Protein AF-0000000065916195 (afdb_homodimer)

Sequence (1556 aa):
MVGMKVQHDGRLYSLDDERIVVYGGTLQYFRVPRNYWEDRLRKMKSHGLNTVETYIAWNWHEPQEGVFDFTGETHPQRDLIGFLELAQKLGLYVIIRPGPYICGEWKNGGIPDWLINSHPEILAKSPNGSFPRDVYYPPITYLHPTYLEYAMKWYEEVLPIIRDYLYSNGGSIISVTIDDEPSYWETIFQPFLTDYNEIIVRENGIWHSWLKENYSLGDLEERYGERFSDYTEIAPPKSFSEPLPKVLDWHHFKIWMINEYVRRLYEKIREYVDVPISLLDPYLLLAAWKEFYLYVTRHKLDIHLWTEFWYSFYRTFDFKEDKLGHLYFKTGIYRYYVSKLKTPPLSIETQASLANVIEKDEAELLYALLPALGIHNLNYYLYVGGENPRGYESHNGVTWDVYSPIGLDGRERQHVEPIKWIGEFLKSNIDFVDSQFKARVAFGMYEPYEALNLWGYKPESFEESVNLNEYLFGERGLLTLLAMSNVPFDVIDLEISTLEEMLQYEQIWVYSLDFMSREVQEKLIKYVEEGGNLVILPTLPYLDENMKPCTRLRDFLGVEVERAKARDNMRLIPYLSVDAEGIDRMVVRNVAREVKGGEAIAWIGDKVVGTIVRKGKGSAVILGFRLQYYSSYHDMHRKFVDKILQLQGVKREVEVSNRDIIAIPRIHYLVLVNPRDEEVAGKVKYRGVEFEIKMKGRGVLFIPVDVEINGVKLVYATATPIGGGNRRIKFRNHLSDTSEIAIRDGRIRGVKGGYVLQEKGERVYVIRHERETFEIEFMVGMKVQHDGRLYSLDDERIVVYGGTLQYFRVPRNYWEDRLRKMKSHGLNTVETYIAWNWHEPQEGVFDFTGETHPQRDLIGFLELAQKLGLYVIIRPGPYICGEWKNGGIPDWLINSHPEILAKSPNGSFPRDVYYPPITYLHPTYLEYAMKWYEEVLPIIRDYLYSNGGSIISVTIDDEPSYWETIFQPFLTDYNEIIVRENGIWHSWLKENYSLGDLEERYGERFSDYTEIAPPKSFSEPLPKVLDWHHFKIWMINEYVRRLYEKIREYVDVPISLLDPYLLLAAWKEFYLYVTRHKLDIHLWTEFWYSFYRTFDFKEDKLGHLYFKTGIYRYYVSKLKTPPLSIETQASLANVIEKDEAELLYALLPALGIHNLNYYLYVGGENPRGYESHNGVTWDVYSPIGLDGRERQHVEPIKWIGEFLKSNIDFVDSQFKARVAFGMYEPYEALNLWGYKPESFEESVNLNEYLFGERGLLTLLAMSNVPFDVIDLEISTLEEMLQYEQIWVYSLDFMSREVQEKLIKYVEEGGNLVILPTLPYLDENMKPCTRLRDFLGVEVERAKARDNMRLIPYLSVDAEGIDRMVVRNVAREVKGGEAIAWIGDKVVGTIVRKGKGSAVILGFRLQYYSSYHDMHRKFVDKILQLQGVKREVEVSNRDIIAIPRIHYLVLVNPRDEEVAGKVKYRGVEFEIKMKGRGVLFIPVDVEINGVKLVYATATPIGGGNRRIKFRNHLSDTSEIAIRDGRIRGVKGGYVLQEKGERVYVIRHERETFEIEF

Organism: Pyrococcus horikoshii (strain ATCC 700860 / DSM 12428 / JCM 9974 / NBRC 100139 / OT-3) (NCBI:txid70601)

InterPro domains:
  IPR001944 Glycoside hydrolase, family 35 [PR00742] (16-33)
  IPR001944 Glycoside hydrolase, family 35 [PR00742] (96-115)
  IPR001944 Glycoside hydrolase, family 35 [PTHR23421] (6-388)
  IPR013529 Glycoside hydrolase, family 42, N-terminal [PF02449] (29-417)
  IPR017853 Glycoside hydrolase superfamily [SSF51445] (3-420)
  IPR029062 Class I glutamine amidotransferase-like [G3DSA:3.40.50.880] (448-658)
  IPR029062 Class I glutamine amidotransferase-like [SSF52317] (474-641)
  IPR053516 Exo-beta-D-glucosaminidase [NF041127] (4-778)
  IPR054746 GLMA-like, second domain [PF22369] (460-594)
  IPR054747 GLMA-like, C-terminal [PF22345] (658-777)

Structure (mmCIF, N/CA/C/O backbone):
data_AF-0000000065916195-model_v1
#
loop_
_entity.id
_entity.type
_entity.pdbx_description
1 polymer Exo-beta-D-glucosaminidase
#
loop_
_atom_site.group_PDB
_atom_site.id
_atom_site.type_symbol
_atom_site.label_atom_id
_atom_site.label_alt_id
_atom_site.label_comp_id
_atom_site.label_asym_id
_atom_site.label_entity_id
_atom_site.label_seq_id
_atom_site.pdbx_PDB_ins_code
_atom_site.Cartn_x
_atom_site.Cartn_y
_atom_site.Cartn_z
_atom_site.occupancy
_atom_site.B_iso_or_equiv
_atom_site.auth_seq_id
_atom_site.auth_comp_id
_atom_site.auth_asym_id
_atom_site.auth_atom_id
_atom_site.pdbx_PDB_model_num
ATOM 1 N N . MET A 1 1 ? 11.383 -43.062 -36.312 1 34.12 1 MET A N 1
ATOM 2 C CA . MET A 1 1 ? 11.695 -41.75 -35.781 1 34.12 1 MET A CA 1
ATOM 3 C C . MET A 1 1 ? 11.312 -41.625 -34.312 1 34.12 1 MET A C 1
ATOM 5 O O . MET A 1 1 ? 10.156 -41.812 -33.969 1 34.12 1 MET A O 1
ATOM 9 N N . VAL A 1 2 ? 11.992 -42 -33.406 1 47.31 2 VAL A N 1
ATOM 10 C CA . VAL A 1 2 ? 11.727 -42.188 -31.984 1 47.31 2 VAL A CA 1
ATOM 11 C C . VAL A 1 2 ? 11.062 -40.938 -31.406 1 47.31 2 VAL A C 1
ATOM 13 O O . VAL A 1 2 ? 11.602 -39.844 -31.516 1 47.31 2 VAL A O 1
ATOM 16 N N . GLY A 1 3 ? 9.695 -40.75 -31.297 1 58.66 3 GLY A N 1
ATOM 17 C CA . GLY A 1 3 ? 8.727 -39.688 -31.219 1 58.66 3 GLY A CA 1
ATOM 18 C C . GLY A 1 3 ? 9.008 -38.688 -30.094 1 58.66 3 GLY A C 1
ATOM 19 O O . GLY A 1 3 ? 9.406 -39.094 -28.984 1 58.66 3 GLY A O 1
ATOM 20 N N . MET A 1 4 ? 9.266 -37.344 -30.422 1 78.62 4 MET A N 1
ATOM 21 C CA . MET A 1 4 ? 9.523 -36.25 -29.5 1 78.62 4 MET A CA 1
ATOM 22 C C . MET A 1 4 ? 8.461 -36.188 -28.422 1 78.62 4 MET A C 1
ATOM 24 O O . MET A 1 4 ? 7.266 -36.281 -28.703 1 78.62 4 MET A O 1
ATOM 28 N N . LYS A 1 5 ? 8.938 -36.406 -27.25 1 90.69 5 LYS A N 1
ATOM 29 C CA . LYS A 1 5 ? 7.996 -36.438 -26.125 1 90.69 5 LYS A CA 1
ATOM 30 C C . LYS A 1 5 ? 8.352 -35.375 -25.094 1 90.69 5 LYS A C 1
ATOM 32 O O . LYS A 1 5 ? 9.531 -35.094 -24.875 1 90.69 5 LYS A O 1
ATOM 37 N N . VAL A 1 6 ? 7.289 -34.812 -24.562 1 96.12 6 VAL A N 1
ATOM 38 C CA . VAL A 1 6 ? 7.441 -33.938 -23.391 1 96.12 6 VAL A CA 1
ATOM 39 C C . VAL A 1 6 ? 7.176 -34.75 -22.109 1 96.12 6 VAL A C 1
ATOM 41 O O . VAL A 1 6 ? 6.055 -35.219 -21.891 1 96.12 6 VAL A O 1
ATOM 44 N N . GLN A 1 7 ? 8.156 -35 -21.391 1 95.75 7 GLN A N 1
ATOM 45 C CA . GLN A 1 7 ? 8.062 -35.75 -20.141 1 95.75 7 GLN A CA 1
ATOM 46 C C . GLN A 1 7 ? 8.438 -34.875 -18.938 1 95.75 7 GLN A C 1
ATOM 48 O O . GLN A 1 7 ? 8.695 -33.688 -19.094 1 95.75 7 GLN A O 1
ATOM 53 N N . HIS A 1 8 ? 8.234 -35.406 -17.766 1 96.38 8 HIS A N 1
ATOM 54 C CA . HIS A 1 8 ? 8.641 -34.688 -16.562 1 96.38 8 HIS A CA 1
ATOM 55 C C . HIS A 1 8 ? 8.93 -35.656 -15.422 1 96.38 8 HIS A C 1
ATOM 57 O O . HIS A 1 8 ? 8.531 -36.812 -15.469 1 96.38 8 HIS A O 1
ATOM 63 N N . ASP A 1 9 ? 9.672 -35.219 -14.445 1 95.12 9 ASP A N 1
ATOM 64 C CA . ASP A 1 9 ? 9.984 -36.031 -13.281 1 95.12 9 ASP A CA 1
ATOM 65 C C . ASP A 1 9 ? 9.32 -35.469 -12.023 1 95.12 9 ASP A C 1
ATOM 67 O O . ASP A 1 9 ? 9.781 -35.719 -10.906 1 95.12 9 ASP A O 1
ATOM 71 N N . GLY A 1 10 ? 8.297 -34.562 -12.242 1 94.81 10 GLY A N 1
ATOM 72 C CA . GLY A 1 10 ? 7.598 -33.938 -11.125 1 94.81 10 GLY A CA 1
ATOM 73 C C . GLY A 1 10 ? 8.25 -32.656 -10.648 1 94.81 10 GLY A C 1
ATOM 74 O O . GLY A 1 10 ? 7.691 -31.938 -9.805 1 94.81 10 GLY A O 1
ATOM 75 N N . ARG A 1 11 ? 9.469 -32.406 -11.203 1 93.81 11 ARG A N 1
ATOM 76 C CA . ARG A 1 11 ? 10.219 -31.234 -10.812 1 93.81 11 ARG A CA 1
ATOM 77 C C . ARG A 1 11 ? 10.531 -30.359 -12.031 1 93.81 11 ARG A C 1
ATOM 79 O O . ARG A 1 11 ? 10.391 -29.141 -11.977 1 93.81 11 ARG A O 1
ATOM 86 N N . LEU A 1 12 ? 10.969 -31 -13.016 1 96.62 12 LEU A N 1
ATOM 87 C CA . LEU A 1 12 ? 11.281 -30.344 -14.289 1 96.62 12 LEU A CA 1
ATOM 88 C C . LEU A 1 12 ? 10.688 -31.125 -15.453 1 96.62 12 LEU A C 1
ATOM 90 O O . LEU A 1 12 ? 10.289 -32.281 -15.297 1 96.62 12 LEU A O 1
ATOM 94 N N . TYR A 1 13 ? 10.633 -30.422 -16.562 1 96.56 13 TYR A N 1
ATOM 95 C CA . TYR A 1 13 ? 10.266 -31.078 -17.812 1 96.56 13 TYR A CA 1
ATOM 96 C C . TYR A 1 13 ? 11.5 -31.625 -18.531 1 96.56 13 TYR A C 1
ATOM 98 O O . TYR A 1 13 ? 12.625 -31.188 -18.266 1 96.56 13 TYR A O 1
ATOM 106 N N . SER A 1 14 ? 11.281 -32.625 -19.297 1 95.75 14 SER A N 1
ATOM 107 C CA . SER A 1 14 ? 12.32 -33.188 -20.156 1 95.75 14 SER A CA 1
ATOM 108 C C . SER A 1 14 ? 11.836 -33.312 -21.609 1 95.75 14 SER A C 1
ATOM 110 O O . SER A 1 14 ? 10.734 -33.781 -21.859 1 95.75 14 SER A O 1
ATOM 112 N N . LEU A 1 15 ? 12.617 -32.75 -22.438 1 95.38 15 LEU A N 1
ATOM 113 C CA . LEU A 1 15 ? 12.375 -32.875 -23.875 1 95.38 15 LEU A CA 1
ATOM 114 C C . LEU A 1 15 ? 13.344 -33.875 -24.5 1 95.38 15 LEU A C 1
ATOM 116 O O . LEU A 1 15 ? 14.562 -33.656 -24.469 1 95.38 15 LEU A O 1
ATOM 120 N N . ASP A 1 16 ? 12.867 -34.969 -25.016 1 89.62 16 ASP A N 1
ATOM 121 C CA . ASP A 1 16 ? 13.688 -36.031 -25.562 1 89.62 16 ASP A CA 1
ATOM 122 C C . ASP A 1 16 ? 14.75 -36.469 -24.562 1 89.62 16 ASP A C 1
ATOM 124 O O . ASP A 1 16 ? 15.938 -36.531 -24.891 1 89.62 16 ASP A O 1
ATOM 128 N N . ASP A 1 17 ? 14.375 -36.562 -23.344 1 88.44 17 ASP A N 1
ATOM 129 C CA . ASP A 1 17 ? 15.141 -37.156 -22.25 1 88.44 17 ASP A CA 1
ATOM 130 C C . ASP A 1 17 ? 16.172 -36.156 -21.719 1 88.44 17 ASP A C 1
ATOM 132 O O . ASP A 1 17 ? 17.078 -36.531 -20.984 1 88.44 17 ASP A O 1
ATOM 136 N N . GLU A 1 18 ? 15.992 -35 -22.172 1 91.88 18 GLU A N 1
ATOM 137 C CA . GLU A 1 18 ? 16.859 -33.969 -21.625 1 91.88 18 GLU A CA 1
ATOM 138 C C . GLU A 1 18 ? 16.062 -33 -20.734 1 91.88 18 GLU A C 1
ATOM 140 O O . GLU A 1 18 ? 15.086 -32.406 -21.188 1 91.88 18 GLU A O 1
ATOM 145 N N . ARG A 1 19 ? 16.531 -32.812 -19.531 1 94.44 19 ARG A N 1
ATOM 146 C CA . ARG A 1 19 ? 15.875 -31.906 -18.578 1 94.44 19 ARG A CA 1
ATOM 147 C C . ARG A 1 19 ? 16.016 -30.469 -19.031 1 94.44 19 ARG A C 1
ATOM 149 O O . ARG A 1 19 ? 17.062 -30.062 -19.547 1 94.44 19 ARG A O 1
ATOM 156 N N . ILE A 1 20 ? 14.977 -29.781 -18.859 1 95.06 20 ILE A N 1
ATOM 157 C CA . ILE A 1 20 ? 15.047 -28.344 -19.141 1 95.06 20 ILE A CA 1
ATOM 158 C C . ILE A 1 20 ? 14.391 -27.562 -18 1 95.06 20 ILE A C 1
ATOM 160 O O . ILE A 1 20 ? 13.492 -28.078 -17.328 1 95.06 20 ILE A O 1
ATOM 164 N N . VAL A 1 21 ? 14.922 -26.422 -17.719 1 97.12 21 VAL A N 1
ATOM 165 C CA . VAL A 1 21 ? 14.203 -25.406 -16.938 1 97.12 21 VAL A CA 1
ATOM 166 C C . VAL A 1 21 ? 13.383 -24.516 -17.859 1 97.12 21 VAL A C 1
ATOM 168 O O . VAL A 1 21 ? 13.945 -23.812 -18.703 1 97.12 21 VAL A O 1
ATOM 171 N N . VAL A 1 22 ? 12.086 -24.578 -17.766 1 98.31 22 VAL A N 1
ATOM 172 C CA . VAL A 1 22 ? 11.266 -23.656 -18.547 1 98.31 22 VAL A CA 1
ATOM 173 C C . VAL A 1 22 ? 11.523 -22.234 -18.078 1 98.31 22 VAL A C 1
ATOM 175 O O . VAL A 1 22 ? 11.297 -21.891 -16.906 1 98.31 22 VAL A O 1
ATOM 178 N N . TYR A 1 23 ? 12.07 -21.453 -18.828 1 98.56 23 TYR A N 1
ATOM 179 C CA . TYR A 1 23 ? 12.383 -20.047 -18.578 1 98.56 23 TYR A CA 1
ATOM 180 C C . TYR A 1 23 ? 11.828 -19.172 -19.688 1 98.56 23 TYR A C 1
ATOM 182 O O . TYR A 1 23 ? 12.492 -18.953 -20.703 1 98.56 23 TYR A O 1
ATOM 190 N N . GLY A 1 24 ? 10.57 -18.672 -19.453 1 98.69 24 GLY A N 1
ATOM 191 C CA . GLY A 1 24 ? 9.852 -18.094 -20.578 1 98.69 24 GLY A CA 1
ATOM 192 C C . GLY A 1 24 ? 9.359 -16.688 -20.281 1 98.69 24 GLY A C 1
ATOM 193 O O . GLY A 1 24 ? 9.633 -16.125 -19.219 1 98.69 24 GLY A O 1
ATOM 194 N N . GLY A 1 25 ? 8.758 -16.047 -21.234 1 98.69 25 GLY A N 1
ATOM 195 C CA . GLY A 1 25 ? 8.078 -14.766 -21.188 1 98.69 25 GLY A CA 1
ATOM 196 C C . GLY A 1 25 ? 6.859 -14.703 -22.078 1 98.69 25 GLY A C 1
ATOM 197 O O . GLY A 1 25 ? 6.809 -15.367 -23.125 1 98.69 25 GLY A O 1
ATOM 198 N N . THR A 1 26 ? 5.949 -13.859 -21.719 1 98.5 26 THR A N 1
ATOM 199 C CA . THR A 1 26 ? 4.695 -13.758 -22.453 1 98.5 26 THR A CA 1
ATOM 200 C C . THR A 1 26 ? 4.801 -12.703 -23.562 1 98.5 26 THR A C 1
ATOM 202 O O . THR A 1 26 ? 5.172 -11.555 -23.297 1 98.5 26 THR A O 1
ATOM 205 N N . LEU A 1 27 ? 4.594 -13.086 -24.719 1 98.44 27 LEU A N 1
ATOM 206 C CA . LEU A 1 27 ? 4.398 -12.211 -25.875 1 98.44 27 LEU A CA 1
ATOM 207 C C . LEU A 1 27 ? 3.037 -12.453 -26.516 1 98.44 27 LEU A C 1
ATOM 209 O O . LEU A 1 27 ? 2.756 -13.562 -26.984 1 98.44 27 LEU A O 1
ATOM 213 N N . GLN A 1 28 ? 2.219 -11.5 -26.5 1 97.5 28 GLN A N 1
ATOM 214 C CA . GLN A 1 28 ? 0.912 -11.594 -27.141 1 97.5 28 GLN A CA 1
ATOM 215 C C . GLN A 1 28 ? 0.973 -11.117 -28.578 1 97.5 28 GLN A C 1
ATOM 217 O O . GLN A 1 28 ? 0.871 -9.914 -28.859 1 97.5 28 GLN A O 1
ATOM 222 N N . TYR A 1 29 ? 1.055 -12.031 -29.484 1 98.12 29 TYR A N 1
ATOM 223 C CA . TYR A 1 29 ? 1.361 -11.742 -30.875 1 98.12 29 TYR A CA 1
ATOM 224 C C . TYR A 1 29 ? 0.314 -10.82 -31.484 1 98.12 29 TYR A C 1
ATOM 226 O O . TYR A 1 29 ? 0.611 -10.055 -32.406 1 98.12 29 TYR A O 1
ATOM 234 N N . PHE A 1 30 ? -0.911 -10.844 -31 1 96.94 30 PHE A N 1
ATOM 235 C CA . PHE A 1 30 ? -1.992 -10.039 -31.562 1 96.94 30 PHE A CA 1
ATOM 236 C C . PHE A 1 30 ? -1.879 -8.586 -31.109 1 96.94 30 PHE A C 1
ATOM 238 O O . PHE A 1 30 ? -2.588 -7.719 -31.625 1 96.94 30 PHE A O 1
ATOM 245 N N . ARG A 1 31 ? -0.96 -8.305 -30.203 1 95.69 31 ARG A N 1
ATOM 246 C CA . ARG A 1 31 ? -0.732 -6.938 -29.734 1 95.69 31 ARG A CA 1
ATOM 247 C C . ARG A 1 31 ? 0.548 -6.363 -30.328 1 95.69 31 ARG A C 1
ATOM 249 O O . ARG A 1 31 ? 0.819 -5.168 -30.203 1 95.69 31 ARG A O 1
ATOM 256 N N . VAL A 1 32 ? 1.391 -7.211 -30.891 1 96.81 32 VAL A N 1
ATOM 257 C CA . VAL A 1 32 ? 2.66 -6.809 -31.5 1 96.81 32 VAL A CA 1
ATOM 258 C C . VAL A 1 32 ? 2.553 -6.852 -33.031 1 96.81 32 VAL A C 1
ATOM 260 O O . VAL A 1 32 ? 2.172 -7.875 -33.594 1 96.81 32 VAL A O 1
ATOM 263 N N . PRO A 1 33 ? 2.877 -5.754 -33.719 1 95.94 33 PRO A N 1
ATOM 264 C CA . PRO A 1 33 ? 2.842 -5.82 -35.188 1 95.94 33 PRO A CA 1
ATOM 265 C C . PRO A 1 33 ? 3.672 -6.973 -35.719 1 95.94 33 PRO A C 1
ATOM 267 O O . PRO A 1 33 ? 4.781 -7.23 -35.25 1 95.94 33 PRO A O 1
ATOM 270 N N . ARG A 1 34 ? 3.088 -7.645 -36.688 1 97.06 34 ARG A N 1
ATOM 271 C CA . ARG A 1 34 ? 3.672 -8.867 -37.219 1 97.06 34 ARG A CA 1
ATOM 272 C C . ARG A 1 34 ? 5.125 -8.641 -37.625 1 97.06 34 ARG A C 1
ATOM 274 O O . ARG A 1 34 ? 5.973 -9.516 -37.438 1 97.06 34 ARG A O 1
ATOM 281 N N . ASN A 1 35 ? 5.453 -7.48 -38.156 1 96.69 35 ASN A N 1
ATOM 282 C CA . ASN A 1 35 ? 6.793 -7.191 -38.656 1 96.69 35 ASN A CA 1
ATOM 283 C C . ASN A 1 35 ? 7.805 -7.102 -37.5 1 96.69 35 ASN A C 1
ATOM 285 O O . ASN A 1 35 ? 9.016 -7.133 -37.75 1 96.69 35 ASN A O 1
ATOM 289 N N . TYR A 1 36 ? 7.34 -7.043 -36.25 1 97.81 36 TYR A N 1
ATOM 290 C CA . TYR A 1 36 ? 8.258 -6.906 -35.125 1 97.81 36 TYR A CA 1
ATOM 291 C C . TYR A 1 36 ? 8.344 -8.203 -34.312 1 97.81 36 TYR A C 1
ATOM 293 O O . TYR A 1 36 ? 9.117 -8.305 -33.375 1 97.81 36 TYR A O 1
ATOM 301 N N . TRP A 1 37 ? 7.609 -9.227 -34.75 1 98.56 37 TRP A N 1
ATOM 302 C CA . TRP A 1 37 ? 7.621 -10.492 -34.031 1 98.56 37 TRP A CA 1
ATOM 303 C C . TRP A 1 37 ? 9.039 -11.039 -33.906 1 98.56 37 TRP A C 1
ATOM 305 O O . TRP A 1 37 ? 9.477 -11.398 -32.812 1 98.56 37 TRP A O 1
ATOM 315 N N . GLU A 1 38 ? 9.695 -11.109 -35.031 1 98.56 38 GLU A N 1
ATOM 316 C CA . GLU A 1 38 ? 11.023 -11.703 -35.031 1 98.56 38 GLU A CA 1
ATOM 317 C C . GLU A 1 38 ? 11.992 -10.922 -34.156 1 98.56 38 GLU A C 1
ATOM 319 O O . GLU A 1 38 ? 12.773 -11.516 -33.375 1 98.56 38 GLU A O 1
ATOM 324 N N . ASP A 1 39 ? 11.93 -9.641 -34.281 1 98.44 39 ASP A N 1
ATOM 325 C CA . ASP A 1 39 ? 12.789 -8.781 -33.469 1 98.44 39 ASP A CA 1
ATOM 326 C C . ASP A 1 39 ? 12.57 -9.047 -31.984 1 98.44 39 ASP A C 1
ATOM 328 O O . ASP A 1 39 ? 13.539 -9.203 -31.234 1 98.44 39 ASP A O 1
ATOM 332 N N . ARG A 1 40 ? 11.305 -9.07 -31.547 1 98.62 40 ARG A N 1
ATOM 333 C CA . ARG A 1 40 ? 10.969 -9.258 -30.125 1 98.62 40 ARG A CA 1
ATOM 334 C C . ARG A 1 40 ? 11.391 -10.641 -29.641 1 98.62 40 ARG A C 1
ATOM 336 O O . ARG A 1 40 ? 11.961 -10.773 -28.562 1 98.62 40 ARG A O 1
ATOM 343 N N . LEU A 1 41 ? 11.133 -11.648 -30.406 1 98.81 41 LEU A N 1
ATOM 344 C CA . LEU A 1 41 ? 11.453 -13.016 -30.031 1 98.81 41 LEU A CA 1
ATOM 345 C C . LEU A 1 41 ? 12.961 -13.211 -29.938 1 98.81 41 LEU A C 1
ATOM 347 O O . LEU A 1 41 ? 13.445 -13.93 -29.047 1 98.81 41 LEU A O 1
ATOM 351 N N . ARG A 1 42 ? 13.719 -12.656 -30.828 1 98.69 42 ARG A N 1
ATOM 352 C CA . ARG A 1 42 ? 15.18 -12.742 -30.766 1 98.69 42 ARG A CA 1
ATOM 353 C C . ARG A 1 42 ? 15.711 -12.07 -29.516 1 98.69 42 ARG A C 1
ATOM 355 O O . ARG A 1 42 ? 16.672 -12.555 -28.906 1 98.69 42 ARG A O 1
ATOM 362 N N . LYS A 1 43 ? 15.086 -10.945 -29.172 1 98.5 43 LYS A N 1
ATOM 363 C CA . LYS A 1 43 ? 15.484 -10.281 -27.938 1 98.5 43 LYS A CA 1
ATOM 364 C C . LYS A 1 43 ? 15.195 -11.156 -26.719 1 98.5 43 LYS A C 1
ATOM 366 O O . LYS A 1 43 ? 16.016 -11.258 -25.812 1 98.5 43 LYS A O 1
ATOM 371 N N . MET A 1 44 ? 14.031 -11.766 -26.719 1 98.62 44 MET A N 1
ATOM 372 C CA . MET A 1 44 ? 13.695 -12.68 -25.641 1 98.62 44 MET A CA 1
ATOM 373 C C . MET A 1 44 ? 14.742 -13.781 -25.5 1 98.62 44 MET A C 1
ATOM 375 O O . MET A 1 44 ? 15.195 -14.086 -24.406 1 98.62 44 MET A O 1
ATOM 379 N N . LYS A 1 45 ? 15.141 -14.32 -26.625 1 98.31 45 LYS A N 1
ATOM 380 C CA . LYS A 1 45 ? 16.156 -15.367 -26.641 1 98.31 45 LYS A CA 1
ATOM 381 C C . LYS A 1 45 ? 17.484 -14.836 -26.109 1 98.31 45 LYS A C 1
ATOM 383 O O . LYS A 1 45 ? 18.172 -15.516 -25.344 1 98.31 45 LYS A O 1
ATOM 388 N N . SER A 1 46 ? 17.797 -13.656 -26.531 1 98.12 46 SER A N 1
ATOM 389 C CA . SER A 1 46 ? 19.062 -13.055 -26.094 1 98.12 46 SER A CA 1
ATOM 390 C C . SER A 1 46 ? 19.047 -12.797 -24.594 1 98.12 46 SER A C 1
ATOM 392 O O . SER A 1 46 ? 20.109 -12.68 -23.969 1 98.12 46 SER A O 1
ATOM 394 N N . HIS A 1 47 ? 17.875 -12.688 -24.031 1 98.31 47 HIS A N 1
ATOM 395 C CA . HIS A 1 47 ? 17.75 -12.477 -22.594 1 98.31 47 HIS A CA 1
ATOM 396 C C . HIS A 1 47 ? 17.859 -13.797 -21.828 1 98.31 47 HIS A C 1
ATOM 398 O O . HIS A 1 47 ? 17.812 -13.812 -20.594 1 98.31 47 HIS A O 1
ATOM 404 N N . GLY A 1 48 ? 17.984 -14.875 -22.562 1 97.94 48 GLY A N 1
ATOM 405 C CA . GLY A 1 48 ? 18.172 -16.188 -21.953 1 97.94 48 GLY A CA 1
ATOM 406 C C . GLY A 1 48 ? 16.891 -17 -21.891 1 97.94 48 GLY A C 1
ATOM 407 O O . GLY A 1 48 ? 16.891 -18.125 -21.391 1 97.94 48 GLY A O 1
ATOM 408 N N . LEU A 1 49 ? 15.789 -16.516 -22.406 1 98.75 49 LEU A N 1
ATOM 409 C CA . LEU A 1 49 ? 14.531 -17.25 -22.391 1 98.75 49 LEU A CA 1
ATOM 410 C C . LEU A 1 49 ? 14.531 -18.359 -23.438 1 98.75 49 LEU A C 1
ATOM 412 O O . LEU A 1 49 ? 15.078 -18.203 -24.531 1 98.75 49 LEU A O 1
ATOM 416 N N . ASN A 1 50 ? 13.977 -19.469 -23.141 1 98.5 50 ASN A N 1
ATOM 417 C CA . ASN A 1 50 ? 13.898 -20.578 -24.094 1 98.5 50 ASN A CA 1
ATOM 418 C C . ASN A 1 50 ? 12.453 -20.859 -24.484 1 98.5 50 ASN A C 1
ATOM 420 O O . ASN A 1 50 ? 12.195 -21.734 -25.328 1 98.5 50 ASN A O 1
ATOM 424 N N . THR A 1 51 ? 11.492 -20.156 -23.875 1 98.75 51 THR A N 1
ATOM 425 C CA . THR A 1 51 ? 10.07 -20.422 -24.078 1 98.75 51 THR A CA 1
ATOM 426 C C . THR A 1 51 ? 9.297 -19.125 -24.281 1 98.75 51 THR A C 1
ATOM 428 O O . THR A 1 51 ? 9.555 -18.125 -23.578 1 98.75 51 THR A O 1
ATOM 431 N N . VAL A 1 52 ? 8.43 -19.047 -25.219 1 98.88 52 VAL A N 1
ATOM 432 C CA . VAL A 1 52 ? 7.473 -17.953 -25.359 1 98.88 52 VAL A CA 1
ATOM 433 C C . VAL A 1 52 ? 6.07 -18.453 -25.031 1 98.88 52 VAL A C 1
ATOM 435 O O . VAL A 1 52 ? 5.676 -19.547 -25.453 1 98.88 52 VAL A O 1
ATOM 438 N N . GLU A 1 53 ? 5.438 -17.797 -24.141 1 98.75 53 GLU A N 1
ATOM 439 C CA . GLU A 1 53 ? 4.039 -18.047 -23.812 1 98.75 53 GLU A CA 1
ATOM 440 C C . GLU A 1 53 ? 3.115 -17.031 -24.5 1 98.75 53 GLU A C 1
ATOM 442 O O . GLU A 1 53 ? 3.439 -15.852 -24.594 1 98.75 53 GLU A O 1
ATOM 447 N N . THR A 1 54 ? 1.963 -17.453 -25 1 98.5 54 THR A N 1
ATOM 448 C CA . THR A 1 54 ? 1.039 -16.531 -25.641 1 98.5 54 THR A CA 1
ATOM 449 C C . THR A 1 54 ? -0.396 -17.047 -25.547 1 98.5 54 THR A C 1
ATOM 451 O O . THR A 1 54 ? -0.623 -18.219 -25.266 1 98.5 54 THR A O 1
ATOM 454 N N . TYR A 1 55 ? -1.338 -16.156 -25.766 1 98.12 55 TYR A N 1
ATOM 455 C CA . TYR A 1 55 ? -2.766 -16.453 -25.812 1 98.12 55 TYR A CA 1
ATOM 456 C C . TYR A 1 55 ? -3.256 -16.578 -27.25 1 98.12 55 TYR A C 1
ATOM 458 O O . TYR A 1 55 ? -2.578 -16.141 -28.188 1 98.12 55 TYR A O 1
ATOM 466 N N . ILE A 1 56 ? -4.301 -17.25 -27.422 1 98.56 56 ILE A N 1
ATOM 467 C CA . ILE A 1 56 ? -5.137 -17.141 -28.609 1 98.56 56 ILE A CA 1
ATOM 468 C C . ILE A 1 56 ? -6.492 -16.547 -28.234 1 98.56 56 ILE A C 1
ATOM 470 O O . ILE A 1 56 ? -7.281 -17.172 -27.531 1 98.56 56 ILE A O 1
ATOM 474 N N . ALA A 1 57 ? -6.777 -15.359 -28.672 1 97.62 57 ALA A N 1
ATOM 475 C CA . ALA A 1 57 ? -8.016 -14.68 -28.297 1 97.62 57 ALA A CA 1
ATOM 476 C C . ALA A 1 57 ? -9.164 -15.109 -29.219 1 97.62 57 ALA A C 1
ATOM 478 O O . ALA A 1 57 ? -9.148 -14.828 -30.406 1 97.62 57 ALA A O 1
ATOM 479 N N . TRP A 1 58 ? -10.164 -15.727 -28.672 1 98.31 58 TRP A N 1
ATOM 480 C CA . TRP A 1 58 ? -11.305 -16.266 -29.406 1 98.31 58 TRP A CA 1
ATOM 481 C C . TRP A 1 58 ? -11.977 -15.172 -30.234 1 98.31 58 TRP A C 1
ATOM 483 O O . TRP A 1 58 ? -12.148 -15.32 -31.453 1 98.31 58 TRP A O 1
ATOM 493 N N . ASN A 1 59 ? -12.273 -14.07 -29.609 1 96.62 59 ASN A N 1
ATOM 494 C CA . ASN A 1 59 ? -13.016 -13.016 -30.297 1 96.62 59 ASN A CA 1
ATOM 495 C C . ASN A 1 59 ? -12.172 -12.359 -31.375 1 96.62 59 ASN A C 1
ATOM 497 O O . ASN A 1 59 ? -12.703 -11.75 -32.312 1 96.62 59 ASN A O 1
ATOM 501 N N . TRP A 1 60 ? -10.867 -12.469 -31.344 1 97.5 60 TRP A N 1
ATOM 502 C CA . TRP A 1 60 ? -9.961 -11.93 -32.344 1 97.5 60 TRP A CA 1
ATOM 503 C C . TRP A 1 60 ? -9.906 -12.836 -33.562 1 97.5 60 TRP A C 1
ATOM 505 O O . TRP A 1 60 ? -9.883 -12.359 -34.719 1 97.5 60 TRP A O 1
ATOM 515 N N . HIS A 1 61 ? -9.977 -14.133 -33.375 1 98.44 61 HIS A N 1
ATOM 516 C CA . HIS A 1 61 ? -9.82 -15.109 -34.469 1 98.44 61 HIS A CA 1
ATOM 517 C C . HIS A 1 61 ? -11.172 -15.555 -35 1 98.44 61 HIS A C 1
ATOM 519 O O . HIS A 1 61 ? -11.242 -16.219 -36.031 1 98.44 61 HIS A O 1
ATOM 525 N N . GLU A 1 62 ? -12.25 -15.188 -34.312 1 98.31 62 GLU A N 1
ATOM 526 C CA . GLU A 1 62 ? -13.617 -15.352 -34.781 1 98.31 62 GLU A CA 1
ATOM 527 C C . GLU A 1 62 ? -14.422 -14.062 -34.594 1 98.31 62 GLU A C 1
ATOM 529 O O . GLU A 1 62 ? -15.375 -14.023 -33.844 1 98.31 62 GLU A O 1
ATOM 534 N N . PRO A 1 63 ? -14.125 -13.062 -35.312 1 95.5 63 PRO A N 1
ATOM 535 C CA . PRO A 1 63 ? -14.773 -11.766 -35.125 1 95.5 63 PRO A CA 1
ATOM 536 C C . PRO A 1 63 ? -16.281 -11.805 -35.406 1 95.5 63 PRO A C 1
ATOM 538 O O . PRO A 1 63 ? -17.016 -10.984 -34.844 1 95.5 63 PRO A O 1
ATOM 541 N N . GLN A 1 64 ? -16.688 -12.758 -36.344 1 96.19 64 GLN A N 1
ATOM 542 C CA . GLN A 1 64 ? -18.094 -13.07 -36.594 1 96.19 64 GLN A CA 1
ATOM 543 C C . GLN A 1 64 ? -18.344 -14.57 -36.469 1 96.19 64 GLN A C 1
ATOM 545 O O . GLN A 1 64 ? -17.469 -15.383 -36.719 1 96.19 64 GLN A O 1
ATOM 550 N N . GLU A 1 65 ? -19.547 -14.867 -36 1 97.5 65 GLU A N 1
ATOM 551 C CA . GLU A 1 65 ? -19.859 -16.281 -35.812 1 97.5 65 GLU A CA 1
ATOM 552 C C . GLU A 1 65 ? -19.547 -17.094 -37.031 1 97.5 65 GLU A C 1
ATOM 554 O O . GLU A 1 65 ? -20.047 -16.812 -38.125 1 97.5 65 GLU A O 1
ATOM 559 N N . GLY A 1 66 ? -18.625 -18.016 -36.875 1 96.81 66 GLY A N 1
ATOM 560 C CA . GLY A 1 66 ? -18.344 -18.969 -37.938 1 96.81 66 GLY A CA 1
ATOM 561 C C . GLY A 1 66 ? -17.25 -18.5 -38.875 1 96.81 66 GLY A C 1
ATOM 562 O O . GLY A 1 66 ? -16.859 -19.234 -39.812 1 96.81 66 GLY A O 1
ATOM 563 N N . VAL A 1 67 ? -16.75 -17.344 -38.75 1 97.5 67 VAL A N 1
ATOM 564 C CA . VAL A 1 67 ? -15.68 -16.812 -39.594 1 97.5 67 VAL A CA 1
ATOM 565 C C . VAL A 1 67 ? -14.367 -16.797 -38.812 1 97.5 67 VAL A C 1
ATOM 567 O O . VAL A 1 67 ? -14.18 -15.977 -37.906 1 97.5 67 VAL A O 1
ATOM 570 N N . PHE A 1 68 ? -13.469 -17.656 -39.219 1 98 68 PHE A N 1
ATOM 571 C CA . PHE A 1 68 ? -12.211 -17.812 -38.5 1 98 68 PHE A CA 1
ATOM 572 C C . PHE A 1 68 ? -11.039 -17.359 -39.344 1 98 68 PHE A C 1
ATOM 574 O O . PHE A 1 68 ? -11.078 -17.469 -40.594 1 98 68 PHE A O 1
ATOM 581 N N . ASP A 1 69 ? -10.031 -16.766 -38.781 1 98.25 69 ASP A N 1
ATOM 582 C CA . ASP A 1 69 ? -8.766 -16.422 -39.438 1 98.25 69 ASP A CA 1
ATOM 583 C C . ASP A 1 69 ? -7.582 -16.766 -38.531 1 98.25 69 ASP A C 1
ATOM 585 O O . ASP A 1 69 ? -7.406 -16.172 -37.469 1 98.25 69 ASP A O 1
ATOM 589 N N . PHE A 1 70 ? -6.781 -17.719 -39 1 98.56 70 PHE A N 1
ATOM 590 C CA . PHE A 1 70 ? -5.59 -18.125 -38.25 1 98.56 70 PHE A CA 1
ATOM 591 C C . PHE A 1 70 ? -4.34 -17.938 -39.094 1 98.56 70 PHE A C 1
ATOM 593 O O . PHE A 1 70 ? -3.24 -18.297 -38.688 1 98.56 70 PHE A O 1
ATOM 600 N N . THR A 1 71 ? -4.523 -17.375 -40.281 1 98.12 71 THR A N 1
ATOM 601 C CA . THR A 1 71 ? -3.414 -17.266 -41.25 1 98.12 71 THR A CA 1
ATOM 602 C C . THR A 1 71 ? -3.092 -15.812 -41.531 1 98.12 71 THR A C 1
ATOM 604 O O . THR A 1 71 ? -2.199 -15.516 -42.344 1 98.12 71 THR A O 1
ATOM 607 N N . GLY A 1 72 ? -3.83 -14.945 -40.969 1 97.38 72 GLY A N 1
ATOM 608 C CA . GLY A 1 72 ? -3.578 -13.531 -41.188 1 97.38 72 GLY A CA 1
ATOM 609 C C . GLY A 1 72 ? -4.254 -12.984 -42.406 1 97.38 72 GLY A C 1
ATOM 610 O O . GLY A 1 72 ? -3.846 -11.953 -42.938 1 97.38 72 GLY A O 1
ATOM 611 N N . GLU A 1 73 ? -5.207 -13.602 -42.875 1 97.25 73 GLU A N 1
ATOM 612 C CA . GLU A 1 73 ? -5.887 -13.203 -44.125 1 97.25 73 GLU A CA 1
ATOM 613 C C . GLU A 1 73 ? -6.586 -11.859 -43.938 1 97.25 73 GLU A C 1
ATOM 615 O O . GLU A 1 73 ? -6.559 -11.023 -44.844 1 97.25 73 GLU A O 1
ATOM 620 N N . THR A 1 74 ? -7.258 -11.703 -42.844 1 96.12 74 THR A N 1
ATOM 621 C CA . THR A 1 74 ? -8.047 -10.492 -42.625 1 96.12 74 THR A CA 1
ATOM 622 C C . THR A 1 74 ? -7.234 -9.445 -41.875 1 96.12 74 THR A C 1
ATOM 624 O O . THR A 1 74 ? -7.52 -8.25 -41.938 1 96.12 74 THR A O 1
ATOM 627 N N . HIS A 1 75 ? -6.289 -9.844 -41.125 1 96 75 HIS A N 1
ATOM 628 C CA . HIS A 1 75 ? -5.391 -8.977 -40.375 1 96 75 HIS A CA 1
ATOM 629 C C . HIS A 1 75 ? -4.055 -9.664 -40.125 1 96 75 HIS A C 1
ATOM 631 O O . HIS A 1 75 ? -4.02 -10.828 -39.688 1 96 75 HIS A O 1
ATOM 637 N N . PRO A 1 76 ? -2.959 -9.016 -40.25 1 97.19 76 PRO A N 1
ATOM 638 C CA . PRO A 1 76 ? -1.653 -9.672 -40.094 1 97.19 76 PRO A CA 1
ATOM 639 C C . PRO A 1 76 ? -1.446 -10.281 -38.719 1 97.19 76 PRO A C 1
ATOM 641 O O . PRO A 1 76 ? -0.792 -11.32 -38.594 1 97.19 76 PRO A O 1
ATOM 644 N N . GLN A 1 77 ? -2.057 -9.711 -37.75 1 97.69 77 GLN A N 1
ATOM 645 C CA . GLN A 1 77 ? -1.837 -10.164 -36.375 1 97.69 77 GLN A CA 1
ATOM 646 C C . GLN A 1 77 ? -2.789 -11.297 -36 1 97.69 77 GLN A C 1
ATOM 648 O O . GLN A 1 77 ? -2.867 -11.695 -34.844 1 97.69 77 GLN A O 1
ATOM 653 N N . ARG A 1 78 ? -3.553 -11.781 -36.969 1 98.25 78 ARG A N 1
ATOM 654 C CA . ARG A 1 78 ? -4.34 -13 -36.781 1 98.25 78 ARG A CA 1
ATOM 655 C C . ARG A 1 78 ? -3.59 -14.219 -37.312 1 98.25 78 ARG A C 1
ATOM 657 O O . ARG A 1 78 ? -4.125 -15.328 -37.312 1 98.25 78 ARG A O 1
ATOM 664 N N . ASP A 1 79 ? -2.352 -14.016 -37.75 1 98.5 79 ASP A N 1
ATOM 665 C CA . ASP A 1 79 ? -1.535 -15.078 -38.344 1 98.5 79 ASP A CA 1
ATOM 666 C C . ASP A 1 79 ? -0.893 -15.93 -37.25 1 98.5 79 ASP A C 1
ATOM 668 O O . ASP A 1 79 ? 0.33 -15.93 -37.094 1 98.5 79 ASP A O 1
ATOM 672 N N . LEU A 1 80 ? -1.722 -16.703 -36.531 1 98.75 80 LEU A N 1
ATOM 673 C CA . LEU A 1 80 ? -1.263 -17.625 -35.5 1 98.75 80 LEU A CA 1
ATOM 674 C C . LEU A 1 80 ? -0.247 -18.609 -36.062 1 98.75 80 LEU A C 1
ATOM 676 O O . LEU A 1 80 ? 0.789 -18.859 -35.438 1 98.75 80 LEU A O 1
ATOM 680 N N . ILE A 1 81 ? -0.512 -19.188 -37.188 1 98.62 81 ILE A N 1
ATOM 681 C CA . ILE A 1 81 ? 0.337 -20.203 -37.812 1 98.62 81 ILE A CA 1
ATOM 682 C C . ILE A 1 81 ? 1.719 -19.609 -38.094 1 98.62 81 ILE A C 1
ATOM 684 O O . ILE A 1 81 ? 2.7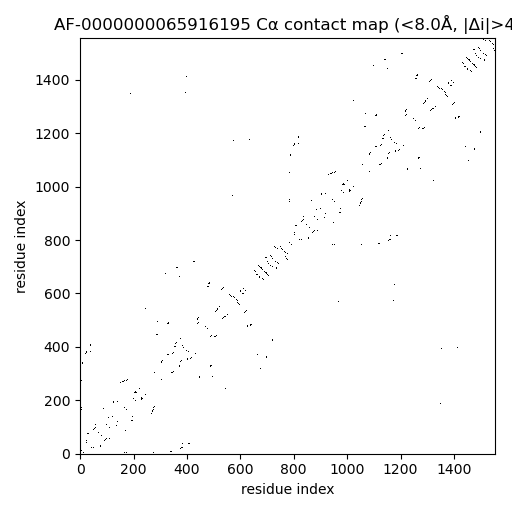38 -20.219 -37.781 1 98.62 81 ILE A O 1
ATOM 688 N N . GLY A 1 82 ? 1.67 -18.391 -38.688 1 98.62 82 GLY A N 1
ATOM 689 C CA . GLY A 1 82 ? 2.939 -17.719 -38.938 1 98.62 82 GLY A CA 1
ATOM 690 C C . GLY A 1 82 ? 3.746 -17.484 -37.688 1 98.62 82 GLY A C 1
ATOM 691 O O . GLY A 1 82 ? 4.973 -17.594 -37.688 1 98.62 82 GLY A O 1
ATOM 692 N N . PHE A 1 83 ? 3.123 -17.125 -36.625 1 98.69 83 PHE A N 1
ATOM 693 C CA . PHE A 1 83 ? 3.795 -16.875 -35.344 1 98.69 83 PHE A CA 1
ATOM 694 C C . PHE A 1 83 ? 4.418 -18.156 -34.812 1 98.69 83 PHE A C 1
ATOM 696 O O . PHE A 1 83 ? 5.559 -18.141 -34.344 1 98.69 83 PHE A O 1
ATOM 703 N N . LEU A 1 84 ? 3.686 -19.281 -34.844 1 98.75 84 LEU A N 1
ATOM 704 C CA . LEU A 1 84 ? 4.172 -20.562 -34.375 1 98.75 84 LEU A CA 1
ATOM 705 C C . LEU A 1 84 ? 5.359 -21.047 -35.188 1 98.75 84 LEU A C 1
ATOM 707 O O . LEU A 1 84 ? 6.328 -21.578 -34.656 1 98.75 84 LEU A O 1
ATOM 711 N N . GLU A 1 85 ? 5.289 -20.891 -36.469 1 98.62 85 GLU A N 1
ATOM 712 C CA . GLU A 1 85 ? 6.395 -21.25 -37.344 1 98.62 85 GLU A CA 1
ATOM 713 C C . GLU A 1 85 ? 7.645 -20.438 -37.031 1 98.62 85 GLU A C 1
ATOM 715 O O . GLU A 1 85 ? 8.758 -20.969 -37.062 1 98.62 85 GLU A O 1
ATOM 720 N N . LEU A 1 86 ? 7.391 -19.141 -36.812 1 98.69 86 LEU A N 1
ATOM 721 C CA . LEU A 1 86 ? 8.508 -18.266 -36.469 1 98.69 86 LEU A CA 1
ATOM 722 C C . LEU A 1 86 ? 9.172 -18.688 -35.156 1 98.69 86 LEU A C 1
ATOM 724 O O . LEU A 1 86 ? 10.398 -18.719 -35.062 1 98.69 86 LEU A O 1
ATOM 728 N N . ALA A 1 87 ? 8.359 -18.938 -34.125 1 98.69 87 ALA A N 1
ATOM 729 C CA . ALA A 1 87 ? 8.898 -19.406 -32.844 1 98.69 87 ALA A CA 1
ATOM 730 C C . ALA A 1 87 ? 9.727 -20.672 -33.031 1 98.69 87 ALA A C 1
ATOM 732 O O . ALA A 1 87 ? 10.812 -20.797 -32.469 1 98.69 87 ALA A O 1
ATOM 733 N N . GLN A 1 88 ? 9.203 -21.625 -33.844 1 98.12 88 GLN A N 1
ATOM 734 C CA . GLN A 1 88 ? 9.906 -22.859 -34.156 1 98.12 88 GLN A CA 1
ATOM 735 C C . GLN A 1 88 ? 11.227 -22.594 -34.875 1 98.12 88 GLN A C 1
ATOM 737 O O . GLN A 1 88 ? 12.258 -23.156 -34.531 1 98.12 88 GLN A O 1
ATOM 742 N N . LYS A 1 89 ? 11.125 -21.766 -35.812 1 98.44 89 LYS A N 1
ATOM 743 C CA . LYS A 1 89 ? 12.312 -21.391 -36.594 1 98.44 89 LYS A CA 1
ATOM 744 C C . LYS A 1 89 ? 13.406 -20.828 -35.688 1 98.44 89 LYS A C 1
ATOM 746 O O . LYS A 1 89 ? 14.594 -21.094 -35.906 1 98.44 89 LYS A O 1
ATOM 751 N N . LEU A 1 90 ? 13.039 -20.109 -34.688 1 98.56 90 LEU A N 1
ATOM 752 C CA . LEU A 1 90 ? 13.992 -19.438 -33.812 1 98.56 90 LEU A CA 1
ATOM 753 C C . LEU A 1 90 ? 14.414 -20.359 -32.656 1 98.56 90 LEU A C 1
ATOM 755 O O . LEU A 1 90 ? 15.242 -19.984 -31.828 1 98.56 90 LEU A O 1
ATOM 759 N N . GLY A 1 91 ? 13.836 -21.531 -32.594 1 97.62 91 GLY A N 1
ATOM 760 C CA . GLY A 1 91 ? 14.227 -22.516 -31.594 1 97.62 91 GLY A CA 1
ATOM 761 C C . GLY A 1 91 ? 13.625 -22.25 -30.219 1 97.62 91 GLY A C 1
ATOM 762 O O . GLY A 1 91 ? 14.219 -22.594 -29.203 1 97.62 91 GLY A O 1
ATOM 763 N N . LEU A 1 92 ? 12.484 -21.578 -30.156 1 98.62 92 LEU A N 1
ATOM 764 C CA . LEU A 1 92 ? 11.773 -21.328 -28.906 1 98.62 92 LEU A CA 1
ATOM 765 C C . LEU A 1 92 ? 10.68 -22.375 -28.688 1 98.62 92 LEU A C 1
ATOM 767 O O . LEU A 1 92 ? 10.008 -22.781 -29.641 1 98.62 92 LEU A O 1
ATOM 771 N N . TYR A 1 93 ? 10.57 -22.859 -27.5 1 98.56 93 TYR A N 1
ATOM 772 C CA . TYR A 1 93 ? 9.383 -23.625 -27.125 1 98.56 93 TYR A CA 1
ATOM 773 C C . TYR A 1 93 ? 8.18 -22.703 -26.938 1 98.56 93 TYR A C 1
ATOM 775 O O . TYR A 1 93 ? 8.336 -21.484 -26.766 1 98.56 93 TYR A O 1
ATOM 783 N N . VAL A 1 94 ? 6.996 -23.312 -27.016 1 98.81 94 VAL A N 1
ATOM 784 C CA . VAL A 1 94 ? 5.785 -22.5 -26.922 1 98.81 94 VAL A CA 1
ATOM 785 C C . VAL A 1 94 ? 4.859 -23.078 -25.859 1 98.81 94 VAL A C 1
ATOM 787 O O . VAL A 1 94 ? 4.633 -24.297 -25.812 1 98.81 94 VAL A O 1
ATOM 790 N N . ILE A 1 95 ? 4.434 -22.297 -24.891 1 98.81 95 ILE A N 1
ATOM 791 C CA . ILE A 1 95 ? 3.24 -22.547 -24.094 1 98.81 95 ILE A CA 1
ATOM 792 C C . ILE A 1 95 ? 2.057 -21.781 -24.672 1 98.81 95 ILE A C 1
ATOM 794 O O . ILE A 1 95 ? 2.117 -20.562 -24.828 1 98.81 95 ILE A O 1
ATOM 798 N N . ILE A 1 96 ? 1.059 -22.484 -25.062 1 98.75 96 ILE A N 1
ATOM 799 C CA . ILE A 1 96 ? -0.029 -21.844 -25.781 1 98.75 96 ILE A CA 1
ATOM 800 C C . ILE A 1 96 ? -1.309 -21.891 -24.953 1 98.75 96 ILE A C 1
ATOM 802 O O . ILE A 1 96 ? -1.59 -22.906 -24.297 1 98.75 96 ILE A O 1
ATOM 806 N N . ARG A 1 97 ? -2.074 -20.812 -24.891 1 98.12 97 ARG A N 1
ATOM 807 C CA . ARG A 1 97 ? -3.283 -20.672 -24.078 1 98.12 97 ARG A CA 1
ATOM 808 C C . ARG A 1 97 ? -4.473 -20.281 -24.953 1 98.12 97 ARG A C 1
ATOM 810 O O . ARG A 1 97 ? -4.762 -19.094 -25.109 1 98.12 97 ARG A O 1
ATOM 817 N N . PRO A 1 98 ? -5.18 -21.203 -25.422 1 98.31 98 PRO A N 1
ATOM 818 C CA . PRO A 1 98 ? -6.203 -20.953 -26.438 1 98.31 98 PRO A CA 1
ATOM 819 C C . PRO A 1 98 ? -7.52 -20.453 -25.844 1 98.31 98 PRO A C 1
ATOM 821 O O . PRO A 1 98 ? -8.477 -20.203 -26.578 1 98.31 98 PRO A O 1
ATOM 824 N N . GLY A 1 99 ? -7.566 -20.203 -24.578 1 95.75 99 GLY A N 1
ATOM 825 C CA . GLY A 1 99 ? -8.797 -19.781 -23.938 1 95.75 99 GLY A CA 1
ATOM 826 C C . GLY A 1 99 ? -9.727 -20.938 -23.625 1 95.75 99 GLY A C 1
ATOM 827 O O . GLY A 1 99 ? -9.273 -22.047 -23.344 1 95.75 99 GLY A O 1
ATOM 828 N N . PRO A 1 100 ? -11.133 -20.734 -23.531 1 95.62 100 PRO A N 1
ATOM 829 C CA . PRO A 1 100 ? -11.891 -19.688 -24.219 1 95.62 100 PRO A CA 1
ATOM 830 C C . PRO A 1 100 ? -11.672 -18.312 -23.625 1 95.62 100 PRO A C 1
ATOM 832 O O . PRO A 1 100 ? -11.68 -17.312 -24.344 1 95.62 100 PRO A O 1
ATOM 835 N N . TYR A 1 101 ? -11.664 -18.203 -22.297 1 93.62 101 TYR A N 1
ATOM 836 C CA . TYR A 1 101 ? -11.312 -16.969 -21.609 1 93.62 101 TYR A CA 1
ATOM 837 C C . TYR A 1 101 ? -9.805 -16.844 -21.438 1 93.62 101 TYR A C 1
ATOM 839 O O . TYR A 1 101 ? -9.148 -17.812 -21.031 1 93.62 101 TYR A O 1
ATOM 847 N N . ILE A 1 102 ? -9.211 -15.664 -21.719 1 93.19 102 ILE A N 1
ATOM 848 C CA . ILE A 1 102 ? -7.758 -15.539 -21.625 1 93.19 102 ILE A CA 1
ATOM 849 C C . ILE A 1 102 ? -7.398 -14.391 -20.688 1 93.19 102 ILE A C 1
ATOM 851 O O . ILE A 1 102 ? -6.223 -14.156 -20.391 1 93.19 102 ILE A O 1
ATOM 855 N N . CYS A 1 103 ? -8.406 -13.617 -20.125 1 88.81 103 CYS A N 1
ATOM 856 C CA . CYS A 1 103 ? -8.172 -12.391 -19.375 1 88.81 103 CYS A CA 1
ATOM 857 C C . CYS A 1 103 ? -7.324 -11.414 -20.188 1 88.81 103 CYS A C 1
ATOM 859 O O . CYS A 1 103 ? -7.844 -10.695 -21.047 1 88.81 103 CYS A O 1
ATOM 861 N N . GLY A 1 104 ? -5.93 -11.555 -20.141 1 86.75 104 GLY A N 1
ATOM 862 C CA . GLY A 1 104 ? -4.965 -10.758 -20.875 1 86.75 104 GLY A CA 1
ATOM 863 C C . GLY A 1 104 ? -5.324 -9.289 -20.938 1 86.75 104 GLY A C 1
ATOM 864 O O . GLY A 1 104 ? -4.785 -8.539 -21.75 1 86.75 104 GLY A O 1
ATOM 865 N N . GLU A 1 105 ? -6.285 -8.82 -19.953 1 84.75 105 GLU A N 1
ATOM 866 C CA . GLU A 1 105 ? -6.805 -7.461 -20.031 1 84.75 105 GLU A CA 1
ATOM 867 C C . GLU A 1 105 ? -7.297 -7.141 -21.453 1 84.75 105 GLU A C 1
ATOM 869 O O . GLU A 1 105 ? -7.055 -6.051 -21.969 1 84.75 105 GLU A O 1
ATOM 874 N N . TRP A 1 106 ? -7.824 -8.141 -22 1 90 106 TRP A N 1
ATOM 875 C CA . TRP A 1 106 ? -8.375 -8.109 -23.359 1 90 106 TRP A CA 1
ATOM 876 C C . TRP A 1 106 ? -9.891 -7.988 -23.328 1 90 106 TRP A C 1
ATOM 878 O O . TRP A 1 106 ? -10.539 -8.461 -22.391 1 90 106 TRP A O 1
ATOM 888 N N . LYS A 1 107 ? -10.438 -7.316 -24.25 1 87.44 107 LYS A N 1
ATOM 889 C CA . LYS A 1 107 ? -11.883 -7.109 -24.312 1 87.44 107 LYS A CA 1
ATOM 890 C C . LYS A 1 107 ? -12.633 -8.414 -24.062 1 87.44 107 LYS A C 1
ATOM 892 O O . LYS A 1 107 ? -12.383 -9.414 -24.734 1 87.44 107 LYS A O 1
ATOM 897 N N . ASN A 1 108 ? -13.516 -8.422 -23.078 1 89.31 108 ASN A N 1
ATOM 898 C CA . ASN A 1 108 ? -14.344 -9.547 -22.672 1 89.31 108 ASN A CA 1
ATOM 899 C C . ASN A 1 108 ? -13.5 -10.773 -22.328 1 89.31 108 ASN A C 1
ATOM 901 O O . ASN A 1 108 ? -14 -11.906 -22.344 1 89.31 108 ASN A O 1
ATOM 905 N N . GLY A 1 109 ? -12.234 -10.625 -22.203 1 89.94 109 GLY A N 1
ATOM 906 C CA . GLY A 1 109 ? -11.352 -11.742 -21.922 1 89.94 109 GLY A CA 1
ATOM 907 C C . GLY A 1 109 ? -11.234 -12.711 -23.078 1 89.94 109 GLY A C 1
ATOM 908 O O . GLY A 1 109 ? -10.984 -13.906 -22.875 1 89.94 109 GLY A O 1
ATOM 909 N N . GLY A 1 110 ? -11.555 -12.312 -24.297 1 94.12 110 GLY A N 1
ATOM 910 C CA . GLY A 1 110 ? -11.453 -13.133 -25.5 1 94.12 110 GLY A CA 1
ATOM 911 C C . GLY A 1 110 ? -12.781 -13.719 -25.938 1 94.12 110 GLY A C 1
ATOM 912 O O . GLY A 1 110 ? -12.891 -14.266 -27.031 1 94.12 110 GLY A O 1
ATOM 913 N N . ILE A 1 111 ? -13.852 -13.578 -25.109 1 95.19 111 ILE A N 1
ATOM 914 C CA . ILE A 1 111 ? -15.164 -14.102 -25.453 1 95.19 111 ILE A CA 1
ATOM 915 C C . ILE A 1 111 ? -15.828 -13.195 -26.484 1 95.19 111 ILE A C 1
ATOM 917 O O . ILE A 1 111 ? -15.898 -11.977 -26.297 1 95.19 111 ILE A O 1
ATOM 921 N N . PRO A 1 112 ? -16.375 -13.703 -27.562 1 96.25 112 PRO A N 1
ATOM 922 C CA . PRO A 1 112 ? -16.891 -12.875 -28.641 1 96.25 112 PRO A CA 1
ATOM 923 C C . PRO A 1 112 ? -18.125 -12.062 -28.234 1 96.25 112 PRO A C 1
ATOM 925 O O . PRO A 1 112 ? -19.016 -12.586 -27.578 1 96.25 112 PRO A O 1
ATOM 928 N N . ASP A 1 113 ? -18.203 -10.805 -28.75 1 93.19 113 ASP A N 1
ATOM 929 C CA . ASP A 1 113 ? -19.359 -9.945 -28.531 1 93.19 113 ASP A CA 1
ATOM 930 C C . ASP A 1 113 ? -20.625 -10.586 -29.109 1 93.19 113 ASP A C 1
ATOM 932 O O . ASP A 1 113 ? -21.703 -10.5 -28.5 1 93.19 113 ASP A O 1
ATOM 936 N N . TRP A 1 114 ? -20.484 -11.117 -30.297 1 96.44 114 TRP A N 1
ATOM 937 C CA . TRP A 1 114 ? -21.641 -11.695 -30.953 1 96.44 114 TRP A CA 1
ATOM 938 C C . TRP A 1 114 ? -22.25 -12.812 -30.125 1 96.44 114 TRP A C 1
ATOM 940 O O . TRP A 1 114 ? -23.469 -13 -30.109 1 96.44 114 TRP A O 1
ATOM 950 N N . LEU A 1 115 ? -21.484 -13.617 -29.406 1 97.44 115 LEU A N 1
ATOM 951 C CA . LEU A 1 115 ? -21.984 -14.688 -28.547 1 97.44 115 LEU A CA 1
ATOM 952 C C . LEU A 1 115 ? -22.766 -14.125 -27.375 1 97.44 115 LEU A C 1
ATOM 954 O O . LEU A 1 115 ? -23.891 -14.578 -27.094 1 97.44 115 LEU A O 1
ATOM 958 N N . ILE A 1 116 ? -22.219 -13.141 -26.703 1 94.88 116 ILE A N 1
ATOM 959 C CA . ILE A 1 116 ? -22.844 -12.516 -25.547 1 94.88 116 ILE A CA 1
ATOM 960 C C . ILE A 1 116 ? -24.156 -11.859 -25.953 1 94.88 116 ILE A C 1
ATOM 962 O O . ILE A 1 116 ? -25.156 -11.953 -25.234 1 94.88 116 ILE A O 1
ATOM 966 N N . ASN A 1 117 ? -24.188 -11.219 -27.125 1 94.94 117 ASN A N 1
ATOM 967 C CA . ASN A 1 117 ? -25.359 -10.5 -27.594 1 94.94 117 ASN A CA 1
ATOM 968 C C . ASN A 1 117 ? -26.453 -11.453 -28.047 1 94.94 117 ASN A C 1
ATOM 970 O O . ASN A 1 117 ? -27.641 -11.219 -27.781 1 94.94 117 ASN A O 1
ATOM 974 N N . SER A 1 118 ? -26.078 -12.461 -28.688 1 97.25 118 SER A N 1
ATOM 975 C CA . SER A 1 118 ? -27.047 -13.406 -29.219 1 97.25 118 SER A CA 1
ATOM 976 C C . SER A 1 118 ? -27.578 -14.328 -28.141 1 97.25 118 SER A C 1
ATOM 978 O O . SER A 1 118 ? -28.703 -14.844 -28.234 1 97.25 118 SER A O 1
ATOM 980 N N . HIS A 1 119 ? -26.781 -14.539 -27.125 1 97.06 119 HIS A N 1
ATOM 981 C CA . HIS A 1 119 ? -27.141 -15.477 -26.078 1 97.06 119 HIS A CA 1
ATOM 982 C C . HIS A 1 119 ? -26.922 -14.867 -24.688 1 97.06 119 HIS A C 1
ATOM 984 O O . HIS A 1 119 ? -26.125 -15.375 -23.891 1 97.06 119 HIS A O 1
ATOM 990 N N . PRO A 1 120 ? -27.688 -13.883 -24.328 1 95.25 120 PRO A N 1
ATOM 991 C CA . PRO A 1 120 ? -27.484 -13.219 -23.047 1 95.25 120 PRO A CA 1
ATOM 992 C C . PRO A 1 120 ? -27.766 -14.141 -21.859 1 95.25 120 PRO A C 1
ATOM 994 O O . PRO A 1 120 ? -27.375 -13.844 -20.734 1 95.25 120 PRO A O 1
ATOM 997 N N . GLU A 1 121 ? -28.422 -15.289 -22.109 1 95.75 121 GLU A N 1
ATOM 998 C CA . GLU A 1 121 ? -28.75 -16.234 -21.047 1 95.75 121 GLU A CA 1
ATOM 999 C C . GLU A 1 121 ? -27.5 -16.875 -20.469 1 95.75 121 GLU A C 1
ATOM 1001 O O . GLU A 1 121 ? -27.547 -17.484 -19.391 1 95.75 121 GLU A O 1
ATOM 1006 N N . ILE A 1 122 ? -26.359 -16.766 -21.172 1 96.31 122 ILE A N 1
ATOM 1007 C CA . ILE A 1 122 ? -25.125 -17.391 -20.688 1 96.31 122 ILE A CA 1
ATOM 1008 C C . ILE A 1 122 ? -24.516 -16.547 -19.578 1 96.31 122 ILE A C 1
ATOM 1010 O O . ILE A 1 122 ? -23.594 -16.984 -18.891 1 96.31 122 ILE A O 1
ATOM 1014 N N . LEU A 1 123 ? -24.984 -15.281 -19.438 1 94.06 123 LEU A N 1
ATOM 1015 C CA . LEU A 1 123 ? -24.406 -14.359 -18.469 1 94.06 123 LEU A CA 1
ATOM 1016 C C . LEU A 1 123 ? -24.812 -14.75 -17.047 1 94.06 123 LEU A C 1
ATOM 1018 O O . LEU A 1 123 ? -25.953 -15.156 -16.797 1 94.06 123 LEU A O 1
ATOM 1022 N N . ALA A 1 124 ? -23.797 -14.648 -16.094 1 92.31 124 ALA A N 1
ATOM 1023 C CA . ALA A 1 124 ? -24.062 -14.891 -14.672 1 92.31 124 ALA A CA 1
ATOM 1024 C C . ALA A 1 124 ? -24.984 -13.82 -14.102 1 92.31 124 ALA A C 1
ATOM 1026 O O . ALA A 1 124 ? -25.109 -12.727 -14.664 1 92.31 124 ALA A O 1
ATOM 1027 N N . LYS A 1 125 ? -25.656 -14.195 -13.055 1 92 125 LYS A N 1
ATOM 1028 C CA . LYS A 1 125 ? -26.594 -13.281 -12.398 1 92 125 LYS A CA 1
ATOM 1029 C C . LYS A 1 125 ? -26.297 -13.172 -10.906 1 92 125 LYS A C 1
ATOM 1031 O O . LYS A 1 125 ? -25.672 -14.055 -10.328 1 92 125 LYS A O 1
ATOM 1036 N N . SER A 1 126 ? -26.719 -12.047 -10.328 1 89.69 126 SER A N 1
ATOM 1037 C CA . SER A 1 126 ? -26.719 -11.883 -8.875 1 89.69 126 SER A CA 1
ATOM 1038 C C . SER A 1 126 ? -28.016 -12.406 -8.266 1 89.69 126 SER A C 1
ATOM 1040 O O . SER A 1 126 ? -28.969 -12.734 -8.992 1 89.69 126 SER A O 1
ATOM 1042 N N . PRO A 1 127 ? -27.984 -12.469 -6.887 1 90.06 127 PRO A N 1
ATOM 1043 C CA . PRO A 1 127 ? -29.25 -12.859 -6.27 1 90.06 127 PRO A CA 1
ATOM 1044 C C . PRO A 1 127 ? -30.406 -11.914 -6.633 1 90.06 127 PRO A C 1
ATOM 1046 O O . PRO A 1 127 ? -31.562 -12.312 -6.605 1 90.06 127 PRO A O 1
ATOM 1049 N N . ASN A 1 128 ? -29.984 -10.734 -7.027 1 87.88 128 ASN A N 1
ATOM 1050 C CA . ASN A 1 128 ? -30.984 -9.711 -7.309 1 87.88 128 ASN A CA 1
ATOM 1051 C C . ASN A 1 128 ? -31.203 -9.539 -8.805 1 87.88 128 ASN A C 1
ATOM 1053 O O . ASN A 1 128 ? -31.859 -8.578 -9.242 1 87.88 128 ASN A O 1
ATOM 1057 N N . GLY A 1 129 ? -30.594 -10.328 -9.555 1 88.81 129 GLY A N 1
ATOM 1058 C CA . GLY A 1 129 ? -30.859 -10.266 -10.977 1 88.81 129 GLY A CA 1
ATOM 1059 C C . GLY A 1 129 ? -29.609 -10.07 -11.82 1 88.81 129 GLY A C 1
ATOM 1060 O O . GLY A 1 129 ? -28.531 -10.547 -11.453 1 88.81 129 GLY A O 1
ATOM 1061 N N . SER A 1 130 ? -29.797 -9.438 -12.984 1 88.75 130 SER A N 1
ATOM 1062 C CA . SER A 1 130 ? -28.734 -9.344 -13.977 1 88.75 130 SER A CA 1
ATOM 1063 C C . SER A 1 130 ? -27.766 -8.211 -13.648 1 88.75 130 SER A C 1
ATOM 1065 O O . SER A 1 130 ? -28.141 -7.215 -13.031 1 88.75 130 SER A O 1
ATOM 1067 N N . PHE A 1 131 ? -26.547 -8.367 -14.086 1 86.31 131 PHE A N 1
ATOM 1068 C CA . PHE A 1 131 ? -25.547 -7.316 -14.008 1 86.31 131 PHE A CA 1
ATOM 1069 C C . PHE A 1 131 ? -25.688 -6.336 -15.164 1 86.31 131 PHE A C 1
ATOM 1071 O O . PHE A 1 131 ? -26.281 -6.664 -16.188 1 86.31 131 PHE A O 1
ATOM 1078 N N . PRO A 1 132 ? -25.062 -5.145 -14.875 1 85.38 132 PRO A N 1
ATOM 1079 C CA . PRO A 1 132 ? -25.047 -4.227 -16.016 1 85.38 132 PRO A CA 1
ATOM 1080 C C . PRO A 1 132 ? -24.281 -4.789 -17.219 1 85.38 132 PRO A C 1
ATOM 1082 O O . PRO A 1 132 ? -23.266 -5.473 -17.031 1 85.38 132 PRO A O 1
ATOM 1085 N N . ARG A 1 133 ? -24.672 -4.363 -18.375 1 86.12 133 ARG A N 1
ATOM 1086 C CA . ARG A 1 133 ? -24.094 -4.914 -19.609 1 86.12 133 ARG A CA 1
ATOM 1087 C C . ARG A 1 133 ? -22.797 -4.195 -19.984 1 86.12 133 ARG A C 1
ATOM 1089 O O . ARG A 1 133 ? -22.047 -4.66 -20.844 1 86.12 133 ARG A O 1
ATOM 1096 N N . ASP A 1 134 ? -22.469 -3.174 -19.25 1 83.25 134 ASP A N 1
ATOM 1097 C CA . ASP A 1 134 ? -21.312 -2.367 -19.609 1 83.25 134 ASP A CA 1
ATOM 1098 C C . ASP A 1 134 ? -20.125 -2.684 -18.703 1 83.25 134 ASP A C 1
ATOM 1100 O O . ASP A 1 134 ? -19.141 -1.935 -18.672 1 83.25 134 ASP A O 1
ATOM 1104 N N . VAL A 1 135 ? -20.266 -3.834 -17.953 1 80.75 135 VAL A N 1
ATOM 1105 C CA . VAL A 1 135 ? -19.109 -4.258 -17.156 1 80.75 135 VAL A CA 1
ATOM 1106 C C . VAL A 1 135 ? -18 -4.742 -18.078 1 80.75 135 VAL A C 1
ATOM 1108 O O . VAL A 1 135 ? -18.266 -5.328 -19.141 1 80.75 135 VAL A O 1
ATOM 1111 N N . TYR A 1 136 ? -16.781 -4.484 -17.719 1 73.88 136 TYR A N 1
ATOM 1112 C CA . TYR A 1 136 ? -15.633 -4.746 -18.578 1 73.88 136 TYR A CA 1
ATOM 1113 C C . TYR A 1 136 ? -15.469 -6.242 -18.828 1 73.88 136 TYR A C 1
ATOM 1115 O O . TYR A 1 136 ? -15.203 -6.668 -19.953 1 73.88 136 TYR A O 1
ATOM 1123 N N . TYR A 1 137 ? -15.57 -7.051 -17.766 1 78.19 137 TYR A N 1
ATOM 1124 C CA . TYR A 1 137 ? -15.523 -8.5 -17.875 1 78.19 137 TYR A CA 1
ATOM 1125 C C . TYR A 1 137 ? -16.859 -9.125 -17.484 1 78.19 137 TYR A C 1
ATOM 1127 O O . TYR A 1 137 ? -17.109 -9.398 -16.312 1 78.19 137 TYR A O 1
ATOM 1135 N N . PRO A 1 138 ? -17.703 -9.281 -18.531 1 82.94 138 PRO A N 1
ATOM 1136 C CA . PRO A 1 138 ? -18.984 -9.898 -18.172 1 82.94 138 PRO A CA 1
ATOM 1137 C C . PRO A 1 138 ? -18.828 -11.312 -17.625 1 82.94 138 PRO A C 1
ATOM 1139 O O . PRO A 1 138 ? -18.234 -12.172 -18.297 1 82.94 138 PRO A O 1
ATOM 1142 N N . PRO A 1 139 ? -19.375 -11.539 -16.516 1 86.94 139 PRO A N 1
ATOM 1143 C CA . PRO A 1 139 ? -19.234 -12.891 -15.961 1 86.94 139 PRO A CA 1
ATOM 1144 C C . PRO A 1 139 ? -20.125 -13.914 -16.688 1 86.94 139 PRO A C 1
ATOM 1146 O O . PRO A 1 139 ? -21.281 -13.633 -16.984 1 86.94 139 PRO A O 1
ATOM 1149 N N . ILE A 1 140 ? -19.531 -15.016 -16.969 1 91.81 140 ILE A N 1
ATOM 1150 C CA . ILE A 1 140 ? -20.203 -16.078 -17.719 1 91.81 140 ILE A CA 1
ATOM 1151 C C . ILE A 1 140 ? -20.516 -17.25 -16.797 1 91.81 140 ILE A C 1
ATOM 1153 O O . ILE A 1 140 ? -19.719 -17.594 -15.922 1 91.81 140 ILE A O 1
ATOM 1157 N N . THR A 1 141 ? -21.75 -17.781 -16.922 1 94.19 141 THR A N 1
ATOM 1158 C CA . THR A 1 141 ? -22.047 -19.078 -16.312 1 94.19 141 THR A CA 1
ATOM 1159 C C . THR A 1 141 ? -21.375 -20.203 -17.094 1 94.19 141 THR A C 1
ATOM 1161 O O . THR A 1 141 ? -21.938 -20.719 -18.062 1 94.19 141 THR A O 1
ATOM 1164 N N . TYR A 1 142 ? -20.344 -20.719 -16.625 1 93.75 142 TYR A N 1
ATOM 1165 C CA . TYR A 1 142 ? -19.438 -21.578 -17.375 1 93.75 142 TYR A CA 1
ATOM 1166 C C . TYR A 1 142 ? -20.125 -22.891 -17.75 1 93.75 142 TYR A C 1
ATOM 1168 O O . TYR A 1 142 ? -19.828 -23.469 -18.797 1 93.75 142 TYR A O 1
ATOM 1176 N N . LEU A 1 143 ? -21.047 -23.328 -16.891 1 96.62 143 LEU A N 1
ATOM 1177 C CA . LEU A 1 143 ? -21.672 -24.625 -17.125 1 96.62 143 LEU A CA 1
ATOM 1178 C C . LEU A 1 143 ? -22.953 -24.469 -17.922 1 96.62 143 LEU A C 1
ATOM 1180 O O . LEU A 1 143 ? -23.703 -25.438 -18.109 1 96.62 143 LEU A O 1
ATOM 1184 N N . HIS A 1 144 ? -23.281 -23.297 -18.312 1 97.56 144 HIS A N 1
ATOM 1185 C CA . HIS A 1 144 ? -24.422 -23.156 -19.203 1 97.56 144 HIS A CA 1
ATOM 1186 C C . HIS A 1 144 ? -24.234 -23.953 -20.484 1 97.56 144 HIS A C 1
ATOM 1188 O O . HIS A 1 144 ? -23.203 -23.828 -21.156 1 97.56 144 HIS A O 1
ATOM 1194 N N . PRO A 1 145 ? -25.203 -24.672 -20.859 1 98 145 PRO A N 1
ATOM 1195 C CA . PRO A 1 145 ? -25.047 -25.547 -22.016 1 98 145 PRO A CA 1
ATOM 1196 C C . PRO A 1 145 ? -24.734 -24.766 -23.297 1 98 145 PRO A C 1
ATOM 1198 O O . PRO A 1 145 ? -23.938 -25.219 -24.125 1 98 145 PRO A O 1
ATOM 1201 N N . THR A 1 146 ? -25.375 -23.625 -23.406 1 98.44 146 THR A N 1
ATOM 1202 C CA . THR A 1 146 ? -25.141 -22.812 -24.594 1 98.44 146 THR A CA 1
ATOM 1203 C C . THR A 1 146 ? -23.688 -22.359 -24.656 1 98.44 146 THR A C 1
ATOM 1205 O O . THR A 1 146 ? -23.062 -22.438 -25.719 1 98.44 146 THR A O 1
ATOM 1208 N N . TYR A 1 147 ? -23.141 -21.891 -23.594 1 97.69 147 TYR A N 1
ATOM 1209 C CA . TYR A 1 147 ? -21.75 -21.453 -23.562 1 97.69 147 TYR A CA 1
ATOM 1210 C C . TYR A 1 147 ? -20.812 -22.609 -23.891 1 97.69 147 TYR A C 1
ATOM 1212 O O . TYR A 1 147 ? -19.875 -22.453 -24.688 1 97.69 147 TYR A O 1
ATOM 1220 N N . LEU A 1 148 ? -21.047 -23.734 -23.281 1 98.38 148 LEU A N 1
ATOM 1221 C CA . LEU A 1 148 ? -20.203 -24.906 -23.484 1 98.38 148 LEU A CA 1
ATOM 1222 C C . LEU A 1 148 ? -20.25 -25.359 -24.953 1 98.38 148 LEU A C 1
ATOM 1224 O O . LEU A 1 148 ? -19.219 -25.766 -25.5 1 98.38 148 LEU A O 1
ATOM 1228 N N . GLU A 1 149 ? -21.422 -25.297 -25.5 1 98.38 149 GLU A N 1
ATOM 1229 C CA . GLU A 1 149 ? -21.547 -25.672 -26.906 1 98.38 149 GLU A CA 1
ATOM 1230 C C . GLU A 1 149 ? -20.641 -24.828 -27.797 1 98.38 149 GLU A C 1
ATOM 1232 O O . GLU A 1 149 ? -19.922 -25.359 -28.641 1 98.38 149 GLU A O 1
ATOM 1237 N N . TYR A 1 150 ? -20.703 -23.547 -27.594 1 98.38 150 TYR A N 1
ATOM 1238 C CA . TYR A 1 150 ? -19.906 -22.641 -28.422 1 98.38 150 TYR A CA 1
ATOM 1239 C C . TYR A 1 150 ? -18.422 -22.75 -28.094 1 98.38 150 TYR A C 1
ATOM 1241 O O . TYR A 1 150 ? -17.578 -22.625 -28.984 1 98.38 150 TYR A O 1
ATOM 1249 N N . ALA A 1 151 ? -18.109 -22.969 -26.859 1 98.25 151 ALA A N 1
ATOM 1250 C CA . ALA A 1 151 ? -16.719 -23.188 -26.469 1 98.25 151 ALA A CA 1
ATOM 1251 C C . ALA A 1 151 ? -16.141 -24.422 -27.156 1 98.25 151 ALA A C 1
ATOM 1253 O O . ALA A 1 151 ? -14.992 -24.422 -27.594 1 98.25 151 ALA A O 1
ATOM 1254 N N . MET A 1 152 ? -16.969 -25.469 -27.281 1 98.25 152 MET A N 1
ATOM 1255 C CA . MET A 1 152 ? -16.531 -26.688 -27.953 1 98.25 152 MET A CA 1
ATOM 1256 C C . MET A 1 152 ? -16.328 -26.453 -29.438 1 98.25 152 MET A C 1
ATOM 1258 O O . MET A 1 152 ? -15.375 -26.969 -30.031 1 98.25 152 MET A O 1
ATOM 1262 N N . LYS A 1 153 ? -17.156 -25.656 -30.016 1 98.25 153 LYS A N 1
ATOM 1263 C CA . LYS A 1 153 ? -17 -25.297 -31.422 1 98.25 153 LYS A CA 1
ATOM 1264 C C . LYS A 1 153 ? -15.688 -24.547 -31.641 1 98.25 153 LYS A C 1
ATOM 1266 O O . LYS A 1 153 ? -14.992 -24.781 -32.625 1 98.25 153 LYS A O 1
ATOM 1271 N N . TRP A 1 154 ? -15.414 -23.625 -30.75 1 98.62 154 TRP A N 1
ATOM 1272 C CA . TRP A 1 154 ? -14.148 -22.906 -30.812 1 98.62 154 TRP A CA 1
ATOM 1273 C C . TRP A 1 154 ? -12.969 -23.875 -30.75 1 98.62 154 TRP A C 1
ATOM 1275 O O . TRP A 1 154 ? -12.047 -23.781 -31.562 1 98.62 154 TRP A O 1
ATOM 1285 N N . TYR A 1 155 ? -13 -24.844 -29.844 1 98.56 155 TYR A N 1
ATOM 1286 C CA . TYR A 1 155 ? -11.938 -25.828 -29.688 1 98.56 155 TYR A CA 1
ATOM 1287 C C . TYR A 1 155 ? -11.797 -26.688 -30.953 1 98.56 155 TYR A C 1
ATOM 1289 O O . TYR A 1 155 ? -10.688 -27.047 -31.344 1 98.56 155 TYR A O 1
ATOM 1297 N N . GLU A 1 156 ? -12.898 -27 -31.547 1 98.25 156 GLU A N 1
ATOM 1298 C CA . GLU A 1 156 ? -12.883 -27.812 -32.75 1 98.25 156 GLU A CA 1
ATOM 1299 C C . GLU A 1 156 ? -12.172 -27.094 -33.906 1 98.25 156 GLU A C 1
ATOM 1301 O O . GLU A 1 156 ? -11.672 -27.75 -34.812 1 98.25 156 GLU A O 1
ATOM 1306 N N . GLU A 1 157 ? -12.18 -25.812 -33.844 1 98.38 157 GLU A N 1
ATOM 1307 C CA . GLU A 1 157 ? -11.531 -25.031 -34.875 1 98.38 157 GLU A CA 1
ATOM 1308 C C . GLU A 1 157 ? -10.055 -24.797 -34.562 1 98.38 157 GLU A C 1
ATOM 1310 O O . GLU A 1 157 ? -9.203 -24.875 -35.438 1 98.38 157 GLU A O 1
ATOM 1315 N N . VAL A 1 158 ? -9.719 -24.453 -33.312 1 98.69 158 VAL A N 1
ATOM 1316 C CA . VAL A 1 158 ? -8.383 -23.984 -32.969 1 98.69 158 VAL A CA 1
ATOM 1317 C C . VAL A 1 158 ? -7.484 -25.156 -32.594 1 98.69 158 VAL A C 1
ATOM 1319 O O . VAL A 1 158 ? -6.281 -25.125 -32.875 1 98.69 158 VAL A O 1
ATOM 1322 N N . LEU A 1 159 ? -7.98 -26.266 -31.984 1 98.69 159 LEU A N 1
ATOM 1323 C CA . LEU A 1 159 ? -7.168 -27.344 -31.438 1 98.69 159 LEU A CA 1
ATOM 1324 C C . LEU A 1 159 ? -6.488 -28.141 -32.562 1 98.69 159 LEU A C 1
ATOM 1326 O O . LEU A 1 159 ? -5.359 -28.609 -32.375 1 98.69 159 LEU A O 1
ATOM 1330 N N . PRO A 1 160 ? -7.148 -28.375 -33.75 1 98.44 160 PRO A N 1
ATOM 1331 C CA . PRO A 1 160 ? -6.418 -29.031 -34.844 1 98.44 160 PRO A CA 1
ATOM 1332 C C . PRO A 1 160 ? -5.16 -28.281 -35.25 1 98.44 160 PRO A C 1
ATOM 1334 O O . PRO A 1 160 ? -4.145 -28.891 -35.594 1 98.44 160 PRO A O 1
ATOM 1337 N N . ILE A 1 161 ? -5.266 -26.984 -35.25 1 98.31 161 ILE A N 1
ATOM 1338 C CA . ILE A 1 161 ? -4.098 -26.172 -35.562 1 98.31 161 ILE A CA 1
ATOM 1339 C C . ILE A 1 161 ? -3.021 -26.391 -34.5 1 98.31 161 ILE A C 1
ATOM 1341 O O . ILE A 1 161 ? -1.852 -26.594 -34.844 1 98.31 161 ILE A O 1
ATOM 1345 N N . ILE A 1 162 ? -3.395 -26.297 -33.281 1 98.69 162 ILE A N 1
ATOM 1346 C CA . ILE A 1 162 ? -2.471 -26.484 -32.156 1 98.69 162 ILE A CA 1
ATOM 1347 C C . ILE A 1 162 ? -1.829 -27.875 -32.25 1 98.69 162 ILE A C 1
ATOM 1349 O O . ILE A 1 162 ? -0.616 -28.016 -32.094 1 98.69 162 ILE A O 1
ATOM 1353 N N . ARG A 1 163 ? -2.609 -28.906 -32.562 1 98.31 163 ARG A N 1
ATOM 1354 C CA . ARG A 1 163 ? -2.131 -30.281 -32.688 1 98.31 163 ARG A CA 1
ATOM 1355 C C . ARG A 1 163 ? -0.971 -30.375 -33.688 1 98.31 163 ARG A C 1
ATOM 1357 O O . ARG A 1 163 ? 0.017 -31.062 -33.406 1 98.31 163 ARG A O 1
ATOM 1364 N N . ASP A 1 164 ? -1.062 -29.688 -34.75 1 98 164 ASP A N 1
ATOM 1365 C CA . ASP A 1 164 ? -0.069 -29.75 -35.812 1 98 164 ASP A CA 1
ATOM 1366 C C . ASP A 1 164 ? 1.271 -29.188 -35.375 1 98 164 ASP A C 1
ATOM 1368 O O . ASP A 1 164 ? 2.312 -29.484 -35.938 1 98 164 ASP A O 1
ATOM 1372 N N . TYR A 1 165 ? 1.256 -28.344 -34.312 1 98.12 165 TYR A N 1
ATOM 1373 C CA . TYR A 1 165 ? 2.484 -27.672 -33.875 1 98.12 165 TYR A CA 1
ATOM 1374 C C . TYR A 1 165 ? 2.93 -28.156 -32.5 1 98.12 165 TYR A C 1
ATOM 1376 O O . TYR A 1 165 ? 3.793 -27.531 -31.891 1 98.12 165 TYR A O 1
ATOM 1384 N N . LEU A 1 166 ? 2.332 -29.203 -32 1 98.31 166 LEU A N 1
ATOM 1385 C CA . LEU A 1 166 ? 2.787 -29.812 -30.766 1 98.31 166 LEU A CA 1
ATOM 1386 C C . LEU A 1 166 ? 4.223 -30.312 -30.891 1 98.31 166 LEU A C 1
ATOM 1388 O O . LEU A 1 166 ? 4.629 -30.766 -31.969 1 98.31 166 LEU A O 1
ATOM 1392 N N . TYR A 1 167 ? 4.902 -30.203 -29.828 1 97.56 167 TYR A N 1
ATOM 1393 C CA . TYR A 1 167 ? 6.273 -30.703 -29.812 1 97.56 167 TYR A CA 1
ATOM 1394 C C . TYR A 1 167 ? 6.332 -32.156 -30.266 1 97.56 167 TYR A C 1
ATOM 1396 O O . TYR A 1 167 ? 7.227 -32.562 -31.016 1 97.56 167 TYR A O 1
ATOM 1404 N N . SER A 1 168 ? 5.406 -33.031 -29.906 1 95.69 168 SER A N 1
ATOM 1405 C CA . SER A 1 168 ? 5.324 -34.438 -30.234 1 95.69 168 SER A CA 1
ATOM 1406 C C . SER A 1 168 ? 5.094 -34.656 -31.719 1 95.69 168 SER A C 1
ATOM 1408 O O . SER A 1 168 ? 5.316 -35.75 -32.25 1 95.69 168 SER A O 1
ATOM 1410 N N . ASN A 1 169 ? 4.664 -33.656 -32.375 1 96.62 169 ASN A N 1
ATOM 1411 C CA . ASN A 1 169 ? 4.418 -33.719 -33.781 1 96.62 169 ASN A CA 1
ATOM 1412 C C . ASN A 1 169 ? 5.445 -32.938 -34.594 1 96.62 169 ASN A C 1
ATOM 1414 O O . ASN A 1 169 ? 5.203 -32.562 -35.75 1 96.62 169 ASN A O 1
ATOM 1418 N N . GLY A 1 170 ? 6.473 -32.594 -33.938 1 95.75 170 GLY A N 1
ATOM 1419 C CA . GLY A 1 170 ? 7.559 -31.922 -34.625 1 95.75 170 GLY A CA 1
ATOM 1420 C C . GLY A 1 170 ? 7.516 -30.406 -34.438 1 95.75 170 GLY A C 1
ATOM 1421 O O . GLY A 1 170 ? 8.367 -29.703 -35 1 95.75 170 GLY A O 1
ATOM 1422 N N . GLY A 1 171 ? 6.551 -29.906 -33.719 1 97.25 171 GLY A N 1
ATOM 1423 C CA . GLY A 1 171 ? 6.43 -28.469 -33.5 1 97.25 171 GLY A CA 1
ATOM 1424 C C . GLY A 1 171 ? 7.105 -28.016 -32.219 1 97.25 171 GLY A C 1
ATOM 1425 O O . GLY A 1 171 ? 8.031 -28.656 -31.734 1 97.25 171 GLY A O 1
ATOM 1426 N N . SER A 1 172 ? 6.691 -26.797 -31.766 1 97.69 172 SER A N 1
ATOM 1427 C CA . SER A 1 172 ? 7.398 -26.172 -30.656 1 97.69 172 SER A CA 1
ATOM 1428 C C . SER A 1 172 ? 6.516 -26.094 -29.422 1 97.69 172 SER A C 1
ATOM 1430 O O . SER A 1 172 ? 6.984 -25.719 -28.328 1 97.69 172 SER A O 1
ATOM 1432 N N . ILE A 1 173 ? 5.246 -26.469 -29.469 1 98.69 173 ILE A N 1
ATOM 1433 C CA . ILE A 1 173 ? 4.332 -26.328 -28.344 1 98.69 173 ILE A CA 1
ATOM 1434 C C . ILE A 1 173 ? 4.602 -27.438 -27.312 1 98.69 173 ILE A C 1
ATOM 1436 O O . ILE A 1 173 ? 4.461 -28.625 -27.625 1 98.69 173 ILE A O 1
ATOM 1440 N N . ILE A 1 174 ? 4.918 -27 -26.078 1 98.44 174 ILE A N 1
ATOM 1441 C CA . ILE A 1 174 ? 5.297 -27.984 -25.078 1 98.44 174 ILE A CA 1
ATOM 1442 C C . ILE A 1 174 ? 4.199 -28.094 -24.031 1 98.44 174 ILE A C 1
ATOM 1444 O O . ILE A 1 174 ? 4.207 -29.016 -23.203 1 98.44 174 ILE A O 1
ATOM 1448 N N . SER A 1 175 ? 3.23 -27.203 -24.016 1 98.5 175 SER A N 1
ATOM 1449 C CA . SER A 1 175 ? 2.084 -27.266 -23.109 1 98.5 175 SER A CA 1
ATOM 1450 C C . SER A 1 175 ? 0.905 -26.469 -23.656 1 98.5 175 SER A C 1
ATOM 1452 O O . SER A 1 175 ? 1.095 -25.469 -24.375 1 98.5 175 SER A O 1
ATOM 1454 N N . VAL A 1 176 ? -0.281 -26.953 -23.406 1 98.62 176 VAL A N 1
ATOM 1455 C CA . VAL A 1 176 ? -1.534 -26.281 -23.719 1 98.62 176 VAL A CA 1
ATOM 1456 C C . VAL A 1 176 ? -2.318 -26.016 -22.438 1 98.62 176 VAL A C 1
ATOM 1458 O O . VAL A 1 176 ? -2.49 -26.906 -21.609 1 98.62 176 VAL A O 1
ATOM 1461 N N . THR A 1 177 ? -2.805 -24.781 -22.266 1 97.31 177 THR A N 1
ATOM 1462 C CA . THR A 1 177 ? -3.436 -24.406 -21.016 1 97.31 177 THR A CA 1
ATOM 1463 C C . THR A 1 177 ? -4.953 -24.344 -21.156 1 97.31 177 THR A C 1
ATOM 1465 O O . THR A 1 177 ? -5.469 -23.906 -22.188 1 97.31 177 THR A O 1
ATOM 1468 N N . ILE A 1 178 ? -5.582 -24.766 -20.109 1 95.81 178 ILE A N 1
ATOM 1469 C CA . ILE A 1 178 ? -7.039 -24.688 -20.031 1 95.81 178 ILE A CA 1
ATOM 1470 C C . ILE A 1 178 ? -7.461 -23.297 -19.578 1 95.81 178 ILE A C 1
ATOM 1472 O O . ILE A 1 178 ? -7.102 -22.859 -18.484 1 95.81 178 ILE A O 1
ATOM 1476 N N . ASP A 1 179 ? -8.258 -22.562 -20.406 1 93.81 179 ASP A N 1
ATOM 1477 C CA . ASP A 1 179 ? -8.844 -21.297 -19.969 1 93.81 179 ASP A CA 1
ATOM 1478 C C . ASP A 1 179 ? -7.832 -20.469 -19.172 1 93.81 179 ASP A C 1
ATOM 1480 O O . ASP A 1 179 ? -6.621 -20.656 -19.328 1 93.81 179 ASP A O 1
ATOM 1484 N N . ASP A 1 180 ? -8.242 -19.406 -18.641 1 92.25 180 ASP A N 1
ATOM 1485 C CA . ASP A 1 180 ? -7.398 -18.578 -17.797 1 92.25 180 ASP A CA 1
ATOM 1486 C C . ASP A 1 180 ? -8.133 -18.172 -16.516 1 92.25 180 ASP A C 1
ATOM 1488 O O . ASP A 1 180 ? -9.156 -17.5 -16.578 1 92.25 180 ASP A O 1
ATOM 1492 N N . GLU A 1 181 ? -7.645 -18.609 -15.43 1 88.12 181 GLU A N 1
ATOM 1493 C CA . GLU A 1 181 ? -8.125 -18.234 -14.109 1 88.12 181 GLU A CA 1
ATOM 1494 C C . GLU A 1 181 ? -9.641 -18.406 -14 1 88.12 181 GLU A C 1
ATOM 1496 O O . GLU A 1 181 ? -10.352 -17.484 -13.609 1 88.12 181 GLU A O 1
ATOM 1501 N N . PRO A 1 182 ? -10.156 -19.484 -14.227 1 88 182 PRO A N 1
ATOM 1502 C CA . PRO A 1 182 ? -11.609 -19.672 -14.234 1 88 182 PRO A CA 1
ATOM 1503 C C . PRO A 1 182 ? -12.25 -19.328 -12.898 1 88 182 PRO A C 1
ATOM 1505 O O . PRO A 1 182 ? -13.453 -19.062 -12.836 1 88 182 PRO A O 1
ATOM 1508 N N . SER A 1 183 ? -11.469 -19.281 -11.859 1 81.5 183 SER A N 1
ATOM 1509 C CA . SER A 1 183 ? -12.047 -19 -10.547 1 81.5 183 SER A CA 1
ATOM 1510 C C . SER A 1 183 ? -12.055 -17.5 -10.258 1 81.5 183 SER A C 1
ATOM 1512 O O . SER A 1 183 ? -12.547 -17.062 -9.211 1 81.5 183 SER A O 1
ATOM 1514 N N . TYR A 1 184 ? -11.562 -16.75 -11.133 1 74.62 184 TYR A N 1
ATOM 1515 C CA . TYR A 1 184 ? -11.375 -15.32 -10.914 1 74.62 184 TYR A CA 1
ATOM 1516 C C . TYR A 1 184 ? -12.664 -14.664 -10.445 1 74.62 184 TYR A C 1
ATOM 1518 O O . TYR A 1 184 ? -12.688 -13.969 -9.43 1 74.62 184 TYR A O 1
ATOM 1526 N N . TRP A 1 185 ? -13.766 -14.867 -11.062 1 70.38 185 TRP A N 1
ATOM 1527 C CA . TRP A 1 185 ? -15.016 -14.195 -10.75 1 70.38 185 TRP A CA 1
ATOM 1528 C C . TRP A 1 185 ? -15.594 -14.695 -9.43 1 70.38 185 TRP A C 1
ATOM 1530 O O . TRP A 1 185 ? -16.203 -13.93 -8.672 1 70.38 185 TRP A O 1
ATOM 1540 N N . GLU A 1 186 ? -15.219 -15.922 -9.203 1 63.44 186 GLU A N 1
ATOM 1541 C CA . GLU A 1 186 ? -15.75 -16.484 -7.961 1 63.44 186 GLU A CA 1
ATOM 1542 C C . GLU A 1 186 ? -14.891 -16.078 -6.762 1 63.44 186 GLU A C 1
ATOM 1544 O O . GLU A 1 186 ? -15.375 -16.078 -5.629 1 63.44 186 GLU A O 1
ATOM 1549 N N . THR A 1 187 ? -13.656 -15.711 -7.164 1 61.62 187 THR A N 1
ATOM 1550 C CA . THR A 1 187 ? -12.75 -15.453 -6.047 1 61.62 187 THR A CA 1
ATOM 1551 C C . THR A 1 187 ? -12.539 -13.953 -5.859 1 61.62 187 THR A C 1
ATOM 1553 O O . THR A 1 187 ? -12.266 -13.5 -4.746 1 61.62 187 THR A O 1
ATOM 1556 N N . ILE A 1 188 ? -12.578 -13.305 -6.945 1 61.78 188 ILE A N 1
ATOM 1557 C CA . ILE A 1 188 ? -12.289 -11.883 -6.84 1 61.78 188 ILE A CA 1
ATOM 1558 C C . ILE A 1 188 ? -13.562 -11.117 -6.5 1 61.78 188 ILE A C 1
ATOM 1560 O O . ILE A 1 188 ? -13.508 -10.062 -5.863 1 61.78 188 ILE A O 1
ATOM 1564 N N . PHE A 1 189 ? -14.641 -11.93 -6.805 1 65.56 189 PHE A N 1
ATOM 1565 C CA . PHE A 1 189 ? -15.922 -11.281 -6.543 1 65.56 189 PHE A CA 1
ATOM 1566 C C . PHE A 1 189 ? -16.438 -11.633 -5.152 1 65.56 189 PHE A C 1
ATOM 1568 O O . PHE A 1 189 ? -16.078 -12.68 -4.602 1 65.56 189 PHE A O 1
ATOM 1575 N N . GLN A 1 190 ? -17.234 -10.828 -4.621 1 65.94 190 GLN A N 1
ATOM 1576 C CA . GLN A 1 190 ? -17.859 -11.047 -3.32 1 65.94 190 GLN A CA 1
ATOM 1577 C C . GLN A 1 190 ? -18.828 -12.227 -3.365 1 65.94 190 GLN A C 1
ATOM 1579 O O . GLN A 1 190 ? -19.406 -12.516 -4.41 1 65.94 190 GLN A O 1
ATOM 1584 N N . PRO A 1 191 ? -18.859 -13.094 -2.369 1 71.88 191 PRO A N 1
ATOM 1585 C CA . PRO A 1 191 ? -19.609 -14.359 -2.338 1 71.88 191 PRO A CA 1
ATOM 1586 C C . PRO A 1 191 ? -21 -14.234 -2.932 1 71.88 191 PRO A C 1
ATOM 1588 O O . PRO A 1 191 ? -21.547 -15.219 -3.455 1 71.88 191 PRO A O 1
ATOM 1591 N N . PHE A 1 192 ? -21.703 -13.18 -2.982 1 78 192 PHE A N 1
ATOM 1592 C CA . PHE A 1 192 ? -23.094 -13.078 -3.41 1 78 192 PHE A CA 1
ATOM 1593 C C . PHE A 1 192 ? -23.219 -12.18 -4.633 1 78 192 PHE A C 1
ATOM 1595 O O . PHE A 1 192 ? -24.297 -11.633 -4.902 1 78 192 PHE A O 1
ATOM 1602 N N . LEU A 1 193 ? -22.109 -12.148 -5.297 1 76.5 193 LEU A N 1
ATOM 1603 C CA . LEU A 1 193 ? -22.188 -11.344 -6.508 1 76.5 193 LEU A CA 1
ATOM 1604 C C . LEU A 1 193 ? -22.375 -12.227 -7.738 1 76.5 193 LEU A C 1
ATOM 1606 O O . LEU A 1 193 ? -22.969 -11.789 -8.734 1 76.5 193 LEU A O 1
ATOM 1610 N N . THR A 1 194 ? -21.984 -13.344 -7.898 1 81.12 194 THR A N 1
ATOM 1611 C CA . THR A 1 194 ? -22.047 -14.25 -9.039 1 81.12 194 THR A CA 1
ATOM 1612 C C . THR A 1 194 ? -22.344 -15.68 -8.578 1 81.12 194 THR A C 1
ATOM 1614 O O . THR A 1 194 ? -21.953 -16.078 -7.48 1 81.12 194 THR A O 1
ATOM 1617 N N . ASP A 1 195 ? -22.969 -16.312 -9.375 1 88.12 195 ASP A N 1
ATOM 1618 C CA . ASP A 1 195 ? -23.625 -16.938 -10.523 1 88.12 195 ASP A CA 1
ATOM 1619 C C . ASP A 1 195 ? -24.953 -17.578 -10.117 1 88.12 195 ASP A C 1
ATOM 1621 O O . ASP A 1 195 ? -25.016 -18.797 -9.906 1 88.12 195 ASP A O 1
ATOM 1625 N N . TYR A 1 196 ? -26.031 -16.812 -9.953 1 94.19 196 TYR A N 1
ATOM 1626 C CA . TYR A 1 196 ? -27.406 -17.234 -9.641 1 94.19 196 TYR A CA 1
ATOM 1627 C C . TYR A 1 196 ? -28.219 -17.422 -10.922 1 94.19 196 TYR A C 1
ATOM 1629 O O . TYR A 1 196 ? -29.406 -17.094 -10.953 1 94.19 196 TYR A O 1
ATOM 1637 N N . ASN A 1 197 ? -27.562 -17.797 -11.984 1 95.44 197 ASN A N 1
ATOM 1638 C CA . ASN A 1 197 ? -28.234 -18.109 -13.242 1 95.44 197 ASN A CA 1
ATOM 1639 C C . ASN A 1 197 ? -29.328 -19.141 -13.039 1 95.44 197 ASN A C 1
ATOM 1641 O O . ASN A 1 197 ? -29.219 -20.016 -12.172 1 95.44 197 ASN A O 1
ATOM 1645 N N . GLU A 1 198 ? -30.328 -19.188 -13.914 1 95.31 198 GLU A N 1
ATOM 1646 C CA . GLU A 1 198 ? -31.5 -20.016 -13.773 1 95.31 198 GLU A CA 1
ATOM 1647 C C . GLU A 1 198 ? -31.141 -21.5 -13.766 1 95.31 198 GLU A C 1
ATOM 1649 O O . GLU A 1 198 ? -31.719 -22.297 -13.023 1 95.31 198 GLU A O 1
ATOM 1654 N N . ILE A 1 199 ? -30.188 -21.875 -14.508 1 96.56 199 ILE A N 1
ATOM 1655 C CA . ILE A 1 199 ? -29.844 -23.297 -14.609 1 96.56 199 ILE A CA 1
ATOM 1656 C C . ILE A 1 199 ? -29.25 -23.766 -13.281 1 96.56 199 ILE A C 1
ATOM 1658 O O . ILE A 1 199 ? -29.188 -24.969 -13.016 1 96.56 199 ILE A O 1
ATOM 1662 N N . ILE A 1 200 ? -28.734 -22.859 -12.539 1 96.44 200 ILE A N 1
ATOM 1663 C CA . ILE A 1 200 ? -28.078 -23.172 -11.273 1 96.44 200 ILE A CA 1
ATOM 1664 C C . ILE A 1 200 ? -29.125 -23.219 -10.156 1 96.44 200 ILE A C 1
ATOM 1666 O O . ILE A 1 200 ? -29.156 -24.188 -9.383 1 96.44 200 ILE A O 1
ATOM 1670 N N . VAL A 1 201 ? -30.062 -22.219 -10.062 1 95.88 201 VAL A N 1
ATOM 1671 C CA . VAL A 1 201 ? -30.797 -21.984 -8.828 1 95.88 201 VAL A CA 1
ATOM 1672 C C . VAL A 1 201 ? -32.219 -22.5 -8.977 1 95.88 201 VAL A C 1
ATOM 1674 O O . VAL A 1 201 ? -32.969 -22.625 -7.988 1 95.88 201 VAL A O 1
ATOM 1677 N N . ARG A 1 202 ? -32.688 -22.875 -10.211 1 95.25 202 ARG A N 1
ATOM 1678 C CA . ARG A 1 202 ? -34.062 -23.375 -10.398 1 95.25 202 ARG A CA 1
ATOM 1679 C C . ARG A 1 202 ? -34.281 -24.688 -9.672 1 95.25 202 ARG A C 1
ATOM 1681 O O . ARG A 1 202 ? -33.312 -25.344 -9.258 1 95.25 202 ARG A O 1
ATOM 1688 N N . GLU A 1 203 ? -35.531 -25.047 -9.539 1 95.44 203 GLU A N 1
ATOM 1689 C CA . GLU A 1 203 ? -35.844 -26.344 -8.953 1 95.44 203 GLU A CA 1
ATOM 1690 C C . GLU A 1 203 ? -35.188 -27.484 -9.727 1 95.44 203 GLU A C 1
ATOM 1692 O O . GLU A 1 203 ? -35.312 -27.578 -10.953 1 95.44 203 GLU A O 1
ATOM 1697 N N . ASN A 1 204 ? -34.469 -28.281 -8.992 1 95.88 204 ASN A N 1
ATOM 1698 C CA . ASN A 1 204 ? -33.719 -29.406 -9.539 1 95.88 204 ASN A CA 1
ATOM 1699 C C . ASN A 1 204 ? -32.594 -28.938 -10.445 1 95.88 204 ASN A C 1
ATOM 1701 O O . ASN A 1 204 ? -32.188 -29.656 -11.359 1 95.88 204 ASN A O 1
ATOM 1705 N N . GLY A 1 205 ? -32.219 -27.75 -10.273 1 97.25 205 GLY A N 1
ATOM 1706 C CA . GLY A 1 205 ? -31.047 -27.234 -10.984 1 97.25 205 GLY A CA 1
ATOM 1707 C C . GLY A 1 205 ? -29.734 -27.828 -10.492 1 97.25 205 GLY A C 1
ATOM 1708 O O . GLY A 1 205 ? -29.734 -28.828 -9.758 1 97.25 205 GLY A O 1
ATOM 1709 N N . ILE A 1 206 ? -28.656 -27.203 -10.898 1 97.94 206 ILE A N 1
ATOM 1710 C CA . ILE A 1 206 ? -27.328 -27.734 -10.641 1 97.94 206 ILE A CA 1
ATOM 1711 C C . ILE A 1 206 ? -27.047 -27.719 -9.141 1 97.94 206 ILE A C 1
ATOM 1713 O O . ILE A 1 206 ? -26.391 -28.625 -8.609 1 97.94 206 ILE A O 1
ATOM 1717 N N . TRP A 1 207 ? -27.531 -26.672 -8.391 1 97.62 207 TRP A N 1
ATOM 1718 C CA . TRP A 1 207 ? -27.359 -26.562 -6.949 1 97.62 207 TRP A CA 1
ATOM 1719 C C . TRP A 1 207 ? -27.969 -27.75 -6.23 1 97.62 207 TRP A C 1
ATOM 1721 O O . TRP A 1 207 ? -27.297 -28.406 -5.426 1 97.62 207 TRP A O 1
ATOM 1731 N N . HIS A 1 208 ? -29.234 -28.109 -6.59 1 98.12 208 HIS A N 1
ATOM 1732 C CA . HIS A 1 208 ? -29.922 -29.234 -5.957 1 98.12 208 HIS A CA 1
ATOM 1733 C C . HIS A 1 208 ? -29.266 -30.562 -6.305 1 98.12 208 HIS A C 1
ATOM 1735 O O . HIS A 1 208 ? -29.172 -31.453 -5.457 1 98.12 208 HIS A O 1
ATOM 1741 N N . SER A 1 209 ? -28.797 -30.625 -7.5 1 97.88 209 SER A N 1
ATOM 1742 C CA . SER A 1 209 ? -28.109 -31.844 -7.918 1 97.88 209 SER A CA 1
ATOM 1743 C C . SER A 1 209 ? -26.828 -32.031 -7.133 1 97.88 209 SER A C 1
ATOM 1745 O O . SER A 1 209 ? -26.5 -33.156 -6.73 1 97.88 209 SER A O 1
ATOM 1747 N N . TRP A 1 210 ? -26.125 -31 -6.93 1 97.94 210 TRP A N 1
ATOM 1748 C CA . TRP A 1 210 ? -24.859 -31.047 -6.184 1 97.94 210 TRP A CA 1
ATOM 1749 C C . TRP A 1 210 ? -25.125 -31.422 -4.727 1 97.94 210 TRP A C 1
ATOM 1751 O O . TRP A 1 210 ? -24.391 -32.219 -4.148 1 97.94 210 TRP A O 1
ATOM 1761 N N . LEU A 1 211 ? -26.156 -30.844 -4.094 1 98.19 211 LEU A N 1
ATOM 1762 C CA . LEU A 1 211 ? -26.5 -31.188 -2.725 1 98.19 211 LEU A CA 1
ATOM 1763 C C . LEU A 1 211 ? -26.812 -32.688 -2.609 1 98.19 211 LEU A C 1
ATOM 1765 O O . LEU A 1 211 ? -26.375 -33.344 -1.67 1 98.19 211 LEU A O 1
ATOM 1769 N N . LYS A 1 212 ? -27.547 -33.188 -3.582 1 97.38 212 LYS A N 1
ATOM 1770 C CA . LYS A 1 212 ? -27.969 -34.562 -3.582 1 97.38 212 LYS A CA 1
ATOM 1771 C C . LYS A 1 212 ? -26.781 -35.5 -3.707 1 97.38 212 LYS A C 1
ATOM 1773 O O . LYS A 1 212 ? -26.75 -36.594 -3.094 1 97.38 212 LYS A O 1
ATOM 1778 N N . GLU A 1 213 ? -25.844 -35.094 -4.441 1 96.75 213 GLU A N 1
ATOM 1779 C CA . GLU A 1 213 ? -24.656 -35.906 -4.68 1 96.75 213 GLU A CA 1
ATOM 1780 C C . GLU A 1 213 ? -23.719 -35.906 -3.479 1 96.75 213 GLU A C 1
ATOM 1782 O O . GLU A 1 213 ? -22.938 -36.844 -3.279 1 96.75 213 GLU A O 1
ATOM 1787 N N . ASN A 1 214 ? -23.781 -34.938 -2.613 1 96.5 214 ASN A N 1
ATOM 1788 C CA . ASN A 1 214 ? -22.734 -34.75 -1.615 1 96.5 214 ASN A CA 1
ATOM 1789 C C . ASN A 1 214 ? -23.266 -35 -0.201 1 96.5 214 ASN A C 1
ATOM 1791 O O . ASN A 1 214 ? -22.484 -35.281 0.717 1 96.5 214 ASN A O 1
ATOM 1795 N N . TYR A 1 215 ? -24.609 -34.844 -0.081 1 97.19 215 TYR A N 1
ATOM 1796 C CA . TYR A 1 215 ? -25.141 -34.906 1.275 1 97.19 215 TYR A CA 1
ATOM 1797 C C . TYR A 1 215 ? -26.469 -35.688 1.301 1 97.19 215 TYR A C 1
ATOM 1799 O O . TYR A 1 215 ? -27.234 -35.625 0.347 1 97.19 215 TYR A O 1
ATOM 1807 N N . SER A 1 216 ? -26.75 -36.344 2.441 1 97.5 216 SER A N 1
ATOM 1808 C CA . SER A 1 216 ? -28.094 -36.812 2.732 1 97.5 216 SER A CA 1
ATOM 1809 C C . SER A 1 216 ? -28.953 -35.719 3.338 1 97.5 216 SER A C 1
ATOM 1811 O O . SER A 1 216 ? -28.422 -34.719 3.816 1 97.5 216 SER A O 1
ATOM 1813 N N . LEU A 1 217 ? -30.234 -35.875 3.24 1 97.19 217 LEU A N 1
ATOM 1814 C CA . LEU A 1 217 ? -31.109 -34.875 3.84 1 97.19 217 LEU A CA 1
ATOM 1815 C C . LEU A 1 217 ? -30.875 -34.781 5.344 1 97.19 217 LEU A C 1
ATOM 1817 O O . LEU A 1 217 ? -31 -33.719 5.926 1 97.19 217 LEU A O 1
ATOM 1821 N N . GLY A 1 218 ? -30.516 -35.938 5.996 1 96 218 GLY A N 1
ATOM 1822 C CA . GLY A 1 218 ? -30.156 -35.938 7.406 1 96 218 GLY A CA 1
ATOM 1823 C C . GLY A 1 218 ? -28.938 -35.094 7.711 1 96 218 GLY A C 1
ATOM 1824 O O . GLY A 1 218 ? -28.906 -34.344 8.695 1 96 218 GLY A O 1
ATOM 1825 N N . ASP A 1 219 ? -27.953 -35.25 6.867 1 95.88 219 ASP A N 1
ATOM 1826 C CA . ASP A 1 219 ? -26.75 -34.438 7.004 1 95.88 219 ASP A CA 1
ATOM 1827 C C . ASP A 1 219 ? -27.062 -32.938 6.93 1 95.88 219 ASP A C 1
ATOM 1829 O O . ASP A 1 219 ? -26.547 -32.156 7.727 1 95.88 219 ASP A O 1
ATOM 1833 N N . LEU A 1 220 ? -27.875 -32.562 5.914 1 97.19 220 LEU A N 1
ATOM 1834 C CA . LEU A 1 220 ? -28.188 -31.172 5.68 1 97.19 220 LEU A CA 1
ATOM 1835 C C . LEU A 1 220 ? -29 -30.594 6.832 1 97.19 220 LEU A C 1
ATOM 1837 O O . LEU A 1 220 ? -28.875 -29.422 7.168 1 97.19 220 LEU A O 1
ATOM 1841 N N . GLU A 1 221 ? -29.844 -31.484 7.371 1 95.75 221 GLU A N 1
ATOM 1842 C CA . GLU A 1 221 ? -30.594 -31.062 8.555 1 95.75 221 GLU A CA 1
ATOM 1843 C C . GLU A 1 221 ? -29.656 -30.688 9.703 1 95.75 221 GLU A C 1
ATOM 1845 O O . GLU A 1 221 ? -29.859 -29.672 10.375 1 95.75 221 GLU A O 1
ATOM 1850 N N . GLU A 1 222 ? -28.688 -31.453 9.859 1 94.62 222 GLU A N 1
ATOM 1851 C CA . GLU A 1 222 ? -27.719 -31.188 10.906 1 94.62 222 GLU A CA 1
ATOM 1852 C C . GLU A 1 222 ? -26.891 -29.938 10.594 1 94.62 222 GLU A C 1
ATOM 1854 O O . GLU A 1 222 ? -26.641 -29.125 11.484 1 94.62 222 GLU A O 1
ATOM 1859 N N . ARG A 1 223 ? -26.547 -29.781 9.43 1 95.88 223 ARG A N 1
ATOM 1860 C CA . ARG A 1 223 ? -25.641 -28.719 9.008 1 95.88 223 ARG A CA 1
ATOM 1861 C C . ARG A 1 223 ? -26.359 -27.375 8.953 1 95.88 223 ARG A C 1
ATOM 1863 O O . ARG A 1 223 ? -25.781 -26.344 9.328 1 95.88 223 ARG A O 1
ATOM 1870 N N . TYR A 1 224 ? -27.594 -27.391 8.516 1 96.62 224 TYR A N 1
ATOM 1871 C CA . TYR A 1 224 ? -28.281 -26.125 8.258 1 96.62 224 TYR A CA 1
ATOM 1872 C C . TYR A 1 224 ? -29.25 -25.797 9.391 1 96.62 224 TYR A C 1
ATOM 1874 O O . TYR A 1 224 ? -29.719 -24.656 9.5 1 96.62 224 TYR A O 1
ATOM 1882 N N . GLY A 1 225 ? -29.516 -26.797 10.242 1 93.88 225 GLY A N 1
ATOM 1883 C CA . GLY A 1 225 ? -30.359 -26.562 11.406 1 93.88 225 GLY A CA 1
ATOM 1884 C C . GLY A 1 225 ? -31.844 -26.516 11.07 1 93.88 225 GLY A C 1
ATOM 1885 O O . GLY A 1 225 ? -32.625 -25.891 11.789 1 93.88 225 GLY A O 1
ATOM 1886 N N . GLU A 1 226 ? -32.156 -27 9.852 1 94.06 226 GLU A N 1
ATOM 1887 C CA . GLU A 1 226 ? -33.531 -27.031 9.383 1 94.06 226 GLU A CA 1
ATOM 1888 C C . GLU A 1 226 ? -33.875 -28.359 8.727 1 94.06 226 GLU A C 1
ATOM 1890 O O . GLU A 1 226 ? -33.031 -28.969 8.078 1 94.06 226 GLU A O 1
ATOM 1895 N N . ARG A 1 227 ? -35.188 -28.859 8.922 1 94.31 227 ARG A N 1
ATOM 1896 C CA . ARG A 1 227 ? -35.625 -30.094 8.305 1 94.31 227 ARG A CA 1
ATOM 1897 C C . ARG A 1 227 ? -36.156 -29.859 6.891 1 94.31 227 ARG A C 1
ATOM 1899 O O . ARG A 1 227 ? -36.875 -28.875 6.648 1 94.31 227 ARG A O 1
ATOM 1906 N N . PHE A 1 228 ? -35.75 -30.734 6.023 1 96.75 228 PHE A N 1
ATOM 1907 C CA . PHE A 1 228 ? -36.156 -30.656 4.629 1 96.75 228 PHE A CA 1
ATOM 1908 C C . PHE A 1 228 ? -36.781 -31.969 4.172 1 96.75 228 PHE A C 1
ATOM 1910 O O . PHE A 1 228 ? -36.312 -33.031 4.551 1 96.75 228 PHE A O 1
ATOM 1917 N N . SER A 1 229 ? -37.812 -31.953 3.377 1 96.5 229 SER A N 1
ATOM 1918 C CA . SER A 1 229 ? -38.406 -33.156 2.818 1 96.5 229 SER A CA 1
ATOM 1919 C C . SER A 1 229 ? -37.781 -33.531 1.475 1 96.5 229 SER A C 1
ATOM 1921 O O . SER A 1 229 ? -37.812 -34.688 1.065 1 96.5 229 SER A O 1
ATOM 1923 N N . ASP A 1 230 ? -37.375 -32.469 0.832 1 96.94 230 ASP A N 1
ATOM 1924 C CA . ASP A 1 230 ? -36.75 -32.625 -0.487 1 96.94 230 ASP A CA 1
ATOM 1925 C C . ASP A 1 230 ? -35.656 -31.594 -0.712 1 96.94 230 ASP A C 1
ATOM 1927 O O . ASP A 1 230 ? -35.688 -30.5 -0.131 1 96.94 230 ASP A O 1
ATOM 1931 N N . TYR A 1 231 ? -34.719 -31.953 -1.546 1 97.5 231 TYR A N 1
ATOM 1932 C CA . TYR A 1 231 ? -33.594 -31.062 -1.824 1 97.5 231 TYR A CA 1
ATOM 1933 C C . TYR A 1 231 ? -34.062 -29.75 -2.438 1 97.5 231 TYR A C 1
ATOM 1935 O O . TYR A 1 231 ? -33.438 -28.719 -2.277 1 97.5 231 TYR A O 1
ATOM 1943 N N . THR A 1 232 ? -35.188 -29.734 -3.148 1 96.75 232 THR A N 1
ATOM 1944 C CA . THR A 1 232 ? -35.719 -28.578 -3.865 1 96.75 232 THR A CA 1
ATOM 1945 C C . THR A 1 232 ? -36.125 -27.484 -2.891 1 96.75 232 THR A C 1
ATOM 1947 O O . THR A 1 232 ? -36.312 -26.328 -3.287 1 96.75 232 THR A O 1
ATOM 1950 N N . GLU A 1 233 ? -36.219 -27.812 -1.639 1 96.62 233 GLU A N 1
ATOM 1951 C CA . GLU A 1 233 ? -36.625 -26.844 -0.618 1 96.62 233 GLU A CA 1
ATOM 1952 C C . GLU A 1 233 ? -35.438 -25.984 -0.189 1 96.62 233 GLU A C 1
ATOM 1954 O O . GLU A 1 233 ? -35.625 -24.953 0.462 1 96.62 233 GLU A O 1
ATOM 1959 N N . ILE A 1 234 ? -34.312 -26.422 -0.568 1 97.38 234 ILE A N 1
ATOM 1960 C CA . ILE A 1 234 ? -33.125 -25.75 -0.09 1 97.38 234 ILE A CA 1
ATOM 1961 C C . ILE A 1 234 ? -32.656 -24.719 -1.113 1 97.38 234 ILE A C 1
ATOM 1963 O O . ILE A 1 234 ? -31.906 -25.031 -2.033 1 97.38 234 ILE A O 1
ATOM 1967 N N . ALA A 1 235 ? -32.969 -23.5 -0.918 1 94.44 235 ALA A N 1
ATOM 1968 C CA . ALA A 1 235 ? -32.562 -22.422 -1.801 1 94.44 235 ALA A CA 1
ATOM 1969 C C . ALA A 1 235 ? -31.109 -22.031 -1.541 1 94.44 235 ALA A C 1
ATOM 1971 O O . ALA A 1 235 ? -30.609 -22.156 -0.419 1 94.44 235 ALA A O 1
ATOM 1972 N N . PRO A 1 236 ? -30.359 -21.578 -2.576 1 94.81 236 PRO A N 1
ATOM 1973 C CA . PRO A 1 236 ? -29.016 -21.031 -2.309 1 94.81 236 PRO A CA 1
ATOM 1974 C C . PRO A 1 236 ? -29.062 -19.828 -1.371 1 94.81 236 PRO A C 1
ATOM 1976 O O . PRO A 1 236 ? -30.031 -19.062 -1.372 1 94.81 236 PRO A O 1
ATOM 1979 N N . PRO A 1 237 ? -27.953 -19.703 -0.621 1 94.81 237 PRO A N 1
ATOM 1980 C CA . PRO A 1 237 ? -27.938 -18.516 0.249 1 94.81 237 PRO A CA 1
ATOM 1981 C C . PRO A 1 237 ? -27.797 -17.219 -0.531 1 94.81 237 PRO A C 1
ATOM 1983 O O . PRO A 1 237 ? -27.078 -17.156 -1.536 1 94.81 237 PRO A O 1
ATOM 1986 N N . LYS A 1 238 ? -28.453 -16.156 -0.065 1 92.88 238 LYS A N 1
ATOM 1987 C CA . LYS A 1 238 ? -28.438 -14.859 -0.74 1 92.88 238 LYS A CA 1
ATOM 1988 C C . LYS A 1 238 ? -27.766 -13.797 0.124 1 92.88 238 LYS A C 1
ATOM 1990 O O . LYS A 1 238 ? -27.578 -12.664 -0.314 1 92.88 238 LYS A O 1
ATOM 1995 N N . SER A 1 239 ? -27.453 -14.18 1.313 1 91.5 239 SER A N 1
ATOM 1996 C CA . SER A 1 239 ? -26.766 -13.281 2.234 1 91.5 239 SER A CA 1
ATOM 1997 C C . SER A 1 239 ? -26.094 -14.055 3.365 1 91.5 239 SER A C 1
ATOM 1999 O O . SER A 1 239 ? -26.25 -15.273 3.473 1 91.5 239 SER A O 1
ATOM 2001 N N . PHE A 1 240 ? -25.484 -13.352 4.23 1 92.25 240 PHE A N 1
ATOM 2002 C CA . PHE A 1 240 ? -24.766 -13.977 5.332 1 92.25 240 PHE A CA 1
ATOM 2003 C C . PHE A 1 240 ? -25.703 -14.281 6.492 1 92.25 240 PHE A C 1
ATOM 2005 O O . PHE A 1 240 ? -25.266 -14.758 7.543 1 92.25 240 PHE A O 1
ATOM 2012 N N . SER A 1 241 ? -27 -13.992 6.32 1 91.88 241 SER A N 1
ATOM 2013 C CA . SER A 1 241 ? -27.969 -14.305 7.359 1 91.88 241 SER A CA 1
ATOM 2014 C C . SER A 1 241 ? -28.25 -15.805 7.422 1 91.88 241 SER A C 1
ATOM 2016 O O . SER A 1 241 ? -28.859 -16.281 8.391 1 91.88 241 SER A O 1
ATOM 2018 N N . GLU A 1 242 ? -27.734 -16.547 6.453 1 93.06 242 GLU A N 1
ATOM 2019 C CA . GLU A 1 242 ? -27.875 -18 6.402 1 93.06 242 GLU A CA 1
ATOM 2020 C C . GLU A 1 242 ? -26.859 -18.688 7.309 1 93.06 242 GLU A C 1
ATOM 2022 O O . GLU A 1 242 ? -25.844 -18.094 7.68 1 93.06 242 GLU A O 1
ATOM 2027 N N . PRO A 1 243 ? -27.188 -19.969 7.723 1 94.44 243 PRO A N 1
ATOM 2028 C CA . PRO A 1 243 ? -26.188 -20.688 8.508 1 94.44 243 PRO A CA 1
ATOM 2029 C C . PRO A 1 243 ? -24.828 -20.781 7.812 1 94.44 243 PRO A C 1
ATOM 2031 O O . PRO A 1 243 ? -24.766 -20.984 6.598 1 94.44 243 PRO A O 1
ATOM 2034 N N . LEU A 1 244 ? -23.797 -20.641 8.594 1 95.62 244 LEU A N 1
ATOM 2035 C CA . LEU A 1 244 ? -22.453 -20.578 8.047 1 95.62 244 LEU A CA 1
ATOM 2036 C C . LEU A 1 244 ? -22.125 -21.828 7.227 1 95.62 244 LEU A C 1
ATOM 2038 O O . LEU A 1 244 ? -21.562 -21.719 6.137 1 95.62 244 LEU A O 1
ATOM 2042 N N . PRO A 1 245 ? -22.5 -23.078 7.703 1 96.62 245 PRO A N 1
ATOM 2043 C CA . PRO A 1 245 ? -22.219 -24.25 6.879 1 96.62 245 PRO A CA 1
ATOM 2044 C C . PRO A 1 245 ? -22.859 -24.172 5.496 1 96.62 245 PRO A C 1
ATOM 2046 O O . PRO A 1 245 ? -22.281 -24.656 4.516 1 96.62 245 PRO A O 1
ATOM 2049 N N . LYS A 1 246 ? -24.094 -23.625 5.414 1 95.75 246 LYS A N 1
ATOM 2050 C CA . LYS A 1 246 ? -24.766 -23.469 4.125 1 95.75 246 LYS A CA 1
ATOM 2051 C C . LYS A 1 246 ? -24 -22.516 3.219 1 95.75 246 LYS A C 1
ATOM 2053 O O . LYS A 1 246 ? -23.859 -22.766 2.02 1 95.75 246 LYS A O 1
ATOM 2058 N N . VAL A 1 247 ? -23.5 -21.422 3.773 1 94.94 247 VAL A N 1
ATOM 2059 C CA . VAL A 1 247 ? -22.719 -20.453 3.01 1 94.94 247 VAL A CA 1
ATOM 2060 C C . VAL A 1 247 ? -21.422 -21.094 2.529 1 94.94 247 VAL A C 1
ATOM 2062 O O . VAL A 1 247 ? -21 -20.891 1.389 1 94.94 247 VAL A O 1
ATOM 2065 N N . LEU A 1 248 ? -20.781 -21.875 3.395 1 93.75 248 LEU A N 1
ATOM 2066 C CA . LEU A 1 248 ? -19.547 -22.578 3.031 1 93.75 248 LEU A CA 1
ATOM 2067 C C . LEU A 1 248 ? -19.828 -23.609 1.929 1 93.75 248 LEU A C 1
ATOM 2069 O O . LEU A 1 248 ? -18.984 -23.797 1.043 1 93.75 248 LEU A O 1
ATOM 2073 N N . ASP A 1 249 ? -20.984 -24.25 2.025 1 95.38 249 ASP A N 1
ATOM 2074 C CA . ASP A 1 249 ? -21.359 -25.203 0.977 1 95.38 249 ASP A CA 1
ATOM 2075 C C . ASP A 1 249 ? -21.547 -24.484 -0.363 1 95.38 249 ASP A C 1
ATOM 2077 O O . ASP A 1 249 ? -21.156 -25.016 -1.409 1 95.38 249 ASP A O 1
ATOM 2081 N N . TRP A 1 250 ? -22.234 -23.328 -0.306 1 93.81 250 TRP A N 1
ATOM 2082 C CA . TRP A 1 250 ? -22.391 -22.547 -1.524 1 93.81 250 TRP A CA 1
ATOM 2083 C C . TRP A 1 250 ? -21.031 -22.203 -2.129 1 93.81 250 TRP A C 1
ATOM 2085 O O . TRP A 1 250 ? -20.859 -22.281 -3.346 1 93.81 250 TRP A O 1
ATOM 2095 N N . HIS A 1 251 ? -20.109 -21.875 -1.299 1 91.12 251 HIS A N 1
ATOM 2096 C CA . HIS A 1 251 ? -18.75 -21.594 -1.719 1 91.12 251 HIS A CA 1
ATOM 2097 C C . HIS A 1 251 ? -18.109 -22.812 -2.373 1 91.12 251 HIS A C 1
ATOM 2099 O O . HIS A 1 251 ? -17.531 -22.703 -3.457 1 91.12 251 HIS A O 1
ATOM 2105 N N . HIS A 1 252 ? -18.203 -23.938 -1.783 1 92.44 252 HIS A N 1
ATOM 2106 C CA . HIS A 1 252 ? -17.641 -25.172 -2.311 1 92.44 252 HIS A CA 1
ATOM 2107 C C . HIS A 1 252 ? -18.344 -25.594 -3.598 1 92.44 252 HIS A C 1
ATOM 2109 O O . HIS A 1 252 ? -17.719 -26.156 -4.496 1 92.44 252 HIS A O 1
ATOM 2115 N N . PHE A 1 253 ? -19.688 -25.391 -3.607 1 94.12 253 PHE A N 1
ATOM 2116 C CA . PHE A 1 253 ? -20.453 -25.672 -4.816 1 94.12 253 PHE A CA 1
ATOM 2117 C C . PHE A 1 253 ? -19.922 -24.875 -5.996 1 94.12 253 PHE A C 1
ATOM 2119 O O . PHE A 1 253 ? -19.75 -25.406 -7.09 1 94.12 253 PHE A O 1
ATOM 2126 N N . LYS A 1 254 ? -19.641 -23.609 -5.805 1 91 254 LYS A N 1
ATOM 2127 C CA . LYS A 1 254 ? -19.125 -22.75 -6.867 1 91 254 LYS A CA 1
ATOM 2128 C C . LYS A 1 254 ? -17.766 -23.234 -7.344 1 91 254 LYS A C 1
ATOM 2130 O O . LYS A 1 254 ? -17.469 -23.219 -8.539 1 91 254 LYS A O 1
ATOM 2135 N N . ILE A 1 255 ? -16.938 -23.656 -6.426 1 90.56 255 ILE A N 1
ATOM 2136 C CA . ILE A 1 255 ? -15.633 -24.219 -6.785 1 90.56 255 ILE A CA 1
ATOM 2137 C C . ILE A 1 255 ? -15.828 -25.5 -7.598 1 90.56 255 ILE A C 1
ATOM 2139 O O . ILE A 1 255 ? -15.102 -25.734 -8.57 1 90.56 255 ILE A O 1
ATOM 2143 N N . TRP A 1 256 ? -16.75 -26.25 -7.137 1 93.56 256 TRP A N 1
ATOM 2144 C CA . TRP A 1 256 ? -17.047 -27.484 -7.871 1 93.56 256 TRP A CA 1
ATOM 2145 C C . TRP A 1 256 ? -17.469 -27.156 -9.305 1 93.56 256 TRP A C 1
ATOM 2147 O O . TRP A 1 256 ? -17.078 -27.859 -10.242 1 93.56 256 TRP A O 1
ATOM 2157 N N . MET A 1 257 ? -18.344 -26.156 -9.453 1 93.81 257 MET A N 1
ATOM 2158 C CA . MET A 1 257 ? -18.797 -25.781 -10.789 1 93.81 257 MET A CA 1
ATOM 2159 C C . MET A 1 257 ? -17.594 -25.453 -11.688 1 93.81 257 MET A C 1
ATOM 2161 O O . MET A 1 257 ? -17.578 -25.828 -12.859 1 93.81 257 MET A O 1
ATOM 2165 N N . ILE A 1 258 ? -16.656 -24.797 -11.164 1 92.31 258 ILE A N 1
ATOM 2166 C CA . ILE A 1 258 ? -15.461 -24.422 -11.914 1 92.31 258 ILE A CA 1
ATOM 2167 C C . ILE A 1 258 ? -14.68 -25.672 -12.297 1 92.31 258 ILE A C 1
ATOM 2169 O O . ILE A 1 258 ? -14.227 -25.812 -13.438 1 92.31 258 ILE A O 1
ATOM 2173 N N . ASN A 1 259 ? -14.531 -26.562 -11.32 1 94.25 259 ASN A N 1
ATOM 2174 C CA . ASN A 1 259 ? -13.797 -27.797 -11.594 1 94.25 259 ASN A CA 1
ATOM 2175 C C . ASN A 1 259 ? -14.492 -28.641 -12.656 1 94.25 259 ASN A C 1
ATOM 2177 O O . ASN A 1 259 ? -13.828 -29.281 -13.484 1 94.25 259 ASN A O 1
ATOM 2181 N N . GLU A 1 260 ? -15.797 -28.656 -12.562 1 95.94 260 GLU A N 1
ATOM 2182 C CA . GLU A 1 260 ? -16.562 -29.375 -13.578 1 95.94 260 GLU A CA 1
ATOM 2183 C C . GLU A 1 260 ? -16.359 -28.766 -14.961 1 95.94 260 GLU A C 1
ATOM 2185 O O . GLU A 1 260 ? -16.203 -29.484 -15.945 1 95.94 260 GLU A O 1
ATOM 2190 N N . TYR A 1 261 ? -16.391 -27.5 -14.969 1 95.69 261 TYR A N 1
ATOM 2191 C CA . TYR A 1 261 ? -16.109 -26.781 -16.203 1 95.69 261 TYR A CA 1
ATOM 2192 C C . TYR A 1 261 ? -14.719 -27.109 -16.734 1 95.69 261 TYR A C 1
ATOM 2194 O O . TYR A 1 261 ? -14.555 -27.438 -17.906 1 95.69 261 TYR A O 1
ATOM 2202 N N . VAL A 1 262 ? -13.727 -27.094 -15.93 1 95.38 262 VAL A N 1
ATOM 2203 C CA . VAL A 1 262 ? -12.344 -27.391 -16.281 1 95.38 262 VAL A CA 1
ATOM 2204 C C . VAL A 1 262 ? -12.242 -28.812 -16.828 1 95.38 262 VAL A C 1
ATOM 2206 O O . VAL A 1 262 ? -11.547 -29.062 -17.812 1 95.38 262 VAL A O 1
ATOM 2209 N N . ARG A 1 263 ? -12.938 -29.75 -16.188 1 97.44 263 ARG A N 1
ATOM 2210 C CA . ARG A 1 263 ? -12.914 -31.125 -16.641 1 97.44 263 ARG A CA 1
ATOM 2211 C C . ARG A 1 263 ? -13.438 -31.25 -18.062 1 97.44 263 ARG A C 1
ATOM 2213 O O . ARG A 1 263 ? -12.859 -31.969 -18.875 1 97.44 263 ARG A O 1
ATOM 2220 N N . ARG A 1 264 ? -14.539 -30.562 -18.297 1 97.75 264 ARG A N 1
ATOM 2221 C CA . ARG A 1 264 ? -15.125 -30.625 -19.641 1 97.75 264 ARG A CA 1
ATOM 2222 C C . ARG A 1 264 ? -14.141 -30.109 -20.688 1 97.75 264 ARG A C 1
ATOM 2224 O O . ARG A 1 264 ? -13.992 -30.703 -21.75 1 97.75 264 ARG A O 1
ATOM 2231 N N . LEU A 1 265 ? -13.555 -28.984 -20.375 1 97.94 265 LEU A N 1
ATOM 2232 C CA . LEU A 1 265 ? -12.57 -28.438 -21.297 1 97.94 265 LEU A CA 1
ATOM 2233 C C . LEU A 1 265 ? -11.375 -29.359 -21.453 1 97.94 265 LEU A C 1
ATOM 2235 O O . LEU A 1 265 ? -10.891 -29.578 -22.562 1 97.94 265 LEU A O 1
ATOM 2239 N N . TYR A 1 266 ? -10.906 -29.922 -20.359 1 97.81 266 TYR A N 1
AT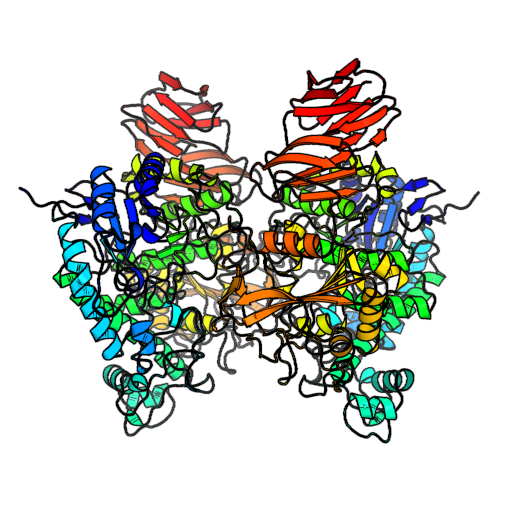OM 2240 C CA . TYR A 1 266 ? -9.766 -30.844 -20.344 1 97.81 266 TYR A CA 1
ATOM 2241 C C . TYR A 1 266 ? -10.023 -32.031 -21.25 1 97.81 266 TYR A C 1
ATOM 2243 O O . TYR A 1 266 ? -9.156 -32.406 -22.047 1 97.81 266 TYR A O 1
ATOM 2251 N N . GLU A 1 267 ? -11.148 -32.594 -21.141 1 98.12 267 GLU A N 1
ATOM 2252 C CA . GLU A 1 267 ? -11.484 -33.812 -21.906 1 98.12 267 GLU A CA 1
ATOM 2253 C C . GLU A 1 267 ? -11.492 -33.5 -23.406 1 98.12 267 GLU A C 1
ATOM 2255 O O . GLU A 1 267 ? -11.039 -34.312 -24.219 1 98.12 267 GLU A O 1
ATOM 2260 N N . LYS A 1 268 ? -11.984 -32.344 -23.719 1 98.5 268 LYS A N 1
ATOM 2261 C CA . LYS A 1 268 ? -11.977 -31.953 -25.125 1 98.5 268 LYS A CA 1
ATOM 2262 C C . LYS A 1 268 ? -10.547 -31.734 -25.609 1 98.5 268 LYS A C 1
ATOM 2264 O O . LYS A 1 268 ? -10.188 -32.188 -26.703 1 98.5 268 LYS A O 1
ATOM 2269 N N . ILE A 1 269 ? -9.734 -31.016 -24.875 1 98.69 269 ILE A N 1
ATOM 2270 C CA . ILE A 1 269 ? -8.352 -30.734 -25.25 1 98.69 269 ILE A CA 1
ATOM 2271 C C . ILE A 1 269 ? -7.586 -32.062 -25.406 1 98.69 269 ILE A C 1
ATOM 2273 O O . ILE A 1 269 ? -6.781 -32.219 -26.328 1 98.69 269 ILE A O 1
ATOM 2277 N N . ARG A 1 270 ? -7.859 -33 -24.562 1 97.75 270 ARG A N 1
ATOM 2278 C CA . ARG A 1 270 ? -7.148 -34.281 -24.531 1 97.75 270 ARG A CA 1
ATOM 2279 C C . ARG A 1 270 ? -7.371 -35.062 -25.812 1 97.75 270 ARG A C 1
ATOM 2281 O O . ARG A 1 270 ? -6.547 -35.906 -26.188 1 97.75 270 ARG A O 1
ATOM 2288 N N . GLU A 1 271 ? -8.398 -34.75 -26.516 1 97.94 271 GLU A N 1
ATOM 2289 C CA . GLU A 1 271 ? -8.68 -35.406 -27.797 1 97.94 271 GLU A CA 1
ATOM 2290 C C . GLU A 1 271 ? -7.656 -35 -28.859 1 97.94 271 GLU A C 1
ATOM 2292 O O . GLU A 1 271 ? -7.461 -35.719 -29.844 1 97.94 271 GLU A O 1
ATOM 2297 N N . TYR A 1 272 ? -7.016 -33.906 -28.625 1 97.88 272 TYR A N 1
ATOM 2298 C CA . TYR A 1 272 ? -6.18 -33.344 -29.672 1 97.88 272 TYR A CA 1
ATOM 2299 C C . TYR A 1 272 ? -4.727 -33.281 -29.234 1 97.88 272 TYR A C 1
ATOM 2301 O O . TYR A 1 272 ? -3.82 -33.156 -30.062 1 97.88 272 TYR A O 1
ATOM 2309 N N . VAL A 1 273 ? -4.523 -33.25 -27.969 1 96.62 273 VAL A N 1
ATOM 2310 C CA . VAL A 1 273 ? -3.24 -32.812 -27.406 1 96.62 273 VAL A CA 1
ATOM 2311 C C . VAL A 1 273 ? -2.617 -33.969 -26.609 1 96.62 273 VAL A C 1
ATOM 2313 O O . VAL A 1 273 ? -3.301 -34.625 -25.828 1 96.62 273 VAL A O 1
ATOM 2316 N N . ASP A 1 274 ? -1.279 -34.188 -26.766 1 96.06 274 ASP A N 1
ATOM 2317 C CA . ASP A 1 274 ? -0.609 -35.25 -26.016 1 96.06 274 ASP A CA 1
ATOM 2318 C C . ASP A 1 274 ? 0.593 -34.688 -25.25 1 96.06 274 ASP A C 1
ATOM 2320 O O . ASP A 1 274 ? 1.477 -35.438 -24.844 1 96.06 274 ASP A O 1
ATOM 2324 N N . VAL A 1 275 ? 0.764 -33.406 -25.25 1 97.44 275 VAL A N 1
ATOM 2325 C CA . VAL A 1 275 ? 1.692 -32.719 -24.344 1 97.44 275 VAL A CA 1
ATOM 2326 C C . VAL A 1 275 ? 0.977 -32.344 -23.047 1 97.44 275 VAL A C 1
ATOM 2328 O O . VAL A 1 275 ? -0.245 -32.469 -22.953 1 97.44 275 VAL A O 1
ATOM 2331 N N . PRO A 1 276 ? 1.744 -31.922 -22.016 1 97.38 276 PRO A N 1
ATOM 2332 C CA . PRO A 1 276 ? 1.108 -31.547 -20.75 1 97.38 276 PRO A CA 1
ATOM 2333 C C . PRO A 1 276 ? 0.007 -30.5 -20.938 1 97.38 276 PRO A C 1
ATOM 2335 O O . PRO A 1 276 ? 0.195 -29.516 -21.656 1 97.38 276 PRO A O 1
ATOM 2338 N N . ILE A 1 277 ? -1.156 -30.75 -20.359 1 97.88 277 ILE A N 1
ATOM 2339 C CA . ILE A 1 277 ? -2.258 -29.812 -20.281 1 97.88 277 ILE A CA 1
ATOM 2340 C C . ILE A 1 277 ? -2.217 -29.094 -18.922 1 97.88 277 ILE A C 1
ATOM 2342 O O . ILE A 1 277 ? -2.117 -29.734 -17.875 1 97.88 277 ILE A O 1
ATOM 2346 N N . SER A 1 278 ? -2.207 -27.781 -18.984 1 97 278 SER A N 1
ATOM 2347 C CA . SER A 1 278 ? -1.979 -27.016 -17.766 1 97 278 SER A CA 1
ATOM 2348 C C . SER A 1 278 ? -3.156 -26.094 -17.469 1 97 278 SER A C 1
ATOM 2350 O O . SER A 1 278 ? -4.059 -25.938 -18.297 1 97 278 SER A O 1
ATOM 2352 N N . LEU A 1 279 ? -3.176 -25.547 -16.281 1 94.88 279 LEU A N 1
ATOM 2353 C CA . LEU A 1 279 ? -4.191 -24.609 -15.82 1 94.88 279 LEU A CA 1
ATOM 2354 C C . LEU A 1 279 ? -3.586 -23.578 -14.867 1 94.88 279 LEU A C 1
ATOM 2356 O O . LEU A 1 279 ? -2.822 -23.938 -13.969 1 94.88 279 LEU A O 1
ATOM 2360 N N . LEU A 1 280 ? -3.838 -22.297 -15.234 1 92 280 LEU A N 1
ATOM 2361 C CA . LEU A 1 280 ? -3.588 -21.25 -14.234 1 92 280 LEU A CA 1
ATOM 2362 C C . LEU A 1 280 ? -4.84 -20.984 -13.414 1 92 280 LEU A C 1
ATOM 2364 O O . LEU A 1 280 ? -5.879 -20.609 -13.961 1 92 280 LEU A O 1
ATOM 2368 N N . ASP A 1 281 ? -4.871 -21.266 -12.422 1 72.75 281 ASP A N 1
ATOM 2369 C CA . ASP A 1 281 ? -6.02 -20.844 -11.625 1 72.75 281 ASP A CA 1
ATOM 2370 C C . ASP A 1 281 ? -5.586 -19.922 -10.492 1 72.75 281 ASP A C 1
ATOM 2372 O O . ASP A 1 281 ? -4.742 -20.281 -9.672 1 72.75 281 ASP A O 1
ATOM 2376 N N . PRO A 1 282 ? -5.973 -18.547 -10.797 1 59.28 282 PRO A N 1
ATOM 2377 C CA . PRO A 1 282 ? -5.547 -17.547 -9.82 1 59.28 282 PRO A CA 1
ATOM 2378 C C . PRO A 1 282 ? -6.066 -17.828 -8.414 1 59.28 282 PRO A C 1
ATOM 2380 O O . PRO A 1 282 ? -5.656 -17.156 -7.457 1 59.28 282 PRO A O 1
ATOM 2383 N N . TYR A 1 283 ? -6.812 -19.047 -8.125 1 55.03 283 TYR A N 1
ATOM 2384 C CA . TYR A 1 283 ? -7.66 -18.875 -6.945 1 55.03 283 TYR A CA 1
ATOM 2385 C C . TYR A 1 283 ? -7.008 -17.953 -5.93 1 55.03 283 TYR A C 1
ATOM 2387 O O . TYR A 1 283 ? -5.91 -18.234 -5.441 1 55.03 283 TYR A O 1
ATOM 2395 N N . LEU A 1 284 ? -7.301 -16.609 -6.09 1 57.22 284 LEU A N 1
ATOM 2396 C CA . LEU A 1 284 ? -6.922 -15.75 -4.977 1 57.22 284 LEU A CA 1
ATOM 2397 C C . LEU A 1 284 ? -7.023 -16.5 -3.652 1 57.22 284 LEU A C 1
ATOM 2399 O O . LEU A 1 284 ? -6.383 -16.125 -2.668 1 57.22 284 LEU A O 1
ATOM 2403 N N . LEU A 1 285 ? -7.711 -17.625 -3.795 1 65.62 285 LEU A N 1
ATOM 2404 C CA . LEU A 1 285 ? -7.824 -18.516 -2.654 1 65.62 285 LEU A CA 1
ATOM 2405 C C . LEU A 1 285 ? -6.797 -19.641 -2.75 1 65.62 285 LEU A C 1
ATOM 2407 O O . LEU A 1 285 ? -6.867 -20.484 -3.656 1 65.62 285 LEU A O 1
ATOM 2411 N N . LEU A 1 286 ? -5.934 -19.688 -1.98 1 79.38 286 LEU A N 1
ATOM 2412 C CA . LEU A 1 286 ? -4.816 -20.625 -1.97 1 79.38 286 LEU A CA 1
ATOM 2413 C C . LEU A 1 286 ? -5.219 -21.953 -1.32 1 79.38 286 LEU A C 1
ATOM 2415 O O . LEU A 1 286 ? -5.059 -23.016 -1.918 1 79.38 286 LEU A O 1
ATOM 2419 N N . ALA A 1 287 ? -5.926 -21.844 -0.249 1 85 287 ALA A N 1
ATOM 2420 C CA . ALA A 1 287 ? -6.328 -23.047 0.468 1 85 287 ALA A CA 1
ATOM 2421 C C . ALA A 1 287 ? -7.398 -23.812 -0.308 1 85 287 ALA A C 1
ATOM 2423 O O . ALA A 1 287 ? -7.504 -25.031 -0.183 1 85 287 ALA A O 1
ATOM 2424 N N . ALA A 1 288 ? -8.07 -23.141 -1.187 1 85.75 288 ALA A N 1
ATOM 2425 C CA . ALA A 1 288 ? -9.156 -23.734 -1.953 1 85.75 288 ALA A CA 1
ATOM 2426 C C . ALA A 1 288 ? -8.625 -24.688 -3.025 1 85.75 288 ALA A C 1
ATOM 2428 O O . ALA A 1 288 ? -9.375 -25.469 -3.598 1 85.75 288 ALA A O 1
ATOM 2429 N N . TRP A 1 289 ? -7.352 -24.656 -3.277 1 89.44 289 TRP A N 1
ATOM 2430 C CA . TRP A 1 289 ? -6.746 -25.625 -4.195 1 89.44 289 TRP A CA 1
ATOM 2431 C C . TRP A 1 289 ? -6.977 -27.047 -3.725 1 89.44 289 TRP A C 1
ATOM 2433 O O . TRP A 1 289 ? -6.844 -28 -4.504 1 89.44 289 TRP A O 1
ATOM 2443 N N . LYS A 1 290 ? -7.328 -27.188 -2.465 1 92.5 290 LYS A N 1
ATOM 2444 C CA . LYS A 1 290 ? -7.73 -28.484 -1.924 1 92.5 290 LYS A CA 1
ATOM 2445 C C . LYS A 1 290 ? -8.852 -29.094 -2.752 1 92.5 290 LYS A C 1
ATOM 2447 O O . LYS A 1 290 ? -8.797 -30.281 -3.092 1 92.5 290 LYS A O 1
ATOM 2452 N N . GLU A 1 291 ? -9.797 -28.25 -3.043 1 91.56 291 GLU A N 1
ATOM 2453 C CA . GLU A 1 291 ? -10.953 -28.734 -3.787 1 91.56 291 GLU A CA 1
ATOM 2454 C C . GLU A 1 291 ? -10.57 -29.141 -5.207 1 91.56 291 GLU A C 1
ATOM 2456 O O . GLU A 1 291 ? -11.125 -30.094 -5.758 1 91.56 291 GLU A O 1
ATOM 2461 N N . PHE A 1 292 ? -9.711 -28.422 -5.77 1 92.06 292 PHE A N 1
ATOM 2462 C CA . PHE A 1 292 ? -9.211 -28.781 -7.09 1 92.06 292 PHE A CA 1
ATOM 2463 C C . PHE A 1 292 ? -8.445 -30.109 -7.035 1 92.06 292 PHE A C 1
ATOM 2465 O O . PHE A 1 292 ? -8.672 -30.984 -7.867 1 92.06 292 PHE A O 1
ATOM 2472 N N . TYR A 1 293 ? -7.559 -30.281 -6.078 1 94.38 293 TYR A N 1
ATOM 2473 C CA . TYR A 1 293 ? -6.773 -31.5 -5.91 1 94.38 293 TYR A CA 1
ATOM 2474 C C . TYR A 1 293 ? -7.676 -32.719 -5.758 1 94.38 293 TYR A C 1
ATOM 2476 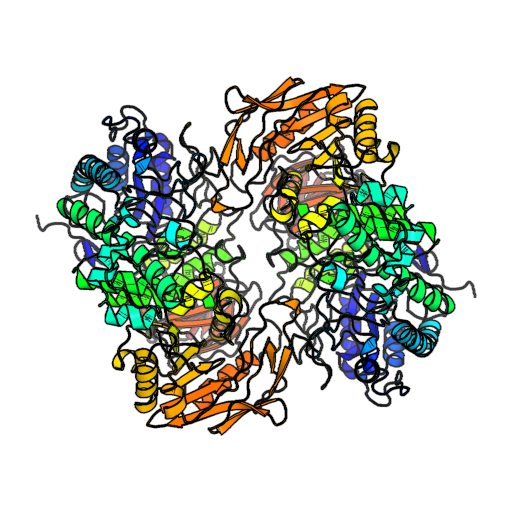O O . TYR A 1 293 ? -7.477 -33.719 -6.426 1 94.38 293 TYR A O 1
ATOM 2484 N N . LEU A 1 294 ? -8.656 -32.594 -4.879 1 95.44 294 LEU A N 1
ATOM 2485 C CA . LEU A 1 294 ? -9.578 -33.688 -4.641 1 95.44 294 LEU A CA 1
ATOM 2486 C C . LEU A 1 294 ? -10.344 -34.062 -5.91 1 95.44 294 LEU A C 1
ATOM 2488 O O . LEU A 1 294 ? -10.531 -35.219 -6.223 1 95.44 294 LEU A O 1
ATOM 2492 N N . TYR A 1 295 ? -10.75 -33 -6.617 1 95.44 295 TYR A N 1
ATOM 2493 C CA . TYR A 1 295 ? -11.539 -33.219 -7.824 1 95.44 295 TYR A CA 1
ATOM 2494 C C . TYR A 1 295 ? -10.719 -33.906 -8.906 1 95.44 295 TYR A C 1
ATOM 2496 O O . TYR A 1 295 ? -11.164 -34.875 -9.516 1 95.44 295 TYR A O 1
ATOM 2504 N N . VAL A 1 296 ? -9.539 -33.406 -9.18 1 95.38 296 VAL A N 1
ATOM 2505 C CA . VAL A 1 296 ? -8.695 -33.938 -10.25 1 95.38 296 VAL A CA 1
ATOM 2506 C C . VAL A 1 296 ? -8.273 -35.375 -9.914 1 95.38 296 VAL A C 1
ATOM 2508 O O . VAL A 1 296 ? -8.125 -36.188 -10.812 1 95.38 296 VAL A O 1
ATOM 2511 N N . THR A 1 297 ? -8.062 -35.656 -8.633 1 96 297 THR A N 1
ATOM 2512 C CA . THR A 1 297 ? -7.699 -37 -8.195 1 96 297 THR A CA 1
ATOM 2513 C C . THR A 1 297 ? -8.867 -37.969 -8.398 1 96 297 THR A C 1
ATOM 2515 O O . THR A 1 297 ? -8.688 -39.062 -8.922 1 96 297 THR A O 1
ATOM 2518 N N . ARG A 1 298 ? -9.984 -37.531 -8.008 1 96.38 298 ARG A N 1
ATOM 2519 C CA . ARG A 1 298 ? -11.188 -38.375 -8.117 1 96.38 298 ARG A CA 1
ATOM 2520 C C . ARG A 1 298 ? -11.484 -38.688 -9.578 1 96.38 298 ARG A C 1
ATOM 2522 O O . ARG A 1 298 ? -11.891 -39.812 -9.891 1 96.38 298 ARG A O 1
ATOM 2529 N N . HIS A 1 299 ? -11.289 -37.781 -10.43 1 97.19 299 HIS A N 1
ATOM 2530 C CA . HIS A 1 299 ? -11.656 -37.938 -11.828 1 97.19 299 HIS A CA 1
ATOM 2531 C C . HIS A 1 299 ? -10.445 -38.344 -12.672 1 97.19 299 HIS A C 1
ATOM 2533 O O . HIS A 1 299 ? -10.539 -38.438 -13.898 1 97.19 299 HIS A O 1
ATOM 2539 N N . LYS A 1 300 ? -9.25 -38.5 -12.047 1 96.5 300 LYS A N 1
ATOM 2540 C CA . LYS A 1 300 ? -8.023 -38.969 -12.68 1 96.5 300 LYS A CA 1
ATOM 2541 C C . LYS A 1 300 ? -7.617 -38.062 -13.836 1 96.5 300 LYS A C 1
ATOM 2543 O O . LYS A 1 300 ? -7.344 -38.531 -14.938 1 96.5 300 LYS A O 1
ATOM 2548 N N . LEU A 1 301 ? -7.75 -36.844 -13.562 1 96.88 301 LEU A N 1
ATOM 2549 C CA . LEU A 1 301 ? -7.305 -35.844 -14.531 1 96.88 301 LEU A CA 1
ATOM 2550 C C . LEU A 1 301 ? -5.816 -35.562 -14.367 1 96.88 301 LEU A C 1
ATOM 2552 O O . LEU A 1 301 ? -5.312 -35.5 -13.242 1 96.88 301 LEU A O 1
ATOM 2556 N N . ASP A 1 302 ? -5.102 -35.469 -15.461 1 96.44 302 ASP A N 1
ATOM 2557 C CA . ASP A 1 302 ? -3.684 -35.125 -15.453 1 96.44 302 ASP A CA 1
ATOM 2558 C C . ASP A 1 302 ? -3.477 -33.688 -15.883 1 96.44 302 ASP A C 1
ATOM 2560 O O . ASP A 1 302 ? -3.092 -33.406 -17.016 1 96.44 302 ASP A O 1
ATOM 2564 N N . ILE A 1 303 ? -3.738 -32.812 -15 1 96.31 303 ILE A N 1
ATOM 2565 C CA . ILE A 1 303 ? -3.639 -31.359 -15.258 1 96.31 303 ILE A CA 1
ATOM 2566 C C . ILE A 1 303 ? -2.471 -30.781 -14.461 1 96.31 303 ILE A C 1
ATOM 2568 O O . ILE A 1 303 ? -2.355 -31 -13.258 1 96.31 303 ILE A O 1
ATOM 2572 N N . HIS A 1 304 ? -1.561 -30.109 -15.117 1 96.38 304 HIS A N 1
ATOM 2573 C CA . HIS A 1 304 ? -0.469 -29.406 -14.453 1 96.38 304 HIS A CA 1
ATOM 2574 C C . HIS A 1 304 ? -0.934 -28.047 -13.922 1 96.38 304 HIS A C 1
ATOM 2576 O O . HIS A 1 304 ? -1.257 -27.156 -14.695 1 96.38 304 HIS A O 1
ATOM 2582 N N . LEU A 1 305 ? -0.961 -27.859 -12.617 1 93.69 305 LEU A N 1
ATOM 2583 C CA . LEU A 1 305 ? -1.415 -26.641 -11.961 1 93.69 305 LEU A CA 1
ATOM 2584 C C . LEU A 1 305 ? -0.293 -25.609 -11.898 1 93.69 305 LEU A C 1
ATOM 2586 O O . LEU A 1 305 ? 0.776 -25.891 -11.344 1 93.69 305 LEU A O 1
ATOM 2590 N N . TRP A 1 306 ? -0.529 -24.516 -12.484 1 94.25 306 TRP A N 1
ATOM 2591 C CA . TRP A 1 306 ? 0.453 -23.438 -12.453 1 94.25 306 TRP A CA 1
ATOM 2592 C C . TRP A 1 306 ? -0.032 -22.281 -11.594 1 94.25 306 TRP A C 1
ATOM 2594 O O . TRP A 1 306 ? -1.181 -22.266 -11.141 1 94.25 306 TRP A O 1
ATOM 2604 N N . THR A 1 307 ? 0.864 -21.312 -11.203 1 92.19 307 THR A N 1
ATOM 2605 C CA . THR A 1 307 ? 0.542 -20.219 -10.297 1 92.19 307 THR A CA 1
ATOM 2606 C C . THR A 1 307 ? 1.097 -18.891 -10.82 1 92.19 307 THR A C 1
ATOM 2608 O O . THR A 1 307 ? 1.567 -18.828 -11.961 1 92.19 307 THR A O 1
ATOM 2611 N N . GLU A 1 308 ? 0.849 -17.844 -10.07 1 91.69 308 GLU A N 1
ATOM 2612 C CA . GLU A 1 308 ? 1.267 -16.484 -10.438 1 91.69 308 GLU A CA 1
ATOM 2613 C C . GLU A 1 308 ? 1.788 -15.727 -9.227 1 91.69 308 GLU A C 1
ATOM 2615 O O . GLU A 1 308 ? 1.422 -16.031 -8.094 1 91.69 308 GLU A O 1
ATOM 2620 N N . PHE A 1 309 ? 2.676 -14.773 -9.461 1 89.31 309 PHE A N 1
ATOM 2621 C CA . PHE A 1 309 ? 3.195 -13.891 -8.422 1 89.31 309 PHE A CA 1
ATOM 2622 C C . PHE A 1 309 ? 3.229 -12.445 -8.906 1 89.31 309 PHE A C 1
ATOM 2624 O O . PHE A 1 309 ? 3.881 -12.133 -9.906 1 89.31 309 PHE A O 1
ATOM 2631 N N . TRP A 1 310 ? 2.49 -11.57 -8.219 1 82.12 310 TRP A N 1
ATOM 2632 C CA . TRP A 1 310 ? 2.385 -10.164 -8.578 1 82.12 310 TRP A CA 1
ATOM 2633 C C . TRP A 1 310 ? 2.9 -9.273 -7.449 1 82.12 310 TRP A C 1
ATOM 2635 O O . TRP A 1 310 ? 2.541 -9.461 -6.285 1 82.12 310 TRP A O 1
ATOM 2645 N N . TYR A 1 311 ? 3.674 -8.25 -7.832 1 69.38 311 TYR A N 1
ATOM 2646 C CA . TYR A 1 311 ? 4.113 -7.199 -6.926 1 69.38 311 TYR A CA 1
ATOM 2647 C C . TYR A 1 311 ? 2.922 -6.426 -6.367 1 69.38 311 TYR A C 1
ATOM 2649 O O . TYR A 1 311 ? 2.898 -6.082 -5.184 1 69.38 311 TYR A O 1
ATOM 2657 N N . SER A 1 312 ? 2.062 -6.203 -7.281 1 58.06 312 SER A N 1
ATOM 2658 C CA . SER A 1 312 ? 0.965 -5.273 -7.027 1 58.06 312 SER A CA 1
ATOM 2659 C C . SER A 1 312 ? -0.035 -5.859 -6.035 1 58.06 312 SER A C 1
ATOM 2661 O O . SER A 1 312 ? -0.767 -5.121 -5.375 1 58.06 312 SER A O 1
ATOM 2663 N N . PHE A 1 313 ? -0.12 -7.18 -6.055 1 56.72 313 PHE A N 1
ATOM 2664 C CA . PHE A 1 313 ? -1.08 -7.781 -5.137 1 56.72 313 PHE A CA 1
ATOM 2665 C C . PHE A 1 313 ? -0.542 -7.777 -3.711 1 56.72 313 PHE A C 1
ATOM 2667 O O . PHE A 1 313 ? -1.295 -7.984 -2.758 1 56.72 313 PHE A O 1
ATOM 2674 N N . TYR A 1 314 ? 0.766 -7.441 -3.775 1 48.62 314 TYR A N 1
ATOM 2675 C CA . TYR A 1 314 ? 1.351 -7.344 -2.443 1 48.62 314 TYR A CA 1
ATOM 2676 C C . TYR A 1 314 ? 1.265 -5.918 -1.912 1 48.62 314 TYR A C 1
ATOM 2678 O O . TYR A 1 314 ? 1.739 -5.629 -0.811 1 48.62 314 TYR A O 1
ATOM 2686 N N . ARG A 1 315 ? 0.109 -5.457 -1.873 1 48.06 315 ARG A N 1
ATOM 2687 C CA . ARG A 1 315 ? -0.418 -4.172 -1.422 1 48.06 315 ARG A CA 1
ATOM 2688 C C . ARG A 1 315 ? 0.547 -3.039 -1.751 1 48.06 315 ARG A C 1
ATOM 2690 O O . ARG A 1 315 ? 0.121 -1.93 -2.082 1 48.06 315 ARG A O 1
ATOM 2697 N N . THR A 1 316 ? 1.829 -3.287 -1.34 1 50.81 316 THR A N 1
ATOM 2698 C CA . THR A 1 316 ? 2.738 -2.215 -1.73 1 50.81 316 THR A CA 1
ATOM 2699 C C . THR A 1 316 ? 3.598 -2.641 -2.918 1 50.81 316 THR A C 1
ATOM 2701 O O . THR A 1 316 ? 3.922 -3.822 -3.064 1 50.81 316 THR A O 1
ATOM 2704 N N . PHE A 1 317 ? 3.498 -1.898 -3.934 1 53.31 317 PHE A N 1
ATOM 2705 C CA . PHE A 1 317 ? 4.285 -2.191 -5.129 1 53.31 317 PHE A CA 1
ATOM 2706 C C . PHE A 1 317 ? 5.746 -2.422 -4.77 1 53.31 317 PHE A C 1
ATOM 2708 O O . PHE A 1 317 ? 6.559 -2.744 -5.637 1 53.31 317 PHE A O 1
ATOM 2715 N N . ASP A 1 318 ? 6 -2.314 -3.451 1 61.28 318 ASP A N 1
ATOM 2716 C CA . ASP A 1 318 ? 7.395 -2.533 -3.074 1 61.28 318 ASP A CA 1
ATOM 2717 C C . ASP A 1 318 ? 7.562 -3.863 -2.348 1 61.28 318 ASP A C 1
ATOM 2719 O O . ASP A 1 318 ? 6.957 -4.086 -1.3 1 61.28 318 ASP A O 1
ATOM 2723 N N . PHE A 1 319 ? 8.148 -4.617 -3.039 1 64.12 319 PHE A N 1
ATOM 2724 C CA . PHE A 1 319 ? 8.445 -5.91 -2.426 1 64.12 319 PHE A CA 1
ATOM 2725 C C . PHE A 1 319 ? 9.609 -5.797 -1.454 1 64.12 319 PHE A C 1
ATOM 2727 O O . PHE A 1 319 ? 10.758 -5.609 -1.872 1 64.12 319 PHE A O 1
ATOM 2734 N N . LYS A 1 320 ? 9.25 -5.668 -0.139 1 74.81 320 LYS A N 1
ATOM 2735 C CA . LYS A 1 320 ? 10.219 -5.594 0.947 1 74.81 320 LYS A CA 1
ATOM 2736 C C . LYS A 1 320 ? 10 -6.715 1.957 1 74.81 320 LYS A C 1
ATOM 2738 O O . LYS A 1 320 ? 9.43 -7.758 1.624 1 74.81 320 LYS A O 1
ATOM 2743 N N . GLU A 1 321 ? 10.555 -6.617 3.092 1 72.5 321 GLU A N 1
ATOM 2744 C CA . GLU A 1 321 ? 10.523 -7.664 4.109 1 72.5 321 GLU A CA 1
ATOM 2745 C C . GLU A 1 321 ? 9.086 -7.996 4.512 1 72.5 321 GLU A C 1
ATOM 2747 O O . GLU A 1 321 ? 8.805 -9.117 4.938 1 72.5 321 GLU A O 1
ATOM 2752 N N . ASP A 1 322 ? 8.195 -7.105 4.23 1 70.25 322 ASP A N 1
ATOM 2753 C CA . ASP A 1 322 ? 6.84 -7.266 4.738 1 70.25 322 ASP A CA 1
ATOM 2754 C C . ASP A 1 322 ? 6.047 -8.258 3.889 1 70.25 322 ASP A C 1
ATOM 2756 O O . ASP A 1 322 ? 4.969 -8.703 4.289 1 70.25 322 ASP A O 1
ATOM 2760 N N . LYS A 1 323 ? 6.688 -8.75 2.828 1 79.38 323 LYS A N 1
ATOM 2761 C CA . LYS A 1 323 ? 5.973 -9.664 1.944 1 79.38 323 LYS A CA 1
ATOM 2762 C C . LYS A 1 323 ? 6.574 -11.062 1.998 1 79.38 323 LYS A C 1
ATOM 2764 O O . LYS A 1 323 ? 6.035 -12 1.41 1 79.38 323 LYS A O 1
ATOM 2769 N N . LEU A 1 324 ? 7.594 -11.227 2.693 1 87.94 324 LEU A N 1
ATOM 2770 C CA . LEU A 1 324 ? 8.312 -12.492 2.705 1 87.94 324 LEU A CA 1
ATOM 2771 C C . LEU A 1 324 ? 7.434 -13.609 3.273 1 87.94 324 LEU A C 1
ATOM 2773 O O . LEU A 1 324 ? 7.449 -14.734 2.773 1 87.94 324 LEU A O 1
ATOM 2777 N N . GLY A 1 325 ? 6.652 -13.211 4.348 1 91.06 325 GLY A N 1
ATOM 2778 C CA . GLY A 1 325 ? 5.766 -14.203 4.934 1 91.06 325 GLY A CA 1
ATOM 2779 C C . GLY A 1 325 ? 4.711 -14.711 3.967 1 91.06 325 GLY A C 1
ATOM 2780 O O . GLY A 1 325 ? 4.43 -15.906 3.918 1 91.06 325 GLY A O 1
ATOM 2781 N N . HIS A 1 326 ? 4.215 -13.852 3.234 1 89.5 326 HIS A N 1
ATOM 2782 C CA . HIS A 1 326 ? 3.203 -14.227 2.252 1 89.5 326 HIS A CA 1
ATOM 2783 C C . HIS A 1 326 ? 3.805 -15.078 1.141 1 89.5 326 HIS A C 1
ATOM 2785 O O . HIS A 1 326 ? 3.162 -16.016 0.652 1 89.5 326 HIS A O 1
ATOM 2791 N N . LEU A 1 327 ? 4.977 -14.742 0.728 1 90.94 327 LEU A N 1
ATOM 2792 C CA . LEU A 1 327 ? 5.641 -15.508 -0.32 1 90.94 327 LEU A CA 1
ATOM 2793 C C . LEU A 1 327 ? 5.906 -16.938 0.14 1 90.94 327 LEU A C 1
ATOM 2795 O O . LEU A 1 327 ? 5.715 -17.891 -0.625 1 90.94 327 LEU A O 1
ATOM 2799 N N . TYR A 1 328 ? 6.336 -17.094 1.438 1 93.56 328 TYR A N 1
ATOM 2800 C CA . TYR A 1 328 ? 6.52 -18.422 2.002 1 93.56 328 TYR A CA 1
ATOM 2801 C C . TYR A 1 328 ? 5.219 -19.203 1.975 1 93.56 328 TYR A C 1
ATOM 2803 O O . TYR A 1 328 ? 5.207 -20.391 1.611 1 93.56 328 TYR A O 1
ATOM 2811 N N . PHE A 1 329 ? 4.223 -18.531 2.336 1 94.19 329 PHE A N 1
ATOM 2812 C CA . PHE A 1 329 ? 2.92 -19.172 2.432 1 94.19 329 PHE A CA 1
ATOM 2813 C C . PHE A 1 329 ? 2.428 -19.609 1.055 1 94.19 329 PHE A C 1
ATOM 2815 O O . PHE A 1 329 ? 2.053 -20.766 0.858 1 94.19 329 PHE A O 1
ATOM 2822 N N . LYS A 1 330 ? 2.455 -18.719 0.123 1 91.81 330 LYS A N 1
ATOM 2823 C CA . LYS A 1 330 ? 1.928 -18.984 -1.211 1 91.81 330 LYS A CA 1
ATOM 2824 C C . LYS A 1 330 ? 2.744 -20.078 -1.911 1 91.81 330 LYS A C 1
ATOM 2826 O O . LYS A 1 330 ? 2.182 -21 -2.506 1 91.81 330 LYS A O 1
ATOM 2831 N N . THR A 1 331 ? 4.027 -19.969 -1.854 1 93.94 331 THR A N 1
ATOM 2832 C CA . THR A 1 331 ? 4.855 -21 -2.48 1 93.94 331 THR A CA 1
ATOM 2833 C C . THR A 1 331 ? 4.699 -22.344 -1.76 1 93.94 331 THR A C 1
ATOM 2835 O O . THR A 1 331 ? 4.711 -23.391 -2.393 1 93.94 331 THR A O 1
ATOM 2838 N N . GLY A 1 332 ? 4.52 -22.25 -0.427 1 94.88 332 GLY A N 1
ATOM 2839 C CA . GLY A 1 332 ? 4.367 -23.453 0.356 1 94.88 332 GLY A CA 1
ATOM 2840 C C . GLY A 1 332 ? 3.109 -24.234 0.016 1 94.88 332 GLY A C 1
ATOM 2841 O O . GLY A 1 332 ? 3.158 -25.453 -0.186 1 94.88 332 GLY A O 1
ATOM 2842 N N . ILE A 1 333 ? 2.025 -23.562 -0.043 1 94.19 333 ILE A N 1
ATOM 2843 C CA . ILE A 1 333 ? 0.765 -24.234 -0.354 1 94.19 333 ILE A CA 1
ATOM 2844 C C . ILE A 1 333 ? 0.795 -24.75 -1.792 1 94.19 333 ILE A C 1
ATOM 2846 O O . ILE A 1 333 ? 0.275 -25.828 -2.082 1 94.19 333 ILE A O 1
ATOM 2850 N N . TYR A 1 334 ? 1.358 -23.953 -2.654 1 93.81 334 TYR A N 1
ATOM 2851 C CA . TYR A 1 334 ? 1.483 -24.359 -4.047 1 93.81 334 TYR A CA 1
ATOM 2852 C C . TYR A 1 334 ? 2.312 -25.641 -4.172 1 93.81 334 TYR A C 1
ATOM 2854 O O . TYR A 1 334 ? 1.883 -26.609 -4.801 1 93.81 334 TYR A O 1
ATOM 2862 N N . ARG A 1 335 ? 3.438 -25.672 -3.559 1 94.31 335 ARG A N 1
ATOM 2863 C CA . ARG A 1 335 ? 4.297 -26.859 -3.605 1 94.31 335 ARG A CA 1
ATOM 2864 C C . ARG A 1 335 ? 3.607 -28.062 -2.971 1 94.31 335 ARG A C 1
ATOM 2866 O O . ARG A 1 335 ? 3.789 -29.203 -3.418 1 94.31 335 ARG A O 1
ATOM 2873 N N . TYR A 1 336 ? 2.861 -27.766 -1.915 1 95.75 336 TYR A N 1
ATOM 2874 C CA . TYR A 1 336 ? 2.139 -28.844 -1.243 1 95.75 336 TYR A CA 1
ATOM 2875 C C . TYR A 1 336 ? 1.237 -29.594 -2.221 1 95.75 336 TYR A C 1
ATOM 2877 O O . TYR A 1 336 ? 1.327 -30.812 -2.35 1 95.75 336 TYR A O 1
ATOM 2885 N N . TYR A 1 337 ? 0.453 -28.922 -2.988 1 94.5 337 TYR A N 1
ATOM 2886 C CA . TYR A 1 337 ? -0.516 -29.562 -3.871 1 94.5 337 TYR A CA 1
ATOM 2887 C C . TYR A 1 337 ? 0.157 -30.078 -5.141 1 94.5 337 TYR A C 1
ATOM 2889 O O . TYR A 1 337 ? -0.193 -31.141 -5.648 1 94.5 337 TYR A O 1
ATOM 2897 N N . VAL A 1 338 ? 1.104 -29.328 -5.691 1 94.31 338 VAL A N 1
ATOM 2898 C CA . VAL A 1 338 ? 1.775 -29.75 -6.922 1 94.31 338 VAL A CA 1
ATOM 2899 C C . VAL A 1 338 ? 2.572 -31.031 -6.672 1 94.31 338 VAL A C 1
ATOM 2901 O O . VAL A 1 338 ? 2.684 -31.875 -7.559 1 94.31 338 VAL A O 1
ATOM 2904 N N . SER A 1 339 ? 3.145 -31.125 -5.5 1 94.5 339 SER A N 1
ATOM 2905 C CA . SER A 1 339 ? 3.848 -32.344 -5.152 1 94.5 339 SER A CA 1
ATOM 2906 C C . SER A 1 339 ? 2.893 -33.531 -5.094 1 94.5 339 SER A C 1
ATOM 2908 O O . SER A 1 339 ? 3.246 -34.656 -5.496 1 94.5 339 SER A O 1
ATOM 2910 N N . LYS A 1 340 ? 1.769 -33.312 -4.613 1 95.12 340 LYS A N 1
ATOM 2911 C CA . LYS A 1 340 ? 0.768 -34.375 -4.551 1 95.12 340 LYS A CA 1
ATOM 2912 C C . LYS A 1 340 ? 0.275 -34.75 -5.945 1 95.12 340 LYS A C 1
ATOM 2914 O O . LYS A 1 340 ? -0.107 -35.906 -6.188 1 95.12 340 LYS A O 1
ATOM 2919 N N . LEU A 1 341 ? 0.246 -33.812 -6.816 1 95 341 LEU A N 1
ATOM 2920 C CA . LEU A 1 341 ? -0.154 -34.031 -8.203 1 95 341 LEU A CA 1
ATOM 2921 C C . LEU A 1 341 ? 0.995 -34.625 -9 1 95 341 LEU A C 1
ATOM 2923 O O . LEU A 1 341 ? 0.787 -35.156 -10.102 1 95 341 LEU A O 1
ATOM 2927 N N . LYS A 1 342 ? 2.221 -34.531 -8.484 1 95.88 342 LYS A N 1
ATOM 2928 C CA . LYS A 1 342 ? 3.43 -35.062 -9.102 1 95.88 342 LYS A CA 1
ATOM 2929 C C . LYS A 1 342 ? 3.707 -34.406 -10.445 1 95.88 342 LYS A C 1
ATOM 2931 O O . LYS A 1 342 ? 3.982 -35.094 -11.438 1 95.88 342 LYS A O 1
ATOM 2936 N N . THR A 1 343 ? 3.465 -33.125 -10.531 1 95.44 343 THR A N 1
ATOM 2937 C CA . THR A 1 343 ? 3.756 -32.312 -11.719 1 95.44 343 THR A CA 1
ATOM 2938 C C . THR A 1 343 ? 4.777 -31.234 -11.398 1 95.44 343 THR A C 1
ATOM 2940 O O . THR A 1 343 ? 4.977 -30.891 -10.227 1 95.44 343 THR A O 1
ATOM 2943 N N . PRO A 1 344 ? 5.5 -30.734 -12.359 1 96.62 344 PRO A N 1
ATOM 2944 C CA . PRO A 1 344 ? 6.496 -29.688 -12.102 1 96.62 344 PRO A CA 1
ATOM 2945 C C . PRO A 1 344 ? 5.863 -28.359 -11.695 1 96.62 344 PRO A C 1
ATOM 2947 O O . PRO A 1 344 ? 4.887 -27.922 -12.312 1 96.62 344 PRO A O 1
ATOM 2950 N N . PRO A 1 345 ? 6.402 -27.734 -10.625 1 95.88 345 PRO A N 1
ATOM 2951 C CA . PRO A 1 345 ? 5.934 -26.375 -10.312 1 95.88 345 PRO A CA 1
ATOM 2952 C C . PRO A 1 345 ? 6.352 -25.359 -11.367 1 95.88 345 PRO A C 1
ATOM 2954 O O . PRO A 1 345 ? 7.469 -25.422 -11.891 1 95.88 345 PRO A O 1
ATOM 2957 N N . LEU A 1 346 ? 5.449 -24.484 -11.742 1 96.88 346 LEU A N 1
ATOM 2958 C CA . LEU A 1 346 ? 5.73 -23.422 -12.711 1 96.88 346 LEU A CA 1
ATOM 2959 C C . LEU A 1 346 ? 4.941 -22.172 -12.391 1 96.88 346 LEU A C 1
ATOM 2961 O O . LEU A 1 346 ? 3.744 -22.234 -12.109 1 96.88 346 LEU A O 1
ATOM 2965 N N . SER A 1 347 ? 5.625 -21.016 -12.258 1 95.88 347 SER A N 1
ATOM 2966 C CA . SER A 1 347 ? 4.949 -19.719 -12.227 1 95.88 347 SER A CA 1
ATOM 2967 C C . SER A 1 347 ? 4.719 -19.188 -13.633 1 95.88 347 SER A C 1
ATOM 2969 O O . SER A 1 347 ? 5.645 -18.703 -14.273 1 95.88 347 SER A O 1
ATOM 2971 N N . ILE A 1 348 ? 3.504 -19.234 -14.102 1 96.56 348 ILE A N 1
ATOM 2972 C CA . ILE A 1 348 ? 3.203 -18.891 -15.484 1 96.56 348 ILE A CA 1
ATOM 2973 C C . ILE A 1 348 ? 3.062 -17.375 -15.617 1 96.56 348 ILE A C 1
ATOM 2975 O O . ILE A 1 348 ? 3.273 -16.812 -16.703 1 96.56 348 ILE A O 1
ATOM 2979 N N . GLU A 1 349 ? 2.703 -16.719 -14.5 1 94.31 349 GLU A N 1
ATOM 2980 C CA . GLU A 1 349 ? 2.623 -15.266 -14.492 1 94.31 349 GLU A CA 1
ATOM 2981 C C . GLU A 1 349 ? 3.436 -14.672 -13.344 1 94.31 349 GLU A C 1
ATOM 2983 O O . GLU A 1 349 ? 2.877 -14.289 -12.32 1 94.31 349 GLU A O 1
ATOM 2988 N N . THR A 1 350 ? 4.688 -14.539 -13.555 1 95 350 THR A N 1
ATOM 2989 C CA . THR A 1 350 ? 5.57 -13.758 -12.695 1 95 350 THR A CA 1
ATOM 2990 C C . THR A 1 350 ? 5.609 -12.297 -13.148 1 95 350 THR A C 1
ATOM 2992 O O . THR A 1 350 ? 5.992 -12.008 -14.289 1 95 350 THR A O 1
ATOM 2995 N N . GLN A 1 351 ? 5.27 -11.477 -12.367 1 92.31 351 GLN A N 1
ATOM 2996 C CA . GLN A 1 351 ? 5.074 -10.094 -12.766 1 92.31 351 GLN A CA 1
ATOM 2997 C C . GLN A 1 351 ? 6.363 -9.5 -13.336 1 92.31 351 GLN A C 1
ATOM 2999 O O . GLN A 1 351 ? 7.383 -9.445 -12.648 1 92.31 351 GLN A O 1
ATOM 3004 N N . ALA A 1 352 ? 6.332 -9.023 -14.508 1 94.19 352 ALA A N 1
ATOM 3005 C CA . ALA A 1 352 ? 7.426 -8.289 -15.133 1 94.19 352 ALA A CA 1
ATOM 3006 C C . ALA A 1 352 ? 6.914 -7.023 -15.812 1 94.19 352 ALA A C 1
ATOM 3008 O O . ALA A 1 352 ? 7.664 -6.344 -16.516 1 94.19 352 ALA A O 1
ATOM 3009 N N . SER A 1 353 ? 5.609 -6.77 -15.594 1 90.44 353 SER A N 1
ATOM 3010 C CA . SER A 1 353 ? 4.945 -5.594 -16.141 1 90.44 353 SER A CA 1
ATOM 3011 C C . SER A 1 353 ? 3.805 -5.133 -15.242 1 90.44 353 SER A C 1
ATOM 3013 O O . SER A 1 353 ? 3.77 -5.465 -14.055 1 90.44 353 SER A O 1
ATOM 3015 N N . LEU A 1 354 ? 2.908 -4.246 -15.75 1 79.94 354 LEU A N 1
ATOM 3016 C CA . LEU A 1 354 ? 1.724 -3.758 -15.055 1 79.94 354 LEU A CA 1
ATOM 3017 C C . LEU A 1 354 ? 2.111 -2.998 -13.789 1 79.94 354 LEU A C 1
ATOM 3019 O O . LEU A 1 354 ? 1.606 -3.293 -12.703 1 79.94 354 LEU A O 1
ATOM 3023 N N . ALA A 1 355 ? 3.061 -2.191 -13.82 1 71.69 355 ALA A N 1
ATOM 3024 C CA . ALA A 1 355 ? 3.557 -1.273 -12.797 1 71.69 355 ALA A CA 1
ATOM 3025 C C . ALA A 1 355 ? 4.098 0.008 -13.43 1 71.69 355 ALA A C 1
ATOM 3027 O O . ALA A 1 355 ? 4.395 0.043 -14.625 1 71.69 355 ALA A O 1
ATOM 3028 N N . ASN A 1 356 ? 4.164 1.016 -12.672 1 72.12 356 ASN A N 1
ATOM 3029 C CA . ASN A 1 356 ? 4.77 2.248 -13.164 1 72.12 356 ASN A CA 1
ATOM 3030 C C . ASN A 1 356 ? 6.246 2.053 -13.5 1 72.12 356 ASN A C 1
ATOM 3032 O O . ASN A 1 356 ? 6.695 2.426 -14.586 1 72.12 356 ASN A O 1
ATOM 3036 N N . VAL A 1 357 ? 6.922 1.559 -12.523 1 78.44 357 VAL A N 1
ATOM 3037 C CA . VAL A 1 357 ? 8.336 1.223 -12.664 1 78.44 357 VAL A CA 1
ATOM 3038 C C . VAL A 1 357 ? 8.656 -0.01 -11.82 1 78.44 357 VAL A C 1
ATOM 3040 O O . VAL A 1 357 ? 8.117 -0.18 -10.727 1 78.44 357 VAL A O 1
ATOM 3043 N N . ILE A 1 358 ? 9.367 -0.849 -12.422 1 85.44 358 ILE A N 1
ATOM 3044 C CA . ILE A 1 358 ? 9.867 -2 -11.68 1 85.44 358 ILE A CA 1
ATOM 3045 C C . ILE A 1 358 ? 11.367 -1.857 -11.461 1 85.44 358 ILE A C 1
ATOM 3047 O O . ILE A 1 358 ? 12.148 -1.906 -12.414 1 85.44 358 ILE A O 1
ATOM 3051 N N . GLU A 1 359 ? 11.703 -1.676 -10.211 1 83.94 359 GLU A N 1
ATOM 3052 C CA . GLU A 1 359 ? 13.117 -1.527 -9.875 1 83.94 359 GLU A CA 1
ATOM 3053 C C . GLU A 1 359 ? 13.852 -2.861 -9.977 1 83.94 359 GLU A C 1
ATOM 3055 O O . GLU A 1 359 ? 13.297 -3.91 -9.641 1 83.94 359 GLU A O 1
ATOM 3060 N N . LYS A 1 360 ? 15.102 -2.805 -10.391 1 88.62 360 LYS A N 1
ATOM 3061 C CA . LYS A 1 360 ? 15.891 -4.008 -10.641 1 88.62 360 LYS A CA 1
ATOM 3062 C C . LYS A 1 360 ? 16.016 -4.859 -9.383 1 88.62 360 LYS A C 1
ATOM 3064 O O . LYS A 1 360 ? 15.93 -6.09 -9.445 1 88.62 360 LYS A O 1
ATOM 3069 N N . ASP A 1 361 ? 16.234 -4.211 -8.203 1 88.31 361 ASP A N 1
ATOM 3070 C CA . ASP A 1 361 ? 16.469 -4.969 -6.98 1 88.31 361 ASP A CA 1
ATOM 3071 C C . ASP A 1 361 ? 15.164 -5.559 -6.441 1 88.31 361 ASP A C 1
ATOM 3073 O O . ASP A 1 361 ? 15.164 -6.621 -5.812 1 88.31 361 ASP A O 1
ATOM 3077 N N . GLU A 1 362 ? 14.062 -4.93 -6.676 1 85.12 362 GLU A N 1
ATOM 3078 C CA . GLU A 1 362 ? 12.773 -5.5 -6.297 1 85.12 362 GLU A CA 1
ATOM 3079 C C . GLU A 1 362 ? 12.438 -6.715 -7.16 1 85.12 362 GLU A C 1
ATOM 3081 O O . GLU A 1 362 ? 11.953 -7.727 -6.652 1 85.12 362 GLU A O 1
ATOM 3086 N N . ALA A 1 363 ? 12.672 -6.531 -8.469 1 91 363 ALA A N 1
ATOM 3087 C CA . ALA A 1 363 ? 12.469 -7.648 -9.383 1 91 363 ALA A CA 1
ATOM 3088 C C . ALA A 1 363 ? 13.352 -8.836 -9.008 1 91 363 ALA A C 1
ATOM 3090 O O . ALA A 1 363 ? 12.891 -9.977 -8.992 1 91 363 ALA A O 1
ATOM 3091 N N . GLU A 1 364 ? 14.531 -8.555 -8.672 1 93.56 364 GLU A N 1
ATOM 3092 C CA . GLU A 1 364 ? 15.469 -9.609 -8.281 1 93.56 364 GLU A CA 1
ATOM 3093 C C . GLU A 1 364 ? 14.953 -10.391 -7.082 1 93.56 364 GLU A C 1
ATOM 3095 O O . GLU A 1 364 ? 15.047 -11.625 -7.047 1 93.56 364 GLU A O 1
ATOM 3100 N N . LEU A 1 365 ? 14.469 -9.695 -6.098 1 91.81 365 LEU A N 1
ATOM 3101 C CA . LEU A 1 365 ? 13.984 -10.359 -4.891 1 91.81 365 LEU A CA 1
ATOM 3102 C C . LEU A 1 365 ? 12.875 -11.344 -5.223 1 91.81 365 LEU A C 1
ATOM 3104 O O . LEU A 1 365 ? 12.93 -12.508 -4.816 1 91.81 365 LEU A O 1
ATOM 3108 N N . LEU A 1 366 ? 11.922 -10.891 -5.949 1 91.62 366 LEU A N 1
ATOM 3109 C CA . LEU A 1 366 ? 10.812 -11.773 -6.281 1 91.62 366 LEU A CA 1
ATOM 3110 C C . LEU A 1 366 ? 11.281 -12.938 -7.148 1 91.62 366 LEU A C 1
ATOM 3112 O O . LEU A 1 366 ? 10.977 -14.094 -6.852 1 91.62 366 LEU A O 1
ATOM 3116 N N . TYR A 1 367 ? 12.062 -12.594 -8.211 1 96 367 TYR A N 1
ATOM 3117 C CA . TYR A 1 367 ? 12.438 -13.594 -9.211 1 96 367 TYR A CA 1
ATOM 3118 C C . TYR A 1 367 ? 13.383 -14.633 -8.609 1 96 367 TYR A C 1
ATOM 3120 O O . TYR A 1 367 ? 13.312 -15.812 -8.969 1 96 367 TYR A O 1
ATOM 3128 N N . ALA A 1 368 ? 14.219 -14.211 -7.66 1 96.75 368 ALA A N 1
ATOM 3129 C CA . ALA A 1 368 ? 15.203 -15.125 -7.074 1 96.75 368 ALA A CA 1
ATOM 3130 C C . ALA A 1 368 ? 14.57 -15.961 -5.965 1 96.75 368 ALA A C 1
ATOM 3132 O O . ALA A 1 368 ? 14.969 -17.109 -5.742 1 96.75 368 ALA A O 1
ATOM 3133 N N . LEU A 1 369 ? 13.602 -15.445 -5.309 1 95.38 369 LEU A N 1
ATOM 3134 C CA . LEU A 1 369 ? 13.008 -16.156 -4.188 1 95.38 369 LEU A CA 1
ATOM 3135 C C . LEU A 1 369 ? 12.148 -17.328 -4.68 1 95.38 369 LEU A C 1
ATOM 3137 O O . LEU A 1 369 ? 11.977 -18.312 -3.965 1 95.38 369 LEU A O 1
ATOM 3141 N N . LEU A 1 370 ? 11.648 -17.234 -5.922 1 96.38 370 LEU A N 1
ATOM 3142 C CA . LEU A 1 370 ? 10.797 -18.312 -6.434 1 96.38 370 LEU A CA 1
ATOM 3143 C C . LEU A 1 370 ? 11.586 -19.609 -6.562 1 96.38 370 LEU A C 1
ATOM 3145 O O . LEU A 1 370 ? 11.227 -20.625 -5.953 1 96.38 370 LEU A O 1
ATOM 3149 N N . PRO A 1 371 ? 12.734 -19.594 -7.238 1 97.56 371 PRO A N 1
ATOM 3150 C CA . PRO A 1 371 ? 13.5 -20.844 -7.246 1 97.56 371 PRO A CA 1
ATOM 3151 C C . PRO A 1 371 ? 14.078 -21.188 -5.875 1 97.56 371 PRO A C 1
ATOM 3153 O O . PRO A 1 371 ? 14.211 -22.359 -5.531 1 97.56 371 PRO A O 1
ATOM 3156 N N . ALA A 1 372 ? 14.414 -20.172 -5.07 1 97.19 372 ALA A N 1
ATOM 3157 C CA . ALA A 1 372 ? 14.906 -20.422 -3.719 1 97.19 372 ALA A CA 1
ATOM 3158 C C . ALA A 1 372 ? 13.891 -21.203 -2.9 1 97.19 372 ALA A C 1
ATOM 3160 O O . ALA A 1 372 ? 14.266 -22.062 -2.082 1 97.19 372 ALA A O 1
ATOM 3161 N N . LEU A 1 373 ? 12.617 -20.938 -3.213 1 96.5 373 LEU A N 1
ATOM 3162 C CA . LEU A 1 373 ? 11.547 -21.578 -2.449 1 96.5 373 LEU A CA 1
ATOM 3163 C C . LEU A 1 373 ? 10.93 -22.719 -3.234 1 96.5 373 LEU A C 1
ATOM 3165 O O . LEU A 1 373 ? 9.844 -23.203 -2.891 1 96.5 373 LEU A O 1
ATOM 3169 N N . GLY A 1 374 ? 11.539 -23.094 -4.352 1 96.19 374 GLY A N 1
ATOM 3170 C CA . GLY A 1 374 ? 11.227 -24.406 -4.926 1 96.19 374 GLY A CA 1
ATOM 3171 C C . GLY A 1 374 ? 10.477 -24.312 -6.238 1 96.19 374 GLY A C 1
ATOM 3172 O O . GLY A 1 374 ? 10 -25.312 -6.762 1 96.19 374 GLY A O 1
ATOM 3173 N N . ILE A 1 375 ? 10.32 -23.125 -6.82 1 96.62 375 ILE A N 1
ATOM 3174 C CA . ILE A 1 375 ? 9.727 -22.984 -8.148 1 96.62 375 ILE A CA 1
ATOM 3175 C C . ILE A 1 375 ? 10.812 -22.625 -9.156 1 96.62 375 ILE A C 1
ATOM 3177 O O . ILE A 1 375 ? 11.188 -21.453 -9.281 1 96.62 375 ILE A O 1
ATOM 3181 N N . HIS A 1 376 ? 11.195 -23.578 -9.938 1 97 376 HIS A N 1
ATOM 3182 C CA . HIS A 1 376 ? 12.344 -23.391 -10.805 1 97 376 HIS A CA 1
ATOM 3183 C C . HIS A 1 376 ? 11.922 -22.984 -12.211 1 97 376 HIS A C 1
ATOM 3185 O O . HIS A 1 376 ? 12.672 -22.328 -12.93 1 97 376 HIS A O 1
ATOM 3191 N N . ASN A 1 377 ? 10.695 -23.5 -12.664 1 98.06 377 ASN A N 1
ATOM 3192 C CA . ASN A 1 377 ? 10.156 -23.109 -13.961 1 98.06 377 ASN A CA 1
ATOM 3193 C C . ASN A 1 377 ? 9.438 -21.75 -13.883 1 98.06 377 ASN A C 1
ATOM 3195 O O . ASN A 1 377 ? 8.477 -21.594 -13.133 1 98.06 377 ASN A O 1
ATOM 3199 N N . LEU A 1 378 ? 9.906 -20.812 -14.68 1 98 378 LEU A N 1
ATOM 3200 C CA . LEU A 1 378 ? 9.406 -19.453 -14.57 1 98 378 LEU A CA 1
ATOM 3201 C C . LEU A 1 378 ? 8.992 -18.906 -15.938 1 98 378 LEU A C 1
ATOM 3203 O O . LEU A 1 378 ? 9.68 -19.141 -16.938 1 98 378 LEU A O 1
ATOM 3207 N N . ASN A 1 379 ? 7.852 -18.297 -15.969 1 98.38 379 ASN A N 1
ATOM 3208 C CA . ASN A 1 379 ? 7.414 -17.484 -17.094 1 98.38 379 ASN A CA 1
ATOM 3209 C C . ASN A 1 379 ? 7.078 -16.062 -16.656 1 98.38 379 ASN A C 1
ATOM 3211 O O . ASN A 1 379 ? 6.273 -15.859 -15.742 1 98.38 379 ASN A O 1
ATOM 3215 N N . TYR A 1 380 ? 7.695 -15.047 -17.281 1 97.94 380 TYR A N 1
ATOM 3216 C CA . TYR A 1 380 ? 7.508 -13.648 -16.922 1 97.94 380 TYR A CA 1
ATOM 3217 C C . TYR A 1 380 ? 6.348 -13.039 -17.688 1 97.94 380 TYR A C 1
ATOM 3219 O O . TYR A 1 380 ? 6.293 -13.133 -18.922 1 97.94 380 TYR A O 1
ATOM 3227 N N . TYR A 1 381 ? 5.379 -12.438 -17.016 1 95.38 381 TYR A N 1
ATOM 3228 C CA . TYR A 1 381 ? 4.176 -11.844 -17.578 1 95.38 381 TYR A CA 1
ATOM 3229 C C . TYR A 1 381 ? 4.035 -10.383 -17.172 1 95.38 381 TYR A C 1
ATOM 3231 O O . TYR A 1 381 ? 4.102 -10.055 -15.984 1 95.38 381 TYR A O 1
ATOM 3239 N N . LEU A 1 382 ? 3.904 -9.508 -18.109 1 93.88 382 LEU A N 1
ATOM 3240 C CA . LEU A 1 382 ? 4.031 -9.5 -19.562 1 93.88 382 LEU A CA 1
ATOM 3241 C C . LEU A 1 382 ? 5.445 -9.109 -19.984 1 93.88 382 LEU A C 1
ATOM 3243 O O . LEU A 1 382 ? 5.977 -8.094 -19.531 1 93.88 382 LEU A O 1
ATOM 3247 N N . TYR A 1 383 ? 5.969 -9.867 -20.891 1 98 383 TYR A N 1
ATOM 3248 C CA . TYR A 1 383 ? 7.383 -9.656 -21.188 1 98 383 TYR A CA 1
ATOM 3249 C C . TYR A 1 383 ? 7.559 -8.617 -22.297 1 98 383 TYR A C 1
ATOM 3251 O O . TYR A 1 383 ? 8.547 -7.879 -22.297 1 98 383 TYR A O 1
ATOM 3259 N N . VAL A 1 384 ? 6.637 -8.586 -23.25 1 97.62 384 VAL A N 1
ATOM 3260 C CA . VAL A 1 384 ? 6.695 -7.656 -24.375 1 97.62 384 VAL A CA 1
ATOM 3261 C C . VAL A 1 384 ? 5.438 -6.793 -24.391 1 97.62 384 VAL A C 1
ATOM 3263 O O . VAL A 1 384 ? 4.32 -7.312 -24.391 1 97.62 384 VAL A O 1
ATOM 3266 N N . GLY A 1 385 ? 5.668 -5.484 -24.438 1 93.25 385 GLY A N 1
ATOM 3267 C CA . GLY A 1 385 ? 4.547 -4.57 -24.547 1 93.25 385 GLY A CA 1
ATOM 3268 C C . GLY A 1 385 ? 3.934 -4.547 -25.938 1 93.25 385 GLY A C 1
ATOM 3269 O O . GLY A 1 385 ? 4.605 -4.855 -26.922 1 93.25 385 GLY A O 1
ATOM 3270 N N . GLY A 1 386 ? 2.65 -4.199 -25.953 1 91.81 386 GLY A N 1
ATOM 3271 C CA . GLY A 1 386 ? 1.95 -4.164 -27.234 1 91.81 386 GLY A CA 1
ATOM 3272 C C . GLY A 1 386 ? 0.832 -3.141 -27.266 1 91.81 386 GLY A C 1
ATOM 3273 O O . GLY A 1 386 ? 0.808 -2.209 -26.453 1 91.81 386 GLY A O 1
ATOM 3274 N N . GLU A 1 387 ? 0.081 -3.219 -28.312 1 90.31 387 GLU A N 1
ATOM 3275 C CA . GLU A 1 387 ? -1.061 -2.33 -28.516 1 90.31 387 GLU A CA 1
ATOM 3276 C C . GLU A 1 387 ? -2.328 -3.123 -28.812 1 90.31 387 GLU A C 1
ATOM 3278 O O . GLU A 1 387 ? -2.281 -4.133 -29.516 1 90.31 387 GLU A O 1
ATOM 3283 N N . ASN A 1 388 ? -3.396 -2.633 -28.234 1 89.88 388 ASN A N 1
ATOM 3284 C CA . ASN A 1 388 ? -4.688 -3.238 -28.547 1 89.88 388 ASN A CA 1
ATOM 3285 C C . ASN A 1 388 ? -5.207 -2.771 -29.906 1 89.88 388 ASN A C 1
ATOM 3287 O O . ASN A 1 388 ? -5.211 -1.573 -30.188 1 89.88 388 ASN A O 1
ATOM 3291 N N . PRO A 1 389 ? -5.562 -3.691 -30.734 1 89.06 389 PRO A N 1
ATOM 3292 C CA . PRO A 1 389 ? -6.215 -3.252 -31.969 1 89.06 389 PRO A CA 1
ATOM 3293 C C . PRO A 1 389 ? -7.52 -2.504 -31.719 1 89.06 389 PRO A C 1
ATOM 3295 O O . PRO A 1 389 ? -8.141 -2.676 -30.656 1 89.06 389 PRO A O 1
ATOM 3298 N N . ARG A 1 390 ? -7.871 -1.609 -32.688 1 83.38 390 ARG A N 1
ATOM 3299 C CA . ARG A 1 390 ? -9.102 -0.841 -32.531 1 83.38 390 ARG A CA 1
ATOM 3300 C C . ARG A 1 390 ? -10.305 -1.761 -32.344 1 83.38 390 ARG A C 1
ATOM 3302 O O . ARG A 1 390 ? -10.477 -2.734 -33.062 1 83.38 390 ARG A O 1
ATOM 3309 N N . GLY A 1 391 ? -11.07 -1.549 -31.391 1 82.75 391 GLY A N 1
ATOM 3310 C CA . GLY A 1 391 ? -12.25 -2.342 -31.109 1 82.75 391 GLY A CA 1
ATOM 3311 C C . GLY A 1 391 ? -12.016 -3.408 -30.062 1 82.75 391 GLY A C 1
ATOM 3312 O O . GLY A 1 391 ? -12.961 -4.062 -29.609 1 82.75 391 GLY A O 1
ATOM 3313 N N . TYR A 1 392 ? -10.75 -3.574 -29.688 1 88.88 392 TYR A N 1
ATOM 3314 C CA . TYR A 1 392 ? -10.398 -4.594 -28.703 1 88.88 392 TYR A CA 1
ATOM 3315 C C . TYR A 1 392 ? -9.648 -3.979 -27.531 1 88.88 392 TYR A C 1
ATOM 3317 O O . TYR A 1 392 ? -8.773 -4.617 -26.938 1 88.88 392 TYR A O 1
ATOM 3325 N N . GLU A 1 393 ? -9.984 -2.789 -27.188 1 78.25 393 GLU A N 1
ATOM 3326 C CA . GLU A 1 393 ? -9.305 -2.027 -26.141 1 78.25 393 GLU A CA 1
ATOM 3327 C C . GLU A 1 393 ? -9.445 -2.705 -24.781 1 78.25 393 GLU A C 1
ATOM 3329 O O . GLU A 1 393 ? -10.477 -3.307 -24.484 1 78.25 393 GLU A O 1
ATOM 3334 N N . SER A 1 394 ? -8.258 -2.604 -23.984 1 75.56 394 SER A N 1
ATOM 3335 C CA . SER A 1 394 ? -8.242 -3.057 -22.594 1 75.56 394 SER A CA 1
ATOM 3336 C C . SER A 1 394 ? -8.57 -1.92 -21.625 1 75.56 394 SER A C 1
ATOM 3338 O O . SER A 1 394 ? -8.875 -0.806 -22.062 1 75.56 394 SER A O 1
ATOM 3340 N N . HIS A 1 395 ? -8.523 -2.236 -20.25 1 71.94 395 HIS A N 1
ATOM 3341 C CA . HIS A 1 395 ? -8.758 -1.214 -19.234 1 71.94 395 HIS A CA 1
ATOM 3342 C C . HIS A 1 395 ? -7.625 -0.192 -19.203 1 71.94 395 HIS A C 1
ATOM 3344 O O . HIS A 1 395 ? -7.754 0.866 -18.594 1 71.94 395 HIS A O 1
ATOM 3350 N N . ASN A 1 396 ? -6.562 -0.419 -20.062 1 70.62 396 ASN A N 1
ATOM 3351 C CA . ASN A 1 396 ? -5.484 0.557 -20.156 1 70.62 396 ASN A CA 1
ATOM 3352 C C . ASN A 1 396 ? -5.527 1.317 -21.484 1 70.62 396 ASN A C 1
ATOM 3354 O O . ASN A 1 396 ? -4.668 2.158 -21.75 1 70.62 396 ASN A O 1
ATOM 3358 N N . GLY A 1 397 ? -6.516 0.987 -22.297 1 72.31 397 GLY A N 1
ATOM 3359 C CA . GLY A 1 397 ? -6.684 1.716 -23.547 1 72.31 397 GLY A CA 1
ATOM 3360 C C . GLY A 1 397 ? -5.957 1.074 -24.719 1 72.31 397 GLY A C 1
ATOM 3361 O O . GLY A 1 397 ? -6.016 -0.144 -24.891 1 72.31 397 GLY A O 1
ATOM 3362 N N . VAL A 1 398 ? -5.27 1.938 -25.484 1 77.25 398 VAL A N 1
ATOM 3363 C CA . VAL A 1 398 ? -4.656 1.521 -26.734 1 77.25 398 VAL A CA 1
ATOM 3364 C C . VAL A 1 398 ? -3.359 0.765 -26.453 1 77.25 398 VAL A C 1
ATOM 3366 O O . VAL A 1 398 ? -3.096 -0.277 -27.062 1 77.25 398 VAL A O 1
ATOM 3369 N N . THR A 1 399 ? -2.666 1.254 -25.453 1 80.31 399 THR A N 1
ATOM 3370 C CA . THR A 1 399 ? -1.354 0.662 -25.219 1 80.31 399 THR A CA 1
ATOM 3371 C C . THR A 1 399 ? -1.42 -0.356 -24.078 1 80.31 399 THR A C 1
ATOM 3373 O O . THR A 1 399 ? -2.102 -0.133 -23.078 1 80.31 399 THR A O 1
ATOM 3376 N N . TRP A 1 400 ? -0.848 -1.513 -24.391 1 86.25 400 TRP A N 1
ATOM 3377 C CA . TRP A 1 400 ? -0.666 -2.549 -23.375 1 86.25 400 TRP A CA 1
ATOM 3378 C C . TRP A 1 400 ? 0.814 -2.768 -23.078 1 86.25 400 TRP A C 1
ATOM 3380 O O . TRP A 1 400 ? 1.336 -3.869 -23.266 1 86.25 400 TRP A O 1
ATOM 3390 N N . ASP A 1 401 ? 1.479 -1.702 -22.859 1 88.06 401 ASP A N 1
ATOM 3391 C CA . ASP A 1 401 ? 2.855 -1.642 -22.375 1 88.06 401 ASP A CA 1
ATOM 3392 C C . ASP A 1 401 ? 2.941 -0.895 -21.047 1 88.06 401 ASP A C 1
ATOM 3394 O O . ASP A 1 401 ? 3.117 0.325 -21.031 1 88.06 401 ASP A O 1
ATOM 3398 N N . VAL A 1 402 ? 2.818 -1.608 -20.078 1 83.69 402 VAL A N 1
ATOM 3399 C CA . VAL A 1 402 ? 2.861 -1.057 -18.734 1 83.69 402 VAL A CA 1
ATOM 3400 C C . VAL A 1 402 ? 4.176 -1.442 -18.062 1 83.69 402 VAL A C 1
ATOM 3402 O O . VAL A 1 402 ? 4.18 -2.143 -17.047 1 83.69 402 VAL A O 1
ATOM 3405 N N . TYR A 1 403 ? 5.281 -1.112 -18.672 1 87.62 403 TYR A N 1
ATOM 3406 C CA . TYR A 1 403 ? 6.66 -1.258 -18.219 1 87.62 403 TYR A CA 1
ATOM 3407 C C . TYR A 1 403 ? 7.145 -2.691 -18.391 1 87.62 403 TYR A C 1
ATOM 3409 O O . TYR A 1 403 ? 7.734 -3.273 -17.484 1 87.62 403 TYR A O 1
ATOM 3417 N N . SER A 1 404 ? 6.867 -3.273 -19.484 1 94.56 404 SER A N 1
ATOM 3418 C CA . SER A 1 404 ? 7.359 -4.605 -19.828 1 94.56 404 SER A CA 1
ATOM 3419 C C . SER A 1 404 ? 8.867 -4.594 -20.062 1 94.56 404 SER A C 1
ATOM 3421 O O . SER A 1 404 ? 9.43 -3.592 -20.5 1 94.56 404 SER A O 1
ATOM 3423 N N . PRO A 1 405 ? 9.578 -5.672 -19.797 1 96.69 405 PRO A N 1
ATOM 3424 C CA . PRO A 1 405 ? 11.016 -5.73 -20.047 1 96.69 405 PRO A CA 1
ATOM 3425 C C . PRO A 1 405 ? 11.398 -5.258 -21.438 1 96.69 405 PRO A C 1
ATOM 3427 O O . PRO A 1 405 ? 12.406 -4.57 -21.609 1 96.69 405 PRO A O 1
ATOM 3430 N N . ILE A 1 406 ? 10.594 -5.68 -22.453 1 97.19 406 ILE A N 1
ATOM 3431 C CA . ILE A 1 406 ? 10.711 -5.16 -23.812 1 97.19 406 ILE A CA 1
ATOM 3432 C C . ILE A 1 406 ? 9.5 -4.293 -24.141 1 97.19 406 ILE A C 1
ATOM 3434 O O . ILE A 1 406 ? 8.375 -4.797 -24.234 1 97.19 406 ILE A O 1
ATOM 3438 N N . GLY A 1 407 ? 9.742 -3.033 -24.344 1 92.62 407 GLY A N 1
ATOM 3439 C CA . GLY A 1 407 ? 8.656 -2.1 -24.578 1 92.62 407 GLY A CA 1
ATOM 3440 C C . GLY A 1 407 ? 8.07 -2.217 -25.984 1 92.62 407 GLY A C 1
ATOM 3441 O O . GLY A 1 407 ? 8.625 -2.906 -26.828 1 92.62 407 GLY A O 1
ATOM 3442 N N . LEU A 1 408 ? 6.988 -1.507 -26.172 1 89.44 408 LEU A N 1
ATOM 3443 C CA . LEU A 1 408 ? 6.359 -1.415 -27.484 1 89.44 408 LEU A CA 1
ATOM 3444 C C . LEU A 1 408 ? 7.34 -0.888 -28.516 1 89.44 408 LEU A C 1
ATOM 3446 O O . LEU A 1 408 ? 7.309 -1.307 -29.688 1 89.44 408 LEU A O 1
ATOM 3450 N N . ASP A 1 409 ? 8.219 -0.111 -28.062 1 87.88 409 ASP A N 1
ATOM 3451 C CA . ASP A 1 409 ? 9.219 0.501 -28.938 1 87.88 409 ASP A CA 1
ATOM 3452 C C . ASP A 1 409 ? 10.414 -0.426 -29.141 1 87.88 409 ASP A C 1
ATOM 3454 O O . ASP A 1 409 ? 11.336 -0.101 -29.891 1 87.88 409 ASP A O 1
ATOM 3458 N N . GLY A 1 410 ? 10.43 -1.483 -28.469 1 92.19 410 GLY A N 1
ATOM 3459 C CA . GLY A 1 410 ? 11.508 -2.451 -28.609 1 92.19 410 GLY A CA 1
ATOM 3460 C C . GLY A 1 410 ? 12.648 -2.211 -27.641 1 92.19 410 GLY A C 1
ATOM 3461 O O . GLY A 1 410 ? 13.578 -3.014 -27.562 1 92.19 410 GLY A O 1
ATOM 3462 N N . ARG A 1 411 ? 12.555 -1.18 -26.859 1 91.38 411 ARG A N 1
ATOM 3463 C CA . ARG A 1 411 ? 13.625 -0.877 -25.906 1 91.38 411 ARG A CA 1
ATOM 3464 C C . ARG A 1 411 ? 13.562 -1.799 -24.688 1 91.38 411 ARG A C 1
ATOM 3466 O O . ARG A 1 411 ? 12.477 -2.207 -24.281 1 91.38 411 ARG A O 1
ATOM 3473 N N . GLU A 1 412 ? 14.719 -2.082 -24.125 1 95.19 412 GLU A N 1
ATOM 3474 C CA . GLU A 1 412 ? 14.844 -2.908 -22.938 1 95.19 412 GLU A CA 1
ATOM 3475 C C . GLU A 1 412 ? 14.789 -2.061 -21.672 1 95.19 412 GLU A C 1
ATOM 3477 O O . GLU A 1 412 ? 15.297 -0.938 -21.641 1 95.19 412 GLU A O 1
ATOM 3482 N N . ARG A 1 413 ? 14.172 -2.57 -20.75 1 92.56 413 ARG A N 1
ATOM 3483 C CA . ARG A 1 413 ? 14.078 -1.86 -19.484 1 92.56 413 ARG A CA 1
ATOM 3484 C C . ARG A 1 413 ? 14.977 -2.502 -18.422 1 92.56 413 ARG A C 1
ATOM 3486 O O . ARG A 1 413 ? 15.5 -3.596 -18.641 1 92.56 413 ARG A O 1
ATOM 3493 N N . GLN A 1 414 ? 15.117 -1.956 -17.312 1 91.69 414 GLN A N 1
ATOM 3494 C CA . GLN A 1 414 ? 16.188 -2.217 -16.359 1 91.69 414 GLN A CA 1
ATOM 3495 C C . GLN A 1 414 ? 16.047 -3.6 -15.727 1 91.69 414 GLN A C 1
ATOM 3497 O O . GLN A 1 414 ? 17.047 -4.242 -15.398 1 91.69 414 GLN A O 1
ATOM 3502 N N . HIS A 1 415 ? 14.883 -4.129 -15.562 1 93.06 415 HIS A N 1
ATOM 3503 C CA . HIS A 1 415 ? 14.688 -5.375 -14.82 1 93.06 415 HIS A CA 1
ATOM 3504 C C . HIS A 1 415 ? 14.93 -6.586 -15.711 1 93.06 415 HIS A C 1
ATOM 3506 O O . HIS A 1 415 ? 14.758 -7.727 -15.273 1 93.06 415 HIS A O 1
ATOM 3512 N N . VAL A 1 416 ? 15.398 -6.34 -17 1 97.31 416 VAL A N 1
ATOM 3513 C CA . VAL A 1 416 ? 15.938 -7.406 -17.828 1 97.31 416 VAL A CA 1
ATOM 3514 C C . VAL A 1 416 ? 17.172 -8 -17.172 1 97.31 416 VAL A C 1
ATOM 3516 O O . VAL A 1 416 ? 17.438 -9.203 -17.281 1 97.31 416 VAL A O 1
ATOM 3519 N N . GLU A 1 417 ? 17.844 -7.164 -16.438 1 96.19 417 GLU A N 1
ATOM 3520 C CA . GLU A 1 417 ? 19.125 -7.551 -15.828 1 96.19 417 GLU A CA 1
ATOM 3521 C C . GLU A 1 417 ? 18.953 -8.75 -14.898 1 96.19 417 GLU A C 1
ATOM 3523 O O . GLU A 1 417 ? 19.594 -9.789 -15.094 1 96.19 417 GLU A O 1
ATOM 3528 N N . PRO A 1 418 ? 18.078 -8.664 -13.875 1 96.75 418 PRO A N 1
ATOM 3529 C CA . PRO A 1 418 ? 17.922 -9.836 -13.016 1 96.75 418 PRO A CA 1
ATOM 3530 C C . PRO A 1 418 ? 17.375 -11.055 -13.758 1 96.75 418 PRO A C 1
ATOM 3532 O O . PRO A 1 418 ? 17.703 -12.188 -13.43 1 96.75 418 PRO A O 1
ATOM 3535 N N . ILE A 1 419 ? 16.547 -10.844 -14.758 1 98.19 419 ILE A N 1
ATOM 3536 C CA . ILE A 1 419 ? 16 -11.953 -15.539 1 98.19 419 ILE A CA 1
ATOM 3537 C C . ILE A 1 419 ? 17.141 -12.711 -16.219 1 98.19 419 ILE A C 1
ATOM 3539 O O . ILE A 1 419 ? 17.156 -13.945 -16.203 1 98.19 419 ILE A O 1
ATOM 3543 N N . LYS A 1 420 ? 18.109 -11.984 -16.75 1 97.94 420 LYS A N 1
ATOM 3544 C CA . LYS A 1 420 ? 19.234 -12.578 -17.469 1 97.94 420 LYS A CA 1
ATOM 3545 C C . LYS A 1 420 ? 20.078 -13.445 -16.547 1 97.94 420 LYS A C 1
ATOM 3547 O O . LYS A 1 420 ? 20.297 -14.633 -16.812 1 97.94 420 LYS A O 1
ATOM 3552 N N . TRP A 1 421 ? 20.547 -12.922 -15.438 1 97.5 421 TRP A N 1
ATOM 3553 C CA . TRP A 1 421 ? 21.531 -13.672 -14.648 1 97.5 421 TRP A CA 1
ATOM 3554 C C . TRP A 1 421 ? 20.844 -14.805 -13.883 1 97.5 421 TRP A C 1
ATOM 3556 O O . TRP A 1 421 ? 21.469 -15.852 -13.641 1 97.5 421 TRP A O 1
ATOM 3566 N N . ILE A 1 422 ? 19.578 -14.68 -13.484 1 98.12 422 ILE A N 1
ATOM 3567 C CA . ILE A 1 422 ? 18.875 -15.773 -12.82 1 98.12 422 ILE A CA 1
ATOM 3568 C C . ILE A 1 422 ? 18.688 -16.938 -13.797 1 98.12 422 ILE A C 1
ATOM 3570 O O . ILE A 1 422 ? 18.844 -18.094 -13.414 1 98.12 422 ILE A O 1
ATOM 3574 N N . GLY A 1 423 ? 18.359 -16.531 -15.055 1 98.19 423 GLY A N 1
ATOM 3575 C CA . GLY A 1 423 ? 18.312 -17.562 -16.078 1 98.19 423 GLY A CA 1
ATOM 3576 C C . GLY A 1 423 ? 19.641 -18.266 -16.281 1 98.19 423 GLY A C 1
ATOM 3577 O O . GLY A 1 423 ? 19.688 -19.484 -16.438 1 98.19 423 GLY A O 1
ATOM 3578 N N . GLU A 1 424 ? 20.75 -17.531 -16.266 1 97.69 424 GLU A N 1
ATOM 3579 C CA . GLU A 1 424 ? 22.078 -18.094 -16.391 1 97.69 424 GLU A CA 1
ATOM 3580 C C . GLU A 1 424 ? 22.359 -19.062 -15.242 1 97.69 424 GLU A C 1
ATOM 3582 O O . GLU A 1 424 ? 22.906 -20.156 -15.461 1 97.69 424 GLU A O 1
ATOM 3587 N N . PHE A 1 425 ? 22.016 -18.734 -14.047 1 98 425 PHE A N 1
ATOM 3588 C CA . PHE A 1 425 ? 22.203 -19.594 -12.883 1 98 425 PHE A CA 1
ATOM 3589 C C . PHE A 1 425 ? 21.438 -20.891 -13.031 1 98 425 PHE A C 1
ATOM 3591 O O . PHE A 1 425 ? 22.016 -21.984 -12.883 1 98 425 PHE A O 1
ATOM 3598 N N . LEU A 1 426 ? 20.109 -20.781 -13.344 1 97.94 426 LEU A N 1
ATOM 3599 C CA . LEU A 1 426 ? 19.234 -21.938 -13.383 1 97.94 426 LEU A CA 1
ATOM 3600 C C . LEU A 1 426 ? 19.641 -22.875 -14.516 1 97.94 426 LEU A C 1
ATOM 3602 O O . LEU A 1 426 ? 19.578 -24.109 -14.367 1 97.94 426 LEU A O 1
ATOM 3606 N N . LYS A 1 427 ? 20.078 -22.312 -15.625 1 95.38 427 LYS A N 1
ATOM 3607 C CA . LYS A 1 427 ? 20.453 -23.109 -16.781 1 95.38 427 LYS A CA 1
ATOM 3608 C C . LYS A 1 427 ? 21.812 -23.797 -16.562 1 95.38 427 LYS A C 1
ATOM 3610 O O . LYS A 1 427 ? 22.016 -24.922 -17 1 95.38 427 LYS A O 1
ATOM 3615 N N . SER A 1 428 ? 22.656 -23.109 -15.852 1 95.62 428 SER A N 1
ATOM 3616 C CA . SER A 1 428 ? 24.016 -23.641 -15.664 1 95.62 428 SER A CA 1
ATOM 3617 C C . SER A 1 428 ? 24.062 -24.594 -14.477 1 95.62 428 SER A C 1
ATOM 3619 O O . SER A 1 428 ? 25.047 -25.344 -14.328 1 95.62 428 SER A O 1
ATOM 3621 N N . ASN A 1 429 ? 23.062 -24.531 -13.648 1 95.81 429 ASN A N 1
ATOM 3622 C CA . ASN A 1 429 ? 22.984 -25.391 -12.469 1 95.81 429 ASN A CA 1
ATOM 3623 C C . ASN A 1 429 ? 21.656 -26.141 -12.414 1 95.81 429 ASN A C 1
ATOM 3625 O O . ASN A 1 429 ? 20.938 -26.047 -11.422 1 95.81 429 ASN A O 1
ATOM 3629 N N . ILE A 1 430 ? 21.406 -26.875 -13.375 1 93.19 430 ILE A N 1
ATOM 3630 C CA . ILE A 1 430 ? 20.141 -27.578 -13.5 1 93.19 430 ILE A CA 1
ATOM 3631 C C . ILE A 1 430 ? 19.922 -28.469 -12.281 1 93.19 430 ILE A C 1
ATOM 3633 O O . ILE A 1 430 ? 18.781 -28.688 -11.859 1 93.19 430 ILE A O 1
ATOM 3637 N N . ASP A 1 431 ? 21.016 -28.984 -11.641 1 92.12 431 ASP A N 1
ATOM 3638 C CA . ASP A 1 431 ? 20.938 -29.875 -10.492 1 92.12 431 ASP A CA 1
ATOM 3639 C C . ASP A 1 431 ? 20.516 -29.109 -9.234 1 92.12 431 ASP A C 1
ATOM 3641 O O . ASP A 1 431 ? 20.219 -29.734 -8.203 1 92.12 431 ASP A O 1
ATOM 3645 N N . PHE A 1 432 ? 20.422 -27.781 -9.297 1 95.88 432 PHE A N 1
ATOM 3646 C CA . PHE A 1 432 ? 19.906 -27.016 -8.172 1 95.88 432 PHE A CA 1
ATOM 3647 C C . PHE A 1 432 ? 18.516 -27.5 -7.762 1 95.88 432 PHE A C 1
ATOM 3649 O O . PHE A 1 432 ? 18.172 -27.484 -6.578 1 95.88 432 PHE A O 1
ATOM 3656 N N . VAL A 1 433 ? 17.734 -27.969 -8.742 1 94.94 433 VAL A N 1
ATOM 3657 C CA . VAL A 1 433 ? 16.391 -28.453 -8.492 1 94.94 433 VAL A CA 1
ATOM 3658 C C . VAL A 1 433 ? 16.438 -29.656 -7.555 1 94.94 433 VAL A C 1
ATOM 3660 O O . VAL A 1 433 ? 15.484 -29.922 -6.82 1 94.94 433 VAL A O 1
ATOM 3663 N N . ASP A 1 434 ? 17.547 -30.359 -7.516 1 94.38 434 ASP A N 1
ATOM 3664 C CA . ASP A 1 434 ? 17.703 -31.547 -6.684 1 94.38 434 ASP A CA 1
ATOM 3665 C C . ASP A 1 434 ? 18.062 -31.172 -5.242 1 94.38 434 ASP A C 1
ATOM 3667 O O . ASP A 1 434 ? 17.953 -32 -4.336 1 94.38 434 ASP A O 1
ATOM 3671 N N . SER A 1 435 ? 18.516 -29.938 -5.082 1 94.44 435 SER A N 1
ATOM 3672 C CA . SER A 1 435 ? 18.688 -29.375 -3.75 1 94.44 435 SER A CA 1
ATOM 3673 C C . SER A 1 435 ? 17.375 -28.844 -3.203 1 94.44 435 SER A C 1
ATOM 3675 O O . SER A 1 435 ? 17.125 -27.625 -3.242 1 94.44 435 SER A O 1
ATOM 3677 N N . GLN A 1 436 ? 16.672 -29.641 -2.57 1 91.25 436 GLN A N 1
ATOM 3678 C CA . GLN A 1 436 ? 15.273 -29.359 -2.254 1 91.25 436 GLN A CA 1
ATOM 3679 C C . GLN A 1 436 ? 15.164 -28.438 -1.032 1 91.25 436 GLN A C 1
ATOM 3681 O O . GLN A 1 436 ? 16 -28.516 -0.127 1 91.25 436 GLN A O 1
ATOM 3686 N N . PHE A 1 437 ? 14.211 -27.609 -1.076 1 90.75 437 PHE A N 1
ATOM 3687 C CA . PHE A 1 437 ? 13.805 -26.859 0.1 1 90.75 437 PHE A CA 1
ATOM 3688 C C . PHE A 1 437 ? 13.086 -27.75 1.104 1 90.75 437 PHE A C 1
ATOM 3690 O O . PHE A 1 437 ? 12.055 -28.344 0.788 1 90.75 437 PHE A O 1
ATOM 3697 N N . LYS A 1 438 ? 13.641 -27.969 2.191 1 87.19 438 LYS A N 1
ATOM 3698 C CA . LYS A 1 438 ? 13.039 -28.781 3.25 1 87.19 438 LYS A CA 1
ATOM 3699 C C . LYS A 1 438 ? 13.016 -28.016 4.574 1 87.19 438 LYS A C 1
ATOM 3701 O O . LYS A 1 438 ? 14.039 -27.922 5.262 1 87.19 438 LYS A O 1
ATOM 3706 N N . ALA A 1 439 ? 11.867 -27.641 4.941 1 94 439 ALA A N 1
ATOM 3707 C CA . ALA A 1 439 ? 11.719 -26.922 6.199 1 94 439 ALA A CA 1
ATOM 3708 C C . ALA A 1 439 ? 11.438 -27.875 7.355 1 94 439 ALA A C 1
ATOM 3710 O O . ALA A 1 439 ? 10.859 -28.953 7.152 1 94 439 ALA A O 1
ATOM 3711 N N . ARG A 1 440 ? 11.844 -27.562 8.523 1 95.62 440 ARG A N 1
ATOM 3712 C CA . ARG A 1 440 ? 11.547 -28.312 9.734 1 95.62 440 ARG A CA 1
ATOM 3713 C C . ARG A 1 440 ? 10.227 -27.875 10.344 1 95.62 440 ARG A C 1
ATOM 3715 O O . ARG A 1 440 ? 9.617 -28.609 11.125 1 95.62 440 ARG A O 1
ATOM 3722 N N . VAL A 1 441 ? 9.844 -26.719 10.023 1 98.06 441 VAL A N 1
ATOM 3723 C CA . VAL A 1 441 ? 8.625 -26.094 10.539 1 98.06 441 VAL A CA 1
ATOM 3724 C C . VAL A 1 441 ? 7.578 -26 9.43 1 98.06 441 VAL A C 1
ATOM 3726 O O . VAL A 1 441 ? 7.922 -25.812 8.258 1 98.06 441 VAL A O 1
ATOM 3729 N N . ALA A 1 442 ? 6.352 -26.219 9.766 1 98.44 442 ALA A N 1
ATOM 3730 C CA . ALA A 1 442 ? 5.266 -26.031 8.812 1 98.44 442 ALA A CA 1
ATOM 3731 C C . ALA A 1 442 ? 4.148 -25.188 9.414 1 98.44 442 ALA A C 1
ATOM 3733 O O . ALA A 1 442 ? 4.004 -25.109 10.633 1 98.44 442 ALA A O 1
ATOM 3734 N N . PHE A 1 443 ? 3.473 -24.484 8.594 1 98.19 443 PHE A N 1
ATOM 3735 C CA . PHE A 1 443 ? 2.217 -23.844 8.953 1 98.19 443 PHE A CA 1
ATOM 3736 C C . PHE A 1 443 ? 1.026 -24.672 8.492 1 98.19 443 PHE A C 1
ATOM 3738 O O . PHE A 1 443 ? 0.967 -25.078 7.332 1 98.19 443 PHE A O 1
ATOM 3745 N N . GLY A 1 444 ? 0.115 -24.953 9.414 1 98.31 444 GLY A N 1
ATOM 3746 C CA . GLY A 1 444 ? -1.078 -25.719 9.07 1 98.31 444 GLY A CA 1
ATOM 3747 C C . GLY A 1 444 ? -2.23 -24.844 8.617 1 98.31 444 GLY A C 1
ATOM 3748 O O . GLY A 1 444 ? -2.764 -24.047 9.391 1 98.31 444 GLY A O 1
ATOM 3749 N N . MET A 1 445 ? -2.609 -25.047 7.418 1 96.44 445 MET A N 1
ATOM 3750 C CA . MET A 1 445 ? -3.715 -24.281 6.848 1 96.44 445 MET A CA 1
ATOM 3751 C C . MET A 1 445 ? -5.023 -25.062 6.957 1 96.44 445 MET A C 1
ATOM 3753 O O . MET A 1 445 ? -5.031 -26.297 6.895 1 96.44 445 MET A O 1
ATOM 3757 N N . TYR A 1 446 ? -6.074 -24.375 7.195 1 96.94 446 TYR A N 1
ATOM 3758 C CA . TYR A 1 446 ? -7.434 -24.906 7.238 1 96.94 446 TYR A CA 1
ATOM 3759 C C . TYR A 1 446 ? -8.359 -24.109 6.328 1 96.94 446 TYR A C 1
ATOM 3761 O O . TYR A 1 446 ? -8.641 -22.938 6.594 1 96.94 446 TYR A O 1
ATOM 3769 N N . GLU A 1 447 ? -8.875 -24.641 5.27 1 94.12 447 GLU A N 1
ATOM 3770 C CA . GLU A 1 447 ? -9.469 -23.984 4.105 1 94.12 447 GLU A CA 1
ATOM 3771 C C . GLU A 1 447 ? -10.648 -23.109 4.504 1 94.12 447 GLU A C 1
ATOM 3773 O O . GLU A 1 447 ? -10.797 -21.984 4.016 1 94.12 447 GLU A O 1
ATOM 3778 N N . PRO A 1 448 ? -11.555 -23.547 5.414 1 94.56 448 PRO A N 1
ATOM 3779 C CA . PRO A 1 448 ? -12.719 -22.719 5.719 1 94.56 448 PRO A CA 1
ATOM 3780 C C . PRO A 1 448 ? -12.344 -21.344 6.293 1 94.56 448 PRO A C 1
ATOM 3782 O O . PRO A 1 448 ? -13.109 -20.391 6.164 1 94.56 448 PRO A O 1
ATOM 3785 N N . TYR A 1 449 ? -11.156 -21.297 6.902 1 95.44 449 TYR A N 1
ATOM 3786 C CA . TYR A 1 449 ? -10.719 -20.031 7.473 1 95.44 449 TYR A CA 1
ATOM 3787 C C . TYR A 1 449 ? -10.469 -19 6.379 1 95.44 449 TYR A C 1
ATOM 3789 O O . TYR A 1 449 ? -10.695 -17.812 6.578 1 95.44 449 TYR A O 1
ATOM 3797 N N . GLU A 1 450 ? -9.984 -19.438 5.258 1 91.25 450 GLU A N 1
ATOM 3798 C CA . GLU A 1 450 ? -9.695 -18.547 4.137 1 91.25 450 GLU A CA 1
ATOM 3799 C C . GLU A 1 450 ? -10.969 -17.906 3.602 1 91.25 450 GLU A C 1
ATOM 3801 O O . GLU A 1 450 ? -10.969 -16.719 3.254 1 91.25 450 GLU A O 1
ATOM 3806 N N . ALA A 1 451 ? -12.031 -18.672 3.537 1 88.81 451 ALA A N 1
ATOM 3807 C CA . ALA A 1 451 ? -13.305 -18.156 3.043 1 88.81 451 ALA A CA 1
ATOM 3808 C C . ALA A 1 451 ? -13.828 -17.047 3.949 1 88.81 451 ALA A C 1
ATOM 3810 O O . ALA A 1 451 ? -14.305 -16.016 3.467 1 88.81 451 ALA A O 1
ATOM 3811 N N . LEU A 1 452 ? -13.703 -17.297 5.223 1 92.19 452 LEU A N 1
ATOM 3812 C CA . LEU A 1 452 ? -14.156 -16.281 6.176 1 92.19 452 LEU A CA 1
ATOM 3813 C C . LEU A 1 452 ? -13.352 -15 6.039 1 92.19 452 LEU A C 1
ATOM 3815 O O . LEU A 1 452 ? -13.906 -13.906 6.094 1 92.19 452 LEU A O 1
ATOM 3819 N N . ASN A 1 453 ? -12.109 -15.18 5.918 1 90.75 453 ASN A N 1
ATOM 3820 C CA . ASN A 1 453 ? -11.25 -14.016 5.73 1 90.75 453 ASN A CA 1
ATOM 3821 C C . ASN A 1 453 ? -11.617 -13.242 4.473 1 90.75 453 ASN A C 1
ATOM 3823 O O . ASN A 1 453 ? -11.664 -12.008 4.488 1 90.75 453 ASN A O 1
ATOM 3827 N N . LEU A 1 454 ? -11.891 -13.922 3.418 1 85.75 454 LEU A N 1
ATOM 3828 C CA . LEU A 1 454 ? -12.234 -13.312 2.139 1 85.75 454 LEU A CA 1
ATOM 3829 C C . LEU A 1 454 ? -13.516 -12.5 2.248 1 85.75 454 LEU A C 1
ATOM 3831 O O . LEU A 1 454 ? -13.617 -11.414 1.679 1 85.75 454 LEU A O 1
ATOM 3835 N N . TRP A 1 455 ? -14.461 -13.078 3.008 1 86.88 455 TRP A N 1
ATOM 3836 C CA . TRP A 1 455 ? -15.766 -12.43 3.111 1 86.88 455 TRP A CA 1
ATOM 3837 C C . TRP A 1 455 ? -15.734 -11.312 4.148 1 86.88 455 TRP A C 1
ATOM 3839 O O . TRP A 1 455 ? -16.594 -10.422 4.137 1 86.88 455 TRP A O 1
ATOM 3849 N N . GLY A 1 456 ? -14.766 -11.445 5.012 1 87.25 456 GLY A N 1
ATOM 3850 C CA . GLY A 1 456 ? -14.766 -10.531 6.145 1 87.25 456 GLY A CA 1
ATOM 3851 C C . GLY A 1 456 ? -15.977 -10.703 7.047 1 87.25 456 GLY A C 1
ATOM 3852 O O . GLY A 1 456 ? -16.453 -9.727 7.629 1 87.25 456 GLY A O 1
ATOM 3853 N N . TYR A 1 457 ? -16.531 -11.883 7.02 1 87.56 457 TYR A N 1
ATOM 3854 C CA . TYR A 1 457 ? -17.75 -12.141 7.777 1 87.56 457 TYR A CA 1
ATOM 3855 C C . TYR A 1 457 ? -17.594 -13.359 8.68 1 87.56 457 TYR A C 1
ATOM 3857 O O . TYR A 1 457 ? -16.953 -14.344 8.289 1 87.56 457 TYR A O 1
ATOM 3865 N N . LYS A 1 458 ? -18.188 -13.164 9.852 1 89 458 LYS A N 1
ATOM 3866 C CA . LYS A 1 458 ? -18.297 -14.25 10.82 1 89 458 LYS A CA 1
ATOM 3867 C C . LYS A 1 458 ? -19.609 -14.141 11.609 1 89 458 LYS A C 1
ATOM 3869 O O . LYS A 1 458 ? -20.156 -13.047 11.758 1 89 458 LYS A O 1
ATOM 3874 N N . PRO A 1 459 ? -20.062 -15.297 12.062 1 92.06 459 PRO A N 1
ATOM 3875 C CA . PRO A 1 459 ? -21.188 -15.227 12.992 1 92.06 459 PRO A CA 1
ATOM 3876 C C . PRO A 1 459 ? -20.875 -14.359 14.219 1 92.06 459 PRO A C 1
ATOM 3878 O O . PRO A 1 459 ? -19.734 -14.312 14.68 1 92.06 459 PRO A O 1
ATOM 3881 N N . GLU A 1 460 ? -21.922 -13.758 14.727 1 90.69 460 GLU A N 1
ATOM 3882 C CA . GLU A 1 460 ? -21.781 -12.883 15.883 1 90.69 460 GLU A CA 1
ATOM 3883 C C . GLU A 1 460 ? -21.266 -13.664 17.094 1 90.69 460 GLU A C 1
ATOM 3885 O O . GLU A 1 460 ? -20.609 -13.094 17.969 1 90.69 460 GLU A O 1
ATOM 3890 N N . SER A 1 461 ? -21.547 -14.961 17.109 1 92.12 461 SER A N 1
ATOM 3891 C CA . SER A 1 461 ? -21.172 -15.789 18.25 1 92.12 461 SER A CA 1
ATOM 3892 C C . SER A 1 461 ? -19.672 -16.062 18.281 1 92.12 461 SER A C 1
ATOM 3894 O O . SER A 1 461 ? -19.141 -16.5 19.297 1 92.12 461 SER A O 1
ATOM 3896 N N . PHE A 1 462 ? -18.984 -15.781 17.203 1 95.75 462 PHE A N 1
ATOM 3897 C CA . PHE A 1 462 ? -17.547 -16.031 17.156 1 95.75 462 PHE A CA 1
ATOM 3898 C C . PHE A 1 462 ? -16.797 -15.031 18.031 1 95.75 462 PHE A C 1
ATOM 3900 O O . PHE A 1 462 ? -17.125 -13.844 18.047 1 95.75 462 PHE A O 1
ATOM 3907 N N . GLU A 1 463 ? -15.836 -15.555 18.688 1 95.94 463 GLU A N 1
ATOM 3908 C CA . GLU A 1 463 ? -15.008 -14.719 19.562 1 95.94 463 GLU A CA 1
ATOM 3909 C C . GLU A 1 463 ? -13.805 -14.164 18.812 1 95.94 463 GLU A C 1
ATOM 3911 O O . GLU A 1 463 ? -13.398 -13.023 19.031 1 95.94 463 GLU A O 1
ATOM 3916 N N . GLU A 1 464 ? -13.266 -14.875 17.953 1 96.12 464 GLU A N 1
ATOM 3917 C CA . GLU A 1 464 ? -12.023 -14.484 17.281 1 96.12 464 GLU A CA 1
ATOM 3918 C C . GLU A 1 464 ? -12.305 -13.711 16 1 96.12 464 GLU A C 1
ATOM 3920 O O . GLU A 1 464 ? -13.359 -13.875 15.383 1 96.12 464 GLU A O 1
ATOM 3925 N N . SER A 1 465 ? -11.375 -12.789 15.648 1 95.38 465 SER A N 1
ATOM 3926 C CA . SER A 1 465 ? -11.438 -12.031 14.406 1 95.38 465 SER A CA 1
ATOM 3927 C C . SER A 1 465 ? -11.078 -12.906 13.203 1 95.38 465 SER A C 1
ATOM 3929 O O . SER A 1 465 ? -10.172 -13.734 13.281 1 95.38 465 SER A O 1
ATOM 3931 N N . VAL A 1 466 ? -11.734 -12.602 12.094 1 95.38 466 VAL A N 1
ATOM 3932 C CA . VAL A 1 466 ? -11.461 -13.391 10.898 1 95.38 466 VAL A CA 1
ATOM 3933 C C . VAL A 1 466 ? -10.625 -12.57 9.914 1 95.38 466 VAL A C 1
ATOM 3935 O O . VAL A 1 466 ? -10.516 -12.93 8.742 1 95.38 466 VAL A O 1
ATOM 3938 N N . ASN A 1 467 ? -10.094 -11.414 10.375 1 93.5 467 ASN A N 1
ATOM 3939 C CA . ASN A 1 467 ? -9.227 -10.586 9.547 1 93.5 467 ASN A CA 1
ATOM 3940 C C . ASN A 1 467 ? -7.82 -11.18 9.445 1 93.5 467 ASN A C 1
ATOM 3942 O O . ASN A 1 467 ? -6.852 -10.57 9.906 1 93.5 467 ASN A O 1
ATOM 3946 N N . LEU A 1 468 ? -7.66 -12.18 8.766 1 92.94 468 LEU A N 1
ATOM 3947 C CA . LEU A 1 468 ? -6.395 -12.898 8.664 1 92.94 468 LEU A CA 1
ATOM 3948 C C . LEU A 1 468 ? -5.398 -12.125 7.805 1 92.94 468 LEU A C 1
ATOM 3950 O O . LEU A 1 468 ? -4.191 -12.367 7.875 1 92.94 468 LEU A O 1
ATOM 3954 N N . ASN A 1 469 ? -5.844 -11.234 6.969 1 87.5 469 ASN A N 1
ATOM 3955 C CA . ASN A 1 469 ? -4.941 -10.367 6.223 1 87.5 469 ASN A CA 1
ATOM 3956 C C . ASN A 1 469 ? -4.062 -9.539 7.152 1 87.5 469 ASN A C 1
ATOM 3958 O O . ASN A 1 469 ? -2.887 -9.305 6.863 1 87.5 469 ASN A O 1
ATOM 3962 N N . GLU A 1 470 ? -4.672 -9.211 8.219 1 88.19 470 GLU A N 1
ATOM 3963 C CA . GLU A 1 470 ? -3.932 -8.406 9.188 1 88.19 470 GLU A CA 1
ATOM 3964 C C . GLU A 1 470 ? -3.074 -9.289 10.094 1 88.19 470 GLU A C 1
ATOM 3966 O O . GLU A 1 470 ? -1.909 -8.977 10.344 1 88.19 470 GLU A O 1
ATOM 3971 N N . TYR A 1 471 ? -3.607 -10.398 10.516 1 92.62 471 TYR A N 1
ATOM 3972 C CA . TYR A 1 471 ? -2.992 -11.094 11.641 1 92.62 471 TYR A CA 1
ATOM 3973 C C . TYR A 1 471 ? -2.107 -12.234 11.156 1 92.62 471 TYR A C 1
ATOM 3975 O O . TYR A 1 471 ? -1.244 -12.711 11.898 1 92.62 471 TYR A O 1
ATOM 3983 N N . LEU A 1 472 ? -2.371 -12.578 9.945 1 92.38 472 LEU A N 1
ATOM 3984 C CA . LEU A 1 472 ? -1.598 -13.711 9.438 1 92.38 472 LEU A CA 1
ATOM 3985 C C . LEU A 1 472 ? -0.759 -13.297 8.234 1 92.38 472 LEU A C 1
ATOM 3987 O O . LEU A 1 472 ? 0.451 -13.531 8.203 1 92.38 472 LEU A O 1
ATOM 3991 N N . PHE A 1 473 ? -1.349 -12.531 7.301 1 87.69 473 PHE A N 1
ATOM 3992 C CA . PHE A 1 473 ? -0.749 -12.344 5.984 1 87.69 473 PHE A CA 1
ATOM 3993 C C . PHE A 1 473 ? -0.13 -10.961 5.863 1 87.69 473 PHE A C 1
ATOM 3995 O O . PHE A 1 473 ? 0.698 -10.719 4.984 1 87.69 473 PHE A O 1
ATOM 4002 N N . GLY A 1 474 ? -0.548 -10.109 6.727 1 78.75 474 GLY A N 1
ATOM 4003 C CA . GLY A 1 474 ? -0.173 -8.711 6.602 1 78.75 474 GLY A CA 1
ATOM 4004 C C . GLY A 1 474 ? 1.285 -8.445 6.934 1 78.75 474 GLY A C 1
ATOM 4005 O O . GLY A 1 474 ? 2.031 -9.383 7.246 1 78.75 474 GLY A O 1
ATOM 4006 N N . GLU A 1 475 ? 1.679 -7.227 6.863 1 77.44 475 GLU A N 1
ATOM 4007 C CA . GLU A 1 475 ? 3.041 -6.766 7.105 1 77.44 475 GLU A CA 1
ATOM 4008 C C . GLU A 1 475 ? 3.504 -7.125 8.516 1 77.44 475 GLU A C 1
ATOM 4010 O O . GLU A 1 475 ? 4.691 -7.379 8.734 1 77.44 475 GLU A O 1
ATOM 4015 N N . ARG A 1 476 ? 2.551 -7.199 9.328 1 83.38 476 ARG A N 1
ATOM 4016 C CA . ARG A 1 476 ? 2.887 -7.5 10.719 1 83.38 476 ARG A CA 1
ATOM 4017 C C . ARG A 1 476 ? 2.379 -8.883 11.117 1 83.38 476 ARG A C 1
ATOM 4019 O O . ARG A 1 476 ? 2.365 -9.227 12.297 1 83.38 476 ARG A O 1
ATOM 4026 N N . GLY A 1 477 ? 1.994 -9.641 10.172 1 90.81 477 GLY A N 1
ATOM 4027 C CA . GLY A 1 477 ? 1.351 -10.906 10.469 1 90.81 477 GLY A CA 1
ATOM 4028 C C . GLY A 1 477 ? 2.316 -11.961 10.969 1 90.81 477 GLY A C 1
ATOM 4029 O O . GLY A 1 477 ? 3.533 -11.797 10.867 1 90.81 477 GLY A O 1
ATOM 4030 N N . LEU A 1 478 ? 1.785 -13.023 11.477 1 95.75 478 LEU A N 1
ATOM 4031 C CA . LEU A 1 478 ? 2.521 -14.156 12.023 1 95.75 478 LEU A CA 1
ATOM 4032 C C . LEU A 1 478 ? 3.496 -14.727 11 1 95.75 478 LEU A C 1
ATOM 4034 O O . LEU A 1 478 ? 4.621 -15.094 11.344 1 95.75 478 LEU A O 1
ATOM 4038 N N . LEU A 1 479 ? 3.08 -14.789 9.789 1 96.06 479 LEU A N 1
ATOM 4039 C CA . LEU A 1 479 ? 3.916 -15.406 8.758 1 96.06 479 LEU A CA 1
ATOM 4040 C C . LEU A 1 479 ? 5.137 -14.539 8.461 1 96.06 479 LEU A C 1
ATOM 4042 O O . LEU A 1 479 ? 6.223 -15.055 8.211 1 96.06 479 LEU A O 1
ATOM 4046 N N . THR A 1 480 ? 4.949 -13.25 8.445 1 92.38 480 THR A N 1
ATOM 4047 C CA . THR A 1 480 ? 6.082 -12.344 8.32 1 92.38 480 THR A CA 1
ATOM 4048 C C . THR A 1 480 ? 7.023 -12.484 9.508 1 92.38 480 THR A C 1
ATOM 4050 O O . THR A 1 480 ? 8.242 -12.477 9.352 1 92.38 480 THR A O 1
ATOM 4053 N N . LEU A 1 481 ? 6.453 -12.641 10.703 1 93.69 481 LEU A N 1
ATOM 4054 C CA . LEU A 1 481 ? 7.258 -12.844 11.906 1 93.69 481 LEU A CA 1
ATOM 4055 C C . LEU A 1 481 ? 8.141 -14.078 11.773 1 93.69 481 LEU A C 1
ATOM 4057 O O . LEU A 1 481 ? 9.328 -14.031 12.078 1 93.69 481 LEU A O 1
ATOM 4061 N N . LEU A 1 482 ? 7.551 -15.156 11.312 1 95.56 482 LEU A N 1
ATOM 4062 C CA . LEU A 1 482 ? 8.32 -16.391 11.164 1 95.56 482 LEU A CA 1
ATOM 4063 C C . LEU A 1 482 ? 9.43 -16.219 10.133 1 95.56 482 LEU A C 1
ATOM 4065 O O . LEU A 1 482 ? 10.578 -16.578 10.391 1 95.56 482 LEU A O 1
ATOM 4069 N N . ALA A 1 483 ? 9.07 -15.625 9.008 1 93.5 483 ALA A N 1
ATOM 4070 C CA . ALA A 1 483 ? 10.055 -15.422 7.949 1 93.5 483 ALA A CA 1
ATOM 4071 C C . ALA A 1 483 ? 11.211 -14.547 8.43 1 93.5 483 ALA A C 1
ATOM 4073 O O . ALA A 1 483 ? 12.375 -14.875 8.219 1 93.5 483 ALA A O 1
ATOM 4074 N N . MET A 1 484 ? 10.898 -13.516 9.117 1 91.5 484 MET A N 1
ATOM 4075 C CA . MET A 1 484 ? 11.898 -12.547 9.547 1 91.5 484 MET A CA 1
ATOM 4076 C C . MET A 1 484 ? 12.664 -13.062 10.766 1 91.5 484 MET A C 1
ATOM 4078 O O . MET A 1 484 ? 13.68 -12.484 11.148 1 91.5 484 MET A O 1
ATOM 4082 N N . SER A 1 485 ? 12.18 -14.156 11.344 1 92.75 485 SER A N 1
ATOM 4083 C CA . SER A 1 485 ? 12.898 -14.812 12.43 1 92.75 485 SER A CA 1
ATOM 4084 C C . SER A 1 485 ? 13.805 -15.922 11.906 1 92.75 485 SER A C 1
ATOM 4086 O O . SER A 1 485 ? 14.305 -16.734 12.688 1 92.75 485 SER A O 1
ATOM 4088 N N . ASN A 1 486 ? 13.984 -15.977 10.555 1 93.25 486 ASN A N 1
ATOM 4089 C CA . ASN A 1 486 ? 14.766 -17.016 9.898 1 93.25 486 ASN A CA 1
ATOM 4090 C C . ASN A 1 486 ? 14.273 -18.422 10.281 1 93.25 486 ASN A C 1
ATOM 4092 O O . ASN A 1 486 ? 15.062 -19.266 10.68 1 93.25 486 ASN A O 1
ATOM 4096 N N . VAL A 1 487 ? 12.984 -18.5 10.273 1 95.31 487 VAL A N 1
ATOM 4097 C CA . VAL A 1 487 ? 12.305 -19.781 10.398 1 95.31 487 VAL A CA 1
ATOM 4098 C C . VAL A 1 487 ? 11.594 -20.125 9.086 1 95.31 487 VAL A C 1
ATOM 4100 O O . VAL A 1 487 ? 10.383 -19.969 8.969 1 95.31 487 VAL A O 1
ATOM 4103 N N . PRO A 1 488 ? 12.383 -20.547 8.141 1 94.81 488 PRO A N 1
ATOM 4104 C CA . PRO A 1 488 ? 11.711 -21 6.926 1 94.81 488 PRO A CA 1
ATOM 4105 C C . PRO A 1 488 ? 10.648 -22.062 7.195 1 94.81 488 PRO A C 1
ATOM 4107 O O . PRO A 1 488 ? 10.844 -22.938 8.047 1 94.81 488 PRO A O 1
ATOM 4110 N N . PHE A 1 489 ? 9.516 -21.969 6.52 1 97 489 PHE A N 1
ATOM 4111 C CA . PHE A 1 489 ? 8.445 -22.906 6.828 1 97 489 PHE A CA 1
ATOM 4112 C C . PHE A 1 489 ? 7.742 -23.359 5.551 1 97 489 PHE A C 1
ATOM 4114 O O . PHE A 1 489 ? 7.738 -22.641 4.551 1 97 489 PHE A O 1
ATOM 4121 N N . ASP A 1 490 ? 7.258 -24.531 5.613 1 96.81 490 ASP A N 1
ATOM 4122 C CA . ASP A 1 490 ? 6.336 -25.062 4.613 1 96.81 490 ASP A CA 1
ATOM 4123 C C . ASP A 1 490 ? 4.883 -24.844 5.039 1 96.81 490 ASP A C 1
ATOM 4125 O O . ASP A 1 490 ? 4.621 -24.328 6.121 1 96.81 490 ASP A O 1
ATOM 4129 N N . VAL A 1 491 ? 4.012 -25.172 4.137 1 97.06 491 VAL A N 1
ATOM 4130 C CA . VAL A 1 491 ? 2.588 -25.109 4.449 1 97.06 491 VAL A CA 1
ATOM 4131 C C . VAL A 1 491 ? 1.943 -26.469 4.176 1 97.06 491 VAL A C 1
ATOM 4133 O O . VAL A 1 491 ? 2.256 -27.125 3.178 1 97.06 491 VAL A O 1
ATOM 4136 N N . ILE A 1 492 ? 1.179 -26.922 5.059 1 97.56 492 ILE A N 1
ATOM 4137 C CA . ILE A 1 492 ? 0.458 -28.172 4.852 1 97.56 492 ILE A CA 1
ATOM 4138 C C . ILE A 1 492 ? -1.041 -27.953 5.031 1 97.56 492 ILE A C 1
ATOM 4140 O O . ILE A 1 492 ? -1.452 -27.016 5.723 1 97.56 492 ILE A O 1
ATOM 4144 N N . ASP A 1 493 ? -1.845 -28.672 4.375 1 97.38 493 ASP A N 1
ATOM 4145 C CA . ASP A 1 493 ? -3.295 -28.688 4.539 1 97.38 493 ASP A CA 1
ATOM 4146 C C . ASP A 1 493 ? -3.711 -29.672 5.641 1 97.38 493 ASP A C 1
ATOM 4148 O O . ASP A 1 493 ? -3.535 -30.875 5.5 1 97.38 493 ASP A O 1
ATOM 4152 N N . LEU A 1 494 ? -4.305 -29.188 6.633 1 98.12 494 LEU A N 1
ATOM 4153 C CA . LEU A 1 494 ? -4.621 -30 7.801 1 98.12 494 LEU A CA 1
ATOM 4154 C C . LEU A 1 494 ? -5.73 -31 7.488 1 98.12 494 LEU A C 1
ATOM 4156 O O . LEU A 1 494 ? -5.918 -31.969 8.219 1 98.12 494 LEU A O 1
ATOM 4160 N N . GLU A 1 495 ? -6.445 -30.719 6.461 1 97 495 GLU A N 1
ATOM 4161 C CA . GLU A 1 495 ? -7.535 -31.625 6.105 1 97 495 GLU A CA 1
ATOM 4162 C C . GLU A 1 495 ? -7.031 -32.781 5.258 1 97 495 GLU A C 1
ATOM 4164 O O . GLU A 1 495 ? -7.559 -33.906 5.344 1 97 495 GLU A O 1
ATOM 4169 N N . ILE A 1 496 ? -6.012 -32.562 4.469 1 96.56 496 ILE A N 1
ATOM 4170 C CA . ILE A 1 496 ? -5.578 -33.531 3.475 1 96.56 496 ILE A CA 1
ATOM 4171 C C . ILE A 1 496 ? -4.363 -34.281 3.998 1 96.56 496 ILE A C 1
ATOM 4173 O O . ILE A 1 496 ? -4.188 -35.469 3.686 1 96.56 496 ILE A O 1
ATOM 4177 N N . SER A 1 497 ? -3.504 -33.719 4.762 1 97.69 497 SER A N 1
ATOM 4178 C CA . SER A 1 497 ? -2.229 -34.281 5.168 1 97.69 497 SER A CA 1
ATOM 4179 C C . SER A 1 497 ? -2.436 -35.531 6.035 1 97.69 497 SER A C 1
ATOM 4181 O O . SER A 1 497 ? -3.328 -35.562 6.887 1 97.69 497 SER A O 1
ATOM 4183 N N . THR A 1 498 ? -1.647 -36.531 5.781 1 97.69 498 THR A N 1
ATOM 4184 C CA . THR A 1 498 ? -1.624 -37.688 6.652 1 97.69 498 THR A CA 1
ATOM 4185 C C . THR A 1 498 ? -0.771 -37.438 7.891 1 97.69 498 THR A C 1
ATOM 4187 O O . THR A 1 498 ? -0.001 -36.469 7.926 1 97.69 498 THR A O 1
ATOM 4190 N N . LEU A 1 499 ? -0.982 -38.25 8.836 1 98.06 499 LEU A N 1
ATOM 4191 C CA . LEU A 1 499 ? -0.165 -38.125 10.039 1 98.06 499 LEU A CA 1
ATOM 4192 C C . LEU A 1 499 ? 1.315 -38.281 9.703 1 98.06 499 LEU A C 1
ATOM 4194 O O . LEU A 1 499 ? 2.158 -37.594 10.258 1 98.06 499 LEU A O 1
ATOM 4198 N N . GLU A 1 500 ? 1.616 -39.188 8.82 1 97.94 500 GLU A N 1
ATOM 4199 C CA . GLU A 1 500 ? 2.998 -39.438 8.414 1 97.94 500 GLU A CA 1
ATOM 4200 C C . GLU A 1 500 ? 3.609 -38.188 7.789 1 97.94 500 GLU A C 1
ATOM 4202 O O . GLU A 1 500 ? 4.77 -37.844 8.047 1 97.94 500 GLU A O 1
ATOM 4207 N N . GLU A 1 501 ? 2.854 -37.531 6.988 1 97.62 501 GLU A N 1
ATOM 4208 C CA . GLU A 1 501 ? 3.316 -36.312 6.371 1 97.62 501 GLU A CA 1
ATOM 4209 C C . GLU A 1 501 ? 3.559 -35.219 7.422 1 97.62 501 GLU A C 1
ATOM 4211 O O . GLU A 1 501 ? 4.551 -34.5 7.355 1 97.62 501 GLU A O 1
ATOM 4216 N N . MET A 1 502 ? 2.654 -35.156 8.344 1 98.5 502 MET A N 1
ATOM 4217 C CA . MET A 1 502 ? 2.762 -34.156 9.398 1 98.5 502 MET A CA 1
ATOM 4218 C C . MET A 1 502 ? 4.004 -34.375 10.25 1 98.5 502 MET A C 1
ATOM 4220 O O . MET A 1 502 ? 4.695 -33.438 10.633 1 98.5 502 MET A O 1
ATOM 4224 N N . LEU A 1 503 ? 4.285 -35.625 10.492 1 98.31 503 LEU A N 1
ATOM 4225 C CA . LEU A 1 503 ? 5.375 -36 11.383 1 98.31 503 LEU A CA 1
ATOM 4226 C C . LEU A 1 503 ? 6.727 -35.75 10.711 1 98.31 503 LEU A C 1
ATOM 4228 O O . LEU A 1 503 ? 7.773 -35.875 11.359 1 98.31 503 LEU A O 1
ATOM 4232 N N . GLN A 1 504 ? 6.723 -35.438 9.43 1 97.06 504 GLN A N 1
ATOM 4233 C CA . GLN A 1 504 ? 7.965 -35.062 8.766 1 97.06 504 GLN A CA 1
ATOM 4234 C C . GLN A 1 504 ? 8.453 -33.688 9.258 1 97.06 504 GLN A C 1
ATOM 4236 O O . GLN A 1 504 ? 9.617 -33.344 9.07 1 97.06 504 GLN A O 1
ATOM 4241 N N . TYR A 1 505 ? 7.582 -32.938 9.875 1 97.94 505 TYR A N 1
ATOM 4242 C CA . TYR A 1 505 ? 7.922 -31.641 10.406 1 97.94 505 TYR A CA 1
ATOM 4243 C C . TYR A 1 505 ? 8.086 -31.703 11.922 1 97.94 505 TYR A C 1
ATOM 4245 O O . TYR A 1 505 ? 7.289 -32.344 12.617 1 97.94 505 TYR A O 1
ATOM 4253 N N . GLU A 1 506 ? 9.047 -31.031 12.383 1 98 506 GLU A N 1
ATOM 4254 C CA . GLU A 1 506 ? 9.32 -31.031 13.82 1 98 506 GLU A CA 1
ATOM 4255 C C . GLU A 1 506 ? 8.344 -30.141 14.578 1 98 506 GLU A C 1
ATOM 4257 O O . GLU A 1 506 ? 8.133 -30.328 15.781 1 98 506 GLU A O 1
ATOM 4262 N N . GLN A 1 507 ? 7.828 -29.219 13.906 1 98.69 507 GLN A N 1
ATOM 4263 C CA . GLN A 1 507 ? 6.902 -28.266 14.523 1 98.69 507 GLN A CA 1
ATOM 4264 C C . GLN A 1 507 ? 5.855 -27.797 13.516 1 98.69 507 GLN A C 1
ATOM 4266 O O . GLN A 1 507 ? 6.172 -27.547 12.352 1 98.69 507 GLN A O 1
ATOM 4271 N N . ILE A 1 508 ? 4.629 -27.703 13.961 1 98.88 508 ILE A N 1
ATOM 4272 C CA . ILE A 1 508 ? 3.551 -27.188 13.125 1 98.88 508 ILE A CA 1
ATOM 4273 C C . ILE A 1 508 ? 2.861 -26.031 13.844 1 98.88 508 ILE A C 1
ATOM 4275 O O . ILE A 1 508 ? 2.477 -26.156 15.008 1 98.88 508 ILE A O 1
ATOM 4279 N N . TRP A 1 509 ? 2.791 -24.891 13.203 1 98.88 509 TRP A N 1
ATOM 4280 C CA . TRP A 1 509 ? 2.072 -23.719 13.688 1 98.88 509 TRP A CA 1
ATOM 4281 C C . TRP A 1 509 ? 0.653 -23.672 13.133 1 98.88 509 TRP A C 1
ATOM 4283 O O . TRP A 1 509 ? 0.436 -23.922 11.945 1 98.88 509 TRP A O 1
ATOM 4293 N N . VAL A 1 510 ? -0.331 -23.391 13.969 1 98.62 510 VAL A N 1
ATOM 4294 C CA . VAL A 1 510 ? -1.728 -23.297 13.555 1 98.62 510 VAL A CA 1
ATOM 4295 C C . VAL A 1 510 ? -2.355 -22.031 14.125 1 98.62 510 VAL A C 1
ATOM 4297 O O . VAL A 1 510 ? -2.248 -21.766 15.328 1 98.62 510 VAL A O 1
ATOM 4300 N N . TYR A 1 511 ? -2.871 -21.188 13.289 1 97.94 511 TYR A N 1
ATOM 4301 C CA . TYR A 1 511 ? -3.74 -20.094 13.719 1 97.94 511 TYR A CA 1
ATOM 4302 C C . TYR A 1 511 ? -5.191 -20.562 13.797 1 97.94 511 TYR A C 1
ATOM 4304 O O . TYR A 1 511 ? -5.797 -20.906 12.781 1 97.94 511 TYR A O 1
ATOM 4312 N N . SER A 1 512 ? -5.738 -20.578 14.945 1 97.69 512 SER A N 1
ATOM 4313 C CA . SER A 1 512 ? -7.047 -21.188 15.148 1 97.69 512 SER A CA 1
ATOM 4314 C C . SER A 1 512 ? -8.133 -20.141 15.32 1 97.69 512 SER A C 1
ATOM 4316 O O . SER A 1 512 ? -7.891 -19.078 15.891 1 97.69 512 SER A O 1
ATOM 4318 N N . LEU A 1 513 ? -9.305 -20.438 14.789 1 97.69 513 LEU A N 1
ATOM 4319 C CA . LEU A 1 513 ? -10.516 -19.656 15.039 1 97.69 513 LEU A CA 1
ATOM 4320 C C . LEU A 1 513 ? -11.477 -20.422 15.945 1 97.69 513 LEU A C 1
ATOM 4322 O O . LEU A 1 513 ? -11.062 -21.328 16.672 1 97.69 513 LEU A O 1
ATOM 4326 N N . ASP A 1 514 ? -12.758 -20.109 15.961 1 98.06 514 ASP A N 1
ATOM 4327 C CA . ASP A 1 514 ? -13.758 -20.625 16.891 1 98.06 514 ASP A CA 1
ATOM 4328 C C . ASP A 1 514 ? -14.141 -22.047 16.531 1 98.06 514 ASP A C 1
ATOM 4330 O O . ASP A 1 514 ? -14.648 -22.797 17.391 1 98.06 514 ASP A O 1
ATOM 4334 N N . PHE A 1 515 ? -13.844 -22.438 15.352 1 98.06 515 PHE A N 1
ATOM 4335 C CA . PHE A 1 515 ? -14.273 -23.766 14.93 1 98.06 515 PHE A CA 1
ATOM 4336 C C . PHE A 1 515 ? -13.156 -24.484 14.18 1 98.06 515 PHE A C 1
ATOM 4338 O O . PHE A 1 515 ? -12.242 -23.844 13.656 1 98.06 515 PHE A O 1
ATOM 4345 N N . MET A 1 516 ? -13.164 -25.781 14.18 1 98.5 516 MET A N 1
ATOM 4346 C CA . MET A 1 516 ? -12.281 -26.688 13.453 1 98.5 516 MET A CA 1
ATOM 4347 C C . MET A 1 516 ? -12.922 -28.062 13.32 1 98.5 516 MET A C 1
ATOM 4349 O O . MET A 1 516 ? -13.555 -28.562 14.258 1 98.5 516 MET A O 1
ATOM 4353 N N . SER A 1 517 ? -12.781 -28.641 12.211 1 98 517 SER A N 1
ATOM 4354 C CA . SER A 1 517 ? -13.461 -29.922 12 1 98 517 SER A CA 1
ATOM 4355 C C . SER A 1 517 ? -13 -30.969 13.016 1 98 517 SER A C 1
ATOM 4357 O O . SER A 1 517 ? -11.867 -30.906 13.508 1 98 517 SER A O 1
ATOM 4359 N N . ARG A 1 518 ? -13.859 -31.922 13.297 1 97.75 518 ARG A N 1
ATOM 4360 C CA . ARG A 1 518 ? -13.547 -33.031 14.211 1 97.75 518 ARG A CA 1
ATOM 4361 C C . ARG A 1 518 ? -12.32 -33.781 13.742 1 97.75 518 ARG A C 1
ATOM 4363 O O . ARG A 1 518 ? -11.445 -34.125 14.539 1 97.75 518 ARG A O 1
ATOM 4370 N N . GLU A 1 519 ? -12.273 -33.969 12.531 1 97.81 519 GLU A N 1
ATOM 4371 C CA . GLU A 1 519 ? -11.18 -34.75 11.961 1 97.81 519 GLU A CA 1
ATOM 4372 C C . GLU A 1 519 ? -9.844 -34.031 12.109 1 97.81 519 GLU A C 1
ATOM 4374 O O . GLU A 1 519 ? -8.828 -34.656 12.422 1 97.81 519 GLU A O 1
ATOM 4379 N N . VAL A 1 520 ? -9.797 -32.75 11.852 1 98.56 520 VAL A N 1
ATOM 4380 C CA . VAL A 1 520 ? -8.562 -31.984 11.961 1 98.56 520 VAL A CA 1
ATOM 4381 C C . VAL A 1 520 ? -8.109 -31.938 13.422 1 98.56 520 VAL A C 1
ATOM 4383 O O . VAL A 1 520 ? -6.918 -32.094 13.711 1 98.56 520 VAL A O 1
ATOM 4386 N N . GLN A 1 521 ? -9.062 -31.766 14.367 1 98.69 521 GLN A N 1
ATOM 4387 C CA . GLN A 1 521 ? -8.711 -31.797 15.789 1 98.69 521 GLN A CA 1
ATOM 4388 C C . GLN A 1 521 ? -8.07 -33.125 16.172 1 98.69 521 GLN A C 1
ATOM 4390 O O . GLN A 1 521 ? -7.051 -33.156 16.859 1 98.69 521 GLN A O 1
ATOM 4395 N N . GLU A 1 522 ? -8.664 -34.188 15.672 1 98.44 522 GLU A N 1
ATOM 4396 C CA . GLU A 1 522 ? -8.141 -35.531 15.961 1 98.44 522 GLU A CA 1
ATOM 4397 C C . GLU A 1 522 ? -6.746 -35.719 15.375 1 98.44 522 GLU A C 1
ATOM 4399 O O . GLU A 1 522 ? -5.895 -36.375 15.984 1 98.44 522 GLU A O 1
ATOM 4404 N N . LYS A 1 523 ? -6.551 -35.25 14.242 1 98.25 523 LYS A N 1
ATOM 4405 C CA . LYS A 1 523 ? -5.246 -35.344 13.602 1 98.25 523 LYS A CA 1
ATOM 4406 C C . LYS A 1 523 ? -4.184 -34.562 14.383 1 98.25 523 LYS A C 1
ATOM 4408 O O . LYS A 1 523 ? -3.049 -35.031 14.516 1 98.25 523 LYS A O 1
ATOM 4413 N N . LEU A 1 524 ? -4.512 -33.406 14.844 1 98.81 524 LEU A N 1
ATOM 4414 C CA . LEU A 1 524 ? -3.582 -32.625 15.648 1 98.81 524 LEU A CA 1
ATOM 4415 C C . LEU A 1 524 ? -3.252 -33.344 16.953 1 98.81 524 LEU A C 1
ATOM 4417 O O . LEU A 1 524 ? -2.113 -33.281 17.422 1 98.81 524 LEU A O 1
ATOM 4421 N N . ILE A 1 525 ? -4.285 -34 17.531 1 98.69 525 ILE A N 1
ATOM 4422 C CA . ILE A 1 525 ? -4.086 -34.812 18.719 1 98.69 525 ILE A CA 1
ATOM 4423 C C . ILE A 1 525 ? -3.062 -35.906 18.453 1 98.69 525 ILE A C 1
ATOM 4425 O O . ILE A 1 525 ? -2.09 -36.062 19.188 1 98.69 525 ILE A O 1
ATOM 4429 N N . LYS A 1 526 ? -3.268 -36.594 17.375 1 98.75 526 LYS A N 1
ATOM 4430 C CA . LYS A 1 526 ? -2.379 -37.688 17.016 1 98.75 526 LYS A CA 1
ATOM 4431 C C . LYS A 1 526 ? -0.973 -37.188 16.703 1 98.75 526 LYS A C 1
ATOM 4433 O O . LYS A 1 526 ? 0.016 -37.844 17.031 1 98.75 526 LYS A O 1
ATOM 4438 N N . TYR A 1 527 ? -0.888 -36.125 16.047 1 98.75 527 TYR A N 1
ATOM 4439 C CA . TYR A 1 527 ? 0.402 -35.5 15.742 1 98.75 527 TYR A CA 1
ATOM 4440 C C . TYR A 1 527 ? 1.211 -35.281 17.016 1 98.75 527 TYR A C 1
ATOM 4442 O O . TYR A 1 527 ? 2.387 -35.656 17.078 1 98.75 527 TYR A O 1
ATOM 4450 N N . VAL A 1 528 ? 0.58 -34.688 18.062 1 98.75 528 VAL A N 1
ATOM 4451 C CA . VAL A 1 528 ? 1.257 -34.438 19.328 1 98.75 528 VAL A CA 1
ATOM 4452 C C . VAL A 1 528 ? 1.57 -35.75 20.031 1 98.75 528 VAL A C 1
ATOM 4454 O O . VAL A 1 528 ? 2.686 -35.938 20.516 1 98.75 528 VAL A O 1
ATOM 4457 N N . GLU A 1 529 ? 0.59 -36.594 20 1 98.38 529 GLU A N 1
ATOM 4458 C CA . GLU A 1 529 ? 0.751 -37.875 20.672 1 98.38 529 GLU A CA 1
ATOM 4459 C C . GLU A 1 529 ? 1.966 -38.625 20.125 1 98.38 529 GLU A C 1
ATOM 4461 O O . GLU A 1 529 ? 2.658 -39.344 20.875 1 98.38 529 GLU A O 1
ATOM 4466 N N . GLU A 1 530 ? 2.193 -38.469 18.859 1 98.44 530 GLU A N 1
ATOM 4467 C CA . GLU A 1 530 ? 3.227 -39.25 18.203 1 98.44 530 GLU A CA 1
ATOM 4468 C C . GLU A 1 530 ? 4.531 -38.469 18.094 1 98.44 530 GLU A C 1
ATOM 4470 O O . GLU A 1 530 ? 5.43 -38.875 17.344 1 98.44 530 GLU A O 1
ATOM 4475 N N . GLY A 1 531 ? 4.625 -37.438 18.734 1 98 531 GLY A N 1
ATOM 4476 C CA . GLY A 1 531 ? 5.93 -36.812 18.875 1 98 531 GLY A CA 1
ATOM 4477 C C . GLY A 1 531 ? 6.02 -35.469 18.219 1 98 531 GLY A C 1
ATOM 4478 O O . GLY A 1 531 ? 7.066 -34.812 18.25 1 98 531 GLY A O 1
ATOM 4479 N N . GLY A 1 532 ? 4.949 -35.031 17.562 1 98.38 532 GLY A N 1
ATOM 4480 C CA . GLY A 1 532 ? 4.934 -33.719 16.938 1 98.38 532 GLY A CA 1
ATOM 4481 C C . GLY A 1 532 ? 4.871 -32.594 17.953 1 98.38 532 GLY A C 1
ATOM 4482 O O . GLY A 1 532 ? 4.434 -32.781 19.078 1 98.38 532 GLY A O 1
ATOM 4483 N N . ASN A 1 533 ? 5.402 -31.422 17.594 1 98.81 533 ASN A N 1
ATOM 4484 C CA . ASN A 1 533 ? 5.301 -30.203 18.391 1 98.81 533 ASN A CA 1
ATOM 4485 C C . ASN A 1 533 ? 4.324 -29.203 17.766 1 98.81 533 ASN A C 1
ATOM 4487 O O . ASN A 1 533 ? 4.562 -28.703 16.656 1 98.81 533 ASN A O 1
ATOM 4491 N N . LEU A 1 534 ? 3.287 -28.938 18.469 1 98.88 534 LEU A N 1
ATOM 4492 C CA . LEU A 1 534 ? 2.238 -28.047 17.984 1 98.88 534 LEU A CA 1
ATOM 4493 C C . LEU A 1 534 ? 2.361 -26.672 18.625 1 98.88 534 LEU A C 1
ATOM 4495 O O . LEU A 1 534 ? 2.627 -26.562 19.828 1 98.88 534 LEU A O 1
ATOM 4499 N N . VAL A 1 535 ? 2.293 -25.609 17.891 1 98.94 535 VAL A N 1
ATOM 4500 C CA . VAL A 1 535 ? 2.059 -24.25 18.359 1 98.94 535 VAL A CA 1
ATOM 4501 C C . VAL A 1 535 ? 0.709 -23.75 17.859 1 98.94 535 VAL A C 1
ATOM 4503 O O . VAL A 1 535 ? 0.494 -23.656 16.641 1 98.94 535 VAL A O 1
ATOM 4506 N N . ILE A 1 536 ? -0.201 -23.469 18.719 1 98.81 536 ILE A N 1
ATOM 4507 C CA . ILE A 1 536 ? -1.54 -23.078 18.297 1 98.81 536 ILE A CA 1
ATOM 4508 C C . ILE A 1 536 ? -1.942 -21.781 19 1 98.81 536 ILE A C 1
ATOM 4510 O O . ILE A 1 536 ? -1.667 -21.594 20.188 1 98.81 536 ILE A O 1
ATOM 4514 N N . LEU A 1 537 ? -2.438 -20.828 18.312 1 98.44 537 LEU A N 1
ATOM 4515 C CA . LEU A 1 537 ? -2.834 -19.5 18.766 1 98.44 537 LEU A CA 1
ATOM 4516 C C . LEU A 1 537 ? -3.943 -18.922 17.891 1 98.44 537 LEU A C 1
ATOM 4518 O O . LEU A 1 537 ? -4.145 -19.375 16.766 1 98.44 537 LEU A O 1
ATOM 4522 N N . PRO A 1 538 ? -4.684 -17.969 18.219 1 98 538 PRO A N 1
ATOM 4523 C CA . PRO A 1 538 ? -4.664 -17.375 19.562 1 98 538 PRO A CA 1
ATOM 4524 C C . PRO A 1 538 ? -5.75 -17.953 20.484 1 98 538 PRO A C 1
ATOM 4526 O O . PRO A 1 538 ? -6.113 -17.344 21.484 1 98 538 PRO A O 1
ATOM 4529 N N . THR A 1 539 ? -6.43 -19.031 20.062 1 97.94 539 THR A N 1
ATOM 4530 C CA . THR A 1 539 ? -7.461 -19.719 20.812 1 97.94 539 THR A CA 1
ATOM 4531 C C . THR A 1 539 ? -7.492 -21.203 20.453 1 97.94 539 THR A C 1
ATOM 4533 O O . THR A 1 539 ? -6.668 -21.672 19.672 1 97.94 539 THR A O 1
ATOM 4536 N N . LEU A 1 540 ? -8.352 -21.953 21.125 1 98.38 540 LEU A N 1
ATOM 4537 C CA . LEU A 1 540 ? -8.672 -23.328 20.766 1 98.38 540 LEU A CA 1
ATOM 4538 C C . LEU A 1 540 ? -10.102 -23.422 20.234 1 98.38 540 LEU A C 1
ATOM 4540 O O . LEU A 1 540 ? -10.992 -22.719 20.703 1 98.38 540 LEU A O 1
ATOM 4544 N N . PRO A 1 541 ? -10.266 -24.219 19.219 1 98.19 541 PRO A N 1
ATOM 4545 C CA . PRO A 1 541 ? -11.625 -24.359 18.688 1 98.19 541 PRO A CA 1
ATOM 4546 C C . PRO A 1 541 ? -12.586 -25 19.688 1 98.19 541 PRO A C 1
ATOM 4548 O O . PRO A 1 541 ? -12.188 -25.875 20.453 1 98.19 541 PRO A O 1
ATOM 4551 N N . TYR A 1 542 ? -13.852 -24.609 19.672 1 97.94 542 TYR A N 1
ATOM 4552 C CA . TYR A 1 542 ? -14.859 -25.219 20.547 1 97.94 542 TYR A CA 1
ATOM 4553 C C . TYR A 1 542 ? -16.094 -25.641 19.75 1 97.94 542 TYR A C 1
ATOM 4555 O O . TYR A 1 542 ? -17.062 -26.141 20.312 1 97.94 542 TYR A O 1
ATOM 4563 N N . LEU A 1 543 ? -16.078 -25.344 18.422 1 97.94 543 LEU A N 1
ATOM 4564 C CA . LEU A 1 543 ? -17.094 -25.797 17.5 1 97.94 543 LEU A CA 1
ATOM 4565 C C . LEU A 1 543 ? -16.5 -26.688 16.406 1 97.94 543 LEU A C 1
ATOM 4567 O O . LEU A 1 543 ? -15.305 -26.562 16.109 1 97.94 543 LEU A O 1
ATOM 4571 N N . ASP A 1 544 ? -17.25 -27.594 15.914 1 97.69 544 ASP A N 1
ATOM 4572 C CA . ASP A 1 544 ? -16.812 -28.422 14.789 1 97.69 544 ASP A CA 1
ATOM 4573 C C . ASP A 1 544 ? -17.234 -27.797 13.461 1 97.69 544 ASP A C 1
ATOM 4575 O O . ASP A 1 544 ? -17.562 -26.609 13.398 1 97.69 544 ASP A O 1
ATOM 4579 N N . GLU A 1 545 ? -17.125 -28.484 12.336 1 96.25 545 GLU A N 1
ATOM 4580 C CA . GLU A 1 545 ? -17.391 -27.984 10.984 1 96.25 545 GLU A CA 1
ATOM 4581 C C . GLU A 1 545 ? -18.875 -27.672 10.797 1 96.25 545 GLU A C 1
ATOM 4583 O O . GLU A 1 545 ? -19.25 -26.953 9.867 1 96.25 545 GLU A O 1
ATOM 4588 N N . ASN A 1 546 ? -19.781 -28.234 11.656 1 96.38 546 ASN A N 1
ATOM 4589 C CA . ASN A 1 546 ? -21.234 -28 11.586 1 96.38 546 ASN A CA 1
ATOM 4590 C C . ASN A 1 546 ? -21.688 -26.984 12.633 1 96.38 546 ASN A C 1
ATOM 4592 O O . ASN A 1 546 ? -22.875 -26.828 12.859 1 96.38 546 ASN A O 1
ATOM 4596 N N . MET A 1 547 ? -20.734 -26.391 13.273 1 96.25 547 MET A N 1
ATOM 4597 C CA . MET A 1 547 ? -21 -25.375 14.297 1 96.25 547 MET A CA 1
ATOM 4598 C C . MET A 1 547 ? -21.656 -26 15.523 1 96.25 547 MET A C 1
ATOM 4600 O O . MET A 1 547 ? -22.5 -25.375 16.172 1 96.25 547 MET A O 1
ATOM 4604 N N . LYS A 1 548 ? -21.297 -27.266 15.734 1 96.19 548 LYS A N 1
ATOM 4605 C CA . LYS A 1 548 ? -21.703 -27.953 16.953 1 96.19 548 LYS A CA 1
ATOM 4606 C C . LYS A 1 548 ? -20.562 -28 17.969 1 96.19 548 LYS A C 1
ATOM 4608 O O . LYS A 1 548 ? -19.391 -27.953 17.594 1 96.19 548 LYS A O 1
ATOM 4613 N N . PRO A 1 549 ? -20.922 -28.031 19.203 1 97.12 549 PRO A N 1
ATOM 4614 C CA . PRO A 1 549 ? -19.875 -28.078 20.219 1 97.12 549 PRO A CA 1
ATOM 4615 C C . PRO A 1 549 ? -18.906 -29.25 20.016 1 97.12 549 PRO A C 1
ATOM 4617 O O . PRO A 1 549 ? -19.344 -30.375 19.828 1 97.12 549 PRO A O 1
ATOM 4620 N N . CYS A 1 550 ? -17.672 -28.984 19.969 1 97.88 550 CYS A N 1
ATOM 4621 C CA . CYS A 1 550 ? -16.609 -29.953 19.812 1 97.88 550 CYS A CA 1
ATOM 4622 C C . CYS A 1 550 ? -15.305 -29.438 20.422 1 97.88 550 CYS A C 1
ATOM 4624 O O . CYS A 1 550 ? -14.734 -28.453 19.922 1 97.88 550 CYS A O 1
ATOM 4626 N N . THR A 1 551 ? -14.828 -30.109 21.5 1 97.88 551 THR A N 1
ATOM 4627 C CA . THR A 1 551 ? -13.648 -29.625 22.203 1 97.88 551 THR A CA 1
ATOM 4628 C C . THR A 1 551 ? -12.617 -30.75 22.344 1 97.88 551 THR A C 1
ATOM 4630 O O . THR A 1 551 ? -11.945 -30.859 23.375 1 97.88 551 THR A O 1
ATOM 4633 N N . ARG A 1 552 ? -12.469 -31.578 21.406 1 97.81 552 ARG A N 1
ATOM 4634 C CA . ARG A 1 552 ? -11.609 -32.75 21.484 1 97.81 552 ARG A CA 1
ATOM 4635 C C . ARG A 1 552 ? -10.156 -32.375 21.703 1 97.81 552 ARG A C 1
ATOM 4637 O O . ARG A 1 552 ? -9.469 -32.969 22.531 1 97.81 552 ARG A O 1
ATOM 4644 N N . LEU A 1 553 ? -9.656 -31.422 20.969 1 98.31 553 LEU A N 1
ATOM 4645 C CA . LEU A 1 553 ? -8.273 -30.984 21.094 1 98.31 553 LEU A CA 1
ATOM 4646 C C . LEU A 1 553 ? -8 -30.375 22.469 1 98.31 553 LEU A C 1
ATOM 4648 O O . LEU A 1 553 ? -7.004 -30.719 23.109 1 98.31 553 LEU A O 1
ATOM 4652 N N . ARG A 1 554 ? -8.93 -29.547 22.859 1 97.75 554 ARG A N 1
ATOM 4653 C CA . ARG A 1 554 ? -8.852 -28.922 24.188 1 97.75 554 ARG A CA 1
ATOM 4654 C C . ARG A 1 554 ? -8.805 -29.984 25.281 1 97.75 554 ARG A C 1
ATOM 4656 O O . ARG A 1 554 ? -7.977 -29.922 26.188 1 97.75 554 ARG A O 1
ATOM 4663 N N . ASP A 1 555 ? -9.688 -30.984 25.188 1 97.88 555 ASP A N 1
ATOM 4664 C CA . ASP A 1 555 ? -9.797 -32.031 26.188 1 97.88 555 ASP A CA 1
ATOM 4665 C C . ASP A 1 555 ? -8.531 -32.875 26.234 1 97.88 555 ASP A C 1
ATOM 4667 O O . ASP A 1 555 ? -8.047 -33.219 27.312 1 97.88 555 ASP A O 1
ATOM 4671 N N . PHE A 1 556 ? -8.008 -33.219 25.172 1 98 556 PHE A N 1
ATOM 4672 C CA . PHE A 1 556 ? -6.773 -34 25.109 1 98 556 PHE A CA 1
ATOM 4673 C C . PHE A 1 556 ? -5.613 -33.219 25.734 1 98 556 PHE A C 1
ATOM 4675 O O . PHE A 1 556 ? -4.844 -33.781 26.516 1 98 556 PHE A O 1
ATOM 4682 N N . LEU A 1 557 ? -5.477 -31.938 25.391 1 98 557 LEU A N 1
ATOM 4683 C CA . LEU A 1 557 ? -4.363 -31.125 25.859 1 98 557 LEU A CA 1
ATOM 4684 C C . LEU A 1 557 ? -4.516 -30.797 27.344 1 98 557 LEU A C 1
ATOM 4686 O O . LEU A 1 557 ? -3.537 -30.453 28.016 1 98 557 LEU A O 1
ATOM 4690 N N . GLY A 1 558 ? -5.777 -30.828 27.844 1 97.81 558 GLY A N 1
ATOM 4691 C CA . GLY A 1 558 ? -6.039 -30.453 29.219 1 97.81 558 GLY A CA 1
ATOM 4692 C C . GLY A 1 558 ? -5.863 -28.969 29.484 1 97.81 558 GLY A C 1
ATOM 4693 O O . GLY A 1 558 ? -5.352 -28.578 30.531 1 97.81 558 GLY A O 1
ATOM 4694 N N . VAL A 1 559 ? -6.125 -28.203 28.453 1 97.62 559 VAL A N 1
ATOM 4695 C CA . VAL A 1 559 ? -5.93 -26.766 28.531 1 97.62 559 VAL A CA 1
ATOM 4696 C C . VAL A 1 559 ? -7.219 -26.047 28.141 1 97.62 559 VAL A C 1
ATOM 4698 O O . VAL A 1 559 ? -7.934 -26.484 27.234 1 97.62 559 VAL A O 1
ATOM 4701 N N . GLU A 1 560 ? -7.535 -25.031 28.812 1 97.56 560 GLU A N 1
ATOM 4702 C CA . GLU A 1 560 ? -8.688 -24.188 28.5 1 97.56 560 GLU A CA 1
ATOM 4703 C C . GLU A 1 560 ? -8.258 -22.75 28.188 1 97.56 560 GLU A C 1
ATOM 4705 O O . GLU A 1 560 ? -7.438 -22.188 28.906 1 97.56 560 GLU A O 1
ATOM 4710 N N . VAL A 1 561 ? -8.766 -22.25 27.125 1 98.25 561 VAL A N 1
ATOM 4711 C CA . VAL A 1 561 ? -8.523 -20.844 26.766 1 98.25 561 VAL A CA 1
ATOM 4712 C C . VAL A 1 561 ? -9.789 -20.031 27.016 1 98.25 561 VAL A C 1
ATOM 4714 O O . VAL A 1 561 ? -10.875 -20.391 26.531 1 98.25 561 VAL A O 1
ATOM 4717 N N . GLU A 1 562 ? -9.656 -18.953 27.641 1 97.12 562 GLU A N 1
ATOM 4718 C CA . GLU A 1 562 ? -10.75 -18.047 27.984 1 97.12 562 GLU A CA 1
ATOM 4719 C C . GLU A 1 562 ? -11.484 -17.578 26.734 1 97.12 562 GLU A C 1
ATOM 4721 O O . GLU A 1 562 ? -10.867 -17.375 25.688 1 97.12 562 GLU A O 1
ATOM 4726 N N . ARG A 1 563 ? -12.789 -17.516 26.906 1 94.12 563 ARG A N 1
ATOM 4727 C CA . ARG A 1 563 ? -13.586 -16.906 25.844 1 94.12 563 ARG A CA 1
ATOM 4728 C C . ARG A 1 563 ? -13.625 -15.383 25.984 1 94.12 563 ARG A C 1
ATOM 4730 O O . ARG A 1 563 ? -14.148 -14.867 26.984 1 94.12 563 ARG A O 1
ATOM 4737 N N . ALA A 1 564 ? -13 -14.711 25.094 1 94.81 564 ALA A N 1
ATOM 4738 C CA . ALA A 1 564 ? -12.992 -13.25 25.047 1 94.81 564 ALA A CA 1
ATOM 4739 C C . ALA A 1 564 ? -13.07 -12.75 23.594 1 94.81 564 ALA A C 1
ATOM 4741 O O . ALA A 1 564 ? -12.305 -13.195 22.734 1 94.81 564 ALA A O 1
ATOM 4742 N N . LYS A 1 565 ? -13.906 -11.836 23.391 1 94.62 565 LYS A N 1
ATOM 4743 C CA . LYS A 1 565 ? -14.188 -11.398 22.031 1 94.62 565 LYS A CA 1
ATOM 4744 C C . LYS A 1 565 ? -13.094 -10.461 21.516 1 94.62 565 LYS A C 1
ATOM 4746 O O . LYS A 1 565 ? -12.766 -9.469 22.188 1 94.62 565 LYS A O 1
ATOM 4751 N N . ALA A 1 566 ? -12.523 -10.797 20.375 1 95.25 566 ALA A N 1
ATOM 4752 C CA . ALA A 1 566 ? -11.602 -9.898 19.688 1 95.25 566 ALA A CA 1
ATOM 4753 C C . ALA A 1 566 ? -12.352 -8.742 19.031 1 95.25 566 ALA A C 1
ATOM 4755 O O . ALA A 1 566 ? -13.469 -8.906 18.547 1 95.25 566 ALA A O 1
ATOM 4756 N N . ARG A 1 567 ? -11.719 -7.551 18.938 1 91.62 567 ARG A N 1
ATOM 4757 C CA . ARG A 1 567 ? -12.344 -6.371 18.344 1 91.62 567 ARG A CA 1
ATOM 4758 C C . ARG A 1 567 ? -11.875 -6.18 16.906 1 91.62 567 ARG A C 1
ATOM 4760 O O . ARG A 1 567 ? -10.688 -6.301 16.609 1 91.62 567 ARG A O 1
ATOM 4767 N N . ASP A 1 568 ? -12.766 -5.832 15.992 1 88.69 568 ASP A N 1
ATOM 4768 C CA . ASP A 1 568 ? -12.445 -5.664 14.578 1 88.69 568 ASP A CA 1
ATOM 4769 C C . ASP A 1 568 ? -12.203 -4.191 14.242 1 88.69 568 ASP A C 1
ATOM 4771 O O . ASP A 1 568 ? -11.508 -3.877 13.273 1 88.69 568 ASP A O 1
ATOM 4775 N N . ASN A 1 569 ? -12.852 -3.32 15.016 1 82.94 569 ASN A N 1
ATOM 4776 C CA . ASN A 1 569 ? -12.594 -1.9 14.805 1 82.94 569 ASN A CA 1
ATOM 4777 C C . ASN A 1 569 ? -11.195 -1.503 15.266 1 82.94 569 ASN A C 1
ATOM 4779 O O . ASN A 1 569 ? -10.914 -1.517 16.469 1 82.94 569 ASN A O 1
ATOM 4783 N N . MET A 1 570 ? -10.406 -1.164 14.398 1 78.38 570 MET A N 1
ATOM 4784 C CA . MET A 1 570 ? -8.984 -0.933 14.648 1 78.38 570 MET A CA 1
ATOM 4785 C C . MET A 1 570 ? -8.789 0.176 15.68 1 78.38 570 MET A C 1
ATOM 4787 O O . MET A 1 570 ? -7.789 0.185 16.406 1 78.38 570 MET A O 1
ATOM 4791 N N . ARG A 1 571 ? -9.672 0.975 15.844 1 76.31 571 ARG A N 1
ATOM 4792 C CA . ARG A 1 571 ? -9.547 2.123 16.734 1 76.31 571 ARG A CA 1
ATOM 4793 C C . ARG A 1 571 ? -9.844 1.732 18.172 1 76.31 571 ARG A C 1
ATOM 4795 O O . ARG A 1 571 ? -9.508 2.471 19.109 1 76.31 571 ARG A O 1
ATOM 4802 N N . LEU A 1 572 ? -10.43 0.613 18.297 1 83.19 572 LEU A N 1
ATOM 4803 C CA . LEU A 1 572 ? -10.836 0.182 19.625 1 83.19 572 LEU A CA 1
ATOM 4804 C C . LEU A 1 572 ? -9.969 -0.969 20.109 1 83.19 572 LEU A C 1
ATOM 4806 O O . LEU A 1 572 ? -10.164 -1.48 21.219 1 83.19 572 LEU A O 1
ATOM 4810 N N . ILE A 1 573 ? -9.023 -1.325 19.328 1 87 573 ILE A N 1
ATOM 4811 C CA . ILE A 1 573 ? -8.172 -2.461 19.656 1 87 573 ILE A CA 1
ATOM 4812 C C . ILE A 1 573 ? -7.211 -2.074 20.781 1 87 573 ILE A C 1
ATOM 4814 O O . ILE A 1 573 ? -6.559 -1.031 20.719 1 87 573 ILE A O 1
ATOM 4818 N N . PRO A 1 574 ? -7.223 -2.865 21.781 1 86.31 574 PRO A N 1
ATOM 4819 C CA . PRO A 1 574 ? -6.27 -2.613 22.859 1 86.31 574 PRO A CA 1
ATOM 4820 C C . PRO A 1 574 ? -4.863 -3.117 22.547 1 86.31 574 PRO A C 1
ATOM 4822 O O . PRO A 1 574 ? -4.691 -3.945 21.641 1 86.31 574 PRO A O 1
ATOM 4825 N N . TYR A 1 575 ? -3.891 -2.658 23.25 1 85.88 575 TYR A N 1
ATOM 4826 C CA . TYR A 1 575 ? -2.512 -3.131 23.281 1 85.88 575 TYR A CA 1
ATOM 4827 C C . TYR A 1 575 ? -2.121 -3.594 24.672 1 85.88 575 TYR A C 1
ATOM 4829 O O . TYR A 1 575 ? -2.393 -2.904 25.672 1 85.88 575 TYR A O 1
ATOM 4837 N N . LEU A 1 576 ? -1.579 -4.789 24.719 1 87.06 576 LEU A N 1
ATOM 4838 C CA . LEU A 1 576 ? -1.249 -5.387 26.016 1 87.06 576 LEU A CA 1
ATOM 4839 C C . LEU A 1 576 ? 0.22 -5.793 26.062 1 87.06 576 LEU A C 1
ATOM 4841 O O . LEU A 1 576 ? 0.807 -6.145 25.031 1 87.06 576 LEU A O 1
ATOM 4845 N N . SER A 1 577 ? 0.742 -5.715 27.25 1 86.94 577 SER A N 1
ATOM 4846 C CA . SER A 1 577 ? 2.121 -6.137 27.469 1 86.94 577 SER A CA 1
ATOM 4847 C C . SER A 1 577 ? 2.182 -7.555 28.031 1 86.94 577 SER A C 1
ATOM 4849 O O . SER A 1 577 ? 1.727 -7.805 29.141 1 86.94 577 SER A O 1
ATOM 4851 N N . VAL A 1 578 ? 2.762 -8.445 27.281 1 92.44 578 VAL A N 1
ATOM 4852 C CA . VAL A 1 578 ? 2.92 -9.836 27.688 1 92.44 578 VAL A CA 1
ATOM 4853 C C . VAL A 1 578 ? 4.375 -10.094 28.062 1 92.44 578 VAL A C 1
ATOM 4855 O O . VAL A 1 578 ? 5.297 -9.648 27.375 1 92.44 578 VAL A O 1
ATOM 4858 N N . ASP A 1 579 ? 4.547 -10.766 29.172 1 92.12 579 ASP A N 1
ATOM 4859 C CA . ASP A 1 579 ? 5.879 -11.133 29.641 1 92.12 579 ASP A CA 1
ATOM 4860 C C . ASP A 1 579 ? 6.133 -12.625 29.453 1 92.12 579 ASP A C 1
ATOM 4862 O O . ASP A 1 579 ? 5.191 -13.422 29.406 1 92.12 579 ASP A O 1
ATOM 4866 N N . ALA A 1 580 ? 7.316 -12.961 29.281 1 94.94 580 ALA A N 1
ATOM 4867 C CA . ALA A 1 580 ? 7.844 -14.32 29.312 1 94.94 580 ALA A CA 1
ATOM 4868 C C . ALA A 1 580 ? 9.258 -14.352 29.875 1 94.94 580 ALA A C 1
ATOM 4870 O O . ALA A 1 580 ? 9.875 -13.305 30.094 1 94.94 580 ALA A O 1
ATOM 4871 N N . GLU A 1 581 ? 9.703 -15.523 30.188 1 92.44 581 GLU A N 1
ATOM 4872 C CA . GLU A 1 581 ? 11.047 -15.609 30.734 1 92.44 581 GLU A CA 1
ATOM 4873 C C . GLU A 1 581 ? 12.078 -15 29.781 1 92.44 581 GLU A C 1
ATOM 4875 O O . GLU A 1 581 ? 12.211 -15.445 28.641 1 92.44 581 GLU A O 1
ATOM 4880 N N . GLY A 1 582 ? 12.75 -14.023 30.203 1 88.06 582 GLY A N 1
ATOM 4881 C CA . GLY A 1 582 ? 13.773 -13.359 29.406 1 88.06 582 GLY A CA 1
ATOM 4882 C C . GLY A 1 582 ? 13.211 -12.352 28.422 1 88.06 582 GLY A C 1
ATOM 4883 O O . GLY A 1 582 ? 13.953 -11.758 27.641 1 88.06 582 GLY A O 1
ATOM 4884 N N . ILE A 1 583 ? 11.961 -12.25 28.438 1 89.62 583 ILE A N 1
ATOM 4885 C CA . ILE A 1 583 ? 11.266 -11.32 27.547 1 89.62 583 ILE A CA 1
ATOM 4886 C C . ILE A 1 583 ? 10.336 -10.422 28.359 1 89.62 583 ILE A C 1
ATOM 4888 O O . ILE A 1 583 ? 9.461 -10.914 29.078 1 89.62 583 ILE A O 1
ATOM 4892 N N . ASP A 1 584 ? 10.625 -9.164 28.141 1 82.75 584 ASP A N 1
ATOM 4893 C CA . ASP A 1 584 ? 9.891 -8.188 28.922 1 82.75 584 ASP A CA 1
ATOM 4894 C C . ASP A 1 584 ? 9 -7.312 28.047 1 82.75 584 ASP A C 1
ATOM 4896 O O . ASP A 1 584 ? 9.461 -6.758 27.047 1 82.75 584 ASP A O 1
ATOM 4900 N N . ARG A 1 585 ? 7.738 -7.266 28.391 1 86.88 585 ARG A N 1
ATOM 4901 C CA . ARG A 1 585 ? 6.766 -6.324 27.828 1 86.88 585 ARG A CA 1
ATOM 4902 C C . ARG A 1 585 ? 6.645 -6.484 26.328 1 86.88 585 ARG A C 1
ATOM 4904 O O . ARG A 1 585 ? 6.777 -5.512 25.578 1 86.88 585 ARG A O 1
ATOM 4911 N N . MET A 1 586 ? 6.438 -7.664 25.812 1 88.88 586 MET A N 1
ATOM 4912 C CA . MET A 1 586 ? 6.066 -7.906 24.422 1 88.88 586 MET A CA 1
ATOM 4913 C C . MET A 1 586 ? 4.66 -7.383 24.141 1 88.88 586 MET A C 1
ATOM 4915 O O . MET A 1 586 ? 3.678 -7.922 24.641 1 88.88 586 MET A O 1
ATOM 4919 N N . VAL A 1 587 ? 4.574 -6.418 23.375 1 85.88 587 VAL A N 1
ATOM 4920 C CA . VAL A 1 587 ? 3.287 -5.777 23.125 1 85.88 587 VAL A CA 1
ATOM 4921 C C . VAL A 1 587 ? 2.48 -6.594 22.125 1 85.88 587 VAL A C 1
ATOM 4923 O O . VAL A 1 587 ? 2.975 -6.922 21.047 1 85.88 587 VAL A O 1
ATOM 4926 N N . VAL A 1 588 ? 1.313 -6.938 22.516 1 90.44 588 VAL A N 1
ATOM 4927 C CA . VAL A 1 588 ? 0.423 -7.688 21.641 1 90.44 588 VAL A CA 1
ATOM 4928 C C . VAL A 1 588 ? -0.844 -6.879 21.375 1 90.44 588 VAL A C 1
ATOM 4930 O O . VAL A 1 588 ? -1.269 -6.082 22.219 1 90.44 588 VAL A O 1
ATOM 4933 N N . ARG A 1 589 ? -1.35 -7.027 20.234 1 88.38 589 ARG A N 1
ATOM 4934 C CA . ARG A 1 589 ? -2.545 -6.301 19.828 1 88.38 589 ARG A CA 1
ATOM 4935 C C . ARG A 1 589 ? -3.799 -7.145 20.031 1 88.38 589 ARG A C 1
ATOM 4937 O O . ARG A 1 589 ? -3.783 -8.352 19.797 1 88.38 589 ARG A O 1
ATOM 4944 N N . ASN A 1 590 ? -4.789 -6.473 20.391 1 91.94 590 ASN A N 1
ATOM 4945 C CA . ASN A 1 590 ? -6.113 -7.055 20.578 1 91.94 590 ASN A CA 1
ATOM 4946 C C . ASN A 1 590 ? -6.188 -7.84 21.891 1 91.94 590 ASN A C 1
ATOM 4948 O O . ASN A 1 590 ? -5.441 -7.566 22.828 1 91.94 590 ASN A O 1
ATOM 4952 N N . VAL A 1 591 ? -6.984 -8.922 22.031 1 93.5 591 VAL A N 1
ATOM 4953 C CA . VAL A 1 591 ? -7.293 -9.57 23.297 1 93.5 591 VAL A CA 1
ATOM 4954 C C . VAL A 1 591 ? -6.195 -10.578 23.641 1 93.5 591 VAL A C 1
ATOM 4956 O O . VAL A 1 591 ? -5.574 -11.156 22.734 1 93.5 591 VAL A O 1
ATOM 4959 N N . ALA A 1 592 ? -5.844 -10.648 24.891 1 96 592 ALA A N 1
ATOM 4960 C CA . ALA A 1 592 ? -5.035 -11.727 25.469 1 96 592 ALA A CA 1
ATOM 4961 C C . ALA A 1 592 ? -5.859 -12.578 26.438 1 96 592 ALA A C 1
ATOM 4963 O O . ALA A 1 592 ? -6.23 -12.117 27.516 1 96 592 ALA A O 1
ATOM 4964 N N . ARG A 1 593 ? -6.043 -13.773 26.109 1 98.06 593 ARG A N 1
ATOM 4965 C CA . ARG A 1 593 ? -6.93 -14.68 26.828 1 98.06 593 ARG A CA 1
ATOM 4966 C C . ARG A 1 593 ? -6.152 -15.492 27.859 1 98.06 593 ARG A C 1
ATOM 4968 O O . ARG A 1 593 ? -5.02 -15.906 27.609 1 98.06 593 ARG A O 1
ATOM 4975 N N . GLU A 1 594 ? -6.84 -15.719 28.953 1 98.44 594 GLU A N 1
ATOM 4976 C CA . GLU A 1 594 ? -6.25 -16.609 29.953 1 98.44 594 GLU A CA 1
ATOM 4977 C C . GLU A 1 594 ? -6.191 -18.047 29.453 1 98.44 594 GLU A C 1
ATOM 4979 O O . GLU A 1 594 ? -7.137 -18.531 28.828 1 98.44 594 GLU A O 1
ATOM 4984 N N . VAL A 1 595 ? -5.102 -18.656 29.719 1 98.62 595 VAL A N 1
ATOM 4985 C CA . VAL A 1 595 ? -4.91 -20.062 29.391 1 98.62 595 VAL A CA 1
ATOM 4986 C C . VAL A 1 595 ? -4.715 -20.875 30.672 1 98.62 595 VAL A C 1
ATOM 4988 O O . VAL A 1 595 ? -3.764 -20.641 31.422 1 98.62 595 VAL A O 1
ATOM 4991 N N . LYS A 1 596 ? -5.602 -21.797 30.891 1 98.19 596 LYS A N 1
ATOM 4992 C CA . LYS A 1 596 ? -5.539 -22.641 32.094 1 98.19 596 LYS A CA 1
ATOM 4993 C C . LYS A 1 596 ? -5.105 -24.062 31.734 1 98.19 596 LYS A C 1
ATOM 4995 O O . LYS A 1 596 ? -5.59 -24.641 30.75 1 98.19 596 LYS A O 1
ATOM 5000 N N . GLY A 1 597 ? -4.168 -24.531 32.469 1 97.44 597 GLY A N 1
ATOM 5001 C CA . GLY A 1 597 ? -3.609 -25.844 32.219 1 97.44 597 GLY A CA 1
ATOM 5002 C C . GLY A 1 597 ? -2.199 -25.812 31.672 1 97.44 597 GLY A C 1
ATOM 5003 O O . GLY A 1 597 ? -1.781 -24.797 31.094 1 97.44 597 GLY A O 1
ATOM 5004 N N . GLY A 1 598 ? -1.42 -26.859 31.906 1 97.31 598 GLY A N 1
ATOM 5005 C CA . GLY A 1 598 ? -0.055 -26.938 31.406 1 97.31 598 GLY A CA 1
ATOM 5006 C C . GLY A 1 598 ? 0.917 -26.078 32.188 1 97.31 598 GLY A C 1
ATOM 5007 O O . GLY A 1 598 ? 0.586 -25.594 33.281 1 97.31 598 GLY A O 1
ATOM 5008 N N . GLU A 1 599 ? 2.104 -25.953 31.672 1 98.06 599 GLU A N 1
ATOM 5009 C CA . GLU A 1 599 ? 3.152 -25.141 32.281 1 98.06 599 GLU A CA 1
ATOM 5010 C C . GLU A 1 599 ? 3.143 -23.719 31.688 1 98.06 599 GLU A C 1
ATOM 5012 O O . GLU A 1 599 ? 3.193 -23.547 30.469 1 98.06 599 GLU A O 1
ATOM 5017 N N . ALA A 1 600 ? 3.09 -22.766 32.562 1 98.12 600 ALA A N 1
ATOM 5018 C CA . ALA A 1 600 ? 3.012 -21.375 32.156 1 98.12 600 ALA A CA 1
ATOM 5019 C C . ALA A 1 600 ? 4.305 -20.938 31.469 1 98.12 600 ALA A C 1
ATOM 5021 O O . ALA A 1 600 ? 5.402 -21.219 31.969 1 98.12 600 ALA A O 1
ATOM 5022 N N . ILE A 1 601 ? 4.164 -20.172 30.297 1 98.31 601 ILE A N 1
ATOM 5023 C CA . ILE A 1 601 ? 5.371 -19.703 29.625 1 98.31 601 ILE A CA 1
ATOM 5024 C C . ILE A 1 601 ? 5.23 -18.203 29.297 1 98.31 601 ILE A C 1
ATOM 5026 O O . ILE A 1 601 ? 6.203 -17.562 28.922 1 98.31 601 ILE A O 1
ATOM 5030 N N . ALA A 1 602 ? 4.059 -17.625 29.406 1 98 602 ALA A N 1
ATOM 5031 C CA . ALA A 1 602 ? 3.797 -16.203 29.172 1 98 602 ALA A CA 1
ATOM 5032 C C . ALA A 1 602 ? 2.689 -15.695 30.094 1 98 602 ALA A C 1
ATOM 5034 O O . ALA A 1 602 ? 1.763 -16.438 30.438 1 98 602 ALA A O 1
ATOM 5035 N N . TRP A 1 603 ? 2.697 -14.516 30.484 1 96.81 603 TRP A N 1
ATOM 5036 C CA . TRP A 1 603 ? 1.727 -14.047 31.469 1 96.81 603 TRP A CA 1
ATOM 5037 C C . TRP A 1 603 ? 1.546 -12.531 31.375 1 96.81 603 TRP A C 1
ATOM 5039 O O . TRP A 1 603 ? 2.4 -11.836 30.812 1 96.81 603 TRP A O 1
ATOM 5049 N N . ILE A 1 604 ? 0.491 -12.008 31.734 1 94.06 604 ILE A N 1
ATOM 5050 C CA . ILE A 1 604 ? 0.18 -10.617 32.031 1 94.06 604 ILE A CA 1
ATOM 5051 C C . ILE A 1 604 ? -0.108 -10.469 33.531 1 94.06 604 ILE A C 1
ATOM 5053 O O . ILE A 1 604 ? -1.188 -10.836 34 1 94.06 604 ILE A O 1
ATOM 5057 N N . GLY A 1 605 ? 0.807 -9.914 34.25 1 91.38 605 GLY A N 1
ATOM 5058 C CA . GLY A 1 605 ? 0.681 -9.992 35.719 1 91.38 605 GLY A CA 1
ATOM 5059 C C . GLY A 1 605 ? 0.598 -11.414 36.219 1 91.38 605 GLY A C 1
ATOM 5060 O O . GLY A 1 605 ? 1.463 -12.242 35.906 1 91.38 605 GLY A O 1
ATOM 5061 N N . ASP A 1 606 ? -0.513 -11.664 36.812 1 93.56 606 ASP A N 1
ATOM 5062 C CA . ASP A 1 606 ? -0.707 -13.008 37.344 1 93.56 606 ASP A CA 1
ATOM 5063 C C . ASP A 1 606 ? -1.516 -13.875 36.406 1 93.56 606 ASP A C 1
ATOM 5065 O O . ASP A 1 606 ? -1.679 -15.078 36.625 1 93.56 606 ASP A O 1
ATOM 5069 N N . LYS A 1 607 ? -1.916 -13.297 35.375 1 96.62 607 LYS A N 1
ATOM 5070 C CA . LYS A 1 607 ? -2.73 -14.016 34.406 1 96.62 607 LYS A CA 1
ATOM 5071 C C . LYS A 1 607 ? -1.857 -14.773 33.406 1 96.62 607 LYS A C 1
ATOM 5073 O O . LYS A 1 607 ? -1.087 -14.172 32.656 1 96.62 607 LYS A O 1
ATOM 5078 N N . VAL A 1 608 ? -2.051 -16.094 33.375 1 98.38 608 VAL A N 1
ATOM 5079 C CA . VAL A 1 608 ? -1.319 -16.906 32.438 1 98.38 608 VAL A CA 1
ATOM 5080 C C . VAL A 1 608 ? -1.997 -16.828 31.062 1 98.38 608 VAL A C 1
ATOM 5082 O O . VAL A 1 608 ? -3.197 -17.078 30.938 1 98.38 608 VAL A O 1
ATOM 5085 N N . VAL A 1 609 ? -1.186 -16.469 30.047 1 98.62 609 VAL A N 1
ATOM 5086 C CA . VAL A 1 609 ? -1.79 -16.281 28.734 1 98.62 609 VAL A CA 1
ATOM 5087 C C . VAL A 1 609 ? -1.123 -17.203 27.719 1 98.62 609 VAL A C 1
ATOM 5089 O O . VAL A 1 609 ? -1.493 -17.219 26.547 1 98.62 609 VAL A O 1
ATOM 5092 N N . GLY A 1 610 ? -0.144 -17.969 28.078 1 98.69 610 GLY A N 1
ATOM 5093 C CA . GLY A 1 610 ? 0.506 -18.984 27.266 1 98.69 610 GLY A CA 1
ATOM 5094 C C . GLY A 1 610 ? 1.044 -20.141 28.078 1 98.69 610 GLY A C 1
ATOM 5095 O O . GLY A 1 610 ? 1.567 -19.953 29.172 1 98.69 610 GLY A O 1
ATOM 5096 N N . THR A 1 611 ? 0.898 -21.328 27.609 1 98.56 611 THR A N 1
ATOM 5097 C CA . THR A 1 611 ? 1.351 -22.516 28.328 1 98.56 611 THR A CA 1
ATOM 5098 C C . THR A 1 611 ? 1.957 -23.531 27.375 1 98.56 611 THR A C 1
ATOM 5100 O O . THR A 1 611 ? 1.786 -23.422 26.156 1 98.56 611 THR A O 1
ATOM 5103 N N . ILE A 1 612 ? 2.736 -24.391 27.828 1 98.75 612 ILE A N 1
ATOM 5104 C CA . ILE A 1 612 ? 3.205 -25.562 27.094 1 98.75 612 ILE A CA 1
ATOM 5105 C C . ILE A 1 612 ? 2.752 -26.844 27.812 1 98.75 612 ILE A C 1
ATOM 5107 O O . ILE A 1 612 ? 2.715 -26.891 29.031 1 98.75 612 ILE A O 1
ATOM 5111 N N . VAL A 1 613 ? 2.289 -27.766 27.047 1 98.38 613 VAL A N 1
ATOM 5112 C CA . VAL A 1 613 ? 1.895 -29.078 27.531 1 98.38 613 VAL A CA 1
ATOM 5113 C C . VAL A 1 613 ? 2.734 -30.156 26.844 1 98.38 613 VAL A C 1
ATOM 5115 O O . VAL A 1 613 ? 3.035 -30.047 25.656 1 98.38 613 VAL A O 1
ATOM 5118 N N . ARG A 1 614 ? 3.178 -31.078 27.609 1 97.62 614 ARG A N 1
ATOM 5119 C CA . ARG A 1 614 ? 3.826 -32.281 27.078 1 97.62 614 ARG A CA 1
ATOM 5120 C C . ARG A 1 614 ? 2.928 -33.5 27.219 1 97.62 614 ARG A C 1
ATOM 5122 O O . ARG A 1 614 ? 2.559 -33.875 28.344 1 97.62 614 ARG A O 1
ATOM 5129 N N . LYS A 1 615 ? 2.49 -33.938 26.188 1 94.31 615 LYS A N 1
ATOM 5130 C CA . LYS A 1 615 ? 1.562 -35.062 26.109 1 94.31 615 LYS A CA 1
ATOM 5131 C C . LYS A 1 615 ? 2.023 -36.094 25.078 1 94.31 615 LYS A C 1
ATOM 5133 O O . LYS A 1 615 ? 2.486 -35.75 24 1 94.31 615 LYS A O 1
ATOM 5138 N N . GLY A 1 616 ? 1.862 -37.406 25.375 1 95.44 616 GLY A N 1
ATOM 5139 C CA . GLY A 1 616 ? 2.434 -38.406 24.484 1 95.44 616 GLY A CA 1
ATOM 5140 C C . GLY A 1 616 ? 3.93 -38.25 24.297 1 95.44 616 GLY A C 1
ATOM 5141 O O . GLY A 1 616 ? 4.676 -38.156 25.266 1 95.44 616 GLY A O 1
ATOM 5142 N N . LYS A 1 617 ? 4.297 -38.219 23 1 97.56 617 LYS A N 1
ATOM 5143 C CA . LYS A 1 617 ? 5.719 -38.062 22.703 1 97.56 617 LYS A CA 1
ATOM 5144 C C . LYS A 1 617 ? 6.051 -36.656 22.25 1 97.56 617 LYS A C 1
ATOM 5146 O O . LYS A 1 617 ? 7.207 -36.344 21.953 1 97.56 617 LYS A O 1
ATOM 5151 N N . GLY A 1 618 ? 5.039 -35.844 22.156 1 98.31 618 GLY A N 1
ATOM 5152 C CA . GLY A 1 618 ? 5.262 -34.5 21.641 1 98.31 618 GLY A CA 1
ATOM 5153 C C . GLY A 1 618 ? 4.887 -33.406 22.625 1 98.31 618 GLY A C 1
ATOM 5154 O O . GLY A 1 618 ? 5.004 -33.594 23.844 1 98.31 618 GLY A O 1
ATOM 5155 N N . SER A 1 619 ? 4.672 -32.25 22.156 1 98.75 619 SER A N 1
ATOM 5156 C CA . SER A 1 619 ? 4.301 -31.094 23 1 98.75 619 SER A CA 1
ATOM 5157 C C . SER A 1 619 ? 3.396 -30.125 22.234 1 98.75 619 SER A C 1
ATOM 5159 O O . SER A 1 619 ? 3.258 -30.234 21.016 1 98.75 619 SER A O 1
ATOM 5161 N N . ALA A 1 620 ? 2.758 -29.312 22.984 1 98.81 620 ALA A N 1
ATOM 5162 C CA . ALA A 1 620 ? 1.925 -28.25 22.406 1 98.81 620 ALA A CA 1
ATOM 5163 C C . ALA A 1 620 ? 2.086 -26.938 23.172 1 98.81 620 ALA A C 1
ATOM 5165 O O . ALA A 1 620 ? 2.059 -26.938 24.406 1 98.81 620 ALA A O 1
ATOM 5166 N N . VAL A 1 621 ? 2.387 -25.906 22.438 1 98.88 621 VAL A N 1
ATOM 5167 C CA . VAL A 1 621 ? 2.342 -24.547 22.984 1 98.88 621 VAL A CA 1
ATOM 5168 C C . VAL A 1 621 ? 1.002 -23.891 22.641 1 98.88 621 VAL A C 1
ATOM 5170 O O . VAL A 1 621 ? 0.611 -23.844 21.469 1 98.88 621 VAL A O 1
ATOM 5173 N N . ILE A 1 622 ? 0.284 -23.469 23.625 1 98.81 622 ILE A N 1
ATOM 5174 C CA . ILE A 1 622 ? -1.006 -22.812 23.453 1 98.81 622 ILE A CA 1
ATOM 5175 C C . ILE A 1 622 ? -0.897 -21.344 23.891 1 98.81 622 ILE A C 1
ATOM 5177 O O . ILE A 1 622 ? -0.597 -21.047 25.047 1 98.81 622 ILE A O 1
ATOM 5181 N N . LEU A 1 623 ? -1.109 -20.453 22.969 1 98.75 623 LEU A N 1
ATOM 5182 C CA . LEU A 1 623 ? -1.081 -19.016 23.266 1 98.75 623 LEU A CA 1
ATOM 5183 C C . LEU A 1 623 ? -2.48 -18.422 23.188 1 98.75 623 LEU A C 1
ATOM 5185 O O . LEU A 1 623 ? -3.217 -18.672 22.219 1 98.75 623 LEU A O 1
ATOM 5189 N N . GLY A 1 624 ? -2.82 -17.609 24.156 1 98.5 624 GLY A N 1
ATOM 5190 C CA . GLY A 1 624 ? -4.098 -16.906 24.172 1 98.5 624 GLY A CA 1
ATOM 5191 C C . GLY A 1 624 ? -4.023 -15.523 23.547 1 98.5 624 GLY A C 1
ATOM 5192 O O . GLY A 1 624 ? -4.875 -14.68 23.828 1 98.5 624 GLY A O 1
ATOM 5193 N N . PHE A 1 625 ? -2.963 -15.242 22.844 1 97.12 625 PHE A N 1
ATOM 5194 C CA . PHE A 1 625 ? -2.746 -13.945 22.219 1 97.12 625 PHE A CA 1
ATOM 5195 C C . PHE A 1 625 ? -2.088 -14.109 20.859 1 97.12 625 PHE A C 1
ATOM 5197 O O . PHE A 1 625 ? -1.61 -15.195 20.516 1 97.12 625 PHE A O 1
ATOM 5204 N N . ARG A 1 626 ? -2.135 -13.062 20.078 1 95.94 626 ARG A N 1
ATOM 5205 C CA . ARG A 1 626 ? -1.571 -13.055 18.719 1 95.94 626 ARG A CA 1
ATOM 5206 C C . ARG A 1 626 ? -0.103 -12.648 18.75 1 95.94 626 ARG A C 1
ATOM 5208 O O . ARG A 1 626 ? 0.318 -11.875 19.609 1 95.94 626 ARG A O 1
ATOM 5215 N N . LEU A 1 627 ? 0.658 -13.18 17.859 1 94.44 627 LEU A N 1
ATOM 5216 C CA . LEU A 1 627 ? 2.027 -12.742 17.609 1 94.44 627 LEU A CA 1
ATOM 5217 C C . LEU A 1 627 ? 2.1 -11.836 16.391 1 94.44 627 LEU A C 1
ATOM 5219 O O . LEU A 1 627 ? 1.343 -12.023 15.43 1 94.44 627 LEU A O 1
ATOM 5223 N N . GLN A 1 628 ? 2.986 -10.906 16.469 1 88.81 628 GLN A N 1
ATOM 5224 C CA . GLN A 1 628 ? 3.1 -9.938 15.383 1 88.81 628 GLN A CA 1
ATOM 5225 C C . GLN A 1 628 ? 4.559 -9.555 15.141 1 88.81 628 GLN A C 1
ATOM 5227 O O . GLN A 1 628 ? 5.383 -9.617 16.047 1 88.81 628 GLN A O 1
ATOM 5232 N N . TYR A 1 629 ? 4.816 -9.102 13.867 1 86.62 629 TYR A N 1
ATOM 5233 C CA . TYR A 1 629 ? 6.145 -8.617 13.508 1 86.62 629 TYR A CA 1
ATOM 5234 C C . TYR A 1 629 ? 6.238 -7.109 13.688 1 86.62 629 TYR A C 1
ATOM 5236 O O . TYR A 1 629 ? 5.332 -6.371 13.281 1 86.62 629 TYR A O 1
ATOM 5244 N N . TYR A 1 630 ? 7.238 -6.688 14.422 1 77.5 630 TYR A N 1
ATOM 5245 C CA . TYR A 1 630 ? 7.543 -5.266 14.539 1 77.5 630 TYR A CA 1
ATOM 5246 C C . TYR A 1 630 ? 8.906 -4.949 13.938 1 77.5 630 TYR A C 1
ATOM 5248 O O . TYR A 1 630 ? 9.867 -5.691 14.133 1 77.5 630 TYR A O 1
ATOM 5256 N N . SER A 1 631 ? 8.984 -3.949 13.094 1 65.56 631 SER A N 1
ATOM 5257 C CA . SER A 1 631 ? 10.227 -3.561 12.438 1 65.56 631 SER A CA 1
ATOM 5258 C C . SER A 1 631 ? 11.195 -2.908 13.422 1 65.56 631 SER A C 1
ATOM 5260 O O . SER A 1 631 ? 12.391 -2.818 13.156 1 65.56 631 SER A O 1
ATOM 5262 N N . SER A 1 632 ? 10.719 -2.609 14.602 1 59.62 632 SER A N 1
ATOM 5263 C CA . SER A 1 632 ? 11.523 -1.851 15.555 1 59.62 632 SER A CA 1
ATOM 5264 C C . SER A 1 632 ? 12.75 -2.641 16 1 59.62 632 SER A C 1
ATOM 5266 O O . SER A 1 632 ? 12.836 -3.846 15.75 1 59.62 632 SER A O 1
ATOM 5268 N N . TYR A 1 633 ? 13.711 -1.902 16.312 1 56.03 633 TYR A N 1
ATOM 5269 C CA . TYR A 1 633 ? 14.93 -2.475 16.875 1 56.03 633 TYR A CA 1
ATOM 5270 C C . TYR A 1 633 ? 14.609 -3.664 17.766 1 56.03 633 TYR A C 1
ATOM 5272 O O . TYR A 1 633 ? 15.352 -4.648 17.797 1 56.03 633 TYR A O 1
ATOM 5280 N N . HIS A 1 634 ? 13.266 -3.453 18.406 1 57.09 634 HIS A N 1
ATOM 5281 C CA . HIS A 1 634 ? 13.148 -4.445 19.469 1 57.09 634 HIS A CA 1
ATOM 5282 C C . HIS A 1 634 ? 12.25 -5.602 19.047 1 57.09 634 HIS A C 1
ATOM 5284 O O . HIS A 1 634 ? 11.102 -5.387 18.641 1 57.09 634 HIS A O 1
ATOM 5290 N N . ASP A 1 635 ? 12.844 -6.793 18.844 1 69.56 635 ASP A N 1
ATOM 5291 C CA . ASP A 1 635 ? 12.938 -8.211 18.516 1 69.56 635 ASP A CA 1
ATOM 5292 C C . ASP A 1 635 ? 12.242 -9.07 19.562 1 69.56 635 ASP A C 1
ATOM 5294 O O . ASP A 1 635 ? 12.602 -10.234 19.766 1 69.56 635 ASP A O 1
ATOM 5298 N N . MET A 1 636 ? 11.062 -8.383 20.219 1 84.44 636 MET A N 1
ATOM 5299 C CA . MET A 1 636 ? 10.617 -9.25 21.312 1 84.44 636 MET A CA 1
ATOM 5300 C C . MET A 1 636 ? 9.836 -10.445 20.766 1 84.44 636 MET A C 1
ATOM 5302 O O . MET A 1 636 ? 9.938 -11.547 21.297 1 84.44 636 MET A O 1
ATOM 5306 N N . HIS A 1 637 ? 9.07 -10.164 19.781 1 91.69 637 HIS A N 1
ATOM 5307 C CA . HIS A 1 637 ? 8.32 -11.266 19.188 1 91.69 637 HIS A CA 1
ATOM 5308 C C . HIS A 1 637 ? 9.25 -12.281 18.531 1 91.69 637 HIS A C 1
ATOM 5310 O O . HIS A 1 637 ? 9.008 -13.484 18.594 1 91.69 637 HIS A O 1
ATOM 5316 N N . ARG A 1 638 ? 10.328 -11.844 17.969 1 91.5 638 ARG A N 1
ATOM 5317 C CA . ARG A 1 638 ? 11.305 -12.75 17.375 1 91.5 638 ARG A CA 1
ATOM 5318 C C . ARG A 1 638 ? 12.016 -13.562 18.453 1 91.5 638 ARG A C 1
ATOM 5320 O O . ARG A 1 638 ? 12.281 -14.75 18.266 1 91.5 638 ARG A O 1
ATOM 5327 N N . LYS A 1 639 ? 12.281 -12.875 19.531 1 92.25 639 LYS A N 1
ATOM 5328 C CA . LYS A 1 639 ? 12.883 -13.586 20.656 1 92.25 639 LYS A CA 1
ATOM 5329 C C . LYS A 1 639 ? 11.93 -14.648 21.203 1 92.25 639 LYS A C 1
ATOM 5331 O O . LYS A 1 639 ? 12.367 -15.711 21.656 1 92.25 639 LYS A O 1
ATOM 5336 N N . PHE A 1 640 ? 10.711 -14.258 21.219 1 96 640 PHE A N 1
ATOM 5337 C CA . PHE A 1 640 ? 9.734 -15.211 21.719 1 96 640 PHE A CA 1
ATOM 5338 C C . PHE A 1 640 ? 9.617 -16.406 20.781 1 96 640 PHE A C 1
ATOM 5340 O O . PHE A 1 640 ? 9.43 -17.547 21.234 1 96 640 PHE A O 1
ATOM 5347 N N . VAL A 1 641 ? 9.719 -16.203 19.5 1 96.56 641 VAL A N 1
ATOM 5348 C CA . VAL A 1 641 ? 9.758 -17.312 18.562 1 96.56 641 VAL A CA 1
ATOM 5349 C C . VAL A 1 641 ? 10.953 -18.219 18.859 1 96.56 641 VAL A C 1
ATOM 5351 O O . VAL A 1 641 ? 10.828 -19.438 18.875 1 96.56 641 VAL A O 1
ATOM 5354 N N . ASP A 1 642 ? 12.141 -17.625 19.156 1 95.81 642 ASP A N 1
ATOM 5355 C CA . ASP A 1 642 ? 13.32 -18.391 19.547 1 95.81 642 ASP A CA 1
ATOM 5356 C C . ASP A 1 642 ? 13.023 -19.25 20.781 1 95.81 642 ASP A C 1
ATOM 5358 O O . ASP A 1 642 ? 13.438 -20.406 20.859 1 95.81 642 ASP A O 1
ATOM 5362 N N . LYS A 1 643 ? 12.344 -18.656 21.672 1 96.88 643 LYS A N 1
ATOM 5363 C CA . LYS A 1 643 ? 12.016 -19.344 22.922 1 96.88 643 LYS A CA 1
ATOM 5364 C C . LYS A 1 643 ? 11.109 -20.531 22.656 1 96.88 643 LYS A C 1
ATOM 5366 O O . LYS A 1 643 ? 11.305 -21.609 23.234 1 96.88 643 LYS A O 1
ATOM 5371 N N . ILE A 1 644 ? 10.078 -20.344 21.875 1 98.25 644 ILE A N 1
ATOM 5372 C CA . ILE A 1 644 ? 9.164 -21.422 21.547 1 98.25 644 ILE A CA 1
ATOM 5373 C C . ILE A 1 644 ? 9.93 -22.578 20.891 1 98.25 644 ILE A C 1
ATOM 5375 O O . ILE A 1 644 ? 9.727 -23.734 21.234 1 98.25 644 ILE A O 1
ATOM 5379 N N . LEU A 1 645 ? 10.812 -22.266 19.953 1 98 645 LEU A N 1
ATOM 5380 C CA . LEU A 1 645 ? 11.633 -23.281 19.297 1 98 645 LEU A CA 1
ATOM 5381 C C . LEU A 1 645 ? 12.469 -24.047 20.328 1 98 645 LEU A C 1
ATOM 5383 O O . LEU A 1 645 ? 12.523 -25.266 20.297 1 98 645 LEU A O 1
ATOM 5387 N N . GLN A 1 646 ? 13.047 -23.312 21.25 1 97.44 646 GLN A N 1
ATOM 5388 C CA . GLN A 1 646 ? 13.891 -23.906 22.281 1 97.44 646 GLN A CA 1
ATOM 5389 C C . GLN A 1 646 ? 13.078 -24.812 23.203 1 97.44 646 GLN A C 1
ATOM 5391 O O . GLN A 1 646 ? 13.492 -25.922 23.516 1 97.44 646 GLN A O 1
ATOM 5396 N N . LEU A 1 647 ? 11.945 -24.312 23.609 1 98 647 LEU A N 1
ATOM 5397 C CA . LEU A 1 647 ? 11.086 -25.062 24.516 1 98 647 LEU A CA 1
ATOM 5398 C C . LEU A 1 647 ? 10.672 -26.391 23.906 1 98 647 LEU A C 1
ATOM 5400 O O . LEU A 1 647 ? 10.5 -27.391 24.625 1 98 647 LEU A O 1
ATOM 5404 N N . GLN A 1 648 ? 10.586 -26.406 22.609 1 98.31 648 GLN A N 1
ATOM 5405 C CA . GLN A 1 648 ? 10.094 -27.609 21.953 1 98.31 648 GLN A CA 1
ATOM 5406 C C . GLN A 1 648 ? 11.227 -28.375 21.281 1 98.31 648 GLN A C 1
ATOM 5408 O O . GLN A 1 648 ? 10.992 -29.344 20.562 1 98.31 648 GLN A O 1
ATOM 5413 N N . GLY A 1 649 ? 12.43 -27.906 21.406 1 96.94 649 GLY A N 1
ATOM 5414 C CA . GLY A 1 649 ? 13.609 -28.609 20.953 1 96.94 649 GLY A CA 1
ATOM 5415 C C . GLY A 1 649 ? 13.789 -28.562 19.438 1 96.94 649 GLY A C 1
ATOM 5416 O O . GLY A 1 649 ? 14.328 -29.5 18.844 1 96.94 649 GLY A O 1
ATOM 5417 N N . VAL A 1 650 ? 13.266 -27.562 18.812 1 97.19 650 VAL A N 1
ATOM 5418 C CA . VAL A 1 650 ? 13.391 -27.406 17.359 1 97.19 650 VAL A CA 1
ATOM 5419 C C . VAL A 1 650 ? 14.617 -26.547 17.031 1 97.19 650 VAL A C 1
ATOM 5421 O O . VAL A 1 650 ? 14.711 -25.406 17.469 1 97.19 650 VAL A O 1
ATOM 5424 N N . LYS A 1 651 ? 15.523 -27.078 16.297 1 93.94 651 LYS A N 1
ATOM 5425 C CA . LYS A 1 651 ? 16.766 -26.391 15.969 1 93.94 651 LYS A CA 1
ATOM 5426 C C . LYS A 1 651 ? 16.75 -25.859 14.539 1 93.94 651 LYS A C 1
ATOM 5428 O O . LYS A 1 651 ? 16.25 -26.531 13.633 1 93.94 651 LYS A O 1
ATOM 5433 N N . ARG A 1 652 ? 17.359 -24.719 14.383 1 92.62 652 ARG A N 1
ATOM 5434 C CA . ARG A 1 652 ? 17.516 -24.156 13.039 1 92.62 652 ARG A CA 1
ATOM 5435 C C . ARG A 1 652 ? 18.625 -24.875 12.281 1 92.62 652 ARG A C 1
ATOM 5437 O O . ARG A 1 652 ? 19.609 -25.312 12.875 1 92.62 652 ARG A O 1
ATOM 5444 N N . GLU A 1 653 ? 18.438 -24.844 10.984 1 91.81 653 GLU A N 1
ATOM 5445 C CA . GLU A 1 653 ? 19.453 -25.469 10.141 1 91.81 653 GLU A CA 1
ATOM 5446 C C . GLU A 1 653 ? 20.609 -24.516 9.867 1 91.81 653 GLU A C 1
ATOM 5448 O O . GLU A 1 653 ? 21.719 -24.953 9.539 1 91.81 653 GLU A O 1
ATOM 5453 N N . VAL A 1 654 ? 20.281 -23.281 9.883 1 95.5 654 VAL A N 1
ATOM 5454 C CA . VAL A 1 654 ? 21.266 -22.266 9.578 1 95.5 654 VAL A CA 1
ATOM 5455 C C . VAL A 1 654 ? 21.359 -21.266 10.734 1 95.5 654 VAL A C 1
ATOM 5457 O O . VAL A 1 654 ? 20.344 -20.906 11.328 1 95.5 654 VAL A O 1
ATOM 5460 N N . GLU A 1 655 ? 22.516 -20.906 11.055 1 95.19 655 GLU A N 1
ATOM 5461 C CA . GLU A 1 655 ? 22.766 -19.859 12.047 1 95.19 655 GLU A CA 1
ATOM 5462 C C . GLU A 1 655 ? 23.375 -18.609 11.398 1 95.19 655 GLU A C 1
ATOM 5464 O O . GLU A 1 655 ? 24.266 -18.719 10.57 1 95.19 655 GLU A O 1
ATOM 5469 N N . VAL A 1 656 ? 22.797 -17.531 11.648 1 95.88 656 VAL A N 1
ATOM 5470 C CA . VAL A 1 656 ? 23.328 -16.25 11.18 1 95.88 656 VAL A CA 1
ATOM 5471 C C . VAL A 1 656 ? 23.547 -15.328 12.367 1 95.88 656 VAL A C 1
ATOM 5473 O O . VAL A 1 656 ? 22.75 -15.297 13.305 1 95.88 656 VAL A O 1
ATOM 5476 N N . SER A 1 657 ? 24.641 -14.602 12.406 1 95.5 657 SER A N 1
ATOM 5477 C CA . SER A 1 657 ? 24.938 -13.68 13.5 1 95.5 657 SER A CA 1
ATOM 5478 C C . SER A 1 657 ? 24.109 -12.406 13.391 1 95.5 657 SER A C 1
ATOM 5480 O O . SER A 1 657 ? 23.891 -11.719 14.391 1 95.5 657 SER A O 1
ATOM 5482 N N . ASN A 1 658 ? 23.781 -12.047 12.172 1 92.31 658 ASN A N 1
ATOM 5483 C CA . ASN A 1 658 ? 22.891 -10.922 11.875 1 92.31 658 ASN A CA 1
ATOM 5484 C C . ASN A 1 658 ? 21.531 -11.398 11.391 1 92.31 658 ASN A C 1
ATOM 5486 O O . ASN A 1 658 ? 21.391 -11.875 10.266 1 92.31 658 ASN A O 1
ATOM 5490 N N . ARG A 1 659 ? 20.562 -11.148 12.148 1 87 659 ARG A N 1
ATOM 5491 C CA . ARG A 1 659 ? 19.234 -11.727 11.906 1 87 659 ARG A CA 1
ATOM 5492 C C . ARG A 1 659 ? 18.562 -11.07 10.711 1 87 659 ARG A C 1
ATOM 5494 O O . ARG A 1 659 ? 17.578 -11.586 10.188 1 87 659 ARG A O 1
ATOM 5501 N N . ASP A 1 660 ? 19.078 -10 10.266 1 86.44 660 ASP A N 1
ATOM 5502 C CA . ASP A 1 660 ? 18.484 -9.32 9.117 1 86.44 660 ASP A CA 1
ATOM 5503 C C . ASP A 1 660 ? 18.906 -9.977 7.809 1 86.44 660 ASP A C 1
ATOM 5505 O O . ASP A 1 660 ? 18.375 -9.656 6.742 1 86.44 660 ASP A O 1
ATOM 5509 N N . ILE A 1 661 ? 19.859 -10.898 7.914 1 94.06 661 ILE A N 1
ATOM 5510 C CA . ILE A 1 661 ? 20.188 -11.758 6.785 1 94.06 661 ILE A CA 1
ATOM 5511 C C . ILE A 1 661 ? 19.219 -12.938 6.738 1 94.06 661 ILE A C 1
ATOM 5513 O O . ILE A 1 661 ? 19.219 -13.789 7.633 1 94.06 661 ILE A O 1
ATOM 5517 N N . ILE A 1 662 ? 18.422 -13.008 5.715 1 95.31 662 ILE A N 1
ATOM 5518 C CA . ILE A 1 662 ? 17.484 -14.117 5.562 1 95.31 662 ILE A CA 1
ATOM 5519 C C . ILE A 1 662 ? 18.172 -15.297 4.883 1 95.31 662 ILE A C 1
ATOM 5521 O O . ILE A 1 662 ? 18.828 -15.125 3.85 1 95.31 662 ILE A O 1
ATOM 5525 N N . ALA A 1 663 ? 18.047 -16.422 5.488 1 97 663 ALA A N 1
ATOM 5526 C CA . ALA A 1 663 ? 18.719 -17.609 4.969 1 97 663 ALA A CA 1
ATOM 5527 C C . ALA A 1 663 ? 17.719 -18.703 4.629 1 97 663 ALA A C 1
ATOM 5529 O O . ALA A 1 663 ? 16.859 -19.047 5.449 1 97 663 ALA A O 1
ATOM 5530 N N . ILE A 1 664 ? 17.781 -19.25 3.438 1 97.19 664 ILE A N 1
ATOM 5531 C CA . ILE A 1 664 ? 16.922 -20.328 2.959 1 97.19 664 ILE A CA 1
ATOM 5532 C C . ILE A 1 664 ? 17.797 -21.547 2.631 1 97.19 664 ILE A C 1
ATOM 5534 O O . ILE A 1 664 ? 18.438 -21.594 1.582 1 97.19 664 ILE A O 1
ATOM 5538 N N . PRO A 1 665 ? 17.781 -22.516 3.439 1 96.88 665 PRO A N 1
ATOM 5539 C CA . PRO A 1 665 ? 18.609 -23.688 3.217 1 96.88 665 PRO A CA 1
ATOM 5540 C C . PRO A 1 665 ? 18.109 -24.562 2.07 1 96.88 665 PRO A C 1
ATOM 5542 O O . PRO A 1 665 ? 16.906 -24.828 1.974 1 96.88 665 PRO A O 1
ATOM 5545 N N . ARG A 1 666 ? 19.047 -24.984 1.209 1 96.75 666 ARG A N 1
ATOM 5546 C CA . ARG A 1 666 ? 18.766 -25.844 0.06 1 96.75 666 ARG A CA 1
ATOM 5547 C C . ARG A 1 666 ? 19.781 -26.969 -0.047 1 96.75 666 ARG A C 1
ATOM 5549 O O . ARG A 1 666 ? 20.312 -27.234 -1.128 1 96.75 666 ARG A O 1
ATOM 5556 N N . ILE A 1 667 ? 20.078 -27.594 1.054 1 95.44 667 ILE A N 1
ATOM 5557 C CA . ILE A 1 667 ? 20.969 -28.75 1.161 1 95.44 667 ILE A CA 1
ATOM 5558 C C . ILE A 1 667 ? 22.344 -28.406 0.601 1 95.44 667 ILE A C 1
ATOM 5560 O O . ILE A 1 667 ? 23.219 -27.953 1.338 1 95.44 667 ILE A O 1
ATOM 5564 N N . HIS A 1 668 ? 22.531 -28.406 -0.771 1 97 668 HIS A N 1
ATOM 5565 C CA . HIS A 1 668 ? 23.828 -28.141 -1.376 1 97 668 HIS A CA 1
ATOM 5566 C C . HIS A 1 668 ? 23.953 -26.672 -1.775 1 97 668 HIS A C 1
ATOM 5568 O O . HIS A 1 668 ? 24.922 -26.297 -2.445 1 97 668 HIS A O 1
ATOM 5574 N N . TYR A 1 669 ? 23 -25.906 -1.434 1 97.75 669 TYR A N 1
ATOM 5575 C CA . TYR A 1 669 ? 23.016 -24.453 -1.592 1 97.75 669 TYR A CA 1
ATOM 5576 C C . TYR A 1 669 ? 22.438 -23.766 -0.354 1 97.75 669 TYR A C 1
ATOM 5578 O O . TYR A 1 669 ? 21.719 -24.375 0.427 1 97.75 669 TYR A O 1
ATOM 5586 N N . LEU A 1 670 ? 22.812 -22.641 -0.138 1 97.75 670 LEU A N 1
ATOM 5587 C CA . LEU A 1 670 ? 22.234 -21.719 0.837 1 97.75 670 LEU A CA 1
ATOM 5588 C C . LEU A 1 670 ? 21.906 -20.375 0.191 1 97.75 670 LEU A C 1
ATOM 5590 O O . LEU A 1 670 ? 22.797 -19.703 -0.335 1 97.75 670 LEU A O 1
ATOM 5594 N N . VAL A 1 671 ? 20.672 -20.016 0.144 1 98.12 671 VAL A N 1
ATOM 5595 C CA . VAL A 1 671 ? 20.297 -18.734 -0.435 1 98.12 671 VAL A CA 1
ATOM 5596 C C . VAL A 1 671 ? 20.297 -17.672 0.649 1 98.12 671 VAL A C 1
ATOM 5598 O O . VAL A 1 671 ? 19.609 -17.797 1.667 1 98.12 671 VAL A O 1
ATOM 5601 N N . LEU A 1 672 ? 21.062 -16.656 0.504 1 98 672 LEU A N 1
ATOM 5602 C CA . LEU A 1 672 ? 21.125 -15.523 1.42 1 98 672 LEU A CA 1
ATOM 5603 C C . LEU A 1 672 ? 20.484 -14.289 0.796 1 98 672 LEU A C 1
ATOM 5605 O O . LEU A 1 672 ? 20.719 -13.984 -0.374 1 98 672 LEU A O 1
ATOM 5609 N N . VAL A 1 673 ? 19.625 -13.625 1.548 1 96.44 673 VAL A N 1
ATOM 5610 C CA . VAL A 1 673 ? 18.828 -12.516 1.044 1 96.44 673 VAL A CA 1
ATOM 5611 C C . VAL A 1 673 ? 19.016 -11.297 1.944 1 96.44 673 VAL A C 1
ATOM 5613 O O . VAL A 1 673 ? 18.953 -11.406 3.172 1 96.44 673 VAL A O 1
ATOM 5616 N N . ASN A 1 674 ? 19.328 -10.172 1.413 1 94.44 674 ASN A N 1
ATOM 5617 C CA . ASN A 1 674 ? 19.094 -8.867 2.035 1 94.44 674 ASN A CA 1
ATOM 5618 C C . ASN A 1 674 ? 17.844 -8.195 1.497 1 94.44 674 ASN A C 1
ATOM 5620 O O . ASN A 1 674 ? 17.828 -7.711 0.365 1 94.44 674 ASN A O 1
ATOM 5624 N N . PRO A 1 675 ? 16.781 -8.211 2.279 1 88.5 675 PRO A N 1
ATOM 5625 C CA . PRO A 1 675 ? 15.516 -7.691 1.755 1 88.5 675 PRO A CA 1
ATOM 5626 C C . PRO A 1 675 ? 15.445 -6.164 1.791 1 88.5 675 PRO A C 1
ATOM 5628 O O . PRO A 1 675 ? 14.453 -5.582 1.347 1 88.5 675 PRO A O 1
ATOM 5631 N N . ARG A 1 676 ? 16.5 -5.512 2.301 1 83.12 676 ARG A N 1
ATOM 5632 C CA . ARG A 1 676 ? 16.5 -4.062 2.482 1 83.12 676 ARG A CA 1
ATOM 5633 C C . ARG A 1 676 ? 17.656 -3.412 1.732 1 83.12 676 ARG A C 1
ATOM 5635 O O . ARG A 1 676 ? 18.547 -4.102 1.254 1 83.12 676 ARG A O 1
ATOM 5642 N N . ASP A 1 677 ? 17.609 -2.131 1.6 1 82.06 677 ASP A N 1
ATOM 5643 C CA . ASP A 1 677 ? 18.641 -1.405 0.86 1 82.06 677 ASP A CA 1
ATOM 5644 C C . ASP A 1 677 ? 19.859 -1.131 1.74 1 82.06 677 ASP A C 1
ATOM 5646 O O . ASP A 1 677 ? 20.938 -0.781 1.236 1 82.06 677 ASP A O 1
ATOM 5650 N N . GLU A 1 678 ? 19.766 -1.415 3.02 1 83.38 678 GLU A N 1
ATOM 5651 C CA . GLU A 1 678 ? 20.859 -1.195 3.951 1 83.38 678 GLU A CA 1
ATOM 5652 C C . GLU A 1 678 ? 21.844 -2.357 3.92 1 83.38 678 GLU A C 1
ATOM 5654 O O . GLU A 1 678 ? 21.453 -3.51 3.73 1 83.38 678 GLU A O 1
ATOM 5659 N N . GLU A 1 679 ? 23.078 -1.968 4.105 1 90.69 679 GLU A N 1
ATOM 5660 C CA . GLU A 1 679 ? 24.109 -2.996 4.16 1 90.69 679 GLU A CA 1
ATOM 5661 C C . GLU A 1 679 ? 23.906 -3.916 5.363 1 90.69 679 GLU A C 1
ATOM 5663 O O . GLU A 1 679 ? 23.594 -3.451 6.461 1 90.69 679 GLU A O 1
ATOM 5668 N N . VAL A 1 680 ? 24.047 -5.156 5.172 1 91.88 680 VAL A N 1
ATOM 5669 C CA . VAL A 1 680 ? 24.031 -6.129 6.258 1 91.88 680 VAL A CA 1
ATOM 5670 C C . VAL A 1 680 ? 25.281 -7.004 6.184 1 91.88 680 VAL A C 1
ATOM 5672 O O . VAL A 1 680 ? 25.781 -7.285 5.094 1 91.88 680 VAL A O 1
ATOM 5675 N N . ALA A 1 681 ? 25.844 -7.34 7.305 1 95.62 681 ALA A N 1
ATOM 5676 C CA . ALA A 1 681 ? 27 -8.219 7.398 1 95.62 681 ALA A CA 1
ATOM 5677 C C . ALA A 1 681 ? 26.891 -9.156 8.594 1 95.62 681 ALA A C 1
ATOM 5679 O O . ALA A 1 681 ? 26.188 -8.852 9.562 1 95.62 681 ALA A O 1
ATOM 5680 N N . GLY A 1 682 ? 27.469 -10.32 8.484 1 96.44 682 GLY A N 1
ATOM 5681 C CA . GLY A 1 682 ? 27.469 -11.266 9.586 1 96.44 682 GLY A CA 1
ATOM 5682 C C . GLY A 1 682 ? 28.109 -12.602 9.242 1 96.44 682 GLY A C 1
ATOM 5683 O O . GLY A 1 682 ? 28.641 -12.766 8.141 1 96.44 682 GLY A O 1
ATOM 5684 N N . LYS A 1 683 ? 28.125 -13.438 10.219 1 97.56 683 LYS A N 1
ATOM 5685 C CA . LYS A 1 683 ? 28.625 -14.797 10.07 1 97.56 683 LYS A CA 1
ATOM 5686 C C . LYS A 1 683 ? 27.484 -15.781 9.805 1 97.56 683 LYS A C 1
ATOM 5688 O O . LYS A 1 683 ? 26.375 -15.625 10.344 1 97.56 683 LYS A O 1
ATOM 5693 N N . VAL A 1 684 ? 27.766 -16.75 8.984 1 97.69 684 VAL A N 1
ATOM 5694 C CA . VAL A 1 684 ? 26.797 -17.781 8.641 1 97.69 684 VAL A CA 1
ATOM 5695 C C . VAL A 1 684 ? 27.375 -19.156 8.898 1 97.69 684 VAL A C 1
ATOM 5697 O O . VAL A 1 684 ? 28.547 -19.422 8.57 1 97.69 684 VAL A O 1
ATOM 5700 N N . LYS A 1 685 ? 26.641 -20 9.555 1 97.5 685 LYS A N 1
ATOM 5701 C CA . LYS A 1 685 ? 26.984 -21.406 9.766 1 97.5 685 LYS A CA 1
ATOM 5702 C C . LYS A 1 685 ? 25.922 -22.328 9.156 1 97.5 685 LYS A C 1
ATOM 5704 O O . LYS A 1 685 ? 24.734 -22.203 9.477 1 97.5 685 LYS A O 1
ATOM 5709 N N . TYR A 1 686 ? 26.344 -23.203 8.305 1 96.81 686 TYR A N 1
ATOM 5710 C CA . TYR A 1 686 ? 25.422 -24.078 7.602 1 96.81 686 TYR A CA 1
ATOM 5711 C C . TYR A 1 686 ? 26.109 -25.391 7.215 1 96.81 686 TYR A C 1
ATOM 5713 O O . TYR A 1 686 ? 27.125 -25.375 6.523 1 96.81 686 TYR A O 1
ATOM 5721 N N . ARG A 1 687 ? 25.672 -26.516 7.734 1 94.56 687 ARG A N 1
ATOM 5722 C CA . ARG A 1 687 ? 26.109 -27.859 7.383 1 94.56 687 ARG A CA 1
ATOM 5723 C C . ARG A 1 687 ? 27.625 -28 7.543 1 94.56 687 ARG A C 1
ATOM 5725 O O . ARG A 1 687 ? 28.312 -28.469 6.629 1 94.56 687 ARG A O 1
ATOM 5732 N N . GLY A 1 688 ? 28.078 -27.469 8.594 1 92.75 688 GLY A N 1
ATOM 5733 C CA . GLY A 1 688 ? 29.469 -27.672 8.969 1 92.75 688 GLY A CA 1
ATOM 5734 C C . GLY A 1 688 ? 30.406 -26.609 8.398 1 92.75 688 GLY A C 1
ATOM 5735 O O . GLY A 1 688 ? 31.594 -26.594 8.719 1 92.75 688 GLY A O 1
ATOM 5736 N N . VAL A 1 689 ? 29.859 -25.734 7.582 1 94.75 689 VAL A N 1
ATOM 5737 C CA . VAL A 1 689 ? 30.688 -24.656 7.012 1 94.75 689 VAL A CA 1
ATOM 5738 C C . VAL A 1 689 ? 30.375 -23.344 7.727 1 94.75 689 VAL A C 1
ATOM 5740 O O . VAL A 1 689 ? 29.25 -23.109 8.164 1 94.75 689 VAL A O 1
ATOM 5743 N N . GLU A 1 690 ? 31.422 -22.531 7.941 1 95.5 690 GLU A N 1
ATOM 5744 C CA . GLU A 1 690 ? 31.281 -21.203 8.531 1 95.5 690 GLU A CA 1
ATOM 5745 C C . GLU A 1 690 ? 32 -20.141 7.688 1 95.5 690 GLU A C 1
ATOM 5747 O O . GLU A 1 690 ? 33.125 -20.359 7.246 1 95.5 690 GLU A O 1
ATOM 5752 N N . PHE A 1 691 ? 31.344 -19.062 7.336 1 95.88 691 PHE A N 1
ATOM 5753 C CA . PHE A 1 691 ? 31.969 -17.984 6.562 1 95.88 691 PHE A CA 1
ATOM 5754 C C . PHE A 1 691 ? 31.328 -16.641 6.91 1 95.88 691 PHE A C 1
ATOM 5756 O O . PHE A 1 691 ? 30.297 -16.594 7.578 1 95.88 691 PHE A O 1
ATOM 5763 N N . GLU A 1 692 ? 31.984 -15.602 6.531 1 95.25 692 GLU A N 1
ATOM 5764 C CA . GLU A 1 692 ? 31.469 -14.242 6.672 1 95.25 692 GLU A CA 1
ATOM 5765 C C . GLU A 1 692 ? 30.859 -13.742 5.363 1 95.25 692 GLU A C 1
ATOM 5767 O O . GLU A 1 692 ? 31.312 -14.117 4.281 1 95.25 692 GLU A O 1
ATOM 5772 N N . ILE A 1 693 ? 29.797 -12.969 5.5 1 96.25 693 ILE A N 1
ATOM 5773 C CA . ILE A 1 693 ? 29.141 -12.414 4.316 1 96.25 693 ILE A CA 1
ATOM 5774 C C . ILE A 1 693 ? 28.844 -10.938 4.539 1 96.25 693 ILE A C 1
ATOM 5776 O O . ILE A 1 693 ? 28.625 -10.5 5.672 1 96.25 693 ILE A O 1
ATOM 5780 N N . LYS A 1 694 ? 29.031 -10.195 3.551 1 96 694 LYS A N 1
ATOM 5781 C CA . LYS A 1 694 ? 28.625 -8.789 3.49 1 96 694 LYS A CA 1
ATOM 5782 C C . LYS A 1 694 ? 27.812 -8.508 2.234 1 96 694 LYS A C 1
ATOM 5784 O O . LYS A 1 694 ? 28.219 -8.867 1.128 1 96 694 LYS A O 1
ATOM 5789 N N . MET A 1 695 ? 26.594 -7.902 2.398 1 96.12 695 MET A N 1
ATOM 5790 C CA . MET A 1 695 ? 25.734 -7.504 1.283 1 96.12 695 MET A CA 1
ATOM 5791 C C . MET A 1 695 ? 25.422 -6.012 1.343 1 96.12 695 MET A C 1
ATOM 5793 O O . MET A 1 695 ? 24.734 -5.555 2.254 1 96.12 695 MET A O 1
ATOM 5797 N N . LYS A 1 696 ? 25.859 -5.281 0.44 1 93.69 696 LYS A N 1
ATOM 5798 C CA . LYS A 1 696 ? 25.859 -3.82 0.49 1 93.69 696 LYS A CA 1
ATOM 5799 C C . LYS A 1 696 ? 24.453 -3.26 0.239 1 93.69 696 LYS A C 1
ATOM 5801 O O . LYS A 1 696 ? 24.188 -2.09 0.519 1 93.69 696 LYS A O 1
ATOM 5806 N N . GLY A 1 697 ? 23.547 -4.023 -0.28 1 91.12 697 GLY A N 1
ATOM 5807 C CA . GLY A 1 697 ? 22.188 -3.613 -0.566 1 91.12 697 GLY A CA 1
ATOM 5808 C C . GLY A 1 697 ? 21.25 -4.781 -0.8 1 91.12 697 GLY A C 1
ATOM 5809 O O . GLY A 1 697 ? 21.625 -5.938 -0.607 1 91.12 697 GLY A O 1
ATOM 5810 N N . ARG A 1 698 ? 20.047 -4.461 -1.185 1 91.12 698 ARG A N 1
ATOM 5811 C CA . ARG A 1 698 ? 19.016 -5.457 -1.436 1 91.12 698 ARG A CA 1
ATOM 5812 C C . ARG A 1 698 ? 19.438 -6.426 -2.533 1 91.12 698 ARG A C 1
ATOM 5814 O O . ARG A 1 698 ? 19.906 -6.004 -3.592 1 91.12 698 ARG A O 1
ATOM 5821 N N . GLY A 1 699 ? 19.297 -7.695 -2.27 1 94.62 699 GLY A N 1
ATOM 5822 C CA . GLY A 1 699 ? 19.656 -8.688 -3.271 1 94.62 699 GLY A CA 1
ATOM 5823 C C . GLY A 1 699 ? 19.703 -10.102 -2.727 1 94.62 699 GLY A C 1
ATOM 5824 O O . GLY A 1 699 ? 19.344 -10.336 -1.572 1 94.62 699 GLY A O 1
ATOM 5825 N N . VAL A 1 700 ? 20.078 -11.047 -3.627 1 97.19 700 VAL A N 1
ATOM 5826 C CA . VAL A 1 700 ? 20.031 -12.469 -3.291 1 97.19 700 VAL A CA 1
ATOM 5827 C C . VAL A 1 700 ? 21.312 -13.148 -3.791 1 97.19 700 VAL A C 1
ATOM 5829 O O . VAL A 1 700 ? 21.797 -12.844 -4.883 1 97.19 700 VAL A O 1
ATOM 5832 N N . LEU A 1 701 ? 21.906 -14.016 -3.029 1 98.38 701 LEU A N 1
ATOM 5833 C CA . LEU A 1 701 ? 23.016 -14.867 -3.426 1 98.38 701 LEU A CA 1
ATOM 5834 C C . LEU A 1 701 ? 22.656 -16.344 -3.285 1 98.38 701 LEU A C 1
ATOM 5836 O O . LEU A 1 701 ? 22.078 -16.75 -2.275 1 98.38 701 LEU A O 1
ATOM 5840 N N . PHE A 1 702 ? 22.906 -17.094 -4.309 1 98.56 702 PHE A N 1
ATOM 5841 C CA . PHE A 1 702 ? 22.828 -18.547 -4.246 1 98.56 702 PHE A CA 1
ATOM 5842 C C . PHE A 1 702 ? 24.203 -19.141 -3.928 1 98.56 702 PHE A C 1
ATOM 5844 O O . PHE A 1 702 ? 25 -19.391 -4.832 1 98.56 702 PHE A O 1
ATOM 5851 N N . ILE A 1 703 ? 24.422 -19.453 -2.699 1 98.06 703 ILE A N 1
ATOM 5852 C CA . ILE A 1 703 ? 25.719 -19.922 -2.211 1 98.06 703 ILE A CA 1
ATOM 5853 C C . ILE A 1 703 ? 25.812 -21.438 -2.369 1 98.06 703 ILE A C 1
ATOM 5855 O O . ILE A 1 703 ? 25.094 -22.188 -1.71 1 98.06 703 ILE A O 1
ATOM 5859 N N . PRO A 1 704 ? 26.734 -21.922 -3.199 1 98 704 PRO A N 1
ATOM 5860 C CA . PRO A 1 704 ? 26.938 -23.375 -3.236 1 98 704 PRO A CA 1
ATOM 5861 C C . PRO A 1 704 ? 27.672 -23.891 -2 1 98 704 PRO A C 1
ATOM 5863 O O . PRO A 1 704 ? 28.594 -23.25 -1.504 1 98 704 PRO A O 1
ATOM 5866 N N . VAL A 1 705 ? 27.234 -24.969 -1.507 1 97.31 705 VAL A N 1
ATOM 5867 C CA . VAL A 1 705 ? 27.797 -25.594 -0.326 1 97.31 705 VAL A CA 1
ATOM 5868 C C . VAL A 1 705 ? 27.969 -27.094 -0.575 1 97.31 705 VAL A C 1
ATOM 5870 O O . VAL A 1 705 ? 27.016 -27.797 -0.894 1 97.31 705 VAL A O 1
ATOM 5873 N N . ASP A 1 706 ? 29.141 -27.562 -0.464 1 95.56 706 ASP A N 1
ATOM 5874 C CA . ASP A 1 706 ? 29.453 -28.984 -0.631 1 95.56 706 ASP A CA 1
ATOM 5875 C C . ASP A 1 706 ? 28.844 -29.531 -1.926 1 95.56 706 ASP A C 1
ATOM 5877 O O . ASP A 1 706 ? 28.062 -30.484 -1.902 1 95.56 706 ASP A O 1
ATOM 5881 N N . VAL A 1 707 ? 29.203 -28.969 -2.98 1 95.94 707 VAL A N 1
ATOM 5882 C CA . VAL A 1 707 ? 28.641 -29.328 -4.281 1 95.94 707 VAL A CA 1
ATOM 5883 C C . VAL A 1 707 ? 29.75 -29.359 -5.324 1 95.94 707 VAL A C 1
ATOM 5885 O O . VAL A 1 707 ? 30.766 -28.672 -5.188 1 95.94 707 VAL A O 1
ATOM 5888 N N . GLU A 1 708 ? 29.625 -30.172 -6.262 1 95.75 708 GLU A N 1
ATOM 5889 C CA . GLU A 1 708 ? 30.547 -30.219 -7.395 1 95.75 708 GLU A CA 1
ATOM 5890 C C . GLU A 1 708 ? 29.984 -29.5 -8.609 1 95.75 708 GLU A C 1
ATOM 5892 O O . GLU A 1 708 ? 28.875 -29.812 -9.055 1 95.75 708 GLU A O 1
ATOM 5897 N N . ILE A 1 709 ? 30.703 -28.5 -9.086 1 95.88 709 ILE A N 1
ATOM 5898 C CA . ILE A 1 709 ? 30.328 -27.734 -10.266 1 95.88 709 ILE A CA 1
ATOM 5899 C C . ILE A 1 709 ? 31.469 -27.75 -11.281 1 95.88 709 ILE A C 1
ATOM 5901 O O . ILE A 1 709 ? 32.594 -27.375 -10.961 1 95.88 709 ILE A O 1
ATOM 5905 N N . ASN A 1 710 ? 31.234 -28.234 -12.445 1 95 710 ASN A N 1
ATOM 5906 C CA . ASN A 1 710 ? 32.219 -28.266 -13.531 1 95 710 ASN A CA 1
ATOM 5907 C C . ASN A 1 710 ? 33.469 -29.016 -13.133 1 95 710 ASN A C 1
ATOM 5909 O O . ASN A 1 710 ? 34.562 -28.594 -13.453 1 95 710 ASN A O 1
ATOM 5913 N N . GLY A 1 711 ? 33.281 -30 -12.367 1 94.38 711 GLY A N 1
ATOM 5914 C CA . GLY A 1 711 ? 34.375 -30.844 -11.984 1 94.38 711 GLY A CA 1
ATOM 5915 C C . GLY A 1 711 ? 35.156 -30.312 -10.773 1 94.38 711 GLY A C 1
ATOM 5916 O O . GLY A 1 711 ? 36.188 -30.859 -10.398 1 94.38 711 GLY A O 1
ATOM 5917 N N . VAL A 1 712 ? 34.688 -29.266 -10.18 1 95.81 712 VAL A N 1
ATOM 5918 C CA . VAL A 1 712 ? 35.312 -28.672 -9.008 1 95.81 712 VAL A CA 1
ATOM 5919 C C . VAL A 1 712 ? 34.469 -28.922 -7.773 1 95.81 712 VAL A C 1
ATOM 5921 O O . VAL A 1 712 ? 33.281 -28.594 -7.762 1 95.81 712 VAL A O 1
ATOM 5924 N N . LYS A 1 713 ? 35 -29.438 -6.781 1 96.25 713 LYS A N 1
ATOM 5925 C CA . LYS A 1 713 ? 34.281 -29.656 -5.523 1 96.25 713 LYS A CA 1
ATOM 5926 C C . LYS A 1 713 ? 34.375 -28.438 -4.621 1 96.25 713 LYS A C 1
ATOM 5928 O O . LYS A 1 713 ? 35.406 -28.219 -3.965 1 96.25 713 LYS A O 1
ATOM 5933 N N . LEU A 1 714 ? 33.375 -27.75 -4.555 1 96.19 714 LEU A N 1
ATOM 5934 C CA . LEU A 1 714 ? 33.312 -26.562 -3.723 1 96.19 714 LEU A CA 1
ATOM 5935 C C . LEU A 1 714 ? 32.875 -26.906 -2.305 1 96.19 714 LEU A C 1
ATOM 5937 O O . LEU A 1 714 ? 31.875 -27.609 -2.117 1 96.19 714 LEU A O 1
ATOM 5941 N N . VAL A 1 715 ? 33.656 -26.5 -1.312 1 96.94 715 VAL A N 1
ATOM 5942 C CA . VAL A 1 715 ? 33.156 -26.484 0.057 1 96.94 715 VAL A CA 1
ATOM 5943 C C . VAL A 1 715 ? 32.094 -25.406 0.208 1 96.94 715 VAL A C 1
ATOM 5945 O O . VAL A 1 715 ? 30.984 -25.672 0.674 1 96.94 715 VAL A O 1
ATOM 5948 N N . TYR A 1 716 ? 32.438 -24.203 -0.158 1 97.19 716 TYR A N 1
ATOM 5949 C CA . TYR A 1 716 ? 31.453 -23.125 -0.328 1 97.19 716 TYR A CA 1
ATOM 5950 C C . TYR A 1 716 ? 32.031 -22 -1.176 1 97.19 716 TYR A C 1
ATOM 5952 O O . TYR A 1 716 ? 33.25 -21.938 -1.405 1 97.19 716 TYR A O 1
ATOM 5960 N N . ALA A 1 717 ? 31.219 -21.141 -1.712 1 98 717 ALA A N 1
ATOM 5961 C CA . ALA A 1 717 ? 31.562 -19.891 -2.371 1 98 717 ALA A CA 1
ATOM 5962 C C . ALA A 1 717 ? 30.562 -18.781 -2.033 1 98 717 ALA A C 1
ATOM 5964 O O . ALA A 1 717 ? 29.359 -18.969 -2.18 1 98 717 ALA A O 1
ATOM 5965 N N . THR A 1 718 ? 31.016 -17.625 -1.554 1 98.06 718 THR A N 1
ATOM 5966 C CA . THR A 1 718 ? 30.125 -16.531 -1.249 1 98.06 718 THR A CA 1
ATOM 5967 C C . THR A 1 718 ? 29.797 -15.734 -2.51 1 98.06 718 THR A C 1
ATOM 5969 O O . THR A 1 718 ? 29.891 -14.5 -2.52 1 98.06 718 THR A O 1
ATOM 5972 N N . ALA A 1 719 ? 29.484 -16.438 -3.57 1 98.31 719 ALA A N 1
ATOM 5973 C CA . ALA A 1 719 ? 29.062 -15.938 -4.879 1 98.31 719 ALA A CA 1
ATOM 5974 C C . ALA A 1 719 ? 28.203 -16.969 -5.605 1 98.31 719 ALA A C 1
ATOM 5976 O O . ALA A 1 719 ? 28.312 -18.172 -5.352 1 98.31 719 ALA A O 1
ATOM 5977 N N . THR A 1 720 ? 27.312 -16.469 -6.43 1 98.5 720 THR A N 1
ATOM 5978 C CA . THR A 1 720 ? 26.406 -17.328 -7.191 1 98.5 720 THR A CA 1
ATOM 5979 C C . THR A 1 720 ? 27.094 -17.875 -8.438 1 98.5 720 THR A C 1
ATOM 5981 O O . THR A 1 720 ? 27.594 -17.109 -9.266 1 98.5 720 THR A O 1
ATOM 5984 N N . PRO A 1 721 ? 27.219 -19.156 -8.602 1 98.31 721 PRO A N 1
ATOM 5985 C CA . PRO A 1 721 ? 27.75 -19.672 -9.867 1 98.31 721 PRO A CA 1
ATOM 5986 C C . PRO A 1 721 ? 26.781 -19.484 -11.031 1 98.31 721 PRO A C 1
ATOM 5988 O O . PRO A 1 721 ? 25.625 -19.906 -10.953 1 98.31 721 PRO A O 1
ATOM 5991 N N . ILE A 1 722 ? 27.203 -18.859 -12.125 1 97.81 722 ILE A N 1
ATOM 5992 C CA . ILE A 1 722 ? 26.266 -18.531 -13.188 1 97.81 722 ILE A CA 1
ATOM 5993 C C . ILE A 1 722 ? 26.75 -19.125 -14.508 1 97.81 722 ILE A C 1
ATOM 5995 O O . ILE A 1 722 ? 26.219 -18.781 -15.57 1 97.81 722 ILE A O 1
ATOM 5999 N N . GLY A 1 723 ? 27.781 -19.906 -14.516 1 95.75 723 GLY A N 1
ATOM 6000 C CA . GLY A 1 723 ? 28.25 -20.516 -15.758 1 95.75 723 GLY A CA 1
ATOM 6001 C C . GLY A 1 723 ? 29.688 -20.984 -15.688 1 95.75 723 GLY A C 1
ATOM 6002 O O . GLY A 1 723 ? 30.203 -21.266 -14.609 1 95.75 723 GLY A O 1
ATOM 6003 N N . GLY A 1 724 ? 30.25 -21.219 -16.828 1 93.5 724 GLY A N 1
ATOM 6004 C CA . GLY A 1 724 ? 31.625 -21.672 -16.969 1 93.5 724 GLY A CA 1
ATOM 6005 C C . GLY A 1 724 ? 31.75 -22.953 -17.781 1 93.5 724 GLY A C 1
ATOM 6006 O O . GLY A 1 724 ? 31 -23.156 -18.734 1 93.5 724 GLY A O 1
ATOM 6007 N N . GLY A 1 725 ? 32.812 -23.609 -17.609 1 92.38 725 GLY A N 1
ATOM 6008 C CA . GLY A 1 725 ? 33.125 -24.844 -18.297 1 92.38 725 GLY A CA 1
ATOM 6009 C C . GLY A 1 725 ? 34.094 -25.75 -17.516 1 92.38 725 GLY A C 1
ATOM 6010 O O . GLY A 1 725 ? 34.156 -25.641 -16.297 1 92.38 725 GLY A O 1
ATOM 6011 N N . ASN A 1 726 ? 34.656 -26.594 -18.141 1 92.12 726 ASN A N 1
ATOM 6012 C CA . ASN A 1 726 ? 35.5 -27.578 -17.484 1 92.12 726 ASN A CA 1
ATOM 6013 C C . ASN A 1 726 ? 36.562 -26.906 -16.594 1 92.12 726 ASN A C 1
ATOM 6015 O O . ASN A 1 726 ? 37.438 -26.203 -17.094 1 92.12 726 ASN A O 1
ATOM 6019 N N . ARG A 1 727 ? 36.469 -27.109 -15.328 1 94.5 727 ARG A N 1
ATOM 6020 C CA . ARG A 1 727 ? 37.344 -26.594 -14.258 1 94.5 727 ARG A CA 1
ATOM 6021 C C . ARG A 1 727 ? 37.344 -25.078 -14.25 1 94.5 727 ARG A C 1
ATOM 6023 O O . ARG A 1 727 ? 38.375 -24.453 -13.93 1 94.5 727 ARG A O 1
ATOM 6030 N N . ARG A 1 728 ? 36.344 -24.531 -14.75 1 96.88 728 ARG A N 1
ATOM 6031 C CA . ARG A 1 728 ? 36.094 -23.078 -14.734 1 96.88 728 ARG A CA 1
ATOM 6032 C C . ARG A 1 728 ? 34.688 -22.766 -14.25 1 96.88 728 ARG A C 1
ATOM 6034 O O . ARG A 1 728 ? 33.719 -23.375 -14.695 1 96.88 728 ARG A O 1
ATOM 6041 N N . ILE A 1 729 ? 34.656 -21.859 -13.305 1 97.88 729 ILE A N 1
ATOM 6042 C CA . ILE A 1 729 ? 33.344 -21.453 -12.805 1 97.88 729 ILE A CA 1
ATOM 6043 C C . ILE A 1 729 ? 33.219 -19.922 -12.875 1 97.88 729 ILE A C 1
ATOM 6045 O O . ILE A 1 729 ? 34.094 -19.203 -12.391 1 97.88 729 ILE A O 1
ATOM 6049 N N . LYS A 1 730 ? 32.219 -19.438 -13.625 1 98.19 730 LYS A N 1
ATOM 6050 C CA . LYS A 1 730 ? 31.859 -18.016 -13.609 1 98.19 730 LYS A CA 1
ATOM 6051 C C . LYS A 1 730 ? 30.938 -17.703 -12.43 1 98.19 730 LYS A C 1
ATOM 6053 O O . LYS A 1 730 ? 29.891 -18.328 -12.258 1 98.19 730 LYS A O 1
ATOM 6058 N N . PHE A 1 731 ? 31.375 -16.75 -11.586 1 98.19 731 PHE A N 1
ATOM 6059 C CA . PHE A 1 731 ? 30.625 -16.359 -10.391 1 98.19 731 PHE A CA 1
ATOM 6060 C C . PHE A 1 731 ? 30.047 -14.961 -10.547 1 98.19 731 PHE A C 1
ATOM 6062 O O . PHE A 1 731 ? 30.531 -14.172 -11.359 1 98.19 731 PHE A O 1
ATOM 6069 N N . ARG A 1 732 ? 28.969 -14.664 -9.883 1 98.12 732 ARG A N 1
ATOM 6070 C CA . ARG A 1 732 ? 28.391 -13.336 -9.742 1 98.12 732 ARG A CA 1
ATOM 6071 C C . ARG A 1 732 ? 28.234 -12.953 -8.273 1 98.12 732 ARG A C 1
ATOM 6073 O O . ARG A 1 732 ? 27.703 -13.734 -7.48 1 98.12 732 ARG A O 1
ATOM 6080 N N . ASN A 1 733 ? 28.719 -11.914 -7.848 1 98.19 733 ASN A N 1
ATOM 6081 C CA . ASN A 1 733 ? 28.469 -11.281 -6.559 1 98.19 733 ASN A CA 1
ATOM 6082 C C . ASN A 1 733 ? 28.359 -9.766 -6.695 1 98.19 733 ASN A C 1
ATOM 6084 O O . ASN A 1 733 ? 29.359 -9.047 -6.637 1 98.19 733 ASN A O 1
ATOM 6088 N N . HIS A 1 734 ? 27.156 -9.297 -6.859 1 96 734 HIS A N 1
ATOM 6089 C CA . HIS A 1 734 ? 26.875 -7.879 -7.074 1 96 734 HIS A CA 1
ATOM 6090 C C . HIS A 1 734 ? 26.688 -7.148 -5.75 1 96 734 HIS A C 1
ATOM 6092 O O . HIS A 1 734 ? 26.484 -5.93 -5.727 1 96 734 HIS A O 1
ATOM 6098 N N . LEU A 1 735 ? 26.797 -7.902 -4.633 1 96.81 735 LEU A N 1
ATOM 6099 C CA . LEU A 1 735 ? 26.469 -7.336 -3.328 1 96.81 735 LEU A CA 1
ATOM 6100 C C . LEU A 1 735 ? 27.734 -7.062 -2.523 1 96.81 735 LEU A C 1
ATOM 6102 O O . LEU A 1 735 ? 27.656 -6.562 -1.397 1 96.81 735 LEU A O 1
ATOM 6106 N N . SER A 1 736 ? 28.828 -7.465 -3.051 1 96.12 736 SER A N 1
ATOM 6107 C CA . SER A 1 736 ? 30.125 -7.227 -2.42 1 96.12 736 SER A CA 1
ATOM 6108 C C . SER A 1 736 ? 31.25 -7.137 -3.457 1 96.12 736 SER A C 1
ATOM 6110 O O . SER A 1 736 ? 31.078 -7.574 -4.598 1 96.12 736 SER A O 1
ATOM 6112 N N . ASP A 1 737 ? 32.406 -6.562 -3.055 1 95.81 737 ASP A N 1
ATOM 6113 C CA . ASP A 1 737 ? 33.562 -6.473 -3.945 1 95.81 737 ASP A CA 1
ATOM 6114 C C . ASP A 1 737 ? 34.531 -7.605 -3.682 1 95.81 737 ASP A C 1
ATOM 6116 O O . ASP A 1 737 ? 35.562 -7.723 -4.371 1 95.81 737 ASP A O 1
ATOM 6120 N N . THR A 1 738 ? 34.219 -8.391 -2.691 1 96.69 738 THR A N 1
ATOM 6121 C CA . THR A 1 738 ? 35.031 -9.547 -2.363 1 96.69 738 THR A CA 1
ATOM 6122 C C . THR A 1 738 ? 34.188 -10.797 -2.207 1 96.69 738 THR A C 1
ATOM 6124 O O . THR A 1 738 ? 33.031 -10.711 -1.809 1 96.69 738 THR A O 1
ATOM 6127 N N . SER A 1 739 ? 34.719 -11.945 -2.549 1 97.75 739 SER A N 1
ATOM 6128 C CA . SER A 1 739 ? 34.062 -13.25 -2.375 1 97.75 739 SER A CA 1
ATOM 6129 C C . SER A 1 739 ? 35.031 -14.281 -1.824 1 97.75 739 SER A C 1
ATOM 6131 O O . SER A 1 739 ? 36.25 -14.227 -2.119 1 97.75 739 SER A O 1
ATOM 6133 N N . GLU A 1 740 ? 34.594 -15.133 -1.046 1 97 740 GLU A N 1
ATOM 6134 C CA . GLU A 1 740 ? 35.375 -16.234 -0.521 1 97 740 GLU A CA 1
ATOM 6135 C C . GLU A 1 740 ? 35.062 -17.531 -1.25 1 97 740 GLU A C 1
ATOM 6137 O O . GLU A 1 740 ? 33.906 -17.891 -1.432 1 97 740 GLU A O 1
ATOM 6142 N N . ILE A 1 741 ? 36.062 -18.25 -1.688 1 97.25 741 ILE A N 1
ATOM 6143 C CA . ILE A 1 741 ? 35.938 -19.531 -2.375 1 97.25 741 ILE A CA 1
ATOM 6144 C C . ILE A 1 741 ? 36.75 -20.594 -1.634 1 97.25 741 ILE A C 1
ATOM 6146 O O . ILE A 1 741 ? 37.969 -20.453 -1.463 1 97.25 741 ILE A O 1
ATOM 6150 N N . ALA A 1 742 ? 36.094 -21.594 -1.185 1 96.94 742 ALA A N 1
ATOM 6151 C CA . ALA A 1 742 ? 36.719 -22.734 -0.529 1 96.94 742 ALA A CA 1
ATOM 6152 C C . ALA A 1 742 ? 36.562 -24 -1.359 1 96.94 742 ALA A C 1
ATOM 6154 O O . ALA A 1 742 ? 35.438 -24.359 -1.741 1 96.94 742 ALA A O 1
ATOM 6155 N N . ILE A 1 743 ? 37.625 -24.703 -1.676 1 96.5 743 ILE A N 1
ATOM 6156 C CA . ILE A 1 743 ? 37.594 -25.891 -2.51 1 96.5 743 ILE A CA 1
ATOM 6157 C C . ILE A 1 743 ? 38.156 -27.078 -1.743 1 96.5 743 ILE A C 1
ATOM 6159 O O . ILE A 1 743 ? 38.938 -26.906 -0.802 1 96.5 743 ILE A O 1
ATOM 6163 N N . ARG A 1 744 ? 37.719 -28.203 -2.088 1 94.06 744 ARG A N 1
ATOM 6164 C CA . ARG A 1 744 ? 38.156 -29.406 -1.411 1 94.06 744 ARG A CA 1
ATOM 6165 C C . ARG A 1 744 ? 39.5 -29.875 -1.945 1 94.06 744 ARG A C 1
ATOM 6167 O O . ARG A 1 744 ? 40.312 -30.406 -1.192 1 94.06 744 ARG A O 1
ATOM 6174 N N . ASP A 1 745 ? 39.688 -29.781 -3.266 1 90.38 745 ASP A N 1
ATOM 6175 C CA . ASP A 1 745 ? 40.906 -30.219 -3.902 1 90.38 745 ASP A CA 1
ATOM 6176 C C . ASP A 1 745 ? 41.312 -29.297 -5.051 1 90.38 745 ASP A C 1
ATOM 6178 O O . ASP A 1 745 ? 40.469 -28.547 -5.559 1 90.38 745 ASP A O 1
ATOM 6182 N N . GLY A 1 746 ? 42.562 -29.281 -5.352 1 87.62 746 GLY A N 1
ATOM 6183 C CA . GLY A 1 746 ? 43.062 -28.438 -6.426 1 87.62 746 GLY A CA 1
ATOM 6184 C C . GLY A 1 746 ? 43.469 -27.047 -5.949 1 87.62 746 GLY A C 1
ATOM 6185 O O . GLY A 1 746 ? 43.75 -26.859 -4.77 1 87.62 746 GLY A O 1
ATOM 6186 N N . ARG A 1 747 ? 43.688 -26.156 -6.938 1 91.94 747 ARG A N 1
ATOM 6187 C CA . ARG A 1 747 ? 44.094 -24.781 -6.656 1 91.94 747 ARG A CA 1
ATOM 6188 C C . ARG A 1 747 ? 43.531 -23.812 -7.699 1 91.94 747 ARG A C 1
ATOM 6190 O O . ARG A 1 747 ? 43.094 -24.25 -8.766 1 91.94 747 ARG A O 1
ATOM 6197 N N . ILE A 1 748 ? 43.469 -22.641 -7.32 1 94.5 748 ILE A N 1
ATOM 6198 C CA . ILE A 1 748 ? 43.062 -21.609 -8.266 1 94.5 748 ILE A CA 1
ATOM 6199 C C . ILE A 1 748 ? 44.25 -21.25 -9.172 1 94.5 748 ILE A C 1
ATOM 6201 O O . ILE A 1 748 ? 45.344 -20.906 -8.688 1 94.5 748 ILE A O 1
ATOM 6205 N N . ARG A 1 749 ? 44.094 -21.359 -10.43 1 94.38 749 ARG A N 1
ATOM 6206 C CA . ARG A 1 749 ? 45.125 -21.094 -11.398 1 94.38 749 ARG A CA 1
ATOM 6207 C C . ARG A 1 749 ? 45.062 -19.656 -11.93 1 94.38 749 ARG A C 1
ATOM 6209 O O . ARG A 1 749 ? 46.062 -19.094 -12.367 1 94.38 749 ARG A O 1
ATOM 6216 N N . GLY A 1 750 ? 43.812 -19.141 -11.969 1 95.31 750 GLY A N 1
ATOM 6217 C CA . GLY A 1 750 ? 43.625 -17.797 -12.469 1 95.31 750 GLY A CA 1
ATOM 6218 C C . GLY A 1 750 ? 42.25 -17.234 -12.156 1 95.31 750 GLY A C 1
ATOM 6219 O O . GLY A 1 750 ? 41.312 -18 -11.953 1 95.31 750 GLY A O 1
ATOM 6220 N N . VAL A 1 751 ? 42.219 -15.969 -12.039 1 96.69 751 VAL A N 1
ATOM 6221 C CA . VAL A 1 751 ? 40.969 -15.258 -11.828 1 96.69 751 VAL A CA 1
ATOM 6222 C C . VAL A 1 751 ? 40.781 -14.203 -12.914 1 96.69 751 VAL A C 1
ATOM 6224 O O . VAL A 1 751 ? 41.594 -13.305 -13.062 1 96.69 751 VAL A O 1
ATOM 6227 N N . LYS A 1 752 ? 39.844 -14.336 -13.797 1 96.56 752 LYS A N 1
ATOM 6228 C CA . LYS A 1 752 ? 39.469 -13.312 -14.766 1 96.56 752 LYS A CA 1
ATOM 6229 C C . LYS A 1 752 ? 38.469 -12.336 -14.156 1 96.56 752 LYS A C 1
ATOM 6231 O O . LYS A 1 752 ? 37.406 -12.75 -13.672 1 96.56 752 LYS A O 1
ATOM 6236 N N . GLY A 1 753 ? 38.719 -11 -14.219 1 95.62 753 GLY A N 1
ATOM 6237 C CA . GLY A 1 753 ? 37.844 -9.984 -13.656 1 95.62 753 GLY A CA 1
ATOM 6238 C C . GLY A 1 753 ? 38.125 -9.711 -12.188 1 95.62 753 GLY A C 1
ATOM 6239 O O . GLY A 1 753 ? 37.281 -9.117 -11.492 1 95.62 753 GLY A O 1
ATOM 6240 N N . GLY A 1 754 ? 39.219 -10.219 -11.68 1 96.62 754 GLY A N 1
ATOM 6241 C CA . GLY A 1 754 ? 39.625 -10.031 -10.297 1 96.62 754 GLY A CA 1
ATOM 6242 C C . GLY A 1 754 ? 40.969 -10.68 -9.977 1 96.62 754 GLY A C 1
ATOM 6243 O O . GLY A 1 754 ? 41.781 -10.938 -10.875 1 96.62 754 GLY A O 1
ATOM 6244 N N . TYR A 1 755 ? 41.312 -10.773 -8.703 1 96.69 755 TYR A N 1
ATOM 6245 C CA . TYR A 1 755 ? 42.562 -11.398 -8.266 1 96.69 755 TYR A CA 1
ATOM 6246 C C . TYR A 1 755 ? 42.438 -11.961 -6.855 1 96.69 755 TYR A C 1
ATOM 6248 O O . TYR A 1 755 ? 41.5 -11.594 -6.125 1 96.69 755 TYR A O 1
ATOM 6256 N N . VAL A 1 756 ? 43.25 -12.883 -6.551 1 96.38 756 VAL A N 1
ATOM 6257 C CA . VAL A 1 756 ? 43.312 -13.438 -5.203 1 96.38 756 VAL A CA 1
ATOM 6258 C C . VAL A 1 756 ? 43.875 -12.406 -4.234 1 96.38 756 VAL A C 1
ATOM 6260 O O . VAL A 1 756 ? 45.062 -12.062 -4.316 1 96.38 756 VAL A O 1
ATOM 6263 N N . LEU A 1 757 ? 43.062 -11.914 -3.455 1 95.94 757 LEU A N 1
ATOM 6264 C CA . LEU A 1 757 ? 43.469 -10.922 -2.469 1 95.94 757 LEU A CA 1
ATOM 6265 C C . LEU A 1 757 ? 44.219 -11.578 -1.318 1 95.94 757 LEU A C 1
ATOM 6267 O O . LEU A 1 757 ? 45.188 -11.016 -0.817 1 95.94 757 LEU A O 1
ATOM 6271 N N . GLN A 1 758 ? 43.656 -12.727 -0.858 1 93.75 758 GLN A N 1
ATOM 6272 C CA . GLN A 1 758 ? 44.188 -13.422 0.299 1 93.75 758 GLN A CA 1
ATOM 6273 C C . GLN A 1 758 ? 43.875 -14.914 0.258 1 93.75 758 GLN A C 1
ATOM 6275 O O . GLN A 1 758 ? 42.812 -15.312 -0.222 1 93.75 758 GLN A O 1
ATOM 6280 N N . GLU A 1 759 ? 44.781 -15.773 0.642 1 92 759 GLU A N 1
ATOM 6281 C CA . GLU A 1 759 ? 44.531 -17.188 0.916 1 92 759 GLU A CA 1
ATOM 6282 C C . GLU A 1 759 ? 44.375 -17.438 2.412 1 92 759 GLU A C 1
ATOM 6284 O O . GLU A 1 759 ? 45.312 -17.281 3.172 1 92 759 GLU A O 1
ATOM 6289 N N . LYS A 1 760 ? 43 -17.672 2.711 1 84.06 760 LYS A N 1
ATOM 6290 C CA . LYS A 1 760 ? 42.656 -17.891 4.117 1 84.06 760 LYS A CA 1
ATOM 6291 C C . LYS A 1 760 ? 42.75 -19.359 4.488 1 84.06 760 LYS A C 1
ATOM 6293 O O . LYS A 1 760 ? 41.844 -20.141 4.215 1 84.06 760 LYS A O 1
ATOM 6298 N N . GLY A 1 761 ? 43.844 -19.891 4.898 1 79.56 761 GLY A N 1
ATOM 6299 C CA . GLY A 1 761 ? 43.969 -21.281 5.316 1 79.56 761 GLY A CA 1
ATOM 6300 C C . GLY A 1 761 ? 44.156 -22.234 4.156 1 79.56 761 GLY A C 1
ATOM 6301 O O . GLY A 1 761 ? 44.562 -21.828 3.064 1 79.56 761 GLY A O 1
ATOM 6302 N N . GLU A 1 762 ? 43.75 -23.5 4.453 1 80.75 762 GLU A N 1
ATOM 6303 C CA . GLU A 1 762 ? 43.969 -24.516 3.43 1 80.75 762 GLU A CA 1
ATOM 6304 C C . GLU A 1 762 ? 42.844 -24.5 2.393 1 80.75 762 GLU A C 1
ATOM 6306 O O . GLU A 1 762 ? 41.781 -25.016 2.639 1 80.75 762 GLU A O 1
ATOM 6311 N N . ARG A 1 763 ? 43.062 -23.891 1.182 1 90.12 763 ARG A N 1
ATOM 6312 C CA . ARG A 1 763 ? 42.25 -23.891 -0.038 1 90.12 763 ARG A CA 1
ATOM 6313 C C . ARG A 1 763 ? 41.031 -22.984 0.105 1 90.12 763 ARG A C 1
ATOM 6315 O O . ARG A 1 763 ? 39.938 -23.328 -0.334 1 90.12 763 ARG A O 1
ATOM 6322 N N . VAL A 1 764 ? 41.062 -21.969 1.02 1 95.31 764 VAL A N 1
ATOM 6323 C CA . VAL A 1 764 ? 40.094 -20.891 1.095 1 95.31 764 VAL A CA 1
ATOM 6324 C C . VAL A 1 764 ? 40.688 -19.609 0.528 1 95.31 764 VAL A C 1
ATOM 6326 O O . VAL A 1 764 ? 41.688 -19.109 1.029 1 95.31 764 VAL A O 1
ATOM 6329 N N . TYR A 1 765 ? 40.156 -19.047 -0.456 1 96.5 765 TYR A N 1
ATOM 6330 C CA . TYR A 1 765 ? 40.656 -17.891 -1.174 1 96.5 765 TYR A CA 1
ATOM 6331 C C . TYR A 1 765 ? 39.688 -16.719 -1.06 1 96.5 765 TYR A C 1
ATOM 6333 O O . TYR A 1 765 ? 38.469 -16.891 -1.189 1 96.5 765 TYR A O 1
ATOM 6341 N N . VAL A 1 766 ? 40.156 -15.57 -0.751 1 96.94 766 VAL A N 1
ATOM 6342 C CA . VAL A 1 766 ? 39.406 -14.328 -0.846 1 96.94 766 VAL A CA 1
ATOM 6343 C C . VAL A 1 766 ? 39.688 -13.648 -2.182 1 96.94 766 VAL A C 1
ATOM 6345 O O . VAL A 1 766 ? 40.844 -13.289 -2.467 1 96.94 766 VAL A O 1
ATOM 6348 N N . ILE A 1 767 ? 38.719 -13.547 -2.977 1 97.31 767 ILE A N 1
ATOM 6349 C CA . ILE A 1 767 ? 38.844 -12.984 -4.316 1 97.31 767 ILE A CA 1
ATOM 6350 C C . ILE A 1 767 ? 38.344 -11.539 -4.324 1 97.31 767 ILE A C 1
ATOM 6352 O O . ILE A 1 767 ? 37.188 -11.281 -3.947 1 97.31 767 ILE A O 1
ATOM 6356 N N . ARG A 1 768 ? 39.094 -10.594 -4.699 1 97.44 768 ARG A N 1
ATOM 6357 C CA . ARG A 1 768 ? 38.656 -9.234 -5.016 1 97.44 768 ARG A CA 1
ATOM 6358 C C . ARG A 1 768 ? 38.25 -9.125 -6.477 1 97.44 768 ARG A C 1
ATOM 6360 O O . ARG A 1 768 ? 39 -9.523 -7.375 1 97.44 768 ARG A O 1
ATOM 6367 N N . HIS A 1 769 ? 37.031 -8.758 -6.707 1 95.06 769 HIS A N 1
ATOM 6368 C CA . HIS A 1 769 ? 36.562 -8.633 -8.078 1 95.06 769 HIS A CA 1
ATOM 6369 C C . HIS A 1 769 ? 36.031 -7.227 -8.352 1 95.06 769 HIS A C 1
ATOM 6371 O O . HIS A 1 769 ? 35.406 -6.609 -7.473 1 95.06 769 HIS A O 1
ATOM 6377 N N . GLU A 1 770 ? 36.281 -6.66 -9.445 1 87.56 770 GLU A N 1
ATOM 6378 C CA . GLU A 1 770 ? 35.969 -5.289 -9.836 1 87.56 770 GLU A CA 1
ATOM 6379 C C . GLU A 1 770 ? 34.531 -5.168 -10.352 1 87.56 770 GLU A C 1
ATOM 6381 O O . GLU A 1 770 ? 33.938 -4.086 -10.32 1 87.56 770 GLU A O 1
ATOM 6386 N N . ARG A 1 771 ? 34.094 -6.227 -10.875 1 89.25 771 ARG A N 1
ATOM 6387 C CA . ARG A 1 771 ? 32.75 -6.254 -11.453 1 89.25 771 ARG A CA 1
ATOM 6388 C C . ARG A 1 771 ? 31.859 -7.23 -10.703 1 89.25 771 ARG A C 1
ATOM 6390 O O . ARG A 1 771 ? 32.312 -7.875 -9.75 1 89.25 771 ARG A O 1
ATOM 6397 N N . GLU A 1 772 ? 30.641 -7.23 -11.141 1 94.94 772 GLU A N 1
ATOM 6398 C CA . GLU A 1 772 ? 29.641 -8.102 -10.516 1 94.94 772 GLU A CA 1
ATOM 6399 C C . GLU A 1 772 ? 29.938 -9.57 -10.812 1 94.94 772 GLU A C 1
ATOM 6401 O O . GLU A 1 772 ? 29.562 -10.453 -10.039 1 94.94 772 GLU A O 1
ATOM 6406 N N . THR A 1 773 ? 30.656 -9.789 -12.008 1 97.25 773 THR A N 1
ATOM 6407 C CA . THR A 1 773 ? 30.953 -11.156 -12.398 1 97.25 773 THR A CA 1
ATOM 6408 C C . THR A 1 773 ? 32.469 -11.367 -12.484 1 97.25 773 THR A C 1
ATOM 6410 O O . THR A 1 773 ? 33.219 -10.422 -12.727 1 97.25 773 THR A O 1
ATOM 6413 N N . PHE A 1 774 ? 32.969 -12.586 -12.219 1 97.5 774 PHE A N 1
ATOM 6414 C CA . PHE A 1 774 ? 34.344 -13.016 -12.336 1 97.5 774 PHE A CA 1
ATOM 6415 C C . PHE A 1 774 ? 34.438 -14.516 -12.586 1 97.5 774 PHE A C 1
ATOM 6417 O O . PHE A 1 774 ? 33.469 -15.25 -12.32 1 97.5 774 PHE A O 1
ATOM 6424 N N . GLU A 1 775 ? 35.438 -14.938 -13.219 1 97.75 775 GLU A N 1
ATOM 6425 C CA . GLU A 1 775 ? 35.625 -16.344 -13.57 1 97.75 775 GLU A CA 1
ATOM 6426 C C . GLU A 1 775 ? 36.906 -16.922 -12.969 1 97.75 775 GLU A C 1
ATOM 6428 O O . GLU A 1 775 ? 37.938 -16.266 -12.984 1 97.75 775 GLU A O 1
ATOM 6433 N N . ILE A 1 776 ? 36.812 -18.031 -12.391 1 97.56 776 ILE A N 1
ATOM 6434 C CA . ILE A 1 776 ? 37.969 -18.688 -11.766 1 97.56 776 ILE A CA 1
ATOM 6435 C C . ILE A 1 776 ? 38.312 -19.953 -12.539 1 97.56 776 ILE A C 1
ATOM 6437 O O . ILE A 1 776 ? 37.438 -20.75 -12.883 1 97.56 776 ILE A O 1
ATOM 6441 N N . GLU A 1 777 ? 39.5 -20.094 -12.766 1 97.38 777 GLU A N 1
ATOM 6442 C CA . GLU A 1 777 ? 40.062 -21.328 -13.328 1 97.38 777 GLU A CA 1
ATOM 6443 C C . GLU A 1 777 ? 40.781 -22.141 -12.258 1 97.38 777 GLU A C 1
ATOM 6445 O O . GLU A 1 777 ? 41.625 -21.625 -11.523 1 97.38 777 GLU A O 1
ATOM 6450 N N . PHE A 1 778 ? 40.406 -23.328 -12.219 1 95.75 778 PHE A N 1
ATOM 6451 C CA . PHE A 1 778 ? 40.938 -24.203 -11.18 1 95.75 778 PHE A CA 1
ATOM 6452 C C . PHE A 1 778 ? 41.938 -25.203 -11.766 1 95.75 778 PHE A C 1
ATOM 6454 O O . PHE A 1 778 ? 41.844 -25.562 -12.938 1 95.75 778 PHE A O 1
ATOM 6461 N N . MET B 1 1 ? 19.531 46.094 28.141 1 34 1 MET B N 1
ATOM 6462 C CA . MET B 1 1 ? 19.812 44.812 27.484 1 34 1 MET B CA 1
ATOM 6463 C C . MET B 1 1 ? 18.797 44.562 26.375 1 34 1 MET B C 1
ATOM 6465 O O . MET B 1 1 ? 17.594 44.5 26.641 1 34 1 MET B O 1
ATOM 6469 N N . VAL B 1 2 ? 18.859 45 25.281 1 47.22 2 VAL B N 1
ATOM 6470 C CA . VAL B 1 2 ? 17.906 45.062 24.188 1 47.22 2 VAL B CA 1
ATOM 6471 C C . VAL B 1 2 ? 17.297 43.688 23.953 1 47.22 2 VAL B C 1
ATOM 6473 O O . VAL B 1 2 ? 18.016 42.719 23.719 1 47.22 2 VAL B O 1
ATOM 6476 N N . GLY B 1 3 ? 16.125 43.25 24.516 1 58.56 3 GLY B N 1
ATOM 6477 C CA . GLY B 1 3 ? 15.477 42 24.859 1 58.56 3 GLY B CA 1
ATOM 6478 C C . GLY B 1 3 ? 15.344 41.031 23.688 1 58.56 3 GLY B C 1
ATOM 6479 O O . GLY B 1 3 ? 15.062 41.469 22.562 1 58.56 3 GLY B O 1
ATOM 6480 N N . MET B 1 4 ? 15.969 39.781 23.766 1 78.12 4 MET B N 1
ATOM 6481 C CA . MET B 1 4 ? 15.953 38.688 22.781 1 78.12 4 MET B CA 1
ATOM 6482 C C . MET B 1 4 ? 14.523 38.375 22.359 1 78.12 4 MET B C 1
ATOM 6484 O O . MET B 1 4 ? 13.625 38.281 23.203 1 78.12 4 MET B O 1
ATOM 6488 N N . LYS B 1 5 ? 14.305 38.656 21.125 1 90.75 5 LYS B N 1
ATOM 6489 C CA . LYS B 1 5 ? 12.953 38.438 20.625 1 90.75 5 LYS B CA 1
ATOM 6490 C C . LYS B 1 5 ? 12.945 37.406 19.484 1 90.75 5 LYS B C 1
ATOM 6492 O O . LYS B 1 5 ? 13.891 37.344 18.703 1 90.75 5 LYS B O 1
ATOM 6497 N N . VAL B 1 6 ? 11.883 36.625 19.5 1 96.06 6 VAL B N 1
ATOM 6498 C CA . VAL B 1 6 ? 11.594 35.75 18.375 1 96.06 6 VAL B CA 1
ATOM 6499 C C . VAL B 1 6 ? 10.594 36.438 17.438 1 96.06 6 VAL B C 1
ATOM 6501 O O . VAL B 1 6 ? 9.445 36.656 17.812 1 96.06 6 VAL B O 1
ATOM 6504 N N . GLN B 1 7 ? 11.031 36.812 16.328 1 95.69 7 GLN B N 1
ATOM 6505 C CA . GLN B 1 7 ? 10.203 37.5 15.336 1 95.69 7 GLN B CA 1
ATOM 6506 C C . GLN B 1 7 ? 10.094 36.625 14.07 1 95.69 7 GLN B C 1
ATOM 6508 O O . GLN B 1 7 ? 10.602 35.531 14.016 1 95.69 7 GLN B O 1
ATOM 6513 N N . HIS B 1 8 ? 9.242 37.062 13.172 1 96.38 8 HIS B N 1
ATOM 6514 C CA . HIS B 1 8 ? 9.133 36.375 11.891 1 96.38 8 HIS B CA 1
ATOM 6515 C C . HIS B 1 8 ? 8.641 37.344 10.797 1 96.38 8 HIS B C 1
ATOM 6517 O O . HIS B 1 8 ? 8.102 38.406 11.094 1 96.38 8 HIS B O 1
ATOM 6523 N N . ASP B 1 9 ? 8.867 37 9.578 1 95.12 9 ASP B N 1
ATOM 6524 C CA . ASP B 1 9 ? 8.414 37.812 8.445 1 95.12 9 ASP B CA 1
ATOM 6525 C C . ASP B 1 9 ? 7.328 37.062 7.652 1 95.12 9 ASP B C 1
ATOM 6527 O O . ASP B 1 9 ? 7.125 37.344 6.469 1 95.12 9 ASP B O 1
ATOM 6531 N N . GLY B 1 10 ? 6.738 35.969 8.289 1 94.81 10 GLY B N 1
ATOM 6532 C CA . GLY B 1 10 ? 5.703 35.188 7.637 1 94.81 10 GLY B CA 1
ATOM 6533 C C . GLY B 1 10 ? 6.25 34.031 6.84 1 94.81 10 GLY B C 1
ATOM 6534 O O . GLY B 1 10 ? 5.488 33.188 6.344 1 94.81 10 GLY B O 1
ATOM 6535 N N . ARG B 1 11 ? 7.602 34.062 6.715 1 94.25 11 ARG B N 1
ATOM 6536 C CA . ARG B 1 11 ? 8.266 33.031 5.945 1 94.25 11 ARG B CA 1
ATOM 6537 C C . ARG B 1 11 ? 9.297 32.281 6.797 1 94.25 11 ARG B C 1
ATOM 6539 O O . ARG B 1 11 ? 9.367 31.062 6.766 1 94.25 11 ARG B O 1
ATOM 6546 N N . LEU B 1 12 ? 10.039 33 7.469 1 96.69 12 LEU B N 1
ATOM 6547 C CA . LEU B 1 12 ? 11.047 32.5 8.383 1 96.69 12 LEU B CA 1
ATOM 6548 C C . LEU B 1 12 ? 10.977 33.219 9.734 1 96.69 12 LEU B C 1
ATOM 6550 O O . LEU B 1 12 ? 10.344 34.25 9.844 1 96.69 12 LEU B O 1
ATOM 6554 N N . TYR B 1 13 ? 11.617 32.562 10.68 1 96.56 13 TYR B N 1
ATOM 6555 C CA . TYR B 1 13 ? 11.797 33.219 11.977 1 96.56 13 TYR B CA 1
ATOM 6556 C C . TYR B 1 13 ? 13.094 34 12.016 1 96.56 13 TYR B C 1
ATOM 6558 O O . TYR B 1 13 ? 13.992 33.781 11.203 1 96.56 13 TYR B O 1
ATOM 6566 N N . SER B 1 14 ? 13.094 35 12.852 1 95.75 14 SER B N 1
ATOM 6567 C CA . SER B 1 14 ? 14.289 35.781 13.117 1 95.75 14 SER B CA 1
ATOM 6568 C C . SER B 1 14 ? 14.578 35.875 14.609 1 95.75 14 SER B C 1
ATOM 6570 O O . SER B 1 14 ? 13.68 36.156 15.406 1 95.75 14 SER B O 1
ATOM 6572 N N . LEU B 1 15 ? 15.75 35.531 14.938 1 95.31 15 LEU B N 1
ATOM 6573 C CA . LEU B 1 15 ? 16.234 35.656 16.312 1 95.31 15 LEU B CA 1
ATOM 6574 C C . LEU B 1 15 ? 17.188 36.844 16.422 1 95.31 15 LEU B C 1
ATOM 6576 O O . LEU B 1 15 ? 18.25 36.844 15.797 1 95.31 15 LEU B O 1
ATOM 6580 N N . ASP B 1 16 ? 16.812 37.844 17.156 1 89.62 16 ASP B N 1
ATOM 6581 C CA . ASP B 1 16 ? 17.594 39.094 17.297 1 89.62 16 ASP B CA 1
ATOM 6582 C C . ASP B 1 16 ? 17.922 39.656 15.922 1 89.62 16 ASP B C 1
ATOM 6584 O O . ASP B 1 16 ? 19.094 39.938 15.625 1 89.62 16 ASP B O 1
ATOM 6588 N N . ASP B 1 17 ? 16.984 39.625 15.055 1 88.38 17 ASP B N 1
ATOM 6589 C CA . ASP B 1 17 ? 17 40.25 13.75 1 88.38 17 ASP B CA 1
ATOM 6590 C C . ASP B 1 17 ? 17.797 39.469 12.734 1 88.38 17 ASP B C 1
ATOM 6592 O O . ASP B 1 17 ? 18.141 39.969 11.664 1 88.38 17 ASP B O 1
ATOM 6596 N N . GLU B 1 18 ? 18.078 38.312 13.141 1 91.88 18 GLU B N 1
ATOM 6597 C CA . GLU B 1 18 ? 18.734 37.438 12.195 1 91.88 18 GLU B CA 1
ATOM 6598 C C . GLU B 1 18 ? 17.797 36.312 11.773 1 91.88 18 GLU B C 1
ATOM 6600 O O . GLU B 1 18 ? 17.297 35.531 12.609 1 91.88 18 GLU B O 1
ATOM 6605 N N . ARG B 1 19 ? 17.625 36.156 10.477 1 94.38 19 ARG B N 1
ATOM 6606 C CA . ARG B 1 19 ? 16.781 35.094 9.938 1 94.38 19 ARG B CA 1
ATOM 6607 C C . ARG B 1 19 ? 17.375 33.719 10.188 1 94.38 19 ARG B C 1
ATOM 6609 O O . ARG B 1 19 ? 18.594 33.531 10.094 1 94.38 19 ARG B O 1
ATOM 6616 N N . ILE B 1 20 ? 16.547 32.844 10.5 1 95.06 20 ILE B N 1
ATOM 6617 C CA . ILE B 1 20 ? 17 31.469 10.633 1 95.06 20 ILE B CA 1
ATOM 6618 C C . ILE B 1 20 ? 16.016 30.531 9.93 1 95.06 20 ILE B C 1
ATOM 6620 O O . ILE B 1 20 ? 14.836 30.828 9.82 1 95.06 20 ILE B O 1
ATOM 6624 N N . VAL B 1 21 ? 16.547 29.484 9.375 1 97.12 21 VAL B N 1
ATOM 6625 C CA . VAL B 1 21 ? 15.742 28.328 9 1 97.12 21 VAL B CA 1
ATOM 6626 C C . VAL B 1 21 ? 15.664 27.344 10.164 1 97.12 21 VAL B C 1
ATOM 6628 O O . VAL B 1 21 ? 16.688 26.797 10.578 1 97.12 21 VAL B O 1
ATOM 6631 N N . VAL B 1 22 ? 14.492 27.172 10.719 1 98.31 22 VAL B N 1
ATOM 6632 C CA . VAL B 1 22 ? 14.352 26.156 11.75 1 98.31 22 VAL B CA 1
ATOM 6633 C C . VAL B 1 22 ? 14.602 24.766 11.141 1 98.31 22 VAL B C 1
ATOM 6635 O O . VAL B 1 22 ? 13.898 24.344 10.219 1 98.31 22 VAL B O 1
ATOM 6638 N N . TYR B 1 23 ? 15.578 24.156 11.484 1 98.56 23 TYR B N 1
ATOM 6639 C CA . TYR B 1 23 ? 15.992 22.828 11.055 1 98.56 23 TYR B CA 1
ATOM 6640 C C . TYR B 1 23 ? 16.234 21.906 12.25 1 98.56 23 TYR B C 1
ATOM 6642 O O . TYR B 1 23 ? 17.328 21.875 12.789 1 98.56 23 TYR B O 1
ATOM 6650 N N . GLY B 1 24 ? 15.148 21.188 12.625 1 98.69 24 GLY B N 1
ATOM 6651 C CA . GLY B 1 24 ? 15.195 20.516 13.922 1 98.69 24 GLY B CA 1
ATOM 6652 C C . GLY B 1 24 ? 14.891 19.031 13.844 1 98.69 24 GLY B C 1
ATOM 6653 O O . GLY B 1 24 ? 14.703 18.484 12.758 1 98.69 24 GLY B O 1
ATOM 6654 N N . GLY B 1 25 ? 14.953 18.359 14.93 1 98.69 25 GLY B N 1
ATOM 6655 C CA . GLY B 1 25 ? 14.594 16.969 15.156 1 98.69 25 GLY B CA 1
ATOM 6656 C C . GLY B 1 25 ? 14.008 16.719 16.531 1 98.69 25 GLY B C 1
ATOM 6657 O O . GLY B 1 25 ? 14.359 17.406 17.5 1 98.69 25 GLY B O 1
ATOM 6658 N N . THR B 1 26 ? 13.211 15.711 16.609 1 98.44 26 THR B N 1
ATOM 6659 C CA . THR B 1 26 ? 12.531 15.406 17.875 1 98.44 26 THR B CA 1
ATOM 6660 C C . THR B 1 26 ? 13.352 14.445 18.719 1 98.44 26 THR B C 1
ATOM 6662 O O . THR B 1 26 ? 13.742 13.375 18.25 1 98.44 26 THR B O 1
ATOM 6665 N N . LEU B 1 27 ? 13.688 14.836 19.844 1 98.38 27 LEU B N 1
ATOM 6666 C CA . LEU B 1 27 ? 14.25 13.992 20.906 1 98.38 27 LEU B CA 1
ATOM 6667 C C . LEU B 1 27 ? 13.359 14.016 22.141 1 98.38 27 LEU B C 1
ATOM 6669 O O . LEU B 1 27 ? 13.148 15.07 22.75 1 98.38 27 LEU B O 1
ATOM 6673 N N . GLN B 1 28 ? 12.844 12.922 22.484 1 97.5 28 GLN B N 1
ATOM 6674 C CA . GLN B 1 28 ? 12.023 12.805 23.688 1 97.5 28 GLN B CA 1
ATOM 6675 C C . GLN B 1 28 ? 12.883 12.414 24.891 1 97.5 28 GLN B C 1
ATOM 6677 O O . GLN B 1 28 ? 13.148 11.227 25.109 1 97.5 28 GLN B O 1
ATOM 6682 N N . TYR B 1 29 ? 13.219 13.375 25.688 1 98.12 29 TYR B N 1
ATOM 6683 C CA . TYR B 1 29 ? 14.227 13.211 26.734 1 98.12 29 TYR B CA 1
ATOM 6684 C C . TYR B 1 29 ? 13.805 12.141 27.734 1 98.12 29 TYR B C 1
ATOM 6686 O O . TYR B 1 29 ? 14.648 11.484 28.344 1 98.12 29 TYR B O 1
ATOM 6694 N N . PHE B 1 30 ? 12.516 11.914 27.906 1 96.88 30 PHE B N 1
ATOM 6695 C CA . PHE B 1 30 ? 12.016 10.953 28.891 1 96.88 30 PHE B CA 1
ATOM 6696 C C . PHE B 1 30 ? 12.156 9.531 28.359 1 96.88 30 PHE B C 1
ATOM 6698 O O . PHE B 1 30 ? 11.969 8.57 29.109 1 96.88 30 PHE B O 1
ATOM 6705 N N . ARG B 1 31 ? 12.539 9.375 27.109 1 95.62 31 ARG B N 1
ATOM 6706 C CA . ARG B 1 31 ? 12.758 8.055 26.516 1 95.62 31 ARG B CA 1
ATOM 6707 C C . ARG B 1 31 ? 14.25 7.758 26.375 1 95.62 31 ARG B C 1
ATOM 6709 O O . ARG B 1 31 ? 14.633 6.629 26.062 1 95.62 31 ARG B O 1
ATOM 6716 N N . VAL B 1 32 ? 15.086 8.773 26.5 1 96.81 32 VAL B N 1
ATOM 6717 C CA . VAL B 1 32 ? 16.531 8.641 26.375 1 96.81 32 VAL B CA 1
ATOM 6718 C C . VAL B 1 32 ? 17.188 8.734 27.75 1 96.81 32 VAL B C 1
ATOM 6720 O O . VAL B 1 32 ? 16.953 9.695 28.484 1 96.81 32 VAL B O 1
ATOM 6723 N N . PRO B 1 33 ? 18 7.754 28.141 1 95.88 33 PRO B N 1
ATOM 6724 C CA . PRO B 1 33 ? 18.688 7.879 29.438 1 95.88 33 PRO B CA 1
ATOM 6725 C C . PRO B 1 33 ? 19.453 9.195 29.562 1 95.88 33 PRO B C 1
ATOM 6727 O O . PRO B 1 33 ? 20.109 9.625 28.625 1 95.88 33 PRO B O 1
ATOM 6730 N N . ARG B 1 34 ? 19.297 9.781 30.719 1 97.06 34 ARG B N 1
ATOM 6731 C CA . ARG B 1 34 ? 19.844 11.117 30.969 1 97.06 34 ARG B CA 1
ATOM 6732 C C . ARG B 1 34 ? 21.328 11.188 30.594 1 97.06 34 ARG B C 1
ATOM 6734 O O . ARG B 1 34 ? 21.781 12.188 30.031 1 97.06 34 ARG B O 1
ATOM 6741 N N . ASN B 1 35 ? 22.062 10.133 30.812 1 96.62 35 ASN B N 1
ATOM 6742 C CA . ASN B 1 35 ? 23.5 10.125 30.562 1 96.62 35 ASN B CA 1
ATOM 6743 C C . ASN B 1 35 ? 23.812 10.164 29.078 1 96.62 35 ASN B C 1
ATOM 6745 O O . ASN B 1 35 ? 24.953 10.43 28.688 1 96.62 35 ASN B O 1
ATOM 6749 N N . TYR B 1 36 ? 22.812 9.961 28.203 1 97.75 36 TYR B N 1
ATOM 6750 C CA . TYR B 1 36 ? 23.047 9.945 26.766 1 97.75 36 TYR B CA 1
ATOM 6751 C C . TYR B 1 36 ? 22.5 11.203 26.109 1 97.75 36 TYR B C 1
ATOM 6753 O O . TYR B 1 36 ? 22.672 11.398 24.906 1 97.75 36 TYR B O 1
ATOM 6761 N N . TRP B 1 37 ? 21.906 12.086 26.891 1 98.5 37 TRP B N 1
ATOM 6762 C CA . TRP B 1 37 ? 21.312 13.289 26.328 1 98.5 37 TRP B CA 1
ATOM 6763 C C . TRP B 1 37 ? 22.359 14.086 25.547 1 98.5 37 TRP B C 1
ATOM 6765 O O . TRP B 1 37 ? 22.125 14.477 24.406 1 98.5 37 TRP B O 1
ATOM 6775 N N . GLU B 1 38 ? 23.469 14.328 26.203 1 98.56 38 GLU B N 1
ATOM 6776 C CA . GLU B 1 38 ? 24.484 15.164 25.578 1 98.56 38 GLU B CA 1
ATOM 6777 C C . GLU B 1 38 ? 25.016 14.531 24.297 1 98.56 38 GLU B C 1
ATOM 6779 O O . GLU B 1 38 ? 25.203 15.219 23.281 1 98.56 38 GLU B O 1
ATOM 6784 N N . ASP B 1 39 ? 25.266 13.266 24.391 1 98.44 39 ASP B N 1
ATOM 6785 C CA . ASP B 1 39 ? 25.75 12.547 23.219 1 98.44 39 ASP B CA 1
ATOM 6786 C C . ASP B 1 39 ? 24.797 12.703 22.047 1 98.44 39 ASP B C 1
ATOM 6788 O O . ASP B 1 39 ? 25.203 12.992 20.922 1 98.44 39 ASP B O 1
ATOM 6792 N N . ARG B 1 40 ? 23.484 12.461 22.281 1 98.62 40 ARG B N 1
ATOM 6793 C CA . ARG B 1 40 ? 22.469 12.516 21.234 1 98.62 40 ARG B CA 1
ATOM 6794 C C . ARG B 1 40 ? 22.328 13.93 20.672 1 98.62 40 ARG B C 1
ATOM 6796 O O . ARG B 1 40 ? 22.25 14.117 19.453 1 98.62 40 ARG B O 1
ATOM 6803 N N . LEU B 1 41 ? 22.312 14.906 21.516 1 98.81 41 LEU B N 1
ATOM 6804 C CA . LEU B 1 41 ? 22.141 16.297 21.094 1 98.81 41 LEU B CA 1
ATOM 6805 C C . LEU B 1 41 ? 23.344 16.766 20.281 1 98.81 41 LEU B C 1
ATOM 6807 O O . LEU B 1 41 ? 23.188 17.516 19.312 1 98.81 41 LEU B O 1
ATOM 6811 N N . ARG B 1 42 ? 24.531 16.391 20.656 1 98.62 42 ARG B N 1
ATOM 6812 C CA . ARG B 1 42 ? 25.719 16.75 19.891 1 98.62 42 ARG B CA 1
ATOM 6813 C C . ARG B 1 42 ? 25.688 16.125 18.5 1 98.62 42 ARG B C 1
ATOM 6815 O O . ARG B 1 42 ? 26.109 16.75 17.531 1 98.62 42 ARG B O 1
ATOM 6822 N N . LYS B 1 43 ? 25.188 14.883 18.453 1 98.5 43 LYS B N 1
ATOM 6823 C CA . LYS B 1 43 ? 25.031 14.25 17.156 1 98.5 43 LYS B CA 1
ATOM 6824 C C . LYS B 1 43 ? 24.031 15 16.281 1 98.5 43 LYS B C 1
ATOM 6826 O O . LYS B 1 43 ? 24.266 15.211 15.094 1 98.5 43 LYS B O 1
ATOM 6831 N N . MET B 1 44 ? 22.938 15.375 16.891 1 98.62 44 MET B N 1
ATOM 6832 C CA . MET B 1 44 ? 21.938 16.172 16.156 1 98.62 44 MET B CA 1
ATOM 6833 C C . MET B 1 44 ? 22.562 17.438 15.586 1 98.62 44 MET B C 1
ATOM 6835 O O . MET B 1 44 ? 22.359 17.766 14.422 1 98.62 44 MET B O 1
ATOM 6839 N N . LYS B 1 45 ? 23.359 18.094 16.391 1 98.25 45 LYS B N 1
ATOM 6840 C CA . LYS B 1 45 ? 24.031 19.297 15.945 1 98.25 45 LYS B CA 1
ATOM 6841 C C . LYS B 1 45 ? 25 19 14.805 1 98.25 45 LYS B C 1
ATOM 6843 O O . LYS B 1 45 ? 25.078 19.766 13.836 1 98.25 45 LYS B O 1
ATOM 6848 N N . SER B 1 46 ? 25.688 17.922 14.961 1 98.06 46 SER B N 1
ATOM 6849 C CA . SER B 1 46 ? 26.656 17.531 13.93 1 98.06 46 SER B CA 1
ATOM 6850 C C . SER B 1 46 ? 25.969 17.219 12.617 1 98.06 46 SER B C 1
ATOM 6852 O O . SER B 1 46 ? 26.578 17.266 11.555 1 98.06 46 SER B O 1
ATOM 6854 N N . HIS B 1 47 ? 24.703 16.875 12.703 1 98.31 47 HIS B N 1
ATOM 6855 C CA . HIS B 1 47 ? 23.922 16.578 11.508 1 98.31 47 HIS B CA 1
ATOM 6856 C C . HIS B 1 47 ? 23.391 17.859 10.859 1 98.31 47 HIS B C 1
ATOM 6858 O O . HIS B 1 47 ? 22.75 17.812 9.812 1 98.31 47 HIS B O 1
ATOM 6864 N N . GLY B 1 48 ? 23.672 18.969 11.484 1 97.94 48 GLY B N 1
ATOM 6865 C CA . GLY B 1 48 ? 23.297 20.25 10.93 1 97.94 48 GLY B CA 1
ATOM 6866 C C . GLY B 1 48 ? 22.016 20.812 11.547 1 97.94 48 GLY B C 1
ATOM 6867 O O . GLY B 1 48 ? 21.578 21.906 11.18 1 97.94 48 GLY B O 1
ATOM 6868 N N . LEU B 1 49 ? 21.438 20.172 12.523 1 98.75 49 LEU B N 1
ATOM 6869 C CA . LEU B 1 49 ? 20.219 20.656 13.164 1 98.75 49 LEU B CA 1
ATOM 6870 C C . LEU B 1 49 ? 20.531 21.797 14.125 1 98.75 49 LEU B C 1
ATOM 6872 O O . LEU B 1 49 ? 21.562 21.781 14.797 1 98.75 49 LEU B O 1
ATOM 6876 N N . ASN B 1 50 ? 19.703 22.75 14.195 1 98.44 50 ASN B N 1
ATOM 6877 C CA . ASN B 1 50 ? 19.891 23.875 15.117 1 98.44 50 ASN B CA 1
ATOM 6878 C C . ASN B 1 50 ? 18.812 23.906 16.188 1 98.44 50 ASN B C 1
ATOM 6880 O O . ASN B 1 50 ? 18.859 24.75 17.094 1 98.44 50 ASN B O 1
ATOM 6884 N N . THR B 1 51 ? 17.828 23 16.094 1 98.75 51 THR B N 1
ATOM 6885 C CA . THR B 1 51 ? 16.672 23.016 16.969 1 98.75 51 THR B CA 1
ATOM 6886 C C . THR B 1 51 ? 16.344 21.609 17.453 1 98.75 51 THR B C 1
ATOM 6888 O O . THR B 1 51 ? 16.406 20.641 16.688 1 98.75 51 THR B O 1
ATOM 6891 N N . VAL B 1 52 ? 16.094 21.422 18.703 1 98.88 52 VAL B N 1
ATOM 6892 C CA . VAL B 1 52 ? 15.547 20.172 19.25 1 98.88 52 VAL B CA 1
ATOM 6893 C C . VAL B 1 52 ? 14.094 20.391 19.672 1 98.88 52 VAL B C 1
ATOM 6895 O O . VAL B 1 52 ? 13.766 21.406 20.297 1 98.88 52 VAL B O 1
ATOM 6898 N N . GLU B 1 53 ? 13.25 19.578 19.188 1 98.75 53 GLU B N 1
ATOM 6899 C CA . GLU B 1 53 ? 11.844 19.547 19.594 1 98.75 53 GLU B CA 1
ATOM 6900 C C . GLU B 1 53 ? 11.586 18.422 20.594 1 98.75 53 GLU B C 1
ATOM 6902 O O . GLU B 1 53 ? 12.125 17.328 20.453 1 98.75 53 GLU B O 1
ATOM 6907 N N . THR B 1 54 ? 10.766 18.656 21.609 1 98.44 54 THR B N 1
ATOM 6908 C CA . THR B 1 54 ? 10.469 17.609 22.578 1 98.44 54 THR B CA 1
ATOM 6909 C C . THR B 1 54 ? 9.109 17.844 23.234 1 98.44 54 THR B C 1
ATOM 6911 O O . THR B 1 54 ? 8.562 18.938 23.156 1 98.44 54 THR B O 1
ATOM 6914 N N . TYR B 1 55 ? 8.586 16.797 23.844 1 98.06 55 TYR B N 1
ATOM 6915 C CA . TYR B 1 55 ? 7.336 16.828 24.609 1 98.06 55 TYR B CA 1
ATOM 6916 C C . TYR B 1 55 ? 7.605 16.922 26.094 1 98.06 55 TYR B C 1
ATOM 6918 O O . TYR B 1 55 ? 8.727 16.672 26.562 1 98.06 55 TYR B O 1
ATOM 6926 N N . ILE B 1 56 ? 6.68 17.391 26.797 1 98.56 56 ILE B N 1
ATOM 6927 C CA . ILE B 1 56 ? 6.574 17.188 28.25 1 98.56 56 ILE B CA 1
ATOM 6928 C C . ILE B 1 56 ? 5.348 16.344 28.562 1 98.56 56 ILE B C 1
ATOM 6930 O O . ILE B 1 56 ? 4.211 16.781 28.375 1 98.56 56 ILE B O 1
ATOM 6934 N N . ALA B 1 57 ? 5.539 15.141 29 1 97.62 57 ALA B N 1
ATOM 6935 C CA . ALA B 1 57 ? 4.43 14.227 29.266 1 97.62 57 ALA B CA 1
ATOM 6936 C C . ALA B 1 57 ? 3.824 14.484 30.641 1 97.62 57 ALA B C 1
ATOM 6938 O O . ALA B 1 57 ? 4.48 14.266 31.656 1 97.62 57 ALA B O 1
ATOM 6939 N N . TRP B 1 58 ? 2.6 14.875 30.688 1 98.31 58 TRP B N 1
ATOM 6940 C CA . TRP B 1 58 ? 1.892 15.219 31.922 1 98.31 58 TRP B CA 1
ATOM 6941 C C . TRP B 1 58 ? 1.929 14.062 32.906 1 98.31 58 TRP B C 1
ATOM 6943 O O . TRP B 1 58 ? 2.348 14.234 34.062 1 98.31 58 TRP B O 1
ATOM 6953 N N . ASN B 1 59 ? 1.56 12.906 32.469 1 96.62 59 ASN B N 1
ATOM 6954 C CA . ASN B 1 59 ? 1.463 11.766 33.375 1 96.62 59 ASN B CA 1
ATOM 6955 C C . ASN B 1 59 ? 2.838 11.328 33.844 1 96.62 59 ASN B C 1
ATOM 6957 O O . ASN B 1 59 ? 2.949 10.68 34.906 1 96.62 59 ASN B O 1
ATOM 6961 N N . TRP B 1 60 ? 3.896 11.672 33.188 1 97.5 60 TRP B N 1
ATOM 6962 C CA . TRP B 1 60 ? 5.262 11.352 33.594 1 97.5 60 TRP B CA 1
ATOM 6963 C C . TRP B 1 60 ? 5.746 12.312 34.688 1 97.5 60 TRP B C 1
ATOM 6965 O O . TRP B 1 60 ? 6.414 11.898 35.625 1 97.5 60 TRP B O 1
ATOM 6975 N N . HIS B 1 61 ? 5.359 13.562 34.625 1 98.44 61 HIS B N 1
ATOM 6976 C CA . HIS B 1 61 ? 5.84 14.602 35.531 1 98.44 61 HIS B CA 1
ATOM 6977 C C . HIS B 1 61 ? 4.875 14.805 36.688 1 98.44 61 HIS B C 1
ATOM 6979 O O . HIS B 1 61 ? 5.207 15.492 37.656 1 98.44 61 HIS B O 1
ATOM 6985 N N . GLU B 1 62 ? 3.693 14.219 36.594 1 98.31 62 GLU B N 1
ATOM 6986 C CA . GLU B 1 62 ? 2.732 14.148 37.688 1 98.31 62 GLU B CA 1
ATOM 6987 C C . GLU B 1 62 ? 2.201 12.727 37.875 1 98.31 62 GLU B C 1
ATOM 6989 O O . GLU B 1 62 ? 1.012 12.477 37.656 1 98.31 62 GLU B O 1
ATOM 6994 N N . PRO B 1 63 ? 2.986 11.836 38.281 1 95.5 63 PRO B N 1
ATOM 6995 C CA . PRO B 1 63 ? 2.582 10.43 38.375 1 95.5 63 PRO B CA 1
ATOM 6996 C C . PRO B 1 63 ? 1.426 10.203 39.344 1 95.5 63 PRO B C 1
ATOM 6998 O O . PRO B 1 63 ? 0.671 9.242 39.188 1 95.5 63 PRO B O 1
ATOM 7001 N N . GLN B 1 64 ? 1.372 11.094 40.438 1 96.19 64 GLN B N 1
ATOM 7002 C CA . GLN B 1 64 ? 0.251 11.156 41.375 1 96.19 64 GLN B CA 1
ATOM 7003 C C . GLN B 1 64 ? -0.312 12.57 41.469 1 96.19 64 GLN B C 1
ATOM 7005 O O . GLN B 1 64 ? 0.421 13.547 41.281 1 96.19 64 GLN B O 1
ATOM 7010 N N . GLU B 1 65 ? -1.605 12.617 41.656 1 97.5 65 GLU B N 1
ATOM 7011 C CA . GLU B 1 65 ? -2.23 13.93 41.719 1 97.5 65 GLU B CA 1
ATOM 7012 C C . GLU B 1 65 ? -1.496 14.859 42.688 1 97.5 65 GLU B C 1
ATOM 7014 O O . GLU B 1 65 ? -1.341 14.531 43.875 1 97.5 65 GLU B O 1
ATOM 7019 N N . GLY B 1 66 ? -0.982 15.93 42.125 1 96.81 66 GLY B N 1
ATOM 7020 C CA . GLY B 1 66 ? -0.389 16.969 42.938 1 96.81 66 GLY B CA 1
ATOM 7021 C C . GLY B 1 66 ? 1.09 16.75 43.219 1 96.81 66 GLY B C 1
ATOM 7022 O O . GLY B 1 66 ? 1.742 17.594 43.844 1 96.81 66 GLY B O 1
ATOM 7023 N N . VAL B 1 67 ? 1.667 15.695 42.781 1 97.5 67 VAL B N 1
ATOM 7024 C CA . VAL B 1 67 ? 3.086 15.414 42.969 1 97.5 67 VAL B CA 1
ATOM 7025 C C . VAL B 1 67 ? 3.824 15.602 41.625 1 97.5 67 VAL B C 1
ATOM 7027 O O . VAL B 1 67 ? 3.678 14.797 40.719 1 97.5 67 VAL B O 1
ATOM 7030 N N . PHE B 1 68 ? 4.613 16.625 41.594 1 98 68 PHE B N 1
ATOM 7031 C CA . PHE B 1 68 ? 5.297 17 40.344 1 98 68 PHE B CA 1
ATOM 7032 C C . PHE B 1 68 ? 6.805 16.812 40.5 1 98 68 PHE B C 1
ATOM 7034 O O . PHE B 1 68 ? 7.352 16.969 41.594 1 98 68 PHE B O 1
ATOM 7041 N N . ASP B 1 69 ? 7.496 16.391 39.469 1 98.25 69 ASP B N 1
ATOM 7042 C CA . ASP B 1 69 ? 8.953 16.312 39.406 1 98.25 69 ASP B CA 1
ATOM 7043 C C . ASP B 1 69 ? 9.453 16.828 38.062 1 98.25 69 ASP B C 1
ATOM 7045 O O . ASP B 1 69 ? 9.188 16.234 37 1 98.25 69 ASP B O 1
ATOM 7049 N N . PHE B 1 70 ? 10.188 17.922 38.094 1 98.56 70 PHE B N 1
ATOM 7050 C CA . PHE B 1 70 ? 10.758 18.516 36.875 1 98.56 70 PHE B CA 1
ATOM 7051 C C . PHE B 1 70 ? 12.273 18.594 37 1 98.56 70 PHE B C 1
ATOM 7053 O O . PHE B 1 70 ? 12.938 19.141 36.094 1 98.56 70 PHE B O 1
ATOM 7060 N N . THR B 1 71 ? 12.805 18.078 38.094 1 98.12 71 THR B N 1
ATOM 7061 C CA . THR B 1 71 ? 14.234 18.219 38.344 1 98.12 71 THR B CA 1
ATOM 7062 C C . THR B 1 71 ? 14.922 16.859 38.375 1 98.12 71 THR B C 1
ATOM 7064 O O . THR B 1 71 ? 16.125 16.781 38.625 1 98.12 71 THR B O 1
ATOM 7067 N N . GLY B 1 72 ? 14.172 15.852 38.219 1 97.44 72 GLY B N 1
ATOM 7068 C CA . GLY B 1 72 ? 14.75 14.516 38.188 1 97.44 72 GLY B CA 1
ATOM 7069 C C . GLY B 1 72 ? 14.883 13.906 39.562 1 97.44 72 GLY B C 1
ATOM 7070 O O . GLY B 1 72 ? 15.68 12.992 39.781 1 97.44 72 GLY B O 1
ATOM 7071 N N . GLU B 1 73 ? 14.188 14.352 40.469 1 97.31 73 GLU B N 1
ATOM 7072 C CA . GLU B 1 73 ? 14.281 13.898 41.875 1 97.31 73 GLU B CA 1
ATOM 7073 C C . GLU B 1 73 ? 13.852 12.438 42 1 97.31 73 GLU B C 1
ATOM 7075 O O . GLU B 1 73 ? 14.477 11.664 42.719 1 97.31 73 GLU B O 1
ATOM 7080 N N . THR B 1 74 ? 12.766 12.109 41.375 1 96.12 74 THR B N 1
ATOM 7081 C CA . THR B 1 74 ? 12.211 10.766 41.5 1 96.12 74 THR B CA 1
ATOM 7082 C C . THR B 1 74 ? 12.711 9.859 40.375 1 96.12 74 THR B C 1
ATOM 7084 O O . THR B 1 74 ? 12.719 8.633 40.531 1 96.12 74 THR B O 1
ATOM 7087 N N . HIS B 1 75 ? 13.086 10.391 39.281 1 96 75 HIS B N 1
ATOM 7088 C CA . HIS B 1 75 ? 13.641 9.68 38.156 1 96 75 HIS B CA 1
ATOM 7089 C C . HIS B 1 75 ? 14.523 10.586 37.312 1 96 75 HIS B C 1
ATOM 7091 O O . HIS B 1 75 ? 14.141 11.719 37 1 96 75 HIS B O 1
ATOM 7097 N N . PRO B 1 76 ? 15.648 10.164 36.844 1 97.19 76 PRO B N 1
ATOM 7098 C CA . PRO B 1 76 ? 16.562 11.039 36.125 1 97.19 76 PRO B CA 1
ATOM 7099 C C . PRO B 1 76 ? 15.945 11.609 34.844 1 97.19 76 PRO B C 1
ATOM 7101 O O . PRO B 1 76 ? 16.25 12.75 34.469 1 97.19 76 PRO B O 1
ATOM 7104 N N . GLN B 1 77 ? 15.047 10.898 34.25 1 97.69 77 GLN B N 1
ATOM 7105 C CA . GLN B 1 77 ? 14.477 11.32 32.969 1 97.69 77 GLN B CA 1
ATOM 7106 C C . GLN B 1 77 ? 13.273 12.234 33.188 1 97.69 77 GLN B C 1
ATOM 7108 O O . GLN B 1 77 ? 12.555 12.547 32.25 1 97.69 77 GLN B O 1
ATOM 7113 N N . ARG B 1 78 ? 13.023 12.609 34.438 1 98.25 78 ARG B N 1
ATOM 7114 C CA . ARG B 1 78 ? 12.039 13.648 34.719 1 98.25 78 ARG B CA 1
ATOM 7115 C C . ARG B 1 78 ? 12.711 15.008 34.875 1 98.25 78 ARG B C 1
ATOM 7117 O O . ARG B 1 78 ? 12.055 16 35.219 1 98.25 78 ARG B O 1
ATOM 7124 N N . ASP B 1 79 ? 14.016 15.062 34.656 1 98.5 79 ASP B N 1
ATOM 7125 C CA . ASP B 1 79 ? 14.805 16.281 34.812 1 98.5 79 ASP B CA 1
ATOM 7126 C C . ASP B 1 79 ? 14.656 17.188 33.594 1 98.5 79 ASP B C 1
ATOM 7128 O O . ASP B 1 79 ? 15.617 17.406 32.844 1 98.5 79 ASP B O 1
ATOM 7132 N N . LEU B 1 80 ? 13.461 17.766 33.438 1 98.75 80 LEU B N 1
ATOM 7133 C CA . LEU B 1 80 ? 13.172 18.703 32.344 1 98.75 80 LEU B CA 1
ATOM 7134 C C . LEU B 1 80 ? 14.125 19.891 32.375 1 98.75 80 LEU B C 1
ATOM 7136 O O . LEU B 1 80 ? 14.656 20.297 31.344 1 98.75 80 LEU B O 1
ATOM 7140 N N . ILE B 1 81 ? 14.352 20.453 33.531 1 98.62 81 ILE B N 1
ATOM 7141 C CA . ILE B 1 81 ? 15.195 21.625 33.719 1 98.62 81 ILE B CA 1
ATOM 7142 C C . ILE B 1 81 ? 16.609 21.312 33.25 1 98.62 81 ILE B C 1
ATOM 7144 O O . ILE B 1 81 ? 17.203 22.094 32.469 1 98.62 81 ILE B O 1
ATOM 7148 N N . GLY B 1 82 ? 17.094 20.125 33.719 1 98.62 82 GLY B N 1
ATOM 7149 C CA . GLY B 1 82 ? 18.422 19.719 33.281 1 98.62 82 GLY B CA 1
ATOM 7150 C C . GLY B 1 82 ? 18.531 19.578 31.766 1 98.62 82 GLY B C 1
ATOM 7151 O O . GLY B 1 82 ? 19.562 19.922 31.172 1 98.62 82 GLY B O 1
ATOM 7152 N N . PHE B 1 83 ? 17.547 19.062 31.125 1 98.69 83 PHE B N 1
ATOM 7153 C CA . PHE B 1 83 ? 17.531 18.891 29.672 1 98.69 83 PHE B CA 1
ATOM 7154 C C . PHE B 1 83 ? 17.562 20.234 28.969 1 98.69 83 PHE B C 1
ATOM 7156 O O . PHE B 1 83 ? 18.312 20.406 28 1 98.69 83 PHE B O 1
ATOM 7163 N N . LEU B 1 84 ? 16.75 21.203 29.422 1 98.75 84 LEU B N 1
ATOM 7164 C CA . LEU B 1 84 ? 16.688 22.531 28.828 1 98.75 84 LEU B CA 1
ATOM 7165 C C . LEU B 1 84 ? 18.031 23.266 28.984 1 98.75 84 LEU B C 1
ATOM 7167 O O . LEU B 1 84 ? 18.484 23.938 28.062 1 98.75 84 LEU B O 1
ATOM 7171 N N . GLU B 1 85 ? 18.625 23.156 30.125 1 98.62 85 GLU B N 1
ATOM 7172 C CA . GLU B 1 85 ? 19.922 23.766 30.375 1 98.62 85 GLU B CA 1
ATOM 7173 C C . GLU B 1 85 ? 20.984 23.188 29.438 1 98.62 85 GLU B C 1
ATOM 7175 O O . GLU B 1 85 ? 21.844 23.906 28.922 1 98.62 85 GLU B O 1
ATOM 7180 N N . LEU B 1 86 ? 20.891 21.859 29.281 1 98.69 86 LEU B N 1
ATOM 7181 C CA . LEU B 1 86 ? 21.844 21.188 28.406 1 98.69 86 LEU B CA 1
ATOM 7182 C C . LEU B 1 86 ? 21.688 21.656 26.969 1 98.69 86 LEU B C 1
ATOM 7184 O O . LEU B 1 86 ? 22.672 21.906 26.281 1 98.69 86 LEU B O 1
ATOM 7188 N N . ALA B 1 87 ? 20.438 21.703 26.469 1 98.69 87 ALA B N 1
ATOM 7189 C CA . ALA B 1 87 ? 20.188 22.203 25.125 1 98.69 87 ALA B CA 1
ATOM 7190 C C . ALA B 1 87 ? 20.75 23.609 24.953 1 98.69 87 ALA B C 1
ATOM 7192 O O . ALA B 1 87 ? 21.375 23.922 23.922 1 98.69 87 ALA B O 1
ATOM 7193 N N . GLN B 1 88 ? 20.516 24.484 25.953 1 98.12 88 GLN B N 1
ATOM 7194 C CA . GLN B 1 88 ? 21.031 25.844 25.938 1 98.12 88 GLN B CA 1
ATOM 7195 C C . GLN B 1 88 ? 22.562 25.844 25.891 1 98.12 88 GLN B C 1
ATOM 7197 O O . GLN B 1 88 ? 23.172 26.578 25.109 1 98.12 88 GLN B O 1
ATOM 7202 N N . LYS B 1 89 ? 23.094 25.062 26.719 1 98.44 89 LYS B N 1
ATOM 7203 C CA . LYS B 1 89 ? 24.547 24.953 26.797 1 98.44 89 LYS B CA 1
ATOM 7204 C C . LYS B 1 89 ? 25.141 24.578 25.438 1 98.44 89 LYS B C 1
ATOM 7206 O O . LYS B 1 89 ? 26.203 25.062 25.062 1 98.44 89 LYS B O 1
ATOM 7211 N N . LEU B 1 90 ? 24.469 23.75 24.703 1 98.5 90 LEU B N 1
ATOM 7212 C CA . LEU B 1 90 ? 24.969 23.234 23.438 1 98.5 90 LEU B CA 1
ATOM 7213 C C . LEU B 1 90 ? 24.594 24.156 22.297 1 98.5 90 LEU B C 1
ATOM 7215 O O . LEU B 1 90 ? 24.969 23.906 21.141 1 98.5 90 LEU B O 1
ATOM 7219 N N . GLY B 1 91 ? 23.859 25.203 22.578 1 97.62 91 GLY B N 1
ATOM 7220 C CA . GLY B 1 91 ? 23.516 26.188 21.578 1 97.62 91 GLY B CA 1
ATOM 7221 C C . GLY B 1 91 ? 22.391 25.75 20.672 1 97.62 91 GLY B C 1
ATOM 7222 O O . GLY B 1 91 ? 22.312 26.156 19.5 1 97.62 91 GLY B O 1
ATOM 7223 N N . LEU B 1 92 ? 21.5 24.875 21.141 1 98.62 92 LEU B N 1
ATOM 7224 C CA . LEU B 1 92 ? 20.328 24.453 20.391 1 98.62 92 LEU B CA 1
ATOM 7225 C C . LEU B 1 92 ? 19.094 25.266 20.781 1 98.62 92 LEU B C 1
ATOM 7227 O O . LEU B 1 92 ? 18.922 25.594 21.969 1 98.62 92 LEU B O 1
ATOM 7231 N N . TYR B 1 93 ? 18.328 25.656 19.828 1 98.56 93 TYR B N 1
ATOM 7232 C CA . TYR B 1 93 ? 16.984 26.172 20.141 1 98.56 93 TYR B CA 1
ATOM 7233 C C . TYR B 1 93 ? 16.047 25.031 20.516 1 98.56 93 TYR B C 1
ATOM 7235 O O . TYR B 1 93 ? 16.312 23.875 20.219 1 98.56 93 TYR B O 1
ATOM 7243 N N . VAL B 1 94 ? 14.969 25.406 21.203 1 98.81 94 VAL B N 1
ATOM 7244 C CA . VAL B 1 94 ? 14.039 24.391 21.656 1 98.81 94 VAL B CA 1
ATOM 7245 C C . VAL B 1 94 ? 12.625 24.734 21.219 1 98.81 94 VAL B C 1
ATOM 7247 O O . VAL B 1 94 ? 12.188 25.891 21.359 1 98.81 94 VAL B O 1
ATOM 7250 N N . ILE B 1 95 ? 11.93 23.844 20.562 1 98.75 95 ILE B N 1
ATOM 7251 C CA . ILE B 1 95 ? 10.477 23.844 20.469 1 98.75 95 ILE B CA 1
ATOM 7252 C C . ILE B 1 95 ? 9.891 22.891 21.5 1 98.75 95 ILE B C 1
ATOM 7254 O O . ILE B 1 95 ? 10.242 21.703 21.547 1 98.75 95 ILE B O 1
ATOM 7258 N N . ILE B 1 96 ? 9.102 23.422 22.375 1 98.69 96 ILE B N 1
ATOM 7259 C CA . ILE B 1 96 ? 8.656 22.625 23.516 1 98.69 96 ILE B CA 1
ATOM 7260 C C . ILE B 1 96 ? 7.148 22.391 23.422 1 98.69 96 ILE B C 1
ATOM 7262 O O . ILE B 1 96 ? 6.398 23.297 23.031 1 98.69 96 ILE B O 1
ATOM 7266 N N . ARG B 1 97 ? 6.664 21.188 23.672 1 98.12 97 ARG B N 1
ATOM 7267 C CA . ARG B 1 97 ? 5.266 20.781 23.562 1 98.12 97 ARG B CA 1
ATOM 7268 C C . ARG B 1 97 ? 4.758 20.219 24.875 1 98.12 97 ARG B C 1
ATOM 7270 O O . ARG B 1 97 ? 4.812 19 25.094 1 98.12 97 ARG B 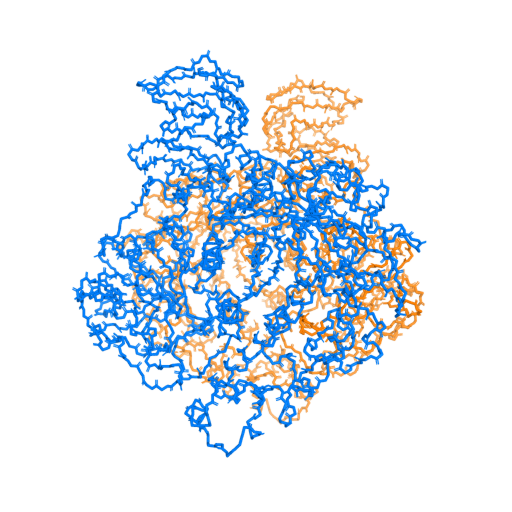O 1
ATOM 7277 N N . PRO B 1 98 ? 4.215 21.016 25.688 1 98.31 98 PRO B N 1
ATOM 7278 C CA . PRO B 1 98 ? 3.896 20.625 27.062 1 98.31 98 PRO B CA 1
ATOM 7279 C C . PRO B 1 98 ? 2.578 19.859 27.172 1 98.31 98 PRO B C 1
ATOM 7281 O O . PRO B 1 98 ? 2.182 19.453 28.266 1 98.31 98 PRO B O 1
ATOM 7284 N N . GLY B 1 99 ? 1.959 19.562 26.094 1 95.75 99 GLY B N 1
ATOM 7285 C CA . GLY B 1 99 ? 0.67 18.891 26.109 1 95.75 99 GLY B CA 1
ATOM 7286 C C . GLY B 1 99 ? -0.493 19.828 26.344 1 95.75 99 GLY B C 1
ATOM 7287 O O . GLY B 1 99 ? -0.448 21 25.938 1 95.75 99 GLY B O 1
ATOM 7288 N N . PRO B 1 100 ? -1.688 19.375 26.969 1 95.69 100 PRO B N 1
ATOM 7289 C CA . PRO B 1 100 ? -1.803 18.25 27.891 1 95.69 100 PRO B CA 1
ATOM 7290 C C . PRO B 1 100 ? -1.662 16.891 27.172 1 95.69 100 PRO B C 1
ATOM 7292 O O . PRO B 1 100 ? -1.138 15.945 27.766 1 95.69 100 PRO B O 1
ATOM 7295 N N . TYR B 1 101 ? -2.271 16.734 26.016 1 93.62 101 TYR B N 1
ATOM 7296 C CA . TYR B 1 101 ? -2.082 15.547 25.172 1 93.62 101 TYR B CA 1
ATOM 7297 C C . TYR B 1 101 ? -0.865 15.703 24.281 1 93.62 101 TYR B C 1
ATOM 7299 O O . TYR B 1 101 ? -0.682 16.75 23.641 1 93.62 101 TYR B O 1
ATOM 7307 N N . ILE B 1 102 ? -0.001 14.672 24.172 1 93.19 102 ILE B N 1
ATOM 7308 C CA . ILE B 1 102 ? 1.207 14.812 23.375 1 93.19 102 ILE B CA 1
ATOM 7309 C C . ILE B 1 102 ? 1.262 13.703 22.328 1 93.19 102 ILE B C 1
ATOM 7311 O O . ILE B 1 102 ? 2.164 13.68 21.484 1 93.19 102 ILE B O 1
ATOM 7315 N N . CYS B 1 103 ? 0.271 12.734 22.297 1 88.69 103 CYS B N 1
ATOM 7316 C CA . CYS B 1 103 ? 0.325 11.531 21.469 1 88.69 103 CYS B CA 1
ATOM 7317 C C . CYS B 1 103 ? 1.625 10.766 21.703 1 88.69 103 CYS B C 1
ATOM 7319 O O . CYS B 1 103 ? 1.737 10 22.656 1 88.69 103 CYS B O 1
ATOM 7321 N N . GLY B 1 104 ? 2.764 11.164 20.984 1 86.56 104 GLY B N 1
ATOM 7322 C CA . GLY B 1 104 ? 4.094 10.586 21.109 1 86.56 104 GLY B CA 1
ATOM 7323 C C . GLY B 1 104 ? 4.082 9.078 21.25 1 86.56 104 GLY B C 1
ATOM 7324 O O . GLY B 1 104 ? 5.082 8.477 21.656 1 86.56 104 GLY B O 1
ATOM 7325 N N . GLU B 1 105 ? 2.875 8.414 20.859 1 84.44 105 GLU B N 1
ATOM 7326 C CA . GLU B 1 105 ? 2.713 6.984 21.109 1 84.44 105 GLU B CA 1
ATOM 7327 C C . GLU B 1 105 ? 3.045 6.641 22.562 1 84.44 105 GLU B C 1
ATOM 7329 O O . GLU B 1 105 ? 3.701 5.633 22.828 1 84.44 105 GLU B O 1
ATOM 7334 N N . TRP B 1 106 ? 2.693 7.559 23.375 1 89.81 106 TRP B N 1
ATOM 7335 C CA . TRP B 1 106 ? 2.898 7.484 24.812 1 89.81 106 TRP B CA 1
ATOM 7336 C C . TRP B 1 106 ? 1.612 7.078 25.531 1 89.81 106 TRP B C 1
ATOM 7338 O O . TRP B 1 106 ? 0.513 7.383 25.062 1 89.81 106 TRP B O 1
ATOM 7348 N N . LYS B 1 107 ? 1.728 6.355 26.562 1 87.31 107 LYS B N 1
ATOM 7349 C CA . LYS B 1 107 ? 0.561 5.891 27.312 1 87.31 107 LYS B CA 1
ATOM 7350 C C . LYS B 1 107 ? -0.435 7.023 27.547 1 87.31 107 LYS B C 1
ATOM 7352 O O . LYS B 1 107 ? -0.07 8.086 28.047 1 87.31 107 LYS B O 1
ATOM 7357 N N . ASN B 1 108 ? -1.668 6.824 27.125 1 89.25 108 ASN B N 1
ATOM 7358 C CA . ASN B 1 108 ? -2.785 7.758 27.234 1 89.25 108 ASN B CA 1
ATOM 7359 C C . ASN B 1 108 ? -2.457 9.102 26.578 1 89.25 108 ASN B C 1
ATOM 7361 O O . ASN B 1 108 ? -3.084 10.117 26.906 1 89.25 108 ASN B O 1
ATOM 7365 N N . GLY B 1 109 ? -1.419 9.18 25.828 1 89.88 109 GLY B N 1
ATOM 7366 C CA . GLY B 1 109 ? -1.007 10.43 25.219 1 89.88 109 GLY B CA 1
ATOM 7367 C C . GLY B 1 109 ? -0.518 11.453 26.219 1 89.88 109 GLY B C 1
ATOM 7368 O O . GLY B 1 109 ? -0.625 12.664 25.984 1 89.88 109 GLY B O 1
ATOM 7369 N N . GLY B 1 110 ? -0.115 11.062 27.406 1 94.12 110 GLY B N 1
ATOM 7370 C CA . GLY B 1 110 ? 0.411 11.945 28.438 1 94.12 110 GLY B CA 1
ATOM 7371 C C . GLY B 1 110 ? -0.612 12.297 29.516 1 94.12 110 GLY B C 1
ATOM 7372 O O . GLY B 1 110 ? -0.268 12.867 30.547 1 94.12 110 GLY B O 1
ATOM 7373 N N . ILE B 1 111 ? -1.898 11.914 29.312 1 95.25 111 ILE B N 1
ATOM 7374 C CA . ILE B 1 111 ? -2.943 12.203 30.281 1 95.25 111 ILE B CA 1
ATOM 7375 C C . ILE B 1 111 ? -2.83 11.242 31.469 1 95.25 111 ILE B C 1
ATOM 7377 O O . ILE B 1 111 ? -2.758 10.023 31.266 1 95.25 111 ILE B O 1
ATOM 7381 N N . PRO B 1 112 ? -2.869 11.703 32.688 1 96.25 112 PRO B N 1
ATOM 7382 C CA . PRO B 1 112 ? -2.621 10.844 33.844 1 96.25 112 PRO B CA 1
ATOM 7383 C C . PRO B 1 112 ? -3.715 9.797 34.062 1 96.25 112 PRO B C 1
ATOM 7385 O O . PRO B 1 112 ? -4.902 10.109 33.938 1 96.25 112 PRO B O 1
ATOM 7388 N N . ASP B 1 113 ? -3.299 8.57 34.469 1 93.19 113 ASP B N 1
ATOM 7389 C CA . ASP B 1 113 ? -4.23 7.5 34.812 1 93.19 113 ASP B CA 1
ATOM 7390 C C . ASP B 1 113 ? -5.145 7.922 35.969 1 93.19 113 ASP B C 1
ATOM 7392 O O . ASP B 1 113 ? -6.336 7.609 35.969 1 93.19 113 ASP B O 1
ATOM 7396 N N . TRP B 1 114 ? -4.531 8.523 36.969 1 96.44 114 TRP B N 1
ATOM 7397 C CA . TRP B 1 114 ? -5.297 8.914 38.125 1 96.44 114 TRP B CA 1
ATOM 7398 C C . TRP B 1 114 ? -6.434 9.859 37.75 1 96.44 114 TRP B C 1
ATOM 7400 O O . TRP B 1 114 ? -7.512 9.812 38.344 1 96.44 114 TRP B O 1
ATOM 7410 N N . LEU B 1 115 ? -6.285 10.758 36.812 1 97.44 115 LEU B N 1
ATOM 7411 C CA . LEU B 1 115 ? -7.324 11.68 36.375 1 97.44 115 LEU B CA 1
ATOM 7412 C C . LEU B 1 115 ? -8.477 10.922 35.688 1 97.44 115 LEU B C 1
ATOM 7414 O O . LEU B 1 115 ? -9.641 11.148 36.031 1 97.44 115 LEU B O 1
ATOM 7418 N N . ILE B 1 116 ? -8.141 10.023 34.812 1 94.88 116 ILE B N 1
ATOM 7419 C CA . ILE B 1 116 ? -9.125 9.242 34.062 1 94.88 116 ILE B CA 1
ATOM 7420 C C . ILE B 1 116 ? -9.93 8.375 35.031 1 94.88 116 ILE B C 1
ATOM 7422 O O . ILE B 1 116 ? -11.148 8.25 34.875 1 94.88 116 ILE B O 1
ATOM 7426 N N . ASN B 1 117 ? -9.25 7.805 36.031 1 94.94 117 ASN B N 1
ATOM 7427 C CA . ASN B 1 117 ? -9.891 6.898 36.969 1 94.94 117 ASN B CA 1
ATOM 7428 C C . ASN B 1 117 ? -10.781 7.656 37.969 1 94.94 117 ASN B C 1
ATOM 7430 O O . ASN B 1 117 ? -11.875 7.195 38.281 1 94.94 117 ASN B O 1
ATOM 7434 N N . SER B 1 118 ? -10.328 8.742 38.375 1 97.19 118 SER B N 1
ATOM 7435 C CA . SER B 1 118 ? -11.062 9.516 39.375 1 97.19 118 SER B CA 1
ATOM 7436 C C . SER B 1 118 ? -12.219 10.273 38.75 1 97.19 118 SER B C 1
ATOM 7438 O O . SER B 1 118 ? -13.211 10.578 39.406 1 97.19 118 SER B O 1
ATOM 7440 N N . HIS B 1 119 ? -12.07 10.586 37.5 1 97 119 HIS B N 1
ATOM 7441 C CA . HIS B 1 119 ? -13.07 11.391 36.812 1 97 119 HIS B CA 1
ATOM 7442 C C . HIS B 1 119 ? -13.461 10.766 35.469 1 97 119 HIS B C 1
ATOM 7444 O O . HIS B 1 119 ? -13.266 11.375 34.406 1 97 119 HIS B O 1
ATOM 7450 N N . PRO B 1 120 ? -14.094 9.648 35.469 1 95.19 120 PRO B N 1
ATOM 7451 C CA . PRO B 1 120 ? -14.445 8.977 34.219 1 95.19 120 PRO B CA 1
ATOM 7452 C C . PRO B 1 120 ? -15.445 9.766 33.375 1 95.19 120 PRO B C 1
ATOM 7454 O O . PRO B 1 120 ? -15.609 9.5 32.188 1 95.19 120 PRO B O 1
ATOM 7457 N N . GLU B 1 121 ? -16.078 10.789 34 1 95.69 121 GLU B N 1
ATOM 7458 C CA . GLU B 1 121 ? -17.062 11.602 33.281 1 95.69 121 GLU B CA 1
ATOM 7459 C C . GLU B 1 121 ? -16.406 12.438 32.188 1 95.69 121 GLU B C 1
ATOM 7461 O O . GLU B 1 121 ? -17.078 12.977 31.328 1 95.69 121 GLU B O 1
ATOM 7466 N N . ILE B 1 122 ? -15.062 12.562 32.219 1 96.19 122 ILE B N 1
ATOM 7467 C CA . ILE B 1 122 ? -14.367 13.383 31.25 1 96.19 122 ILE B CA 1
ATOM 7468 C C . ILE B 1 122 ? -14.227 12.617 29.938 1 96.19 122 ILE B C 1
ATOM 7470 O O . ILE B 1 122 ? -13.859 13.188 28.906 1 96.19 122 ILE B O 1
ATOM 7474 N N . LEU B 1 123 ? -14.484 11.297 29.984 1 93.62 123 LEU B N 1
ATOM 7475 C CA . LEU B 1 123 ? -14.305 10.445 28.797 1 93.62 123 LEU B CA 1
ATOM 7476 C C . LEU B 1 123 ? -15.414 10.688 27.781 1 93.62 123 LEU B C 1
ATOM 7478 O O . LEU B 1 123 ? -16.578 10.875 28.156 1 93.62 123 LEU B O 1
ATOM 7482 N N . ALA B 1 124 ? -15 10.734 26.453 1 91.88 124 ALA B N 1
ATOM 7483 C CA . ALA B 1 124 ? -15.977 10.859 25.375 1 91.88 124 ALA B CA 1
ATOM 7484 C C . ALA B 1 124 ? -16.859 9.609 25.281 1 91.88 124 ALA B C 1
ATOM 7486 O O . ALA B 1 124 ? -16.469 8.539 25.766 1 91.88 124 ALA B O 1
ATOM 7487 N N . LYS B 1 125 ? -18.016 9.812 24.734 1 91.38 125 LYS B N 1
ATOM 7488 C CA . LYS B 1 125 ? -18.969 8.719 24.578 1 91.38 125 LYS B CA 1
ATOM 7489 C C . LYS B 1 125 ? -19.438 8.586 23.141 1 91.38 125 LYS B C 1
ATOM 7491 O O . LYS B 1 125 ? -19.359 9.539 22.359 1 91.38 125 LYS B O 1
ATOM 7496 N N . SER B 1 126 ? -19.859 7.367 22.797 1 88.69 126 SER B N 1
ATOM 7497 C CA . SER B 1 126 ? -20.562 7.133 21.531 1 88.69 126 SER B CA 1
ATOM 7498 C C . SER B 1 126 ? -22.047 7.395 21.656 1 88.69 126 SER B C 1
ATOM 7500 O O . SER B 1 126 ? -22.562 7.59 22.766 1 88.69 126 SER B O 1
ATOM 7502 N N . PRO B 1 127 ? -22.719 7.391 20.453 1 89.31 127 PRO B N 1
ATOM 7503 C CA . PRO B 1 127 ? -24.172 7.516 20.562 1 89.31 127 PRO B CA 1
ATOM 7504 C C . PRO B 1 127 ? -24.797 6.402 21.391 1 89.31 127 PRO B C 1
ATOM 7506 O O . PRO B 1 127 ? -25.875 6.59 21.969 1 89.31 127 PRO B O 1
ATOM 7509 N N . ASN B 1 128 ? -24.031 5.344 21.469 1 87.38 128 ASN B N 1
ATOM 7510 C CA . ASN B 1 128 ? -24.578 4.18 22.156 1 87.38 128 ASN B CA 1
ATOM 7511 C C . ASN B 1 128 ? -23.984 4.035 23.562 1 87.38 128 ASN B C 1
ATOM 7513 O O . ASN B 1 128 ? -24.141 2.996 24.203 1 87.38 128 ASN B O 1
ATOM 7517 N N . GLY B 1 129 ? -23.219 4.953 23.938 1 88.25 129 GLY B N 1
ATOM 7518 C CA . GLY B 1 129 ? -22.734 4.906 25.312 1 88.25 129 GLY B CA 1
ATOM 7519 C C . GLY B 1 129 ? -21.234 4.977 25.406 1 88.25 129 GLY B C 1
ATOM 7520 O O . GLY B 1 129 ? -20.578 5.625 24.594 1 88.25 129 GLY B O 1
ATOM 7521 N N . SER B 1 130 ? -20.688 4.375 26.469 1 88.19 130 SER B N 1
ATOM 7522 C CA . SER B 1 130 ? -19.281 4.516 26.812 1 88.19 130 SER B CA 1
ATOM 7523 C C . SER B 1 130 ? -18.422 3.572 25.984 1 88.19 130 SER B C 1
ATOM 7525 O O . SER B 1 130 ? -18.875 2.49 25.594 1 88.19 130 SER B O 1
ATOM 7527 N N . PHE B 1 131 ? -17.203 3.975 25.766 1 85.69 131 PHE B N 1
ATOM 7528 C CA . PHE B 1 131 ? -16.188 3.121 25.141 1 85.69 131 PHE B CA 1
ATOM 7529 C C . PHE B 1 131 ? -15.562 2.191 26.156 1 85.69 131 PHE B C 1
ATOM 7531 O O . PHE B 1 131 ? -15.617 2.455 27.359 1 85.69 131 PHE B O 1
ATOM 7538 N N . PRO B 1 132 ? -14.93 1.124 25.547 1 84.88 132 PRO B N 1
ATOM 7539 C CA . PRO B 1 132 ? -14.18 0.287 26.484 1 84.88 132 PRO B CA 1
ATOM 7540 C C . PRO B 1 132 ? -13.039 1.04 27.156 1 84.88 132 PRO B C 1
ATOM 7542 O O . PRO B 1 132 ? -12.391 1.89 26.547 1 84.88 132 PRO B O 1
ATOM 7545 N N . ARG B 1 133 ? -12.719 0.612 28.359 1 86.06 133 ARG B N 1
ATOM 7546 C CA . ARG B 1 133 ? -11.727 1.321 29.172 1 86.06 133 ARG B CA 1
ATOM 7547 C C . ARG B 1 133 ? -10.312 0.875 28.812 1 86.06 133 ARG B C 1
ATOM 7549 O O . ARG B 1 133 ? -9.336 1.507 29.219 1 86.06 133 ARG B O 1
ATOM 7556 N N . ASP B 1 134 ? -10.211 -0.104 27.969 1 83.12 134 ASP B N 1
ATOM 7557 C CA . ASP B 1 134 ? -8.898 -0.665 27.672 1 83.12 134 ASP B CA 1
ATOM 7558 C C . ASP B 1 134 ? -8.391 -0.183 26.312 1 83.12 134 ASP B C 1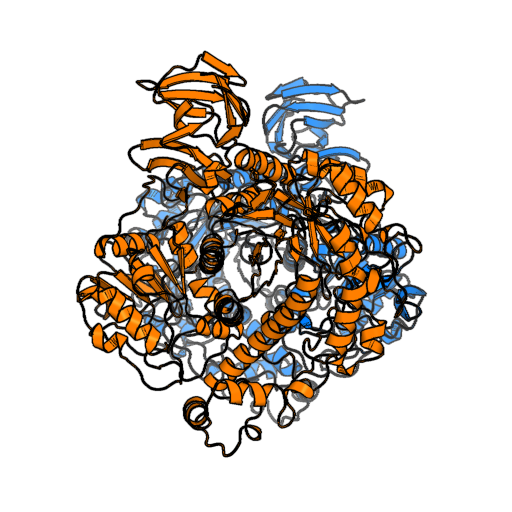
ATOM 7560 O O . ASP B 1 134 ? -7.434 -0.736 25.766 1 83.12 134 ASP B O 1
ATOM 7564 N N . VAL B 1 135 ? -9.078 0.873 25.797 1 80.25 135 VAL B N 1
ATOM 7565 C CA . VAL B 1 135 ? -8.578 1.465 24.562 1 80.25 135 VAL B CA 1
ATOM 7566 C C . VAL B 1 135 ? -7.266 2.195 24.828 1 80.25 135 VAL B C 1
ATOM 7568 O O . VAL B 1 135 ? -7.086 2.787 25.891 1 80.25 135 VAL B O 1
ATOM 7571 N N . TYR B 1 136 ? -6.363 2.143 23.891 1 73.62 136 TYR B N 1
ATOM 7572 C CA . TYR B 1 136 ? -5.012 2.66 24.094 1 73.62 136 TYR B CA 1
ATOM 7573 C C . TYR B 1 136 ? -5.027 4.172 24.281 1 73.62 136 TYR B C 1
ATOM 7575 O O . TYR B 1 136 ? -4.32 4.703 25.141 1 73.62 136 TYR B O 1
ATOM 7583 N N . TYR B 1 137 ? -5.801 4.883 23.453 1 78.12 137 TYR B N 1
ATOM 7584 C CA . TYR B 1 137 ? -5.977 6.324 23.578 1 78.12 137 TYR B CA 1
ATOM 7585 C C . TYR B 1 137 ? -7.418 6.664 23.938 1 78.12 137 TYR B C 1
ATOM 7587 O O . TYR B 1 137 ? -8.258 6.852 23.062 1 78.12 137 TYR B O 1
ATOM 7595 N N . PRO B 1 138 ? -7.656 6.691 25.281 1 82.44 138 PRO B N 1
ATOM 7596 C CA . PRO B 1 138 ? -9.031 7.047 25.625 1 82.44 138 PRO B CA 1
ATOM 7597 C C . PRO B 1 138 ? -9.422 8.445 25.156 1 82.44 138 PRO B C 1
ATOM 7599 O O . PRO B 1 138 ? -8.742 9.422 25.484 1 82.44 138 PRO B O 1
ATOM 7602 N N . PRO B 1 139 ? -10.484 8.516 24.484 1 86.12 139 PRO B N 1
ATOM 7603 C CA . PRO B 1 139 ? -10.891 9.844 24 1 86.12 139 PRO B CA 1
ATOM 7604 C C . PRO B 1 139 ? -11.461 10.719 25.109 1 86.12 139 PRO B C 1
ATOM 7606 O O . PRO B 1 139 ? -12.25 10.25 25.938 1 86.12 139 PRO B O 1
ATOM 7609 N N . ILE B 1 140 ? -11.023 11.922 25.125 1 91.5 140 ILE B N 1
ATOM 7610 C CA . ILE B 1 140 ? -11.406 12.875 26.156 1 91.5 140 ILE B CA 1
ATOM 7611 C C . ILE B 1 140 ? -12.359 13.914 25.578 1 91.5 140 ILE B C 1
ATOM 7613 O O . ILE B 1 140 ? -12.18 14.367 24.438 1 91.5 140 ILE B O 1
ATOM 7617 N N . THR B 1 141 ? -13.43 14.211 26.328 1 94 141 THR B N 1
ATOM 7618 C CA . THR B 1 141 ? -14.219 15.398 26.016 1 94 141 THR B CA 1
ATOM 7619 C C . THR B 1 141 ? -13.461 16.672 26.406 1 94 141 THR B C 1
ATOM 7621 O O . THR B 1 141 ? -13.555 17.109 27.562 1 94 141 THR B O 1
ATOM 7624 N N . TYR B 1 142 ? -12.914 17.328 25.516 1 93.62 142 TYR B N 1
ATOM 7625 C CA . TYR B 1 142 ? -11.938 18.375 25.75 1 93.62 142 TYR B CA 1
ATOM 7626 C C . TYR B 1 142 ? -12.562 19.562 26.469 1 93.62 142 TYR B C 1
ATOM 7628 O O . TYR B 1 142 ? -11.906 20.234 27.266 1 93.62 142 TYR B O 1
ATOM 7636 N N . LEU B 1 143 ? -13.867 19.766 26.219 1 96.5 143 LEU B N 1
ATOM 7637 C CA . LEU B 1 143 ? -14.516 20.938 26.797 1 96.5 143 LEU B CA 1
ATOM 7638 C C . LEU B 1 143 ? -15.18 20.594 28.125 1 96.5 143 LEU B C 1
ATOM 7640 O O . LEU B 1 143 ? -15.898 21.422 28.703 1 96.5 143 LEU B O 1
ATOM 7644 N N . HIS B 1 144 ? -15.039 19.406 28.562 1 97.5 144 HIS B N 1
ATOM 7645 C CA . HIS B 1 144 ? -15.555 19.094 29.891 1 97.5 144 HIS B CA 1
ATOM 7646 C C . HIS B 1 144 ? -14.906 19.969 30.953 1 97.5 144 HIS B C 1
ATOM 7648 O O . HIS B 1 144 ? -13.68 20.078 31 1 97.5 144 HIS B O 1
ATOM 7654 N N . PRO B 1 145 ? -15.68 20.516 31.781 1 98 145 PRO B N 1
ATOM 7655 C CA . PRO B 1 145 ? -15.125 21.453 32.75 1 98 145 PRO B CA 1
ATOM 7656 C C . PRO B 1 145 ? -14.094 20.812 33.688 1 98 145 PRO B C 1
ATOM 7658 O O . PRO B 1 145 ? -13.094 21.438 34.031 1 98 145 PRO B O 1
ATOM 7661 N N . THR B 1 146 ? -14.367 19.578 34.031 1 98.38 146 THR B N 1
ATOM 7662 C CA . THR B 1 146 ? -13.438 18.875 34.906 1 98.38 146 THR B CA 1
ATOM 7663 C C . THR B 1 146 ? -12.078 18.719 34.219 1 98.38 146 THR B C 1
ATOM 7665 O O . THR B 1 146 ? -11.039 18.938 34.844 1 98.38 146 THR B O 1
ATOM 7668 N N . TYR B 1 147 ? -12.062 18.297 33 1 97.69 147 TYR B N 1
ATOM 7669 C CA . TYR B 1 147 ? -10.82 18.125 32.281 1 97.69 147 TYR B CA 1
ATOM 7670 C C . TYR B 1 147 ? -10.07 19.438 32.156 1 97.69 147 TYR B C 1
ATOM 7672 O O . TYR B 1 147 ? -8.852 19.5 32.375 1 97.69 147 TYR B O 1
ATOM 7680 N N . LEU B 1 148 ? -10.773 20.469 31.797 1 98.38 148 LEU B N 1
ATOM 7681 C CA . LEU B 1 148 ? -10.172 21.781 31.625 1 98.38 148 LEU B CA 1
ATOM 7682 C C . LEU B 1 148 ? -9.57 22.281 32.938 1 98.38 148 LEU B C 1
ATOM 7684 O O . LEU B 1 148 ? -8.5 22.906 32.938 1 98.38 148 LEU B O 1
ATOM 7688 N N . GLU B 1 149 ? -10.289 22.031 33.969 1 98.38 149 GLU B N 1
ATOM 7689 C CA . GLU B 1 149 ? -9.773 22.453 35.281 1 98.38 149 GLU B CA 1
ATOM 7690 C C . GLU B 1 149 ? -8.414 21.828 35.562 1 98.38 149 GLU B C 1
ATOM 7692 O O . GLU B 1 149 ? -7.477 22.516 35.969 1 98.38 149 GLU B O 1
ATOM 7697 N N . TYR B 1 150 ? -8.32 20.547 35.344 1 98.38 150 TYR B N 1
ATOM 7698 C CA . TYR B 1 150 ? -7.074 19.844 35.625 1 98.38 150 TYR B CA 1
ATOM 7699 C C . TYR B 1 150 ? -6 20.203 34.625 1 98.38 150 TYR B C 1
ATOM 7701 O O . TYR B 1 150 ? -4.816 20.281 34.969 1 98.38 150 TYR B O 1
ATOM 7709 N N . ALA B 1 151 ? -6.379 20.422 33.406 1 98.25 151 ALA B N 1
ATOM 7710 C CA . ALA B 1 151 ? -5.426 20.875 32.375 1 98.25 151 ALA B CA 1
ATOM 7711 C C . ALA B 1 151 ? -4.832 22.219 32.781 1 98.25 151 ALA B C 1
ATOM 7713 O O . ALA B 1 151 ? -3.633 22.453 32.594 1 98.25 151 ALA B O 1
ATOM 7714 N N . MET B 1 152 ? -5.664 23.109 33.344 1 98.25 152 MET B N 1
ATOM 7715 C CA . MET B 1 152 ? -5.188 24.422 33.781 1 98.25 152 MET B CA 1
ATOM 7716 C C . MET B 1 152 ? -4.23 24.281 34.938 1 98.25 152 MET B C 1
ATOM 7718 O O . MET B 1 152 ? -3.23 25 35.031 1 98.25 152 MET B O 1
ATOM 7722 N N . LYS B 1 153 ? -4.52 23.375 35.812 1 98.31 153 LYS B N 1
ATOM 7723 C CA . LYS B 1 153 ? -3.621 23.125 36.938 1 98.31 153 LYS B CA 1
ATOM 7724 C C . LYS B 1 153 ? -2.26 22.641 36.469 1 98.31 153 LYS B C 1
ATOM 7726 O O . LYS B 1 153 ? -1.224 23.047 37 1 98.31 153 LYS B O 1
ATOM 7731 N N . TRP B 1 154 ? -2.297 21.734 35.5 1 98.62 154 TRP B N 1
ATOM 7732 C CA . TRP B 1 154 ? -1.058 21.266 34.875 1 98.62 154 TRP B CA 1
ATOM 7733 C C . TRP B 1 154 ? -0.264 22.438 34.281 1 98.62 154 TRP B C 1
ATOM 7735 O O . TRP B 1 154 ? 0.938 22.562 34.531 1 98.62 154 TRP B O 1
ATOM 7745 N N . TYR B 1 155 ? -0.913 23.344 33.562 1 98.56 155 TYR B N 1
ATOM 7746 C CA . TYR B 1 155 ? -0.27 24.5 32.969 1 98.56 155 TYR B CA 1
ATOM 7747 C C . TYR B 1 155 ? 0.314 25.422 34.031 1 98.56 155 TYR B C 1
ATOM 7749 O O . TYR B 1 155 ? 1.385 26 33.844 1 98.56 155 TYR B O 1
ATOM 7757 N N . GLU B 1 156 ? -0.384 25.547 35.125 1 98.25 156 GLU B N 1
ATOM 7758 C CA . GLU B 1 156 ? 0.077 26.422 36.188 1 98.25 156 GLU B CA 1
ATOM 7759 C C . GLU B 1 156 ? 1.377 25.906 36.812 1 98.25 156 GLU B C 1
ATOM 7761 O O . GLU B 1 156 ? 2.141 26.672 37.406 1 98.25 156 GLU B O 1
ATOM 7766 N N . GLU B 1 157 ? 1.576 24.625 36.688 1 98.31 157 GLU B N 1
ATOM 7767 C CA . GLU B 1 157 ? 2.791 24.031 37.219 1 98.31 157 GLU B CA 1
ATOM 7768 C C . GLU B 1 157 ? 3.924 24.047 36.219 1 98.31 157 GLU B C 1
ATOM 7770 O O . GLU B 1 157 ? 5.074 24.328 36.562 1 98.31 157 GLU B O 1
ATOM 7775 N N . VAL B 1 158 ? 3.658 23.734 34.969 1 98.69 158 VAL B N 1
ATOM 7776 C CA . VAL B 1 158 ? 4.703 23.484 33.969 1 98.69 158 VAL B CA 1
ATOM 7777 C C . VAL B 1 158 ? 5.07 24.797 33.281 1 98.69 158 VAL B C 1
ATOM 7779 O O . VAL B 1 158 ? 6.23 25 32.906 1 98.69 158 VAL B O 1
ATOM 7782 N N . LEU B 1 159 ? 4.152 25.766 33.031 1 98.69 159 LEU B N 1
ATOM 7783 C CA . LEU B 1 159 ? 4.371 26.953 32.219 1 98.69 159 LEU B CA 1
ATOM 7784 C C . LEU B 1 159 ? 5.352 27.906 32.906 1 98.69 159 LEU B C 1
ATOM 7786 O O . LEU B 1 159 ? 6.145 28.562 32.219 1 98.69 159 LEU B O 1
ATOM 7790 N N . PRO B 1 160 ? 5.336 28.062 34.281 1 98.38 160 PRO B N 1
ATOM 7791 C CA . PRO B 1 160 ? 6.367 28.906 34.906 1 98.38 160 PRO B CA 1
ATOM 7792 C C . PRO B 1 160 ? 7.781 28.422 34.594 1 98.38 160 PRO B C 1
ATOM 7794 O O . PRO B 1 160 ? 8.695 29.219 34.406 1 98.38 160 PRO B O 1
ATOM 7797 N N . ILE B 1 161 ? 7.93 27.125 34.594 1 98.31 161 ILE B N 1
ATOM 7798 C CA . ILE B 1 161 ? 9.227 26.547 34.25 1 98.31 161 ILE B CA 1
ATOM 7799 C C . ILE B 1 161 ? 9.578 26.906 32.781 1 98.31 161 ILE B C 1
ATOM 7801 O O . ILE B 1 161 ? 10.695 27.344 32.5 1 98.31 161 ILE B O 1
ATOM 7805 N N . ILE B 1 162 ? 8.664 26.688 31.891 1 98.69 162 ILE B N 1
ATOM 7806 C CA . ILE B 1 162 ? 8.867 27.016 30.484 1 98.69 162 ILE B CA 1
ATOM 7807 C C . ILE B 1 162 ? 9.211 28.484 30.328 1 98.69 162 ILE B C 1
ATOM 7809 O O . ILE B 1 162 ? 10.133 28.844 29.578 1 98.69 162 ILE B O 1
ATOM 7813 N N . ARG B 1 163 ? 8.508 29.375 31.031 1 98.31 163 ARG B N 1
ATOM 7814 C CA . ARG B 1 163 ? 8.727 30.828 30.969 1 98.31 163 ARG B CA 1
ATOM 7815 C C . ARG B 1 163 ? 10.18 31.172 31.266 1 98.31 163 ARG B C 1
ATOM 7817 O O . ARG B 1 163 ? 10.766 32.031 30.594 1 98.31 163 ARG B O 1
ATOM 7824 N N . ASP B 1 164 ? 10.75 30.516 32.219 1 97.94 164 ASP B N 1
ATOM 7825 C CA . ASP B 1 164 ? 12.109 30.828 32.656 1 97.94 164 ASP B CA 1
ATOM 7826 C C . ASP B 1 164 ? 13.133 30.484 31.562 1 97.94 164 ASP B C 1
ATOM 7828 O O . ASP B 1 164 ? 14.25 31 31.594 1 97.94 164 ASP B O 1
ATOM 7832 N N . TYR B 1 165 ? 12.75 29.625 30.609 1 98.06 165 TYR B N 1
ATOM 7833 C CA . TYR B 1 165 ? 13.719 29.172 29.625 1 98.06 165 TYR B CA 1
ATOM 7834 C C . TYR B 1 165 ? 13.336 29.656 28.219 1 98.06 165 TYR B C 1
ATOM 7836 O O . TYR B 1 165 ? 13.875 29.188 27.219 1 98.06 165 TYR B O 1
ATOM 7844 N N . LEU B 1 166 ? 12.383 30.562 28.141 1 98.25 166 LEU B N 1
ATOM 7845 C CA . LEU B 1 166 ? 12.047 31.188 26.859 1 98.25 166 LEU B CA 1
ATOM 7846 C C . LEU B 1 166 ? 13.242 31.938 26.297 1 98.25 166 LEU B C 1
ATOM 7848 O O . LEU B 1 166 ? 14.031 32.531 27.047 1 98.25 166 LEU B O 1
ATOM 7852 N N . TYR B 1 167 ? 13.312 31.922 25.031 1 97.56 167 TYR B N 1
ATOM 7853 C CA . TYR B 1 167 ? 14.375 32.656 24.359 1 97.56 167 TYR B CA 1
ATOM 7854 C C . TYR B 1 167 ? 14.375 34.125 24.797 1 97.56 167 TYR B C 1
ATOM 7856 O O . TYR B 1 167 ? 15.438 34.688 25.031 1 97.56 167 TYR B O 1
ATOM 7864 N N . SER B 1 168 ? 13.258 34.781 25 1 95.62 168 SER B N 1
ATOM 7865 C CA . SER B 1 168 ? 13.086 36.188 25.391 1 95.62 168 SER B CA 1
ATOM 7866 C C . SER B 1 168 ? 13.586 36.406 26.812 1 95.62 168 SER B C 1
ATOM 7868 O O . SER B 1 168 ? 13.828 37.562 27.203 1 95.62 168 SER B O 1
ATOM 7870 N N . ASN B 1 169 ? 13.719 35.375 27.531 1 96.62 169 ASN B N 1
ATOM 7871 C CA . ASN B 1 169 ? 14.195 35.469 28.906 1 96.62 169 ASN B CA 1
ATOM 7872 C C . ASN B 1 169 ? 15.609 34.906 29.047 1 96.62 169 ASN B C 1
ATOM 7874 O O . ASN B 1 169 ? 16.047 34.562 30.141 1 96.62 169 ASN B O 1
ATOM 7878 N N . GLY B 1 170 ? 16.234 34.75 27.938 1 95.75 170 GLY B N 1
ATOM 7879 C CA . GLY B 1 170 ? 17.609 34.312 27.953 1 95.75 170 GLY B CA 1
ATOM 7880 C C . GLY B 1 170 ? 17.781 32.812 27.75 1 95.75 170 GLY B C 1
ATOM 7881 O O . GLY B 1 170 ? 18.891 32.312 27.766 1 95.75 170 GLY B O 1
ATOM 7882 N N . GLY B 1 171 ? 16.688 32.094 27.594 1 97.19 171 GLY B N 1
ATOM 7883 C CA . GLY B 1 171 ? 16.75 30.656 27.375 1 97.19 171 GLY B CA 1
ATOM 7884 C C . GLY B 1 171 ? 16.781 30.281 25.906 1 97.19 171 GLY B C 1
ATOM 7885 O O . GLY B 1 171 ? 17.219 31.062 25.062 1 97.19 171 GLY B O 1
ATOM 7886 N N . SER B 1 172 ? 16.422 28.984 25.656 1 97.69 172 SER B N 1
ATOM 7887 C CA . SER B 1 172 ? 16.578 28.453 24.297 1 97.69 172 SER B CA 1
ATOM 7888 C C . SER B 1 172 ? 15.234 28.156 23.656 1 97.69 172 SER B C 1
ATOM 7890 O O . SER B 1 172 ? 15.164 27.828 22.469 1 97.69 172 SER B O 1
ATOM 7892 N N . ILE B 1 173 ? 14.109 28.297 24.344 1 98.69 173 ILE B N 1
ATOM 7893 C CA . ILE B 1 173 ? 12.805 27.938 23.812 1 98.69 173 ILE B CA 1
ATOM 7894 C C . ILE B 1 173 ? 12.328 29.031 22.844 1 98.69 173 ILE B C 1
ATOM 7896 O O . ILE B 1 173 ? 12.141 30.172 23.25 1 98.69 173 ILE B O 1
ATOM 7900 N N . ILE B 1 174 ? 12.062 28.594 21.594 1 98.44 174 ILE B N 1
ATOM 7901 C CA . ILE B 1 174 ? 11.703 29.594 20.578 1 98.44 174 ILE B CA 1
ATOM 7902 C C . ILE B 1 174 ? 10.227 29.453 20.219 1 98.44 174 ILE B C 1
ATOM 7904 O O . ILE B 1 174 ? 9.664 30.328 19.562 1 98.44 174 ILE B O 1
ATOM 7908 N N . SER B 1 175 ? 9.57 28.391 20.641 1 98.5 175 SER B N 1
ATOM 7909 C CA . SER B 1 175 ? 8.141 28.203 20.422 1 98.5 175 SER B CA 1
ATOM 7910 C C . SER B 1 175 ? 7.555 27.219 21.438 1 98.5 175 SER B C 1
ATOM 7912 O O . SER B 1 175 ? 8.242 26.328 21.906 1 98.5 175 SER B O 1
ATOM 7914 N N . VAL B 1 176 ? 6.332 27.469 21.828 1 98.62 176 VAL B N 1
ATOM 7915 C CA . VAL B 1 176 ? 5.551 26.594 22.688 1 98.62 176 VAL B CA 1
ATOM 7916 C C . VAL B 1 176 ? 4.301 26.125 21.953 1 98.62 176 VAL B C 1
ATOM 7918 O O . VAL B 1 176 ? 3.58 26.922 21.359 1 98.62 176 VAL B O 1
ATOM 7921 N N . THR B 1 177 ? 4.035 24.828 21.984 1 97.25 177 THR B N 1
ATOM 7922 C CA . THR B 1 177 ? 2.947 24.266 21.172 1 97.25 177 THR B CA 1
ATOM 7923 C C . THR B 1 177 ? 1.74 23.938 22.047 1 97.25 177 THR B C 1
ATOM 7925 O O . THR B 1 177 ? 1.894 23.453 23.172 1 97.25 177 THR B O 1
ATOM 7928 N N . ILE B 1 178 ? 0.615 24.172 21.469 1 95.69 178 ILE B N 1
ATOM 7929 C CA . ILE B 1 178 ? -0.649 23.828 22.109 1 95.69 178 ILE B CA 1
ATOM 7930 C C . ILE B 1 178 ? -0.974 22.359 21.844 1 95.69 178 ILE B C 1
ATOM 7932 O O . ILE B 1 178 ? -1.119 21.953 20.688 1 95.69 178 ILE B O 1
ATOM 7936 N N . ASP B 1 179 ? -1.116 21.531 22.922 1 93.94 179 ASP B N 1
ATOM 7937 C CA . ASP B 1 179 ? -1.603 20.172 22.75 1 93.94 179 ASP B CA 1
ATOM 7938 C C . ASP B 1 179 ? -0.974 19.5 21.531 1 93.94 179 ASP B C 1
ATOM 7940 O O . ASP B 1 179 ? 0.092 19.922 21.062 1 93.94 179 ASP B O 1
ATOM 7944 N N . ASP B 1 180 ? -1.385 18.359 21.219 1 92.31 180 ASP B N 1
ATOM 7945 C CA . ASP B 1 180 ? -0.933 17.656 20.016 1 92.31 180 ASP B CA 1
ATOM 7946 C C . ASP B 1 180 ? -2.113 17.062 19.266 1 92.31 180 ASP B C 1
ATOM 7948 O O . ASP B 1 180 ? -2.83 16.203 19.781 1 92.31 180 ASP B O 1
ATOM 7952 N N . GLU B 1 181 ? -2.322 17.531 18.094 1 88.25 181 GLU B N 1
ATOM 7953 C CA . GLU B 1 181 ? -3.316 17 17.172 1 88.25 181 GLU B CA 1
ATOM 7954 C C . GLU B 1 181 ? -4.684 16.891 17.828 1 88.25 181 GLU B C 1
ATOM 7956 O O . GLU B 1 181 ? -5.312 15.828 17.797 1 88.25 181 GLU B O 1
ATOM 7961 N N . PRO B 1 182 ? -5.211 17.859 18.328 1 88.5 182 PRO B N 1
ATOM 7962 C CA . PRO B 1 182 ? -6.48 17.781 19.062 1 88.5 182 PRO B CA 1
ATOM 7963 C C . PRO B 1 182 ? -7.629 17.266 18.203 1 88.5 182 PRO B C 1
ATOM 7965 O O . PRO B 1 182 ? -8.633 16.781 18.719 1 88.5 182 PRO B O 1
ATOM 7968 N N . SER B 1 183 ? -7.465 17.328 16.906 1 82.81 183 SER B N 1
ATOM 7969 C CA . SER B 1 183 ? -8.555 16.906 16.031 1 82.81 183 SER B CA 1
ATOM 7970 C C . SER B 1 183 ? -8.445 15.414 15.703 1 82.81 183 SER B C 1
ATOM 7972 O O . SER B 1 183 ? -9.32 14.852 15.047 1 82.81 183 SER B O 1
ATOM 7974 N N . TYR B 1 184 ? -7.461 14.828 16.156 1 75.69 184 TYR B N 1
ATOM 7975 C CA . TYR B 1 184 ? -7.141 13.461 15.766 1 75.69 184 TYR B CA 1
ATOM 7976 C C . TYR B 1 184 ? -8.336 12.539 15.984 1 75.69 184 TYR B C 1
ATOM 7978 O O . TYR B 1 184 ? -8.773 11.852 15.062 1 75.69 184 TYR B O 1
ATOM 7986 N N . TRP B 1 185 ? -8.914 12.508 17.125 1 70 185 TRP B N 1
ATOM 7987 C CA . TRP B 1 185 ? -10 11.586 17.438 1 70 185 TRP B CA 1
ATOM 7988 C C . TRP B 1 185 ? -11.258 11.93 16.656 1 70 185 TRP B C 1
ATOM 7990 O O . TRP B 1 185 ? -11.992 11.047 16.219 1 70 185 TRP B O 1
ATOM 8000 N N . GLU B 1 186 ? -11.32 13.203 16.438 1 63.88 186 GLU B N 1
ATOM 8001 C CA . GLU B 1 186 ? -12.531 13.625 15.727 1 63.88 186 GLU B CA 1
ATOM 8002 C C . GLU B 1 186 ? -12.398 13.391 14.227 1 63.88 186 GLU B C 1
ATOM 8004 O O . GLU B 1 186 ? -13.398 13.273 13.516 1 63.88 186 GLU B O 1
ATOM 8009 N N . THR B 1 187 ? -11.086 13.281 13.875 1 62.34 187 THR B N 1
ATOM 8010 C CA . THR B 1 187 ? -10.906 13.188 12.43 1 62.34 187 THR B CA 1
ATOM 8011 C C . THR B 1 187 ? -10.523 11.766 12.031 1 62.34 187 THR B C 1
ATOM 8013 O O . THR B 1 187 ? -10.82 11.328 10.922 1 62.34 187 THR B O 1
ATOM 8016 N N . ILE B 1 188 ? -9.836 11.148 12.914 1 61.62 188 ILE B N 1
ATOM 8017 C CA . ILE B 1 188 ? -9.344 9.82 12.562 1 61.62 188 ILE B CA 1
ATOM 8018 C C . ILE B 1 188 ? -10.43 8.781 12.836 1 61.62 188 ILE B C 1
ATOM 8020 O O . ILE B 1 188 ? -10.516 7.762 12.141 1 61.62 188 ILE B O 1
ATOM 8024 N N . PHE B 1 189 ? -11.273 9.289 13.75 1 64.38 189 PHE B N 1
ATOM 8025 C CA . PHE B 1 189 ? -12.336 8.352 14.102 1 64.38 189 PHE B CA 1
ATOM 8026 C C . PHE B 1 189 ? -13.555 8.547 13.203 1 64.38 189 PHE B C 1
ATOM 8028 O O . PHE B 1 189 ? -13.742 9.625 12.641 1 64.38 189 PHE B O 1
ATOM 8035 N N . GLN B 1 190 ? -14.312 7.547 13.094 1 65.06 190 GLN B N 1
ATOM 8036 C CA . GLN B 1 190 ? -15.547 7.617 12.32 1 65.06 190 GLN B CA 1
ATOM 8037 C C . GLN B 1 190 ? -16.516 8.641 12.898 1 65.06 190 GLN B C 1
ATOM 8039 O O . GLN B 1 190 ? -16.516 8.875 14.109 1 65.06 190 GLN B O 1
ATOM 8044 N N . PRO B 1 191 ? -17.125 9.469 12.109 1 70.81 191 PRO B N 1
ATOM 8045 C CA . PRO B 1 191 ? -17.953 10.602 12.539 1 70.81 191 PRO B CA 1
ATOM 8046 C C . PRO B 1 191 ? -18.875 10.25 13.703 1 70.81 191 PRO B C 1
ATOM 8048 O O . PRO B 1 191 ? -19.25 11.125 14.484 1 70.81 191 PRO B O 1
ATOM 8051 N N . PHE B 1 192 ? -19.281 9.109 14.023 1 76.12 192 PHE B N 1
ATOM 8052 C CA . PHE B 1 192 ? -20.266 8.773 15.055 1 76.12 192 PHE B CA 1
ATOM 8053 C C . PHE B 1 192 ? -19.625 7.922 16.141 1 76.12 192 PHE B C 1
ATOM 8055 O O . PHE B 1 192 ? -20.328 7.215 16.875 1 76.12 192 PHE B O 1
ATOM 8062 N N . LEU B 1 193 ? -18.344 8.102 16.156 1 73.69 193 LEU B N 1
ATOM 8063 C CA . LEU B 1 193 ? -17.672 7.328 17.203 1 73.69 193 LEU B CA 1
ATOM 8064 C C . LEU B 1 193 ? -17.297 8.219 18.375 1 73.69 193 LEU B C 1
ATOM 8066 O O . LEU B 1 193 ? -16.984 7.727 19.469 1 73.69 193 LEU B O 1
ATOM 8070 N N . THR B 1 194 ? -17.281 9.422 18.234 1 78.62 194 THR B N 1
ATOM 8071 C CA . THR B 1 194 ? -16.844 10.273 19.344 1 78.62 194 THR B CA 1
ATOM 8072 C C . THR B 1 194 ? -17.641 11.562 19.391 1 78.62 194 THR B C 1
ATOM 8074 O O . THR B 1 194 ? -18.078 12.07 18.344 1 78.62 194 THR B O 1
ATOM 8077 N N . ASP B 1 195 ? -17.844 12.023 20.578 1 87.62 195 ASP B N 1
ATOM 8078 C CA . ASP B 1 195 ? -18.031 12.797 21.797 1 87.62 195 ASP B CA 1
ATOM 8079 C C . ASP B 1 195 ? -19.5 13.164 21.984 1 87.62 195 ASP B C 1
ATOM 8081 O O . ASP B 1 195 ? -19.922 14.281 21.672 1 87.62 195 ASP B O 1
ATOM 8085 N N . TYR B 1 196 ? -20.312 12.195 22.391 1 93.81 196 TYR B N 1
ATOM 8086 C CA . TYR B 1 196 ? -21.703 12.344 22.797 1 93.81 196 TYR B CA 1
ATOM 8087 C C . TYR B 1 196 ? -21.844 12.445 24.312 1 93.81 196 TYR B C 1
ATOM 8089 O O . TYR B 1 196 ? -22.797 11.922 24.891 1 93.81 196 TYR B O 1
ATOM 8097 N N . ASN B 1 197 ? -20.797 12.977 24.922 1 95.25 197 ASN B N 1
ATOM 8098 C CA . ASN B 1 197 ? -20.828 13.211 26.359 1 95.25 197 ASN B CA 1
ATOM 8099 C C . ASN B 1 197 ? -22.047 14.016 26.781 1 95.25 197 ASN B C 1
ATOM 8101 O O . ASN B 1 197 ? -22.547 14.844 26.016 1 95.25 197 ASN B O 1
ATOM 8105 N N . GLU B 1 198 ? -22.469 13.898 28.031 1 95.19 198 GLU B N 1
ATOM 8106 C CA . GLU B 1 198 ? -23.703 14.5 28.531 1 95.19 198 GLU B CA 1
ATOM 8107 C C . GLU B 1 198 ? -23.656 16.031 28.422 1 95.19 198 GLU B C 1
ATOM 8109 O O . GLU B 1 198 ? -24.672 16.656 28.109 1 95.19 198 GLU B O 1
ATOM 8114 N N . ILE B 1 199 ? -22.547 16.594 28.609 1 96.44 199 ILE B N 1
ATOM 8115 C CA . ILE B 1 199 ? -22.469 18.047 28.594 1 96.44 199 ILE B CA 1
ATOM 8116 C C . ILE B 1 199 ? -22.703 18.562 27.172 1 96.44 199 ILE B C 1
ATOM 8118 O O . ILE B 1 199 ? -23.016 19.734 26.984 1 96.44 199 ILE B O 1
ATOM 8122 N N . ILE B 1 200 ? -22.469 17.719 26.234 1 96.31 200 ILE B N 1
ATOM 8123 C CA . ILE B 1 200 ? -22.594 18.078 24.828 1 96.31 200 ILE B CA 1
ATOM 8124 C C . ILE B 1 200 ? -24.031 17.891 24.359 1 96.31 200 ILE B C 1
ATOM 8126 O O . ILE B 1 200 ? -24.625 18.797 23.75 1 96.31 200 ILE B O 1
ATOM 8130 N N . VAL B 1 201 ? -24.703 16.734 24.703 1 95.75 201 VAL B N 1
ATOM 8131 C CA . VAL B 1 201 ? -25.891 16.297 23.984 1 95.75 201 VAL B CA 1
ATOM 8132 C C . VAL B 1 201 ? -27.125 16.547 24.844 1 95.75 201 VAL B C 1
ATOM 8134 O O . VAL B 1 201 ? -28.266 16.484 24.344 1 95.75 201 VAL B O 1
ATOM 8137 N N . ARG B 1 202 ? -26.984 16.891 26.172 1 95.12 202 ARG B N 1
ATOM 8138 C CA . ARG B 1 202 ? -28.141 17.141 27.031 1 95.12 202 ARG B CA 1
ATOM 8139 C C . ARG B 1 202 ? -28.922 18.359 26.562 1 95.12 202 ARG B C 1
ATOM 8141 O O . ARG B 1 202 ? -28.438 19.156 25.766 1 95.12 202 ARG B O 1
ATOM 8148 N N . GLU B 1 203 ? -30.125 18.484 27.094 1 95.31 203 GLU B N 1
ATOM 8149 C CA . GLU B 1 203 ? -30.922 19.672 26.797 1 95.31 203 GLU B CA 1
ATOM 8150 C C . GLU B 1 203 ? -30.188 20.938 27.203 1 95.31 203 GLU B C 1
ATOM 8152 O O . GLU B 1 203 ? -29.719 21.062 28.328 1 95.31 203 GLU B O 1
ATOM 8157 N N . ASN B 1 204 ? -30.094 21.812 26.25 1 95.81 204 ASN B N 1
ATOM 8158 C CA . ASN B 1 204 ? -29.391 23.078 26.406 1 95.81 204 ASN B CA 1
ATOM 8159 C C . ASN B 1 204 ? -27.891 22.875 26.609 1 95.81 204 ASN B C 1
ATOM 8161 O O . ASN B 1 204 ? -27.234 23.703 27.234 1 95.81 204 ASN B O 1
ATOM 8165 N N . GLY B 1 205 ? -27.422 21.781 26.219 1 97.19 205 GLY B N 1
ATOM 8166 C CA . GLY B 1 205 ? -25.984 21.531 26.234 1 97.19 205 GLY B CA 1
ATOM 8167 C C . GLY B 1 205 ? -25.234 22.312 25.188 1 97.19 205 GLY B C 1
ATOM 8168 O O . GLY B 1 205 ? -25.766 23.266 24.609 1 97.19 205 GLY B O 1
ATOM 8169 N N . ILE B 1 206 ? -24 21.906 24.984 1 97.94 206 ILE B N 1
ATOM 8170 C CA . ILE B 1 206 ? -23.094 22.656 24.125 1 97.94 206 ILE B CA 1
ATOM 8171 C C . ILE B 1 206 ? -23.578 22.609 22.688 1 97.94 206 ILE B C 1
ATOM 8173 O O . ILE B 1 206 ? -23.453 23.594 21.938 1 97.94 206 ILE B O 1
ATOM 8177 N N . TRP B 1 207 ? -24.188 21.469 22.219 1 97.44 207 TRP B N 1
ATOM 8178 C CA . TRP B 1 207 ? -24.719 21.312 20.875 1 97.44 207 TRP B CA 1
ATOM 8179 C C . TRP B 1 207 ? -25.812 22.344 20.594 1 97.44 207 TRP B C 1
ATOM 8181 O O . TRP B 1 207 ? -25.766 23.078 19.609 1 97.44 207 TRP B O 1
ATOM 8191 N N . HIS B 1 208 ? -26.781 22.484 21.547 1 98.06 208 HIS B N 1
ATOM 8192 C CA . HIS B 1 208 ? -27.891 23.422 21.406 1 98.06 208 HIS B CA 1
ATOM 8193 C C . HIS B 1 208 ? -27.406 24.859 21.438 1 98.06 208 HIS B C 1
ATOM 8195 O O . HIS B 1 208 ? -27.906 25.719 20.703 1 98.06 208 HIS B O 1
ATOM 8201 N N . SER B 1 209 ? -26.422 25.062 22.25 1 97.88 209 SER B N 1
ATOM 8202 C CA . SER B 1 209 ? -25.844 26.406 22.344 1 97.88 209 SER B CA 1
ATOM 8203 C C . SER B 1 209 ? -25.172 26.812 21.031 1 97.88 209 SER B C 1
ATOM 8205 O O . SER B 1 209 ? -25.312 27.953 20.578 1 97.88 209 SER B O 1
ATOM 8207 N N . TRP B 1 210 ? -24.484 25.891 20.453 1 97.88 210 TRP B N 1
ATOM 8208 C CA . TRP B 1 210 ? -23.797 26.141 19.188 1 97.88 210 TRP B CA 1
ATOM 8209 C C . TRP B 1 210 ? -24.797 26.391 18.078 1 97.88 210 TRP B C 1
ATOM 8211 O O . TRP B 1 210 ? -24.609 27.297 17.25 1 97.88 210 TRP B O 1
ATOM 8221 N N . LEU B 1 211 ? -25.891 25.609 18 1 98.19 211 LEU B N 1
ATOM 8222 C CA . LEU B 1 211 ? -26.922 25.812 17 1 98.19 211 LEU B CA 1
ATOM 8223 C C . LEU B 1 211 ? -27.516 27.219 17.125 1 98.19 211 LEU B C 1
ATOM 8225 O O . LEU B 1 211 ? -27.734 27.906 16.125 1 98.19 211 LEU B O 1
ATOM 8229 N N . LYS B 1 212 ? -27.75 27.625 18.359 1 97.38 212 LYS B N 1
ATOM 8230 C CA . LYS B 1 212 ? -28.359 28.922 18.625 1 97.38 212 LYS B CA 1
ATOM 8231 C C . LYS B 1 212 ? -27.453 30.062 18.203 1 97.38 212 LYS B C 1
ATOM 8233 O O . LYS B 1 212 ? -27.922 31.094 17.703 1 97.38 212 LYS B O 1
ATOM 8238 N N . GLU B 1 213 ? -26.219 29.844 18.359 1 96.69 213 GLU B N 1
ATOM 8239 C CA . GLU B 1 213 ? -25.25 30.891 18.031 1 96.69 213 GLU B CA 1
ATOM 8240 C C . GLU B 1 213 ? -25.031 30.984 16.516 1 96.69 213 GLU B C 1
ATOM 8242 O O . GLU B 1 213 ? -24.641 32.031 16 1 96.69 213 GLU B O 1
ATOM 8247 N N . ASN B 1 214 ? -25.344 30 15.75 1 96.5 214 ASN B N 1
ATOM 8248 C CA . ASN B 1 214 ? -24.906 29.953 14.359 1 96.5 214 ASN B CA 1
ATOM 8249 C C . ASN B 1 214 ? -26.094 30.016 13.398 1 96.5 214 ASN B C 1
ATOM 8251 O O . ASN B 1 214 ? -25.938 30.375 12.234 1 96.5 214 ASN B O 1
ATOM 8255 N N . TYR B 1 215 ? -27.281 29.609 13.953 1 97.19 215 TYR B N 1
ATOM 8256 C CA . TYR B 1 215 ? -28.422 29.531 13.047 1 97.19 215 TYR B CA 1
ATOM 8257 C C . TYR B 1 215 ? -29.688 30.031 13.703 1 97.19 215 TYR B C 1
ATOM 8259 O O . TYR B 1 215 ? -29.859 29.891 14.922 1 97.19 215 TYR B O 1
ATOM 8267 N N . SER B 1 216 ? -30.609 30.594 12.883 1 97.5 216 SER B N 1
ATOM 8268 C CA . SER B 1 216 ? -31.984 30.781 13.312 1 97.5 216 SER B CA 1
ATOM 8269 C C . SER B 1 216 ? -32.812 29.5 13.156 1 97.5 216 SER B C 1
ATOM 8271 O O . SER B 1 216 ? -32.406 28.594 12.43 1 97.5 216 SER B O 1
ATOM 8273 N N . LEU B 1 217 ? -33.875 29.438 13.883 1 97.12 217 LEU B N 1
ATOM 8274 C CA . LEU B 1 217 ? -34.75 28.281 13.742 1 97.12 217 LEU B CA 1
ATOM 8275 C C . LEU B 1 217 ? -35.281 28.141 12.32 1 97.12 217 LEU B C 1
ATOM 8277 O O . LEU B 1 217 ? -35.469 27.031 11.82 1 97.12 217 LEU B O 1
ATOM 8281 N N . GLY B 1 218 ? -35.5 29.312 11.625 1 95.88 218 GLY B N 1
ATOM 8282 C CA . GLY B 1 218 ? -35.875 29.297 10.219 1 95.88 218 GLY B CA 1
ATOM 8283 C C . GLY B 1 218 ? -34.844 28.688 9.312 1 95.88 218 GLY B C 1
ATOM 8284 O O . GLY B 1 218 ? -35.156 27.922 8.406 1 95.88 218 GLY B O 1
ATOM 8285 N N . ASP B 1 219 ? -33.625 29.047 9.57 1 95.75 219 ASP B N 1
ATOM 8286 C CA . ASP B 1 219 ? -32.5 28.469 8.812 1 95.75 219 ASP B CA 1
ATOM 8287 C C . ASP B 1 219 ? -32.469 26.953 8.961 1 95.75 219 ASP B C 1
ATOM 8289 O O . ASP B 1 219 ? -32.281 26.234 7.977 1 95.75 219 ASP B O 1
ATOM 8293 N N . LEU B 1 220 ? -32.594 26.5 10.227 1 97.12 220 LEU B N 1
ATOM 8294 C CA . LEU B 1 220 ? -32.469 25.078 10.516 1 97.12 220 LEU B CA 1
ATOM 8295 C C . LEU B 1 220 ? -33.625 24.297 9.891 1 97.12 220 LEU B C 1
ATOM 8297 O O . LEU B 1 220 ? -33.469 23.156 9.477 1 97.12 220 LEU B O 1
ATOM 8301 N N . GLU B 1 221 ? -34.781 24.969 9.883 1 95.69 221 GLU B N 1
ATOM 8302 C CA . GLU B 1 221 ? -35.938 24.359 9.203 1 95.69 221 GLU B CA 1
ATOM 8303 C C . GLU B 1 221 ? -35.625 24.125 7.73 1 95.69 221 GLU B C 1
ATOM 8305 O O . GLU B 1 221 ? -35.938 23.062 7.195 1 95.69 221 GLU B O 1
ATOM 8310 N N . GLU B 1 222 ? -35.031 25.031 7.152 1 94.5 222 GLU B N 1
ATOM 8311 C CA . GLU B 1 222 ? -34.656 24.906 5.746 1 94.5 222 GLU B CA 1
ATOM 8312 C C . GLU B 1 222 ? -33.594 23.844 5.555 1 94.5 222 GLU B C 1
ATOM 8314 O O . GLU B 1 222 ? -33.656 23.047 4.629 1 94.5 222 GLU B O 1
ATOM 8319 N N . ARG B 1 223 ? -32.688 23.812 6.383 1 95.81 223 ARG B N 1
ATOM 8320 C CA . ARG B 1 223 ? -31.5 22.969 6.258 1 95.81 223 ARG B CA 1
ATOM 8321 C C . ARG B 1 223 ? -31.828 21.516 6.594 1 95.81 223 ARG B C 1
ATOM 8323 O O . ARG B 1 223 ? -31.344 20.594 5.941 1 95.81 223 ARG B O 1
ATOM 8330 N N . TYR B 1 224 ? -32.656 21.312 7.586 1 96.56 224 TYR B N 1
ATOM 8331 C CA . TYR B 1 224 ? -32.906 19.969 8.086 1 96.56 224 TYR B CA 1
ATOM 8332 C C . TYR B 1 224 ? -34.219 19.406 7.562 1 96.56 224 TYR B C 1
ATOM 8334 O O . TYR B 1 224 ? -34.469 18.203 7.641 1 96.56 224 TYR B O 1
ATOM 8342 N N . GLY B 1 225 ? -35.062 20.297 7.008 1 93.81 225 GLY B N 1
ATOM 8343 C CA . GLY B 1 225 ? -36.312 19.859 6.402 1 93.81 225 GLY B CA 1
ATOM 8344 C C . GLY B 1 225 ? -37.375 19.547 7.422 1 93.81 225 GLY B C 1
ATOM 8345 O O . GLY B 1 225 ? -38.281 18.75 7.156 1 93.81 225 GLY B O 1
ATOM 8346 N N . GLU B 1 226 ? -37.156 20.047 8.648 1 94.06 226 GLU B N 1
ATOM 8347 C CA . GLU B 1 226 ? -38.094 19.844 9.742 1 94.06 226 GLU B CA 1
ATOM 8348 C C . GLU B 1 226 ? -38.312 21.125 10.539 1 94.06 226 GLU B C 1
ATOM 8350 O O . GLU B 1 226 ? -37.375 21.922 10.711 1 94.06 226 GLU B O 1
ATOM 8355 N N . ARG B 1 227 ? -39.594 21.344 11.039 1 94.69 227 ARG B N 1
ATOM 8356 C CA . ARG B 1 227 ? -39.906 22.516 11.844 1 94.69 227 ARG B CA 1
ATOM 8357 C C . ARG B 1 227 ? -39.594 22.25 13.32 1 94.69 227 ARG B C 1
ATOM 8359 O O . ARG B 1 227 ? -39.906 21.172 13.836 1 94.69 227 ARG B O 1
ATOM 8366 N N . PHE B 1 228 ? -39 23.234 13.922 1 96.69 228 PHE B N 1
ATOM 8367 C CA . PHE B 1 228 ? -38.656 23.156 15.336 1 96.69 228 PHE B CA 1
ATOM 8368 C C . PHE B 1 228 ? -39.188 24.359 16.094 1 96.69 228 PHE B C 1
ATOM 8370 O O . PHE B 1 228 ? -39.188 25.484 15.578 1 96.69 228 PHE B O 1
ATOM 8377 N N . SER B 1 229 ? -39.688 24.188 17.297 1 96.44 229 SER B N 1
ATOM 8378 C CA . SER B 1 229 ? -40.125 25.281 18.141 1 96.44 229 SER B CA 1
ATOM 8379 C C . SER B 1 229 ? -39 25.812 19.031 1 96.44 229 SER B C 1
ATOM 8381 O O . SER B 1 229 ? -39.031 26.969 19.453 1 96.44 229 SER B O 1
ATOM 8383 N N . ASP B 1 230 ? -38.125 24.891 19.312 1 96.88 230 ASP B N 1
ATOM 8384 C CA . ASP B 1 230 ? -37 25.219 20.172 1 96.88 230 ASP B CA 1
ATOM 8385 C C . ASP B 1 230 ? -35.75 24.438 19.781 1 96.88 230 ASP B C 1
ATOM 8387 O O . ASP B 1 230 ? -35.875 23.328 19.234 1 96.88 230 ASP B O 1
ATOM 8391 N N . TYR B 1 231 ? -34.625 24.984 20.062 1 97.44 231 TYR B N 1
ATOM 8392 C CA . TYR B 1 231 ? -33.375 24.344 19.703 1 97.44 231 TYR B CA 1
ATOM 8393 C C . TYR B 1 231 ? -33.219 23 20.406 1 97.44 231 TYR B C 1
ATOM 8395 O O . TYR B 1 231 ? -32.562 22.078 19.906 1 97.44 231 TYR B O 1
ATOM 8403 N N . THR B 1 232 ? -33.844 22.812 21.578 1 96.75 232 THR B N 1
ATOM 8404 C CA . THR B 1 232 ? -33.719 21.609 22.406 1 96.75 232 THR B CA 1
ATOM 8405 C C . THR B 1 232 ? -34.344 20.406 21.719 1 96.75 232 THR B C 1
ATOM 8407 O O . THR B 1 232 ? -34.094 19.266 22.094 1 96.75 232 THR B O 1
ATOM 8410 N N . GLU B 1 233 ? -35.094 20.656 20.688 1 96.56 233 GLU B N 1
ATOM 8411 C CA . GLU B 1 233 ? -35.75 19.594 19.938 1 96.56 233 GLU B CA 1
ATOM 8412 C C . GLU B 1 233 ? -34.812 18.938 18.938 1 96.56 233 GLU B C 1
ATOM 8414 O O . GLU B 1 233 ? -35.094 17.859 18.422 1 96.56 233 GLU B O 1
ATOM 8419 N N . ILE B 1 234 ? -33.75 19.578 18.75 1 97.25 234 ILE B N 1
ATOM 8420 C CA . ILE B 1 234 ? -32.844 19.125 17.703 1 97.25 234 ILE B CA 1
ATOM 8421 C C . ILE B 1 234 ? -31.766 18.234 18.312 1 97.25 234 ILE B C 1
ATOM 8423 O O . ILE B 1 234 ? -30.719 18.719 18.75 1 97.25 234 ILE B O 1
ATOM 8427 N N . ALA B 1 235 ? -31.906 16.984 18.234 1 94 235 ALA B N 1
ATOM 8428 C CA . ALA B 1 235 ? -30.922 16.031 18.75 1 94 235 ALA B CA 1
ATOM 8429 C C . ALA B 1 235 ? -29.734 15.906 17.781 1 94 235 ALA B C 1
ATOM 8431 O O . ALA B 1 235 ? -29.891 16.062 16.578 1 94 235 ALA B O 1
ATOM 8432 N N . PRO B 1 236 ? -28.5 15.656 18.297 1 94.44 236 PRO B N 1
ATOM 8433 C CA . PRO B 1 236 ? -27.391 15.352 17.391 1 94.44 236 PRO B CA 1
ATOM 8434 C C . PRO B 1 236 ? -27.656 14.117 16.531 1 94.44 236 PRO B C 1
ATOM 8436 O O . PRO B 1 236 ? -28.344 13.188 16.969 1 94.44 236 PRO B O 1
ATOM 8439 N N . PRO B 1 237 ? -27.078 14.148 15.328 1 94.25 237 PRO B N 1
ATOM 8440 C CA . PRO B 1 237 ? -27.266 12.953 14.5 1 94.25 237 PRO B CA 1
ATOM 8441 C C . PRO B 1 237 ? -26.516 11.734 15.055 1 94.25 237 PRO B C 1
ATOM 8443 O O . PRO B 1 237 ? -25.406 11.867 15.578 1 94.25 237 PRO B O 1
ATOM 8446 N N . LYS B 1 238 ? -27.109 10.562 14.898 1 92.38 238 LYS B N 1
ATOM 8447 C CA . LYS B 1 238 ? -26.516 9.328 15.422 1 92.38 238 LYS B CA 1
ATOM 8448 C C . LYS B 1 238 ? -26.156 8.367 14.289 1 92.38 238 LYS B C 1
ATOM 8450 O O . LYS B 1 238 ? -25.578 7.312 14.531 1 92.38 238 LYS B O 1
ATOM 8455 N N . SER B 1 239 ? -26.547 8.734 13.125 1 91 239 SER B N 1
ATOM 8456 C CA . SER B 1 239 ? -26.234 7.934 11.945 1 91 239 SER B CA 1
ATOM 8457 C C . SER B 1 239 ? -26.359 8.758 10.672 1 91 239 SER B C 1
ATOM 8459 O O . SER B 1 239 ? -26.797 9.914 10.711 1 91 239 SER B O 1
ATOM 8461 N N . PHE B 1 240 ? -26.141 8.141 9.594 1 91.81 240 PHE B N 1
ATOM 8462 C CA . PHE B 1 240 ? -26.188 8.836 8.305 1 91.81 240 PHE B CA 1
ATOM 8463 C C . PHE B 1 240 ? -27.609 8.898 7.77 1 91.81 240 PHE B C 1
ATOM 8465 O O . PHE B 1 240 ? -27.844 9.406 6.672 1 91.81 240 PHE B O 1
ATOM 8472 N N . SER B 1 241 ? -28.578 8.391 8.531 1 91.44 241 SER B N 1
ATOM 8473 C CA . SER B 1 241 ? -29.969 8.461 8.117 1 91.44 241 SER B CA 1
ATOM 8474 C C . SER B 1 241 ? -30.516 9.875 8.281 1 91.44 241 SER B C 1
ATOM 8476 O O . SER B 1 241 ? -31.594 10.195 7.75 1 91.44 241 SER B O 1
ATOM 8478 N N . GLU B 1 242 ? -29.75 10.75 8.906 1 92.75 242 GLU B N 1
ATOM 8479 C CA . GLU B 1 242 ? -30.125 12.148 9.094 1 92.75 242 GLU B CA 1
ATOM 8480 C C . GLU B 1 242 ? -29.828 12.969 7.836 1 92.75 242 GLU B C 1
ATOM 8482 O O . GLU B 1 242 ? -29.047 12.562 6.988 1 92.75 242 GLU B O 1
ATOM 8487 N N . PRO B 1 243 ? -30.562 14.133 7.703 1 94.25 243 PRO B N 1
ATOM 8488 C CA . PRO B 1 243 ? -30.234 14.992 6.566 1 94.25 243 PRO B CA 1
ATOM 8489 C C . PRO B 1 243 ? -28.766 15.367 6.508 1 94.25 243 PRO B C 1
ATOM 8491 O O . PRO B 1 243 ? -28.141 15.641 7.539 1 94.25 243 PRO B O 1
ATOM 8494 N N . LEU B 1 244 ? -28.25 15.406 5.305 1 95.5 244 LEU B N 1
ATOM 8495 C CA . LEU B 1 244 ? -26.828 15.617 5.113 1 95.5 244 LEU B CA 1
ATOM 8496 C C . LEU B 1 244 ? -26.391 16.938 5.73 1 95.5 244 LEU B C 1
ATOM 8498 O O . LEU B 1 244 ? -25.344 17 6.387 1 95.5 244 LEU B O 1
ATOM 8502 N N . PRO B 1 245 ? -27.172 18.078 5.562 1 96.44 245 PRO B N 1
ATOM 8503 C CA . PRO B 1 245 ? -26.734 19.328 6.195 1 96.44 245 PRO B CA 1
ATOM 8504 C C . PRO B 1 245 ? -26.578 19.203 7.711 1 96.44 245 PRO B C 1
ATOM 8506 O O . PRO B 1 245 ? -25.703 19.828 8.305 1 96.44 245 PRO B O 1
ATOM 8509 N N . LYS B 1 246 ? -27.5 18.406 8.367 1 95.56 246 LYS B N 1
ATOM 8510 C CA . LYS B 1 246 ? -27.406 18.203 9.812 1 95.56 246 LYS B CA 1
ATOM 8511 C C . LYS B 1 246 ? -26.125 17.453 10.172 1 95.56 246 LYS B C 1
ATOM 8513 O O . LYS B 1 246 ? -25.453 17.781 11.156 1 95.56 246 LYS B O 1
ATOM 8518 N N . VAL B 1 247 ? -25.766 16.453 9.383 1 94.75 247 VAL B N 1
ATOM 8519 C CA . VAL B 1 247 ? -24.547 15.688 9.609 1 94.75 247 VAL B CA 1
ATOM 8520 C C . VAL B 1 247 ? -23.328 16.594 9.422 1 94.75 247 VAL B C 1
ATOM 8522 O O . VAL B 1 247 ? -22.359 16.516 10.195 1 94.75 247 VAL B O 1
ATOM 8525 N N . LEU B 1 248 ? -23.359 17.438 8.391 1 93.5 248 LEU B N 1
ATOM 8526 C CA . LEU B 1 248 ? -22.266 18.375 8.141 1 93.5 248 LEU B CA 1
ATOM 8527 C C . LEU B 1 248 ? -22.141 19.375 9.281 1 93.5 248 LEU B C 1
ATOM 8529 O O . LEU B 1 248 ? -21.031 19.766 9.648 1 93.5 248 LEU B O 1
ATOM 8533 N N . ASP B 1 249 ? -23.312 19.781 9.805 1 95.19 249 ASP B N 1
ATOM 8534 C CA . ASP B 1 249 ? -23.281 20.703 10.945 1 95.19 249 ASP B CA 1
ATOM 8535 C C . ASP B 1 249 ? -22.641 20.031 12.164 1 95.19 249 ASP B C 1
ATOM 8537 O O . ASP B 1 249 ? -21.906 20.672 12.914 1 95.19 249 ASP B O 1
ATOM 8541 N N . TRP B 1 250 ? -23.047 18.766 12.398 1 93.56 250 TRP B N 1
ATOM 8542 C CA . TRP B 1 250 ? -22.438 18.031 13.492 1 93.56 250 TRP B CA 1
ATOM 8543 C C . TRP B 1 250 ? -20.922 17.969 13.336 1 93.56 250 TRP B C 1
ATOM 8545 O O . TRP B 1 250 ? -20.188 18.141 14.312 1 93.56 250 TRP B O 1
ATOM 8555 N N . HIS B 1 251 ? -20.5 17.766 12.156 1 90.94 251 HIS B N 1
ATOM 8556 C CA . HIS B 1 251 ? -19.062 17.75 11.836 1 90.94 251 HIS B CA 1
ATOM 8557 C C . HIS B 1 251 ? -18.422 19.094 12.148 1 90.94 251 HIS B C 1
ATOM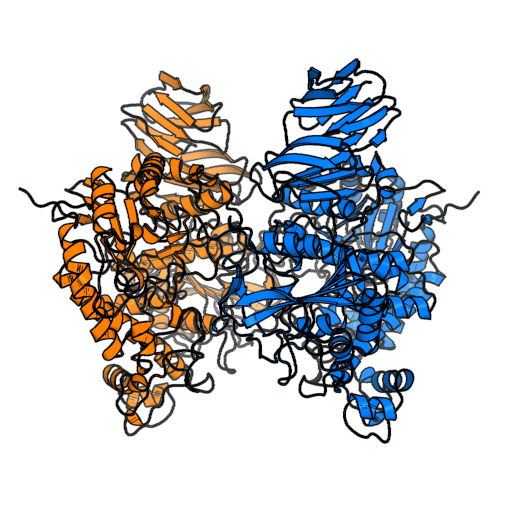 8559 O O . HIS B 1 251 ? -17.375 19.156 12.797 1 90.94 251 HIS B O 1
ATOM 8565 N N . HIS B 1 252 ? -19 20.156 11.734 1 92.19 252 HIS B N 1
ATOM 8566 C CA . HIS B 1 252 ? -18.484 21.5 11.977 1 92.19 252 HIS B CA 1
ATOM 8567 C C . HIS B 1 252 ? -18.531 21.859 13.461 1 92.19 252 HIS B C 1
ATOM 8569 O O . HIS B 1 252 ? -17.656 22.562 13.961 1 92.19 252 HIS B O 1
ATOM 8575 N N . PHE B 1 253 ? -19.625 21.406 14.125 1 94 253 PHE B N 1
ATOM 8576 C CA . PHE B 1 253 ? -19.734 21.594 15.562 1 94 253 PHE B CA 1
ATOM 8577 C C . PHE B 1 253 ? -18.547 20.969 16.281 1 94 253 PHE B C 1
ATOM 8579 O O . PHE B 1 253 ? -17.969 21.578 17.188 1 94 253 PHE B O 1
ATOM 8586 N N . LYS B 1 254 ? -18.188 19.75 15.906 1 90.81 254 LYS B N 1
ATOM 8587 C CA . LYS B 1 254 ? -17.062 19.062 16.531 1 90.81 254 LYS B CA 1
ATOM 8588 C C . LYS B 1 254 ? -15.758 19.812 16.297 1 90.81 254 LYS B C 1
ATOM 8590 O O . LYS B 1 254 ? -14.914 19.906 17.188 1 90.81 254 LYS B O 1
ATOM 8595 N N . ILE B 1 255 ? -15.578 20.344 15.117 1 90.31 255 ILE B N 1
ATOM 8596 C CA . ILE B 1 255 ? -14.398 21.141 14.812 1 90.31 255 ILE B CA 1
ATOM 8597 C C . ILE B 1 255 ? -14.391 22.391 15.68 1 90.31 255 ILE B C 1
ATOM 8599 O O . ILE B 1 255 ? -13.336 22.812 16.172 1 90.31 255 ILE B O 1
ATOM 8603 N N . TRP B 1 256 ? -15.547 22.953 15.781 1 93.25 256 TRP B N 1
ATOM 8604 C CA . TRP B 1 256 ? -15.664 24.141 16.625 1 93.25 256 TRP B CA 1
ATOM 8605 C C . TRP B 1 256 ? -15.258 23.812 18.062 1 93.25 256 TRP B C 1
ATOM 8607 O O . TRP B 1 256 ? -14.578 24.609 18.719 1 93.25 256 TRP B O 1
ATOM 8617 N N . MET B 1 257 ? -15.727 22.688 18.562 1 93.75 257 MET B N 1
ATOM 8618 C CA . MET B 1 257 ? -15.375 22.281 19.922 1 93.75 257 MET B CA 1
ATOM 8619 C C . MET B 1 257 ? -13.867 22.219 20.094 1 93.75 257 MET B C 1
ATOM 8621 O O . MET B 1 257 ? -13.336 22.656 21.125 1 93.75 257 MET B O 1
ATOM 8625 N N . ILE B 1 258 ? -13.203 21.719 19.141 1 92.06 258 ILE B N 1
ATOM 8626 C CA . ILE B 1 258 ? -11.75 21.609 19.172 1 92.06 258 ILE B CA 1
ATOM 8627 C C . ILE B 1 258 ? -11.125 23 19.188 1 92.06 258 ILE B C 1
ATOM 8629 O O . ILE B 1 258 ? -10.203 23.266 19.969 1 92.06 258 ILE B O 1
ATOM 8633 N N . ASN B 1 259 ? -11.648 23.859 18.328 1 93.88 259 ASN B N 1
ATOM 8634 C CA . ASN B 1 259 ? -11.109 25.219 18.266 1 93.88 259 ASN B CA 1
ATOM 8635 C C . ASN B 1 259 ? -11.336 25.969 19.562 1 93.88 259 ASN B C 1
ATOM 8637 O O . ASN B 1 259 ? -10.484 26.766 19.984 1 93.88 259 ASN B O 1
ATOM 8641 N N . GLU B 1 260 ? -12.5 25.75 20.125 1 95.81 260 GLU B N 1
ATOM 8642 C CA . GLU B 1 260 ? -12.781 26.359 21.422 1 95.81 260 GLU B CA 1
ATOM 8643 C C . GLU B 1 260 ? -11.812 25.859 22.5 1 95.81 260 GLU B C 1
ATOM 8645 O O . GLU B 1 260 ? -11.328 26.641 23.312 1 95.81 260 GLU B O 1
ATOM 8650 N N . TYR B 1 261 ? -11.602 24.625 22.453 1 95.69 261 TYR B N 1
ATOM 8651 C CA . TYR B 1 261 ? -10.625 24.016 23.359 1 95.69 261 TYR B CA 1
ATOM 8652 C C . TYR B 1 261 ? -9.242 24.625 23.141 1 95.69 261 TYR B C 1
ATOM 8654 O O . TYR B 1 261 ? -8.578 25.031 24.109 1 95.69 261 TYR B O 1
ATOM 8662 N N . VAL B 1 262 ? -8.797 24.766 21.953 1 95.5 262 VAL B N 1
ATOM 8663 C CA . VAL B 1 262 ? -7.504 25.328 21.594 1 95.5 262 VAL B CA 1
ATOM 8664 C C . VAL B 1 262 ? -7.414 26.766 22.094 1 95.5 262 VAL B C 1
ATOM 8666 O O . VAL B 1 262 ? -6.379 27.188 22.609 1 95.5 262 VAL B O 1
ATOM 8669 N N . ARG B 1 263 ? -8.484 27.516 21.922 1 97.38 263 ARG B N 1
ATOM 8670 C CA . ARG B 1 263 ? -8.5 28.906 22.375 1 97.38 263 ARG B CA 1
ATOM 8671 C C . ARG B 1 263 ? -8.273 29 23.875 1 97.38 263 ARG B C 1
ATOM 8673 O O . ARG B 1 263 ? -7.508 29.844 24.344 1 97.38 263 ARG B O 1
ATOM 8680 N N . ARG B 1 264 ? -8.961 28.125 24.594 1 97.75 264 ARG B N 1
ATOM 8681 C CA . ARG B 1 264 ? -8.812 28.141 26.047 1 97.75 264 ARG B CA 1
ATOM 8682 C C . ARG B 1 264 ? -7.367 27.859 26.453 1 97.75 264 ARG B C 1
ATOM 8684 O O . ARG B 1 264 ? -6.824 28.531 27.328 1 97.75 264 ARG B O 1
ATOM 8691 N N . LEU B 1 265 ? -6.816 26.859 25.828 1 98 265 LEU B N 1
ATOM 8692 C CA . LEU B 1 265 ? -5.426 26.547 26.125 1 98 265 LEU B CA 1
ATOM 8693 C C . LEU B 1 265 ? -4.504 27.688 25.719 1 98 265 LEU B C 1
ATOM 8695 O O . LEU B 1 265 ? -3.58 28.047 26.453 1 98 265 LEU B O 1
ATOM 8699 N N . TYR B 1 266 ? -4.746 28.266 24.562 1 97.75 266 TYR B N 1
ATOM 8700 C CA . TYR B 1 266 ? -3.959 29.375 24.047 1 97.75 266 TYR B CA 1
ATOM 8701 C C . TYR B 1 266 ? -3.947 30.547 25.016 1 97.75 266 TYR B C 1
ATOM 8703 O O . TYR B 1 266 ? -2.891 31.125 25.297 1 97.75 266 TYR B O 1
ATOM 8711 N N . GLU B 1 267 ? -5.059 30.891 25.5 1 98.06 267 GLU B N 1
ATOM 8712 C CA . GLU B 1 267 ? -5.184 32.031 26.406 1 98.06 267 GLU B CA 1
ATOM 8713 C C . GLU B 1 267 ? -4.398 31.812 27.688 1 98.06 267 GLU B C 1
ATOM 8715 O O . GLU B 1 267 ? -3.768 32.75 28.203 1 98.06 267 GLU B O 1
ATOM 8720 N N . LYS B 1 268 ? -4.453 30.609 28.125 1 98.44 268 LYS B N 1
ATOM 8721 C CA . LYS B 1 268 ? -3.678 30.297 29.328 1 98.44 268 LYS B CA 1
ATOM 8722 C C . LYS B 1 268 ? -2.18 30.359 29.047 1 98.44 268 LYS B C 1
ATOM 8724 O O . LYS B 1 268 ? -1.417 30.922 29.844 1 98.44 268 LYS B O 1
ATOM 8729 N N . ILE B 1 269 ? -1.726 29.766 27.969 1 98.62 269 ILE B N 1
ATOM 8730 C CA . ILE B 1 269 ? -0.313 29.766 27.609 1 98.62 269 ILE B CA 1
ATOM 8731 C C . ILE B 1 269 ? 0.175 31.203 27.422 1 98.62 269 ILE B C 1
ATOM 8733 O O . ILE B 1 269 ? 1.285 31.547 27.844 1 98.62 269 ILE B O 1
ATOM 8737 N N . ARG B 1 270 ? -0.646 32.031 26.875 1 97.69 270 ARG B N 1
ATOM 8738 C CA . ARG B 1 270 ? -0.292 33.406 26.562 1 97.69 270 ARG B CA 1
ATOM 8739 C C . ARG B 1 270 ? 0.003 34.219 27.828 1 97.69 270 ARG B C 1
ATOM 8741 O O . ARG B 1 270 ? 0.735 35.219 27.781 1 97.69 270 ARG B O 1
ATOM 8748 N N . GLU B 1 271 ? -0.468 33.781 28.922 1 97.88 271 GLU B N 1
ATOM 8749 C CA . GLU B 1 271 ? -0.199 34.438 30.203 1 97.88 271 GLU B CA 1
ATOM 8750 C C . GLU B 1 271 ? 1.264 34.281 30.609 1 97.88 271 GLU B C 1
ATOM 8752 O O . GLU B 1 271 ? 1.781 35.062 31.406 1 97.88 271 GLU B O 1
ATOM 8757 N N . TYR B 1 272 ? 1.895 33.281 30.031 1 97.81 272 TYR B N 1
ATOM 8758 C CA . TYR B 1 272 ? 3.227 32.938 30.516 1 97.81 272 TYR B CA 1
ATOM 8759 C C . TYR B 1 272 ? 4.266 33.125 29.406 1 97.81 272 TYR B C 1
ATOM 8761 O O . TYR B 1 272 ? 5.461 33.219 29.688 1 97.81 272 TYR B O 1
ATOM 8769 N N . VAL B 1 273 ? 3.814 33.062 28.219 1 96.56 273 VAL B N 1
ATOM 8770 C CA . VAL B 1 273 ? 4.711 32.875 27.078 1 96.56 273 VAL B CA 1
ATOM 8771 C C . VAL B 1 273 ? 4.637 34.062 26.141 1 96.56 273 VAL B C 1
ATOM 8773 O O . VAL B 1 273 ? 3.549 34.562 25.828 1 96.56 273 VAL B O 1
ATOM 8776 N N . ASP B 1 274 ? 5.82 34.531 25.625 1 96 274 ASP B N 1
ATOM 8777 C CA . ASP B 1 274 ? 5.824 35.656 24.703 1 96 274 ASP B CA 1
ATOM 8778 C C . ASP B 1 274 ? 6.574 35.312 23.406 1 96 274 ASP B C 1
ATOM 8780 O O . ASP B 1 274 ? 6.984 36.188 22.656 1 96 274 ASP B O 1
ATOM 8784 N N . VAL B 1 275 ? 6.953 34.062 23.266 1 97.38 275 VAL B N 1
ATOM 8785 C CA . VAL B 1 275 ? 7.422 33.531 21.984 1 97.38 275 VAL B CA 1
ATOM 8786 C C . VAL B 1 275 ? 6.242 32.969 21.188 1 97.38 275 VAL B C 1
ATOM 8788 O O . VAL B 1 275 ? 5.125 32.875 21.703 1 97.38 275 VAL B O 1
ATOM 8791 N N . PRO B 1 276 ? 6.465 32.656 19.891 1 97.38 276 PRO B N 1
ATOM 8792 C CA . PRO B 1 276 ? 5.371 32.125 19.094 1 97.38 276 PRO B CA 1
ATOM 8793 C C . PRO B 1 276 ? 4.715 30.891 19.734 1 97.38 276 PRO B C 1
ATOM 8795 O O . PRO B 1 276 ? 5.41 30 20.203 1 97.38 276 PRO B O 1
ATOM 8798 N N . ILE B 1 277 ? 3.396 30.906 19.812 1 97.81 277 ILE B N 1
ATOM 8799 C CA . ILE B 1 277 ? 2.59 29.75 20.234 1 97.81 277 ILE B CA 1
ATOM 8800 C C . ILE B 1 277 ? 2.1 29 19 1 97.81 277 ILE B C 1
ATOM 8802 O O . ILE B 1 277 ? 1.554 29.594 18.062 1 97.81 277 ILE B O 1
ATOM 8806 N N . SER B 1 278 ? 2.371 27.734 18.969 1 96.94 278 SER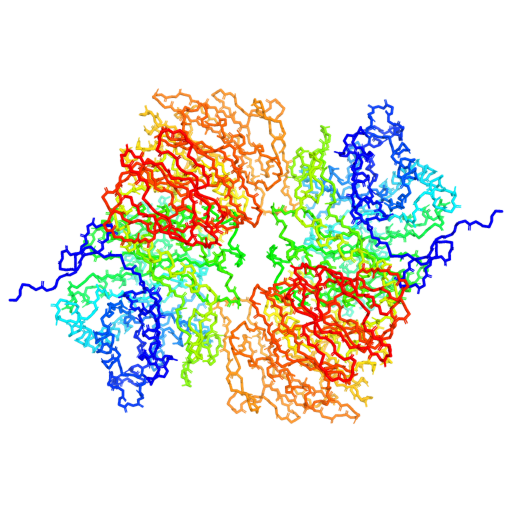 B N 1
ATOM 8807 C CA . SER B 1 278 ? 2.107 26.969 17.766 1 96.94 278 SER B CA 1
ATOM 8808 C C . SER B 1 278 ? 1.133 25.828 18.031 1 96.94 278 SER B C 1
ATOM 8810 O O . SER B 1 278 ? 0.806 25.531 19.188 1 96.94 278 SER B O 1
ATOM 8812 N N . LEU B 1 279 ? 0.636 25.219 16.984 1 94.88 279 LEU B N 1
ATOM 8813 C CA . LEU B 1 279 ? -0.282 24.078 17.031 1 94.88 279 LEU B CA 1
ATOM 8814 C C . LEU B 1 279 ? -0.048 23.141 15.852 1 94.88 279 LEU B C 1
ATOM 8816 O O . LEU B 1 279 ? 0.105 23.594 14.711 1 94.88 279 LEU B O 1
ATOM 8820 N N . LEU B 1 280 ? 0.142 21.859 16.203 1 91.88 280 LEU B N 1
ATOM 8821 C CA . LEU B 1 280 ? 0.041 20.828 15.172 1 91.88 280 LEU B CA 1
ATOM 8822 C C . LEU B 1 280 ? -1.379 20.281 15.086 1 91.88 280 LEU B C 1
ATOM 8824 O O . LEU B 1 280 ? -1.887 19.719 16.062 1 91.88 280 LEU B O 1
ATOM 8828 N N . ASP B 1 281 ? -1.998 20.484 14.242 1 72.12 281 ASP B N 1
ATOM 8829 C CA . ASP B 1 281 ? -3.305 19.844 14.133 1 72.12 281 ASP B CA 1
ATOM 8830 C C . ASP B 1 281 ? -3.414 19.047 12.844 1 72.12 281 ASP B C 1
ATOM 8832 O O . ASP B 1 281 ? -3.439 19.609 11.75 1 72.12 281 ASP B O 1
ATOM 8836 N N . PRO B 1 282 ? -3.232 17.703 13.078 1 59.28 282 PRO B N 1
ATOM 8837 C CA . PRO B 1 282 ? -3.158 16.844 11.898 1 59.28 282 PRO B CA 1
ATOM 8838 C C . PRO B 1 282 ? -4.504 16.703 11.188 1 59.28 282 PRO B C 1
ATOM 8840 O O . PRO B 1 282 ? -4.781 15.648 10.594 1 59.28 282 PRO B O 1
ATOM 8843 N N . TYR B 1 283 ? -5.305 17.781 10.992 1 55.28 283 TYR B N 1
ATOM 8844 C CA . TYR B 1 283 ? -6.574 17.344 10.43 1 55.28 283 TYR B CA 1
ATOM 8845 C C . TYR B 1 283 ? -6.359 16.281 9.359 1 55.28 283 TYR B C 1
ATOM 8847 O O . TYR B 1 283 ? -5.496 16.438 8.492 1 55.28 283 TYR B O 1
ATOM 8855 N N . LEU B 1 284 ? -6.242 14.969 9.781 1 58.84 284 LEU B N 1
ATOM 8856 C CA . LEU B 1 284 ? -6.355 14.109 8.609 1 58.84 284 LEU B CA 1
ATOM 8857 C C . LEU B 1 284 ? -7.199 14.773 7.523 1 58.84 284 LEU B C 1
ATOM 8859 O O . LEU B 1 284 ? -7.051 14.461 6.34 1 58.84 284 LEU B O 1
ATOM 8863 N N . LEU B 1 285 ? -7.945 15.789 7.977 1 67.38 285 LEU B N 1
ATOM 8864 C CA . LEU B 1 285 ? -8.742 16.609 7.074 1 67.38 285 LEU B CA 1
ATOM 8865 C C . LEU B 1 285 ? -8.023 17.922 6.754 1 67.38 285 LEU B C 1
ATOM 8867 O O . LEU B 1 285 ? -7.766 18.719 7.648 1 67.38 285 LEU B O 1
ATOM 8871 N N . LEU B 1 286 ? -7.711 18.156 5.605 1 79.62 286 LEU B N 1
ATOM 8872 C CA . LEU B 1 286 ? -6.918 19.297 5.16 1 79.62 286 LEU B CA 1
ATOM 8873 C C . LEU B 1 286 ? -7.809 20.5 4.891 1 79.62 286 LEU B C 1
ATOM 8875 O O . LEU B 1 286 ? -7.535 21.609 5.383 1 79.62 286 LEU B O 1
ATOM 8879 N N . ALA B 1 287 ? -8.922 20.234 4.293 1 85.31 287 ALA B N 1
ATOM 8880 C CA . ALA B 1 287 ? -9.82 21.344 3.941 1 85.31 287 ALA B CA 1
ATOM 8881 C C . ALA B 1 287 ? -10.477 21.922 5.184 1 85.31 287 ALA B C 1
ATOM 8883 O O . ALA B 1 287 ? -10.883 23.094 5.188 1 85.31 287 ALA B O 1
ATOM 8884 N N . ALA B 1 288 ? -10.484 21.172 6.234 1 84.38 288 ALA B N 1
ATOM 8885 C CA . ALA B 1 288 ? -11.125 21.594 7.477 1 84.38 288 ALA B CA 1
ATOM 8886 C C . ALA B 1 288 ? -10.312 22.688 8.172 1 84.38 288 ALA B C 1
ATOM 8888 O O . ALA B 1 288 ? -10.812 23.359 9.078 1 84.38 288 ALA B O 1
ATOM 8889 N N . TRP B 1 289 ? -9.109 22.922 7.738 1 89.44 289 TRP B N 1
ATOM 8890 C CA . TRP B 1 289 ? -8.32 24.031 8.266 1 89.44 289 TRP B CA 1
ATOM 8891 C C . TRP B 1 289 ? -9.023 25.359 8.031 1 89.44 289 TRP B C 1
ATOM 8893 O O . TRP B 1 289 ? -8.703 26.359 8.68 1 89.44 289 TRP B O 1
ATOM 8903 N N . LYS B 1 290 ? -9.969 25.359 7.129 1 92.38 290 LYS B N 1
ATOM 8904 C CA . LYS B 1 290 ? -10.82 26.531 6.914 1 92.38 290 LYS B CA 1
ATOM 8905 C C . LYS B 1 290 ? -11.484 26.969 8.211 1 92.38 290 LYS B C 1
ATOM 8907 O O . LYS B 1 290 ? -11.492 28.156 8.539 1 92.38 290 LYS B O 1
ATOM 8912 N N . GLU B 1 291 ? -11.984 25.969 8.883 1 91.31 291 GLU B N 1
ATOM 8913 C CA . GLU B 1 291 ? -12.695 26.266 10.117 1 91.31 291 GLU B CA 1
ATOM 8914 C C . GLU B 1 291 ? -11.75 26.812 11.188 1 91.31 291 GLU B C 1
ATOM 8916 O O . GLU B 1 291 ? -12.133 27.672 11.984 1 91.31 291 GLU B O 1
ATOM 8921 N N . PHE B 1 292 ? -10.617 26.297 11.219 1 91.81 292 PHE B N 1
ATOM 8922 C CA . PHE B 1 292 ? -9.609 26.812 12.141 1 91.81 292 PHE B CA 1
ATOM 8923 C C . PHE B 1 292 ? -9.234 28.25 11.781 1 91.81 292 PHE B C 1
ATOM 8925 O O . PHE B 1 292 ? -9.18 29.109 12.656 1 91.81 292 PHE B O 1
ATOM 8932 N N . TYR B 1 293 ? -8.992 28.547 10.531 1 94.19 293 TYR B N 1
ATOM 8933 C CA . TYR B 1 293 ? -8.633 29.891 10.055 1 94.19 293 TYR B CA 1
ATOM 8934 C C . TYR B 1 293 ? -9.703 30.906 10.43 1 94.19 293 TYR B C 1
ATOM 8936 O O . TYR B 1 293 ? -9.398 31.969 10.961 1 94.19 293 TYR B O 1
ATOM 8944 N N . LEU B 1 294 ? -10.938 30.547 10.148 1 95.19 294 LEU B N 1
ATOM 8945 C CA . LEU B 1 294 ? -12.047 31.453 10.445 1 95.19 294 LEU B CA 1
ATOM 8946 C C . LEU B 1 294 ? -12.141 31.703 11.945 1 95.19 294 LEU B C 1
ATOM 8948 O O . LEU B 1 294 ? -12.367 32.844 12.367 1 95.19 294 LEU B O 1
ATOM 8952 N N . TYR B 1 295 ? -11.938 30.656 12.703 1 95.31 295 TYR B N 1
ATOM 8953 C CA . TYR B 1 295 ? -12.055 30.766 14.148 1 95.31 295 TYR B CA 1
ATOM 8954 C C . TYR B 1 295 ? -10.953 31.641 14.719 1 95.31 295 TYR B C 1
ATOM 8956 O O . TYR B 1 295 ? -11.227 32.562 15.523 1 95.31 295 TYR B O 1
ATOM 8964 N N . VAL B 1 296 ? -9.727 31.391 14.352 1 95.31 296 VAL B N 1
ATOM 8965 C CA . VAL B 1 296 ? -8.586 32.125 14.906 1 95.31 296 VAL B CA 1
ATOM 8966 C C . VAL B 1 296 ? -8.656 33.594 14.477 1 95.31 296 VAL B C 1
ATOM 8968 O O . VAL B 1 296 ? -8.234 34.469 15.219 1 95.31 296 VAL B O 1
ATOM 8971 N N . THR B 1 297 ? -9.148 33.844 13.273 1 95.88 297 THR B N 1
ATOM 8972 C CA . THR B 1 297 ? -9.305 35.219 12.781 1 95.88 297 THR B CA 1
ATOM 8973 C C . THR B 1 297 ? -10.383 35.938 13.578 1 95.88 297 THR B C 1
ATOM 8975 O O . THR B 1 297 ? -10.172 37.094 14 1 95.88 297 THR B O 1
ATOM 8978 N N . ARG B 1 298 ? -11.453 35.312 13.766 1 96.38 298 ARG B N 1
ATOM 8979 C CA . ARG B 1 298 ? -12.57 35.906 14.492 1 96.38 298 ARG B CA 1
ATOM 8980 C C . ARG B 1 298 ? -12.172 36.25 15.922 1 96.38 298 ARG B C 1
ATOM 8982 O O . ARG B 1 298 ? -12.57 37.281 16.453 1 96.38 298 ARG B O 1
ATOM 8989 N N . HIS B 1 299 ? -11.406 35.438 16.516 1 97.12 299 HIS B N 1
ATOM 8990 C CA . HIS B 1 299 ? -11.062 35.594 17.938 1 97.12 299 HIS B CA 1
ATOM 8991 C C . HIS B 1 299 ? -9.703 36.25 18.094 1 97.12 299 HIS B C 1
ATOM 8993 O O . HIS B 1 299 ? -9.195 36.375 19.203 1 97.12 299 HIS B O 1
ATOM 8999 N N . LYS B 1 300 ? -9.023 36.594 16.984 1 96.44 300 LYS B N 1
ATOM 9000 C CA . LYS B 1 300 ? -7.754 37.312 16.953 1 96.44 300 LYS B CA 1
ATOM 9001 C C . LYS B 1 300 ? -6.668 36.562 17.703 1 96.44 300 LYS B C 1
ATOM 9003 O O . LYS B 1 300 ? -5.98 37.125 18.562 1 96.44 300 LYS B O 1
ATOM 9008 N N . LEU B 1 301 ? -6.691 35.312 17.469 1 96.75 301 LEU B N 1
ATOM 9009 C CA . LEU B 1 301 ? -5.648 34.469 18.031 1 96.75 301 LEU B CA 1
ATOM 9010 C C . LEU B 1 301 ? -4.414 34.438 17.141 1 96.75 301 LEU B C 1
ATOM 9012 O O . LEU B 1 301 ? -4.531 34.438 15.914 1 96.75 301 LEU B O 1
ATOM 9016 N N . ASP B 1 302 ? -3.254 34.562 17.734 1 96.31 302 ASP B N 1
ATOM 9017 C CA . ASP B 1 302 ? -1.99 34.469 17.016 1 96.31 302 ASP B CA 1
ATOM 9018 C C . ASP B 1 302 ? -1.335 33.125 17.203 1 96.31 302 ASP B C 1
ATOM 9020 O O . ASP B 1 302 ? -0.402 32.969 18 1 96.31 302 ASP B O 1
ATOM 9024 N N . ILE B 1 303 ? -1.821 32.156 16.531 1 96.12 303 ILE B N 1
ATOM 9025 C CA . ILE B 1 303 ? -1.346 30.781 16.625 1 96.12 303 ILE B CA 1
ATOM 9026 C C . ILE B 1 303 ? -0.639 30.391 15.328 1 96.12 303 ILE B C 1
ATOM 9028 O O . ILE B 1 303 ? -1.185 30.562 14.234 1 96.12 303 ILE B O 1
ATOM 9032 N N . HIS B 1 304 ? 0.586 29.938 15.414 1 96.25 304 HIS B N 1
ATOM 9033 C CA . HIS B 1 304 ? 1.319 29.406 14.266 1 96.25 304 HIS B CA 1
ATOM 9034 C C . HIS B 1 304 ? 0.912 27.969 13.969 1 96.25 304 HIS B C 1
ATOM 9036 O O . HIS B 1 304 ? 1.188 27.062 14.758 1 96.25 304 HIS B O 1
ATOM 9042 N N . LEU B 1 305 ? 0.275 27.719 12.836 1 93.62 305 LEU B N 1
ATOM 9043 C CA . LEU B 1 305 ? -0.202 26.391 12.43 1 93.62 305 LEU B CA 1
ATOM 9044 C C . LEU B 1 305 ? 0.914 25.594 11.773 1 93.62 305 LEU B C 1
ATOM 9046 O O . LEU B 1 305 ? 1.507 26.031 10.789 1 93.62 305 LEU B O 1
ATOM 9050 N N . TRP B 1 306 ? 1.204 24.5 12.344 1 94.25 306 TRP B N 1
ATOM 9051 C CA . TRP B 1 306 ? 2.223 23.609 11.789 1 94.25 306 TRP B CA 1
ATOM 9052 C C . TRP B 1 306 ? 1.593 22.359 11.195 1 94.25 306 TRP B C 1
ATOM 9054 O O . TRP B 1 306 ? 0.394 22.125 11.359 1 94.25 306 TRP B O 1
ATOM 9064 N N . THR B 1 307 ? 2.34 21.578 10.375 1 92.12 307 THR B N 1
ATOM 9065 C CA . THR B 1 307 ? 1.82 20.406 9.68 1 92.12 307 THR B CA 1
ATOM 9066 C C . THR B 1 307 ? 2.791 19.234 9.797 1 92.12 307 THR B C 1
ATOM 9068 O O . THR B 1 307 ? 3.766 19.297 10.547 1 92.12 307 THR B O 1
ATOM 9071 N N . GLU B 1 308 ? 2.408 18.109 9.203 1 91.5 308 GLU B N 1
ATOM 9072 C CA . GLU B 1 308 ? 3.191 16.875 9.25 1 91.5 308 GLU B CA 1
ATOM 9073 C C . GLU B 1 308 ? 3.184 16.172 7.898 1 91.5 308 GLU B C 1
ATOM 9075 O O . GLU B 1 308 ? 2.254 16.344 7.105 1 91.5 308 GLU B O 1
ATOM 9080 N N . PHE B 1 309 ? 4.223 15.414 7.633 1 89.12 309 PHE B N 1
ATOM 9081 C CA . PHE B 1 309 ? 4.312 14.594 6.43 1 89.12 309 PHE B CA 1
ATOM 9082 C C . PHE B 1 309 ? 4.848 13.203 6.762 1 89.12 309 PHE B C 1
ATOM 9084 O O . PHE B 1 309 ? 5.953 13.07 7.285 1 89.12 309 PHE B O 1
ATOM 9091 N N . TRP B 1 310 ? 4.039 12.188 6.492 1 81.69 310 TRP B N 1
ATOM 9092 C CA . TRP B 1 310 ? 4.383 10.797 6.785 1 81.69 310 TRP B CA 1
ATOM 9093 C C . TRP B 1 310 ? 4.434 9.969 5.508 1 81.69 310 TRP B C 1
ATOM 9095 O O . TRP B 1 310 ? 3.529 10.047 4.672 1 81.69 310 TRP B O 1
ATOM 9105 N N . TYR B 1 311 ? 5.465 9.125 5.418 1 68.94 311 TYR B N 1
ATOM 9106 C CA . TYR B 1 311 ? 5.59 8.141 4.355 1 68.94 311 TYR B CA 1
ATOM 9107 C C . TYR B 1 311 ? 4.43 7.148 4.391 1 68.94 311 TYR B C 1
ATOM 9109 O O . TYR B 1 311 ? 3.902 6.762 3.348 1 68.94 311 TYR B O 1
ATOM 9117 N N . SER B 1 312 ? 4.156 6.805 5.609 1 57.38 312 SER B N 1
ATOM 9118 C CA . SER B 1 312 ? 3.238 5.695 5.859 1 57.38 312 SER B CA 1
ATOM 9119 C C . SER B 1 312 ? 1.805 6.074 5.5 1 57.38 312 SER B C 1
ATOM 9121 O O . SER B 1 312 ? 0.979 5.199 5.227 1 57.38 312 SER B O 1
ATOM 9123 N N . PHE B 1 313 ? 1.51 7.371 5.648 1 56.56 313 PHE B N 1
ATOM 9124 C CA . PHE B 1 313 ? 0.151 7.777 5.309 1 56.56 313 PHE B CA 1
ATOM 9125 C C . PHE B 1 313 ? -0.067 7.734 3.801 1 56.56 313 PHE B C 1
ATOM 9127 O O . PHE B 1 313 ? -1.208 7.742 3.334 1 56.56 313 PHE B O 1
ATOM 9134 N N . TYR B 1 314 ? 1.148 7.566 3.229 1 47.91 314 TYR B N 1
ATOM 9135 C CA . TYR B 1 314 ? 1.042 7.484 1.775 1 47.91 314 TYR B CA 1
ATOM 9136 C C . TYR B 1 314 ? 0.991 6.031 1.315 1 47.91 314 TYR B C 1
ATOM 9138 O O . TYR B 1 314 ? 0.978 5.754 0.113 1 47.91 314 TYR B O 1
ATOM 9146 N N . ARG B 1 315 ? 0.06 5.387 1.79 1 47.91 315 ARG B N 1
ATOM 9147 C CA . ARG B 1 315 ? -0.37 4.004 1.609 1 47.91 315 ARG B CA 1
ATOM 9148 C C . ARG B 1 315 ? 0.826 3.082 1.392 1 47.91 315 ARG B C 1
ATOM 9150 O O . ARG B 1 315 ? 0.827 1.938 1.85 1 47.91 315 ARG B O 1
ATOM 9157 N N . THR B 1 316 ? 1.654 3.543 0.425 1 51.09 316 THR B N 1
ATOM 9158 C CA . THR B 1 316 ? 2.822 2.68 0.291 1 51.09 316 THR B CA 1
ATOM 9159 C C . THR B 1 316 ? 4.051 3.33 0.919 1 51.09 316 THR B C 1
ATOM 9161 O O . THR B 1 316 ? 4.176 4.559 0.923 1 51.09 316 THR B O 1
ATOM 9164 N N . PHE B 1 317 ? 4.613 2.654 1.818 1 53.25 317 PHE B N 1
ATOM 9165 C CA . PHE B 1 317 ? 5.801 3.164 2.488 1 53.25 317 PHE B CA 1
ATOM 9166 C C . PHE B 1 317 ? 6.828 3.648 1.472 1 53.25 317 PHE B C 1
ATOM 9168 O O . PHE B 1 317 ? 7.879 4.18 1.845 1 53.25 317 PHE B O 1
ATOM 9175 N N . ASP B 1 318 ? 6.422 3.508 0.194 1 61.62 318 ASP B N 1
ATOM 9176 C CA . ASP B 1 318 ? 7.379 3.967 -0.807 1 61.62 318 ASP B CA 1
ATOM 9177 C C . ASP B 1 318 ? 6.91 5.27 -1.457 1 61.62 318 ASP B C 1
ATOM 9179 O O . ASP B 1 318 ? 5.82 5.328 -2.027 1 61.62 318 ASP B O 1
ATOM 9183 N N . PHE B 1 319 ? 7.625 6.152 -1.13 1 64.38 319 PHE B N 1
ATOM 9184 C CA . PHE B 1 319 ? 7.324 7.438 -1.75 1 64.38 319 PHE B CA 1
ATOM 9185 C C . PHE B 1 319 ? 7.848 7.484 -3.18 1 64.38 319 PHE B C 1
ATOM 9187 O O . PHE B 1 319 ? 9.062 7.523 -3.4 1 64.38 319 PHE B O 1
ATOM 9194 N N . LYS B 1 320 ? 6.902 7.23 -4.137 1 75.06 320 LYS B N 1
ATOM 9195 C CA . LYS B 1 320 ? 7.195 7.273 -5.566 1 75.06 320 LYS B CA 1
ATOM 9196 C C . LYS B 1 320 ? 6.301 8.281 -6.281 1 75.06 320 LYS B C 1
ATOM 9198 O O . LYS B 1 320 ? 5.781 9.211 -5.656 1 75.06 320 LYS B O 1
ATOM 9203 N N . GLU B 1 321 ? 6.227 8.234 -7.531 1 73.12 321 GLU B N 1
ATOM 9204 C CA . GLU B 1 321 ? 5.5 9.203 -8.352 1 73.12 321 GLU B CA 1
ATOM 9205 C C . GLU B 1 321 ? 4.023 9.25 -7.973 1 73.12 321 GLU B C 1
ATOM 9207 O O . GLU B 1 321 ? 3.363 10.273 -8.141 1 73.12 321 GLU B O 1
ATOM 9212 N N . ASP B 1 322 ? 3.578 8.219 -7.324 1 70.62 322 ASP B N 1
ATOM 9213 C CA . ASP B 1 322 ? 2.143 8.102 -7.082 1 70.62 322 ASP B CA 1
ATOM 9214 C C . ASP B 1 322 ? 1.71 8.977 -5.906 1 70.62 322 ASP B C 1
ATOM 9216 O O . ASP B 1 322 ? 0.516 9.195 -5.699 1 70.62 322 ASP B O 1
ATOM 9220 N N . LYS B 1 323 ? 2.693 9.633 -5.285 1 79.69 323 LYS B N 1
ATOM 9221 C CA . LYS B 1 323 ? 2.357 10.445 -4.121 1 79.69 323 LYS B CA 1
ATOM 9222 C C . LYS B 1 323 ? 2.582 11.93 -4.398 1 79.69 323 LYS B C 1
ATOM 9224 O O . LYS B 1 323 ? 2.234 12.781 -3.578 1 79.69 323 LYS B O 1
ATOM 9229 N N . LEU B 1 324 ? 3.07 12.242 -5.496 1 88.12 324 LEU B N 1
ATOM 9230 C CA . LEU B 1 324 ? 3.438 13.625 -5.801 1 88.12 324 LEU B CA 1
ATOM 9231 C C . LEU B 1 324 ? 2.209 14.523 -5.809 1 88.12 324 LEU B C 1
ATOM 9233 O O . LEU B 1 324 ? 2.264 15.656 -5.332 1 88.12 324 LEU B O 1
ATOM 9237 N N . GLY B 1 325 ? 1.085 13.938 -6.367 1 91.12 325 GLY B N 1
ATOM 9238 C CA . GLY B 1 325 ? -0.142 14.719 -6.391 1 91.12 325 GLY B CA 1
ATOM 9239 C C . GLY B 1 325 ? -0.653 15.07 -5.004 1 91.12 325 GLY B C 1
ATOM 9240 O O . GLY B 1 325 ? -1.094 16.188 -4.766 1 91.12 325 GLY B O 1
ATOM 9241 N N . HIS B 1 326 ? -0.554 14.164 -4.168 1 89.5 326 HIS B N 1
ATOM 9242 C CA . HIS B 1 326 ? -0.998 14.391 -2.799 1 89.5 326 HIS B CA 1
ATOM 9243 C C . HIS B 1 326 ? -0.096 15.391 -2.086 1 89.5 326 HIS B C 1
ATOM 9245 O O . HIS B 1 326 ? -0.572 16.219 -1.3 1 89.5 326 HIS B O 1
ATOM 9251 N N . LEU B 1 327 ? 1.161 15.297 -2.328 1 90.94 327 LEU B N 1
ATOM 9252 C CA . LEU B 1 327 ? 2.102 16.219 -1.708 1 90.94 327 LEU B CA 1
ATOM 9253 C C . LEU B 1 327 ? 1.839 17.656 -2.168 1 90.94 327 LEU B C 1
ATOM 9255 O O . LEU B 1 327 ? 1.881 18.594 -1.364 1 90.94 327 LEU B O 1
ATOM 9259 N N . TYR B 1 328 ? 1.539 17.828 -3.494 1 93.69 328 TYR B N 1
ATOM 9260 C CA . TYR B 1 328 ? 1.17 19.141 -4.012 1 93.69 328 TYR B CA 1
ATOM 9261 C C . TYR B 1 328 ? -0.068 19.688 -3.305 1 93.69 328 TYR B C 1
ATOM 9263 O O . TYR B 1 328 ? -0.114 20.859 -2.922 1 93.69 328 TYR B O 1
ATOM 9271 N N . PHE B 1 329 ? -0.975 18.812 -3.17 1 94.06 329 PHE B N 1
ATOM 9272 C CA . PHE B 1 329 ? -2.248 19.203 -2.578 1 94.06 329 PHE B CA 1
ATOM 9273 C C . PHE B 1 329 ? -2.066 19.594 -1.118 1 94.06 329 PHE B C 1
ATOM 9275 O O . PHE B 1 329 ? -2.5 20.672 -0.705 1 94.06 329 PHE B O 1
ATOM 9282 N N . LYS B 1 330 ? -1.424 18.766 -0.356 1 91.88 330 LYS B N 1
ATOM 9283 C CA . LYS B 1 330 ? -1.265 19 1.075 1 91.88 330 LYS B CA 1
ATOM 9284 C C . LYS B 1 330 ? -0.419 20.25 1.336 1 91.88 330 LYS B C 1
ATOM 9286 O O . LYS B 1 330 ? -0.768 21.078 2.18 1 91.88 330 LYS B O 1
ATOM 9291 N N . THR B 1 331 ? 0.663 20.391 0.65 1 93.88 331 THR B N 1
ATOM 9292 C CA . THR B 1 331 ? 1.488 21.578 0.839 1 93.88 331 THR B CA 1
ATOM 9293 C C . THR B 1 331 ? 0.757 22.828 0.356 1 93.88 331 THR B C 1
ATOM 9295 O O . THR B 1 331 ? 0.883 23.891 0.955 1 93.88 331 THR B O 1
ATOM 9298 N N . GLY B 1 332 ? -0.031 22.641 -0.726 1 94.81 332 GLY B N 1
ATOM 9299 C CA . GLY B 1 332 ? -0.763 23.781 -1.274 1 94.81 332 GLY B CA 1
ATOM 9300 C C . GLY B 1 332 ? -1.812 24.328 -0.326 1 94.81 332 GLY B C 1
ATOM 9301 O O . GLY B 1 332 ? -1.894 25.531 -0.116 1 94.81 332 GLY B O 1
ATOM 9302 N N . ILE B 1 333 ? -2.578 23.469 0.214 1 94.12 333 ILE B N 1
ATOM 9303 C CA . ILE B 1 333 ? -3.629 23.906 1.125 1 94.12 333 ILE B CA 1
ATOM 9304 C C . ILE B 1 333 ? -3.004 24.469 2.398 1 94.12 333 ILE B C 1
ATOM 9306 O O . ILE B 1 333 ? -3.512 25.438 2.971 1 94.12 333 ILE B O 1
ATOM 9310 N N . TYR B 1 334 ? -1.953 23.844 2.834 1 93.75 334 TYR B N 1
ATOM 9311 C CA . TYR B 1 334 ? -1.24 24.328 4.008 1 93.75 334 TYR B CA 1
ATOM 9312 C C . TYR B 1 334 ? -0.703 25.734 3.777 1 93.75 334 TYR B C 1
ATOM 9314 O O . TYR B 1 334 ? -0.933 26.641 4.586 1 93.75 334 TYR B O 1
ATOM 9322 N N . ARG B 1 335 ? -0.058 25.969 2.703 1 94.25 335 ARG B N 1
ATOM 9323 C CA . ARG B 1 335 ? 0.48 27.281 2.383 1 94.25 335 ARG B CA 1
ATOM 9324 C C . ARG B 1 335 ? -0.639 28.312 2.229 1 94.25 335 ARG B C 1
ATOM 9326 O O . ARG B 1 335 ? -0.472 29.469 2.586 1 94.25 335 ARG B O 1
ATOM 9333 N N . TYR B 1 336 ? -1.735 27.828 1.651 1 95.69 336 TYR B N 1
ATOM 9334 C CA . TYR B 1 336 ? -2.877 28.719 1.476 1 95.69 336 TYR B CA 1
ATOM 9335 C C . TYR B 1 336 ? -3.303 29.328 2.805 1 95.69 336 TYR B C 1
ATOM 9337 O O . TYR B 1 336 ? -3.387 30.562 2.934 1 95.69 336 TYR B O 1
ATOM 9345 N N . TYR B 1 337 ? -3.473 28.562 3.824 1 94.31 337 TYR B N 1
ATOM 9346 C CA . TYR B 1 337 ? -3.979 29.062 5.102 1 94.31 337 TYR B CA 1
ATOM 9347 C C . TYR B 1 337 ? -2.875 29.734 5.898 1 94.31 337 TYR B C 1
ATOM 9349 O O . TYR B 1 337 ? -3.119 30.75 6.574 1 94.31 337 TYR B O 1
ATOM 9357 N N . VAL B 1 338 ? -1.662 29.219 5.863 1 94.19 338 VAL B N 1
ATOM 9358 C CA . VAL B 1 338 ? -0.56 29.812 6.621 1 94.19 338 VAL B CA 1
ATOM 9359 C C . VAL B 1 338 ? -0.243 31.203 6.078 1 94.19 338 VAL B C 1
ATOM 9361 O O . VAL B 1 338 ? 0.13 32.094 6.836 1 94.19 338 VAL B O 1
ATOM 9364 N N . SER B 1 339 ? -0.352 31.359 4.785 1 94.44 339 SER B N 1
ATOM 9365 C CA . SER B 1 339 ? -0.153 32.688 4.195 1 94.44 339 SER B CA 1
ATOM 9366 C C . SER B 1 339 ? -1.214 33.656 4.676 1 94.44 339 SER B C 1
ATOM 9368 O O . SER B 1 339 ? -0.92 34.844 4.902 1 94.44 339 SER B O 1
ATOM 9370 N N . LYS B 1 340 ? -2.361 33.219 4.801 1 95.06 340 LYS B N 1
ATOM 9371 C CA . LYS B 1 340 ? -3.441 34.062 5.293 1 95.06 340 LYS B CA 1
ATOM 9372 C C . LYS B 1 340 ? -3.238 34.406 6.766 1 95.06 340 LYS B C 1
ATOM 9374 O O . LYS B 1 340 ? -3.654 35.469 7.223 1 95.06 340 LYS B O 1
ATOM 9379 N N . LEU B 1 341 ? -2.662 33.5 7.488 1 94.88 341 LEU B N 1
ATOM 9380 C CA . LEU B 1 341 ? -2.363 33.719 8.898 1 94.88 341 LEU B CA 1
ATOM 9381 C C . LEU B 1 341 ? -1.101 34.562 9.062 1 94.88 341 LEU B C 1
ATOM 9383 O O . LEU B 1 341 ? -0.83 35.094 10.148 1 94.88 341 LEU B O 1
ATOM 9387 N N . LYS B 1 342 ? -0.288 34.656 8.008 1 95.75 342 LYS B N 1
ATOM 9388 C CA . LYS B 1 342 ? 0.946 35.438 7.977 1 95.75 342 LYS B CA 1
ATOM 9389 C C . LYS B 1 342 ? 1.966 34.906 8.977 1 95.75 342 LYS B C 1
ATOM 9391 O O . LYS B 1 342 ? 2.562 35.656 9.734 1 95.75 342 LYS B O 1
ATOM 9396 N N . THR B 1 343 ? 2.037 33.594 9.102 1 95.38 343 THR B N 1
ATOM 9397 C CA . THR B 1 343 ? 3.016 32.938 9.945 1 95.38 343 THR B CA 1
ATOM 9398 C C . THR B 1 343 ? 3.926 32.031 9.109 1 95.38 343 THR B C 1
ATOM 9400 O O . THR B 1 343 ? 3.584 31.672 7.984 1 95.38 343 THR B O 1
ATOM 9403 N N . PRO B 1 344 ? 5.105 31.719 9.57 1 96.56 344 PRO B N 1
ATOM 9404 C CA . PRO B 1 344 ? 6.016 30.859 8.805 1 96.56 344 PRO B CA 1
ATOM 9405 C C . PRO B 1 344 ? 5.52 29.422 8.703 1 96.56 344 PRO B C 1
ATOM 9407 O O . PRO B 1 344 ? 5.078 28.844 9.695 1 96.56 344 PRO B O 1
ATOM 9410 N N . PRO B 1 345 ? 5.562 28.859 7.469 1 95.81 345 PRO B N 1
ATOM 9411 C CA . PRO B 1 345 ? 5.262 27.422 7.363 1 95.81 345 PRO B CA 1
ATOM 9412 C C . PRO B 1 345 ? 6.328 26.547 8.016 1 95.81 345 PRO B C 1
ATOM 9414 O O . PRO B 1 345 ? 7.523 26.844 7.926 1 95.81 345 PRO B O 1
ATOM 9417 N N . LEU B 1 346 ? 5.91 25.547 8.734 1 96.88 346 LEU B N 1
ATOM 9418 C CA . LEU B 1 346 ? 6.824 24.625 9.391 1 96.88 346 LEU B CA 1
ATOM 9419 C C . LEU B 1 346 ? 6.23 23.219 9.438 1 96.88 346 LEU B C 1
ATOM 9421 O O . LEU B 1 346 ? 5.059 23.047 9.781 1 96.88 346 LEU B O 1
ATOM 9425 N N . SER B 1 347 ? 6.949 22.219 8.93 1 95.81 347 SER B N 1
ATOM 9426 C CA . SER B 1 347 ? 6.605 20.812 9.164 1 95.81 347 SER B CA 1
ATOM 9427 C C . SER B 1 347 ? 7.203 20.312 10.477 1 95.81 347 SER B C 1
ATOM 9429 O O . SER B 1 347 ? 8.406 20.047 10.555 1 95.81 347 SER B O 1
ATOM 9431 N N . ILE B 1 348 ? 6.387 20.172 11.484 1 96.5 348 ILE B N 1
ATOM 9432 C CA . ILE B 1 348 ? 6.883 19.828 12.812 1 96.5 348 ILE B CA 1
ATOM 9433 C C . ILE B 1 348 ? 7.109 18.328 12.914 1 96.5 348 ILE B C 1
ATOM 9435 O O . ILE B 1 348 ? 7.93 17.859 13.719 1 96.5 348 ILE B O 1
ATOM 9439 N N . GLU B 1 349 ? 6.375 17.562 12.086 1 94.06 349 GLU B N 1
ATOM 9440 C CA . GLU B 1 349 ? 6.57 16.125 12.047 1 94.06 349 GLU B CA 1
ATOM 9441 C C . GLU B 1 349 ? 6.805 15.633 10.617 1 94.06 349 GLU B C 1
ATOM 9443 O O . GLU B 1 349 ? 5.895 15.102 9.977 1 94.06 349 GLU B O 1
ATOM 9448 N N . THR B 1 350 ? 7.992 15.742 10.188 1 94.94 350 THR B N 1
ATOM 9449 C CA . THR B 1 350 ? 8.469 15.102 8.969 1 94.94 350 THR B CA 1
ATOM 9450 C C . THR B 1 350 ? 8.992 13.695 9.273 1 94.94 350 THR B C 1
ATOM 9452 O O . THR B 1 350 ? 9.93 13.531 10.055 1 94.94 350 THR B O 1
ATOM 9455 N N . GLN B 1 351 ? 8.469 12.805 8.711 1 92.25 351 GLN B N 1
ATOM 9456 C CA . GLN B 1 351 ? 8.758 11.422 9.086 1 92.25 351 GLN B CA 1
ATOM 9457 C C . GLN B 1 351 ? 10.242 11.102 8.914 1 92.25 351 GLN B C 1
ATOM 9459 O O . GLN B 1 351 ? 10.781 11.211 7.812 1 92.25 351 GLN B O 1
ATOM 9464 N N . ALA B 1 352 ? 10.875 10.688 9.922 1 94.06 352 ALA B N 1
ATOM 9465 C CA . ALA B 1 352 ? 12.258 10.203 9.898 1 94.06 352 ALA B CA 1
ATOM 9466 C C . ALA B 1 352 ? 12.391 8.898 10.68 1 94.06 352 ALA B C 1
ATOM 9468 O O . ALA B 1 352 ? 13.5 8.406 10.898 1 94.06 352 ALA B O 1
ATOM 9469 N N . SER B 1 353 ? 11.219 8.398 11.102 1 90.25 353 SER B N 1
ATOM 9470 C CA . SER B 1 353 ? 11.141 7.145 11.852 1 90.25 353 SER B CA 1
ATOM 9471 C C . SER B 1 353 ? 9.812 6.438 11.609 1 90.25 353 SER B C 1
ATOM 9473 O O . SER B 1 353 ? 9.141 6.695 10.609 1 90.25 353 SER B O 1
ATOM 9475 N N . LEU B 1 354 ? 9.469 5.422 12.453 1 79.88 354 LEU B N 1
ATOM 9476 C CA . LEU B 1 354 ? 8.211 4.691 12.406 1 79.88 354 LEU B CA 1
ATOM 9477 C C . LEU B 1 354 ? 8.062 3.953 11.078 1 79.88 354 LEU B C 1
ATOM 9479 O O . LEU B 1 354 ? 7.047 4.098 10.391 1 79.88 354 LEU B O 1
ATOM 9483 N N . ALA B 1 355 ? 9.039 3.334 10.602 1 71.62 355 ALA B N 1
ATOM 9484 C CA . ALA B 1 355 ? 9.125 2.471 9.422 1 71.62 355 ALA B CA 1
ATOM 9485 C C . ALA B 1 355 ? 10.133 1.345 9.648 1 71.62 355 ALA B C 1
ATOM 9487 O O . ALA B 1 355 ? 10.969 1.422 10.547 1 71.62 355 ALA B O 1
ATOM 9488 N N . ASN B 1 356 ? 10.008 0.333 8.914 1 71.88 356 ASN B N 1
ATOM 9489 C CA . ASN B 1 356 ? 11 -0.735 8.992 1 71.88 356 ASN B CA 1
ATOM 9490 C C . ASN B 1 356 ? 12.383 -0.252 8.562 1 71.88 356 ASN B C 1
ATOM 9492 O O . ASN B 1 356 ? 13.367 -0.474 9.258 1 71.88 356 ASN B O 1
ATOM 9496 N N . VAL B 1 357 ? 12.375 0.311 7.395 1 78.25 357 VAL B N 1
ATOM 9497 C CA . VAL B 1 357 ? 13.586 0.911 6.832 1 78.25 357 VAL B CA 1
ATOM 9498 C C . VAL B 1 357 ? 13.219 2.141 6.008 1 78.25 357 VAL B C 1
ATOM 9500 O O . VAL B 1 357 ? 12.188 2.154 5.328 1 78.25 357 VAL B O 1
ATOM 9503 N N . ILE B 1 358 ? 13.945 3.121 6.227 1 85.31 358 ILE B N 1
ATOM 9504 C CA . ILE B 1 358 ? 13.789 4.312 5.395 1 85.31 358 ILE B CA 1
ATOM 9505 C C . ILE B 1 358 ? 14.984 4.441 4.457 1 85.31 358 ILE B C 1
ATOM 9507 O O . ILE B 1 358 ? 16.109 4.684 4.906 1 85.31 358 ILE B O 1
ATOM 9511 N N . GLU B 1 359 ? 14.695 4.273 3.205 1 83.88 359 GLU B N 1
ATOM 9512 C CA . GLU B 1 359 ? 15.75 4.375 2.207 1 83.88 359 GLU B CA 1
ATOM 9513 C C . GLU B 1 359 ? 16.172 5.824 1.993 1 83.88 359 GLU B C 1
ATOM 9515 O O . GLU B 1 359 ? 15.344 6.73 2.033 1 83.88 359 GLU B O 1
ATOM 9520 N N . LYS B 1 360 ? 17.453 6.023 1.735 1 88.5 360 LYS B N 1
ATOM 9521 C CA . LYS B 1 360 ? 18.031 7.363 1.629 1 88.5 360 LYS B CA 1
ATOM 9522 C C . LYS B 1 360 ? 17.359 8.156 0.509 1 88.5 360 LYS B C 1
ATOM 9524 O O . LYS B 1 360 ? 17.094 9.352 0.661 1 88.5 360 LYS B O 1
ATOM 9529 N N . ASP B 1 361 ? 17.078 7.496 -0.647 1 88.38 361 ASP B N 1
ATOM 9530 C CA . ASP B 1 361 ? 16.547 8.219 -1.794 1 88.38 361 ASP B CA 1
ATOM 9531 C C . ASP B 1 361 ? 15.062 8.539 -1.597 1 88.38 361 ASP B C 1
ATOM 9533 O O . ASP B 1 361 ? 14.57 9.555 -2.092 1 88.38 361 ASP B O 1
ATOM 9537 N N . GLU B 1 362 ? 14.359 7.727 -0.894 1 85.12 362 GLU B N 1
ATOM 9538 C CA . GLU B 1 362 ? 12.969 8.031 -0.565 1 85.12 362 GLU B CA 1
ATOM 9539 C C . GLU B 1 362 ? 12.875 9.195 0.414 1 85.12 362 GLU B C 1
ATOM 9541 O O . GLU B 1 362 ? 12.023 10.078 0.261 1 85.12 362 GLU B O 1
ATOM 9546 N N . ALA B 1 363 ? 13.75 9.117 1.434 1 90.94 363 ALA B N 1
ATOM 9547 C CA . ALA B 1 363 ? 13.82 10.219 2.389 1 90.94 363 ALA B CA 1
ATOM 9548 C C . ALA B 1 363 ? 14.172 11.531 1.689 1 90.94 363 ALA B C 1
ATOM 9550 O O . ALA B 1 363 ? 13.562 12.57 1.97 1 90.94 363 ALA B O 1
ATOM 9551 N N . GLU B 1 364 ? 15.062 11.469 0.798 1 93.62 364 GLU B N 1
ATOM 9552 C CA . GLU B 1 364 ? 15.469 12.656 0.055 1 93.62 364 GLU B CA 1
ATOM 9553 C C . GLU B 1 364 ? 14.297 13.273 -0.696 1 93.62 364 GLU B C 1
ATOM 9555 O O . GLU B 1 364 ? 14.133 14.492 -0.712 1 93.62 364 GLU B O 1
ATOM 9560 N N . LEU B 1 365 ? 13.531 12.453 -1.342 1 91.88 365 LEU B N 1
ATOM 9561 C CA . LEU B 1 365 ? 12.406 12.953 -2.119 1 91.88 365 LEU B CA 1
ATOM 9562 C C . LEU B 1 365 ? 11.438 13.734 -1.232 1 91.88 365 LEU B C 1
ATOM 9564 O O . LEU B 1 365 ? 11.07 14.867 -1.554 1 91.88 365 LEU B O 1
ATOM 9568 N N . LEU B 1 366 ? 11.07 13.133 -0.159 1 91.69 366 LEU B N 1
ATOM 9569 C CA . LEU B 1 366 ? 10.125 13.812 0.726 1 91.69 366 LEU B CA 1
ATOM 9570 C C . LEU B 1 366 ? 10.734 15.086 1.302 1 91.69 366 LEU B C 1
ATOM 9572 O O . LEU B 1 366 ? 10.117 16.156 1.251 1 91.69 366 LEU B O 1
ATOM 9576 N N . TYR B 1 367 ? 11.992 14.953 1.82 1 96 367 TYR B N 1
ATOM 9577 C CA . TYR B 1 367 ? 12.617 16.047 2.553 1 96 367 TYR B CA 1
ATOM 9578 C C . TYR B 1 367 ? 12.93 17.219 1.624 1 96 367 TYR B C 1
ATOM 9580 O O . TYR B 1 367 ? 12.828 18.375 2.023 1 96 367 TYR B O 1
ATOM 9588 N N . ALA B 1 368 ? 13.258 16.906 0.367 1 96.75 368 ALA B N 1
ATOM 9589 C CA . ALA B 1 368 ? 13.633 17.953 -0.58 1 96.75 368 ALA B CA 1
ATOM 9590 C C . ALA B 1 368 ? 12.398 18.609 -1.195 1 96.75 368 ALA B C 1
ATOM 9592 O O . ALA B 1 368 ? 12.414 19.797 -1.526 1 96.75 368 ALA B O 1
ATOM 9593 N N . LEU B 1 369 ? 11.336 17.891 -1.309 1 95.44 369 LEU B N 1
ATOM 9594 C CA . LEU B 1 369 ? 10.148 18.438 -1.951 1 95.44 369 LEU B CA 1
ATOM 9595 C C . LEU B 1 369 ? 9.445 19.438 -1.045 1 95.44 369 LEU B C 1
ATOM 9597 O O . LEU B 1 369 ? 8.766 20.344 -1.527 1 95.44 369 LEU B O 1
ATOM 9601 N N . LEU B 1 370 ? 9.648 19.312 0.273 1 96.31 370 LEU B N 1
ATOM 9602 C CA . LEU B 1 370 ? 8.984 20.234 1.191 1 96.31 370 LEU B CA 1
ATOM 9603 C C . LEU B 1 370 ? 9.477 21.656 0.98 1 96.31 370 LEU B C 1
ATOM 9605 O O . LEU B 1 370 ? 8.688 22.562 0.681 1 96.31 370 LEU B O 1
ATOM 9609 N N . PRO B 1 371 ? 10.797 21.906 1 1 97.56 371 PRO B N 1
ATOM 9610 C CA . PRO B 1 371 ? 11.227 23.266 0.687 1 97.56 371 PRO B CA 1
ATOM 9611 C C . PRO B 1 371 ? 10.977 23.641 -0.772 1 97.56 371 PRO B C 1
ATOM 9613 O O . PRO B 1 371 ? 10.703 24.812 -1.075 1 97.56 371 PRO B O 1
ATOM 9616 N N . ALA B 1 372 ? 11.039 22.672 -1.688 1 97.25 372 ALA B N 1
ATOM 9617 C CA . ALA B 1 372 ? 10.75 22.938 -3.094 1 97.25 372 ALA B CA 1
ATOM 9618 C C . ALA B 1 372 ? 9.336 23.484 -3.264 1 97.25 372 ALA B C 1
ATOM 9620 O O . ALA B 1 372 ? 9.094 24.344 -4.113 1 97.25 372 ALA B O 1
ATOM 9621 N N . LEU B 1 373 ? 8.461 23 -2.369 1 96.5 373 LEU B N 1
ATOM 9622 C CA . LEU B 1 373 ? 7.055 23.391 -2.475 1 96.5 373 LEU B CA 1
ATOM 9623 C C . LEU B 1 373 ? 6.707 24.438 -1.427 1 96.5 373 LEU B C 1
ATOM 9625 O O . LEU B 1 373 ? 5.527 24.688 -1.164 1 96.5 373 LEU B O 1
ATOM 9629 N N . GLY B 1 374 ? 7.707 24.984 -0.738 1 96.19 374 GLY B N 1
ATOM 9630 C CA . GLY B 1 374 ? 7.488 26.219 -0.022 1 96.19 374 GLY B CA 1
ATOM 9631 C C . GLY B 1 374 ? 7.52 26.062 1.486 1 96.19 374 GLY B C 1
ATOM 9632 O O . GLY B 1 374 ? 7.191 26.984 2.225 1 96.19 374 GLY B O 1
ATOM 9633 N N . ILE B 1 375 ? 7.887 24.906 1.997 1 96.56 375 ILE B N 1
ATOM 9634 C CA . ILE B 1 375 ? 8.062 24.703 3.434 1 96.56 375 ILE B CA 1
ATOM 9635 C C . ILE B 1 375 ? 9.547 24.609 3.764 1 96.56 375 ILE B C 1
ATOM 9637 O O . ILE B 1 375 ? 10.141 23.531 3.627 1 96.56 375 ILE B O 1
ATOM 9641 N N . HIS B 1 376 ? 10.078 25.656 4.301 1 97 376 HIS B N 1
ATOM 9642 C CA . HIS B 1 376 ? 11.523 25.719 4.48 1 97 376 HIS B CA 1
ATOM 9643 C C . HIS B 1 376 ? 11.93 25.312 5.891 1 97 376 HIS B C 1
ATOM 9645 O O . HIS B 1 376 ? 13.047 24.844 6.113 1 97 376 HIS B O 1
ATOM 9651 N N . ASN B 1 377 ? 11.016 25.609 6.91 1 98 377 ASN B N 1
ATOM 9652 C CA . ASN B 1 377 ? 11.258 25.188 8.289 1 98 377 ASN B CA 1
ATOM 9653 C C . ASN B 1 377 ? 10.867 23.719 8.5 1 98 377 ASN B C 1
ATOM 9655 O O . ASN B 1 377 ? 9.703 23.359 8.312 1 98 377 ASN B O 1
ATOM 9659 N N . LEU B 1 378 ? 11.828 22.938 8.914 1 98 378 LEU B N 1
ATOM 9660 C CA . LEU B 1 378 ? 11.602 21.5 9 1 98 378 LEU B CA 1
ATOM 9661 C C . LEU B 1 378 ? 12.023 20.953 10.359 1 98 378 LEU B C 1
ATOM 9663 O O . LEU B 1 378 ? 13.055 21.359 10.898 1 98 378 LEU B O 1
ATOM 9667 N N . ASN B 1 379 ? 11.188 20.141 10.914 1 98.38 379 ASN B N 1
ATOM 9668 C CA . ASN B 1 379 ? 11.516 19.312 12.062 1 98.38 379 ASN B CA 1
ATOM 9669 C C . ASN B 1 379 ? 11.281 17.828 11.773 1 98.38 379 ASN B C 1
ATOM 9671 O O . ASN B 1 379 ? 10.18 17.453 11.367 1 98.38 379 ASN B O 1
ATOM 9675 N N . TYR B 1 380 ? 12.305 16.984 11.961 1 97.81 380 TYR B N 1
ATOM 9676 C CA . TYR B 1 380 ? 12.219 15.562 11.672 1 97.81 380 TYR B CA 1
ATOM 9677 C C . TYR B 1 380 ? 11.734 14.781 12.883 1 97.81 380 TYR B C 1
ATOM 9679 O O . TYR B 1 380 ? 12.273 14.93 13.984 1 97.81 380 TYR B O 1
ATOM 9687 N N . TYR B 1 381 ? 10.68 13.984 12.727 1 95.31 381 TYR B N 1
ATOM 9688 C CA . TYR B 1 381 ? 10.039 13.211 13.789 1 95.31 381 TYR B CA 1
ATOM 9689 C C . TYR B 1 381 ? 9.992 11.734 13.43 1 95.31 381 TYR B C 1
ATOM 9691 O O . TYR B 1 381 ? 9.531 11.367 12.344 1 95.31 381 TYR B O 1
ATOM 9699 N N . LEU B 1 382 ? 10.508 10.891 14.273 1 93.75 382 LEU B N 1
ATOM 9700 C CA . LEU B 1 382 ? 11.328 10.977 15.469 1 93.75 382 LEU B CA 1
ATOM 9701 C C . LEU B 1 382 ? 12.812 10.875 15.125 1 93.75 382 LEU B C 1
ATOM 9703 O O . LEU B 1 382 ? 13.227 9.945 14.422 1 93.75 382 LEU B O 1
ATOM 9707 N N . TYR B 1 383 ? 13.562 11.75 15.695 1 97.94 383 TYR B N 1
ATOM 9708 C CA . TYR B 1 383 ? 14.945 11.82 15.25 1 97.94 383 TYR B CA 1
ATOM 9709 C C . TYR B 1 383 ? 15.828 10.883 16.062 1 97.94 383 TYR B C 1
ATOM 9711 O O . TYR B 1 383 ? 16.812 10.344 15.547 1 97.94 383 TYR B O 1
ATOM 9719 N N . VAL B 1 384 ? 15.531 10.734 17.344 1 97.56 384 VAL B N 1
ATOM 9720 C CA . VAL B 1 384 ? 16.297 9.883 18.25 1 97.56 384 VAL B CA 1
ATOM 9721 C C . VAL B 1 384 ? 15.398 8.805 18.844 1 97.56 384 VAL B C 1
ATOM 9723 O O . VAL B 1 384 ? 14.352 9.102 19.422 1 97.56 384 VAL B O 1
ATOM 9726 N N . GLY B 1 385 ? 15.852 7.559 18.688 1 93.12 385 GLY B N 1
ATOM 9727 C CA . GLY B 1 385 ? 15.125 6.457 19.297 1 93.12 385 GLY B CA 1
ATOM 9728 C C . GLY B 1 385 ? 15.289 6.383 20.797 1 93.12 385 GLY B C 1
ATOM 9729 O O . GLY B 1 385 ? 16.297 6.855 21.344 1 93.12 385 GLY B O 1
ATOM 9730 N N . GLY B 1 386 ? 14.273 5.812 21.422 1 91.62 386 GLY B N 1
ATOM 9731 C CA . GLY B 1 386 ? 14.312 5.703 22.875 1 91.62 386 GLY B CA 1
ATOM 9732 C C . GLY B 1 386 ? 13.562 4.492 23.406 1 91.62 386 GLY B C 1
ATOM 9733 O O . GLY B 1 386 ? 13.32 3.535 22.672 1 91.62 386 GLY B O 1
ATOM 9734 N N . GLU B 1 387 ? 13.422 4.473 24.688 1 90.06 387 GLU B N 1
ATOM 9735 C CA . GLU B 1 387 ? 12.711 3.4 25.375 1 90.06 387 GLU B CA 1
ATOM 9736 C C . GLU B 1 387 ? 11.641 3.957 26.297 1 90.06 387 GLU B C 1
ATOM 9738 O O . GLU B 1 387 ? 11.836 4.984 26.938 1 90.06 387 GLU B O 1
ATOM 9743 N N . ASN B 1 388 ? 10.531 3.254 26.281 1 89.62 388 ASN B N 1
ATOM 9744 C CA . ASN B 1 388 ? 9.477 3.625 27.219 1 89.62 388 ASN B CA 1
ATOM 9745 C C . ASN B 1 388 ? 9.789 3.139 28.625 1 89.62 388 ASN B C 1
ATOM 9747 O O . ASN B 1 388 ? 10.141 1.976 28.828 1 89.62 388 ASN B O 1
ATOM 9751 N N . PRO B 1 389 ? 9.727 4.02 29.578 1 88.81 389 PRO B N 1
ATOM 9752 C CA . PRO B 1 389 ? 9.859 3.531 30.953 1 88.81 389 PRO B CA 1
ATOM 9753 C C . PRO B 1 389 ? 8.758 2.539 31.328 1 88.81 389 PRO B C 1
ATOM 9755 O O . PRO B 1 389 ? 7.688 2.537 30.719 1 88.81 389 PRO B O 1
ATOM 9758 N N . ARG B 1 390 ? 9.109 1.646 32.281 1 83.19 390 ARG B N 1
ATOM 9759 C CA . ARG B 1 390 ? 8.141 0.653 32.75 1 83.19 390 ARG B CA 1
ATOM 9760 C C . ARG B 1 390 ? 6.844 1.319 33.188 1 83.19 390 ARG B C 1
ATOM 9762 O O . ARG B 1 390 ? 6.863 2.281 33.969 1 83.19 390 ARG B O 1
ATOM 9769 N N . GLY B 1 391 ? 5.77 0.913 32.719 1 82.69 391 GLY B N 1
ATOM 9770 C CA . GLY B 1 391 ? 4.469 1.449 33.094 1 82.69 391 GLY B CA 1
ATOM 9771 C C . GLY B 1 391 ? 3.955 2.492 32.125 1 82.69 391 GLY B C 1
ATOM 9772 O O . GLY B 1 391 ? 2.812 2.939 32.219 1 82.69 391 GLY B O 1
ATOM 9773 N N . TYR B 1 392 ? 4.816 2.869 31.188 1 88.94 392 TYR B N 1
ATOM 9774 C CA . TYR B 1 392 ? 4.449 3.889 30.219 1 88.94 392 TYR B CA 1
ATOM 9775 C C . TYR B 1 392 ? 4.625 3.371 28.797 1 88.94 392 TYR B C 1
ATOM 9777 O O . TYR B 1 392 ? 4.961 4.133 27.875 1 88.94 392 TYR B O 1
ATOM 9785 N N . GLU B 1 393 ? 4.391 2.115 28.578 1 78.44 393 GLU B N 1
ATOM 9786 C CA . GLU B 1 393 ? 4.602 1.448 27.297 1 78.44 393 GLU B CA 1
ATOM 9787 C C . GLU B 1 393 ? 3.688 2.021 26.219 1 78.44 393 GLU B C 1
ATOM 9789 O O . GLU B 1 393 ? 2.549 2.402 26.5 1 78.44 393 GLU B O 1
ATOM 9794 N N . SER B 1 394 ? 4.301 2.096 24.938 1 75.5 394 SER B N 1
ATOM 9795 C CA . SER B 1 394 ? 3.553 2.496 23.75 1 75.5 394 SER B CA 1
ATOM 9796 C C . SER B 1 394 ? 3.002 1.281 23.016 1 75.5 394 SER B C 1
ATOM 9798 O O . SER B 1 394 ? 3.182 0.144 23.453 1 75.5 394 SER B O 1
ATOM 9800 N N . HIS B 1 395 ? 2.279 1.545 21.812 1 71.25 395 HIS B N 1
ATOM 9801 C CA . HIS B 1 395 ? 1.76 0.461 21 1 71.25 395 HIS B CA 1
ATOM 9802 C C . HIS B 1 395 ? 2.891 -0.312 20.328 1 71.25 395 HIS B C 1
ATOM 9804 O O . HIS B 1 395 ? 2.674 -1.403 19.797 1 71.25 395 HIS B O 1
ATOM 9810 N N . ASN B 1 396 ? 4.164 0.169 20.516 1 70.12 396 ASN B N 1
ATOM 9811 C CA . ASN B 1 396 ? 5.309 -0.558 19.969 1 70.12 396 ASN B CA 1
ATOM 9812 C C . ASN B 1 396 ? 6.086 -1.273 21.062 1 70.12 396 ASN B C 1
ATOM 9814 O O . ASN B 1 396 ? 7.105 -1.912 20.797 1 70.12 396 ASN B O 1
ATOM 9818 N N . GLY B 1 397 ? 5.602 -1.112 22.297 1 71.25 397 GLY B N 1
ATOM 9819 C CA . GLY B 1 397 ? 6.227 -1.845 23.391 1 71.25 397 GLY B CA 1
ATOM 9820 C C . GLY B 1 397 ? 7.266 -1.031 24.141 1 71.25 397 GLY B C 1
ATOM 9821 O O . GLY B 1 397 ? 7.059 0.155 24.406 1 71.25 397 GLY B O 1
ATOM 9822 N N . VAL B 1 398 ? 8.383 -1.703 24.469 1 76.69 398 VAL B N 1
ATOM 9823 C CA . VAL B 1 398 ? 9.422 -1.129 25.328 1 76.69 398 VAL B CA 1
ATOM 9824 C C . VAL B 1 398 ? 10.273 -0.155 24.516 1 76.69 398 VAL B C 1
ATOM 9826 O O . VAL B 1 398 ? 10.617 0.925 25 1 76.69 398 VAL B O 1
ATOM 9829 N N . THR B 1 399 ? 10.461 -0.544 23.297 1 79.94 399 THR B N 1
ATOM 9830 C CA . THR B 1 399 ? 11.359 0.273 22.484 1 79.94 399 THR B CA 1
ATOM 9831 C C . THR B 1 399 ? 10.578 1.214 21.578 1 79.94 399 THR B C 1
ATOM 9833 O O . THR B 1 399 ? 9.547 0.829 21.016 1 79.94 399 THR B O 1
ATOM 9836 N N . TRP B 1 400 ? 11.016 2.465 21.641 1 85.94 400 TRP B N 1
ATOM 9837 C CA . TRP B 1 400 ? 10.492 3.475 20.734 1 85.94 400 TRP B CA 1
ATOM 9838 C C . TRP B 1 400 ? 11.57 3.947 19.766 1 85.94 400 TRP B C 1
ATOM 9840 O O . TRP B 1 400 ? 11.898 5.137 19.734 1 85.94 400 TRP B O 1
ATOM 9850 N N . ASP B 1 401 ? 12.219 3.014 19.203 1 87.81 401 ASP B N 1
ATOM 9851 C CA . ASP B 1 401 ? 13.164 3.186 18.109 1 87.81 401 ASP B CA 1
ATOM 9852 C C . ASP B 1 401 ? 12.727 2.404 16.859 1 87.81 401 ASP B C 1
ATOM 9854 O O . ASP B 1 401 ? 13.086 1.24 16.703 1 87.81 401 ASP B O 1
ATOM 9858 N N . VAL B 1 402 ? 12.016 3.027 16.125 1 83.38 402 VAL B N 1
ATOM 9859 C CA . VAL B 1 402 ? 11.492 2.43 14.898 1 83.38 402 VAL B CA 1
ATOM 9860 C C . VAL B 1 402 ? 12.203 3.023 13.688 1 83.38 402 VAL B C 1
ATOM 9862 O O . VAL B 1 402 ? 11.578 3.664 12.836 1 83.38 402 VAL B O 1
ATOM 9865 N N . TYR B 1 403 ? 13.5 2.928 13.648 1 87.38 403 TYR B N 1
ATOM 9866 C CA . TYR B 1 403 ? 14.422 3.309 12.586 1 87.38 403 TYR B CA 1
ATOM 9867 C C . TYR B 1 403 ? 14.656 4.816 12.578 1 87.38 403 TYR B C 1
ATOM 9869 O O . TYR B 1 403 ? 14.602 5.453 11.523 1 87.38 403 TYR B O 1
ATOM 9877 N N . SER B 1 404 ? 14.852 5.387 13.703 1 94.38 404 SER B N 1
ATOM 9878 C CA . SER B 1 404 ? 15.195 6.801 13.82 1 94.38 404 SER B CA 1
ATOM 9879 C C . SER B 1 404 ? 16.594 7.086 13.273 1 94.38 404 SER B C 1
ATOM 9881 O O . SER B 1 404 ? 17.469 6.227 13.336 1 94.38 404 SER B O 1
ATOM 9883 N N . PRO B 1 405 ? 16.859 8.266 12.758 1 96.62 405 PRO B N 1
ATOM 9884 C CA . PRO B 1 405 ? 18.203 8.602 12.266 1 96.62 405 PRO B CA 1
ATOM 9885 C C . PRO B 1 405 ? 19.297 8.273 13.273 1 96.62 405 PRO B C 1
ATOM 9887 O O . PRO B 1 405 ? 20.359 7.789 12.891 1 96.62 405 PRO B O 1
ATOM 9890 N N . ILE B 1 406 ? 19.031 8.578 14.562 1 97.12 406 ILE B N 1
ATOM 9891 C CA . ILE B 1 406 ? 19.906 8.156 15.656 1 97.12 406 ILE B CA 1
ATOM 9892 C C . ILE B 1 406 ? 19.188 7.094 16.484 1 97.12 406 ILE B C 1
ATOM 9894 O O . ILE B 1 406 ? 18.188 7.383 17.156 1 97.12 406 ILE B O 1
ATOM 9898 N N . GLY B 1 407 ? 19.734 5.914 16.484 1 92.44 407 GLY B N 1
ATOM 9899 C CA . GLY B 1 407 ? 19.094 4.805 17.188 1 92.44 407 GLY B CA 1
ATOM 9900 C C . GLY B 1 407 ? 19.266 4.875 18.688 1 92.44 407 GLY B C 1
ATOM 9901 O O . GLY B 1 407 ? 20.031 5.699 19.203 1 92.44 407 GLY B O 1
ATOM 9902 N N . LEU B 1 408 ? 18.562 3.996 19.344 1 89.19 408 LEU B N 1
ATOM 9903 C CA . LEU B 1 408 ? 18.688 3.85 20.797 1 89.19 408 LEU B CA 1
ATOM 9904 C C . LEU B 1 408 ? 20.125 3.562 21.188 1 89.19 408 LEU B C 1
ATOM 9906 O O . LEU B 1 408 ? 20.594 4.02 22.234 1 89.19 408 LEU B O 1
ATOM 9910 N N . ASP B 1 409 ? 20.797 2.941 20.312 1 87.62 409 ASP B N 1
ATOM 9911 C CA . ASP B 1 409 ? 22.188 2.566 20.547 1 87.62 409 ASP B CA 1
ATOM 9912 C C . ASP B 1 409 ? 23.141 3.707 20.188 1 87.62 409 ASP B C 1
ATOM 9914 O O . ASP B 1 409 ? 24.359 3.594 20.375 1 87.62 409 ASP B O 1
ATOM 9918 N N . GLY B 1 410 ? 22.625 4.723 19.656 1 92.06 410 GLY B N 1
ATOM 9919 C CA . GLY B 1 410 ? 23.438 5.875 19.297 1 92.06 410 GLY B CA 1
ATOM 9920 C C . GLY B 1 410 ? 23.969 5.805 17.875 1 92.06 410 GLY B C 1
ATOM 9921 O O . GLY B 1 410 ? 24.578 6.762 17.391 1 92.06 410 GLY B O 1
ATOM 9922 N N . ARG B 1 411 ? 23.688 4.734 17.188 1 91.19 411 ARG B N 1
ATOM 9923 C CA . ARG B 1 411 ? 24.188 4.59 15.828 1 91.19 411 ARG B CA 1
ATOM 9924 C C . ARG B 1 411 ? 23.375 5.43 14.852 1 91.19 411 ARG B C 1
ATOM 9926 O O . ARG B 1 411 ? 22.172 5.609 15.047 1 91.19 411 ARG B O 1
ATOM 9933 N N . GLU B 1 412 ? 24.031 5.887 13.812 1 95 412 GLU B N 1
ATOM 9934 C CA . GLU B 1 412 ? 23.391 6.668 12.75 1 95 412 GLU B CA 1
ATOM 9935 C C . GLU B 1 412 ? 22.875 5.766 11.633 1 95 412 GLU B C 1
ATOM 9937 O O . GLU B 1 412 ? 23.5 4.758 11.305 1 95 412 GLU B O 1
ATOM 9942 N N . ARG B 1 413 ? 21.812 6.125 11.164 1 92.38 413 ARG B N 1
ATOM 9943 C CA . ARG B 1 413 ? 21.234 5.348 10.07 1 92.38 413 ARG B CA 1
ATOM 9944 C C . ARG B 1 413 ? 21.359 6.094 8.742 1 92.38 413 ARG B C 1
ATOM 9946 O O . ARG B 1 413 ? 21.703 7.277 8.719 1 92.38 413 ARG B O 1
ATOM 9953 N N . GLN B 1 414 ? 21.031 5.527 7.676 1 91.44 414 GLN B N 1
ATOM 9954 C CA . GLN B 1 414 ? 21.422 5.938 6.332 1 91.44 414 GLN B CA 1
ATOM 9955 C C . GLN B 1 414 ? 20.734 7.238 5.93 1 91.44 414 GLN B C 1
ATOM 9957 O O . GLN B 1 414 ? 21.297 8.039 5.18 1 91.44 414 GLN B O 1
ATOM 9962 N N . HIS B 1 415 ? 19.562 7.527 6.387 1 92.88 415 HIS B N 1
ATOM 9963 C CA . HIS B 1 415 ? 18.812 8.68 5.906 1 92.88 415 HIS B CA 1
ATOM 9964 C C . HIS B 1 415 ? 19.234 9.953 6.629 1 92.88 415 HIS B C 1
ATOM 9966 O O . HIS B 1 415 ? 18.656 11.023 6.391 1 92.88 415 HIS B O 1
ATOM 9972 N N . VAL B 1 416 ? 20.312 9.859 7.496 1 97.25 416 VAL B N 1
ATOM 9973 C CA . VAL B 1 416 ? 20.984 11.047 8.008 1 97.25 416 VAL B CA 1
ATOM 9974 C C . VAL B 1 416 ? 21.609 11.828 6.848 1 97.25 416 VAL B C 1
ATOM 9976 O O . VAL B 1 416 ? 21.656 13.062 6.879 1 97.25 416 VAL B O 1
ATOM 9979 N N . GLU B 1 417 ? 21.969 11.086 5.836 1 96.19 417 GLU B N 1
ATOM 9980 C CA . GLU B 1 417 ? 22.672 11.672 4.703 1 96.19 417 GLU B CA 1
ATOM 9981 C C . GLU B 1 417 ? 21.844 12.773 4.039 1 96.19 417 GLU B C 1
ATOM 9983 O O . GLU B 1 417 ? 22.297 13.922 3.941 1 96.19 417 GLU B O 1
ATOM 9988 N N . PRO B 1 418 ? 20.625 12.477 3.586 1 96.75 418 PRO B N 1
ATOM 9989 C CA . PRO B 1 418 ? 19.844 13.562 2.971 1 96.75 418 PRO B CA 1
ATOM 9990 C C . PRO B 1 418 ? 19.516 14.688 3.951 1 96.75 418 PRO B C 1
ATOM 9992 O O . PRO B 1 418 ? 19.438 15.852 3.553 1 96.75 418 PRO B O 1
ATOM 9995 N N . ILE B 1 419 ? 19.359 14.375 5.219 1 98.25 419 ILE B N 1
ATOM 9996 C CA . ILE B 1 419 ? 19.078 15.398 6.215 1 98.25 419 ILE B CA 1
ATOM 9997 C C . ILE B 1 419 ? 20.234 16.391 6.277 1 98.25 419 ILE B C 1
ATOM 9999 O O . ILE B 1 419 ? 20.016 17.609 6.328 1 98.25 419 ILE B O 1
ATOM 10003 N N . LYS B 1 420 ? 21.453 15.883 6.227 1 97.94 420 LYS B N 1
ATOM 10004 C CA . LYS B 1 420 ? 22.641 16.719 6.332 1 97.94 420 LYS B CA 1
ATOM 10005 C C . LYS B 1 420 ? 22.75 17.672 5.152 1 97.94 420 LYS B C 1
ATOM 10007 O O . LYS B 1 420 ? 22.844 18.891 5.34 1 97.94 420 LYS B O 1
ATOM 10012 N N . TRP B 1 421 ? 22.703 17.188 3.932 1 97.5 421 TRP B N 1
ATOM 10013 C CA . TRP B 1 421 ? 23 18.062 2.803 1 97.5 421 TRP B CA 1
ATOM 10014 C C . TRP B 1 421 ? 21.844 19.016 2.531 1 97.5 421 TRP B C 1
ATOM 10016 O O . TRP B 1 421 ? 22.047 20.141 2.076 1 97.5 421 TRP B O 1
ATOM 10026 N N . ILE B 1 422 ? 20.594 18.641 2.799 1 98.12 422 ILE B N 1
ATOM 10027 C CA . ILE B 1 422 ? 19.469 19.562 2.627 1 98.12 422 ILE B CA 1
ATOM 10028 C C . ILE B 1 422 ? 19.578 20.703 3.621 1 98.12 422 ILE B C 1
ATOM 10030 O O . ILE B 1 422 ? 19.297 21.859 3.277 1 98.12 422 ILE B O 1
ATOM 10034 N N . GLY B 1 423 ? 20 20.312 4.863 1 98.19 423 GLY B N 1
ATOM 10035 C CA . GLY B 1 423 ? 20.281 21.359 5.832 1 98.19 423 GLY B CA 1
ATOM 10036 C C . GLY B 1 423 ? 21.375 22.312 5.379 1 98.19 423 GLY B C 1
ATOM 10037 O O . GLY B 1 423 ? 21.266 23.531 5.562 1 98.19 423 GLY B O 1
ATOM 10038 N N . GLU B 1 424 ? 22.438 21.781 4.793 1 97.69 424 GLU B N 1
ATOM 10039 C CA . GLU B 1 424 ? 23.516 22.594 4.262 1 97.69 424 GLU B CA 1
ATOM 10040 C C . GLU B 1 424 ? 23.016 23.547 3.174 1 97.69 424 GLU B C 1
ATOM 10042 O O . GLU B 1 424 ? 23.391 24.719 3.152 1 97.69 424 GLU B O 1
ATOM 10047 N N . PHE B 1 425 ? 22.203 23.094 2.307 1 98 425 PHE B N 1
ATOM 10048 C CA . PHE B 1 425 ? 21.625 23.922 1.238 1 98 425 PHE B CA 1
ATOM 10049 C C . PHE B 1 425 ? 20.812 25.062 1.812 1 98 425 PHE B C 1
ATOM 10051 O O . PHE B 1 425 ? 21.031 26.219 1.459 1 98 425 PHE B O 1
ATOM 10058 N N . LEU B 1 426 ? 19.844 24.719 2.732 1 97.94 426 LEU B N 1
ATOM 10059 C CA . LEU B 1 426 ? 18.922 25.703 3.256 1 97.94 426 LEU B CA 1
ATOM 10060 C C . LEU B 1 426 ? 19.641 26.75 4.09 1 97.94 426 LEU B C 1
ATOM 10062 O O . LEU B 1 426 ? 19.297 27.938 4.051 1 97.94 426 LEU B O 1
ATOM 10066 N N . LYS B 1 427 ? 20.672 26.312 4.801 1 95.38 427 LYS B N 1
ATOM 10067 C CA . LYS B 1 427 ? 21.406 27.234 5.664 1 95.38 427 LYS B CA 1
ATOM 10068 C C . LYS B 1 427 ? 22.328 28.141 4.852 1 95.38 427 LYS B C 1
ATOM 10070 O O . LYS B 1 427 ? 22.516 29.312 5.195 1 95.38 427 LYS B O 1
ATOM 10075 N N . SER B 1 428 ? 22.828 27.594 3.766 1 95.62 428 SER B N 1
ATOM 10076 C CA . SER B 1 428 ? 23.781 28.359 2.969 1 95.62 428 SER B CA 1
ATOM 10077 C C . SER B 1 428 ? 23.078 29.25 1.957 1 95.62 428 SER B C 1
ATOM 10079 O O . SER B 1 428 ? 23.688 30.156 1.384 1 95.62 428 SER B O 1
ATOM 10081 N N . ASN B 1 429 ? 21.828 28.969 1.73 1 95.88 429 ASN B N 1
ATOM 10082 C CA . ASN B 1 429 ? 21.016 29.734 0.788 1 95.88 429 ASN B CA 1
ATOM 10083 C C . ASN B 1 429 ? 19.719 30.219 1.427 1 95.88 429 ASN B C 1
ATOM 10085 O O . ASN B 1 429 ? 18.625 29.938 0.917 1 95.88 429 ASN B O 1
ATOM 10089 N N . ILE B 1 430 ? 19.844 30.938 2.424 1 93.31 430 ILE B N 1
ATOM 10090 C CA . ILE B 1 430 ? 18.688 31.406 3.195 1 93.31 430 ILE B CA 1
ATOM 10091 C C . ILE B 1 430 ? 17.734 32.188 2.289 1 93.31 430 ILE B C 1
ATOM 10093 O O . ILE B 1 430 ? 16.516 32.156 2.492 1 93.31 430 ILE B O 1
ATOM 10097 N N . ASP B 1 431 ? 18.266 32.844 1.228 1 92.19 431 ASP B N 1
ATOM 10098 C CA . ASP B 1 431 ? 17.469 33.656 0.308 1 92.19 431 ASP B CA 1
ATOM 10099 C C . ASP B 1 431 ? 16.625 32.781 -0.614 1 92.19 431 ASP B C 1
ATOM 10101 O O . ASP B 1 431 ? 15.758 33.281 -1.328 1 92.19 431 ASP B O 1
ATOM 10105 N N . PHE B 1 432 ? 16.812 31.453 -0.596 1 95.94 432 PHE B N 1
ATOM 10106 C CA . PHE B 1 432 ? 15.969 30.547 -1.356 1 95.94 432 PHE B CA 1
ATOM 10107 C C . PHE B 1 432 ? 14.5 30.75 -1.008 1 95.94 432 PHE B C 1
ATOM 10109 O O . PHE B 1 432 ? 13.633 30.609 -1.866 1 95.94 432 PHE B O 1
ATOM 10116 N N . VAL B 1 433 ? 14.234 31.109 0.258 1 95 433 VAL B N 1
ATOM 10117 C CA . VAL B 1 433 ? 12.875 31.328 0.729 1 95 433 VAL B CA 1
ATOM 10118 C C . VAL B 1 433 ? 12.234 32.469 -0.049 1 95 433 VAL B C 1
ATOM 10120 O O . VAL B 1 433 ? 11.008 32.531 -0.2 1 95 433 VAL B O 1
ATOM 10123 N N . ASP B 1 434 ? 13.039 33.375 -0.598 1 94.5 434 ASP B N 1
ATOM 10124 C CA . ASP B 1 434 ? 12.539 34.531 -1.342 1 94.5 434 ASP B CA 1
ATOM 10125 C C . ASP B 1 434 ? 12.195 34.156 -2.779 1 94.5 434 ASP B C 1
ATOM 10127 O O . ASP B 1 434 ? 11.508 34.906 -3.477 1 94.5 434 ASP B O 1
ATOM 10131 N N . SER B 1 435 ? 12.734 33.031 -3.213 1 94.5 435 SER B N 1
ATOM 10132 C CA . SER B 1 435 ? 12.32 32.438 -4.484 1 94.5 435 SER B CA 1
ATOM 10133 C C . SER B 1 435 ? 11.031 31.625 -4.328 1 94.5 435 SER B C 1
ATOM 10135 O O . SER B 1 435 ? 11.062 30.406 -4.234 1 94.5 435 SER B O 1
ATOM 10137 N N . GLN B 1 436 ? 9.969 32.25 -4.488 1 91.31 436 GLN B N 1
ATOM 10138 C CA . GLN B 1 436 ? 8.68 31.703 -4.09 1 91.31 436 GLN B CA 1
ATOM 10139 C C . GLN B 1 436 ? 8.156 30.734 -5.141 1 91.31 436 GLN B C 1
ATOM 10141 O O . GLN B 1 436 ? 8.406 30.906 -6.336 1 91.31 436 GLN B O 1
ATOM 10146 N N . PHE B 1 437 ? 7.52 29.734 -4.672 1 90.94 437 PHE B N 1
ATOM 10147 C CA . PHE B 1 437 ? 6.738 28.859 -5.535 1 90.94 437 PHE B CA 1
ATOM 10148 C C . PHE B 1 437 ? 5.469 29.547 -6.008 1 90.94 437 PHE B C 1
ATOM 10150 O O . PHE B 1 437 ? 4.633 29.953 -5.195 1 90.94 437 PHE B O 1
ATOM 10157 N N . LYS B 1 438 ? 5.371 29.828 -7.215 1 87.56 438 LYS B N 1
ATOM 10158 C CA . LYS B 1 438 ? 4.191 30.453 -7.801 1 87.56 438 LYS B CA 1
ATOM 10159 C C . LYS B 1 438 ? 3.658 29.641 -8.977 1 87.56 438 LYS B C 1
ATOM 10161 O O . LYS B 1 438 ? 4.195 29.719 -10.086 1 87.56 438 LYS B O 1
ATOM 10166 N N . ALA B 1 439 ? 2.566 29.031 -8.75 1 94.12 439 ALA B N 1
ATOM 10167 C CA . ALA B 1 439 ? 1.951 28.234 -9.812 1 94.12 439 ALA B CA 1
ATOM 10168 C C . ALA B 1 439 ? 0.967 29.062 -10.625 1 94.12 439 ALA B C 1
ATOM 10170 O O . ALA B 1 439 ? 0.382 30.031 -10.117 1 94.12 439 ALA B O 1
ATOM 10171 N N . ARG B 1 440 ? 0.807 28.766 -11.852 1 95.69 440 ARG B N 1
ATOM 10172 C CA . ARG B 1 440 ? -0.179 29.391 -12.727 1 95.69 440 ARG B CA 1
ATOM 10173 C C . ARG B 1 440 ? -1.529 28.688 -12.625 1 95.69 440 ARG B C 1
ATOM 10175 O O . ARG B 1 440 ? -2.562 29.266 -12.969 1 95.69 440 ARG B O 1
ATOM 10182 N N . VAL B 1 441 ? -1.485 27.5 -12.211 1 98.06 441 VAL B N 1
ATOM 10183 C CA . VAL B 1 441 ? -2.664 26.641 -12.086 1 98.06 441 VAL B CA 1
ATOM 10184 C C . VAL B 1 441 ? -2.986 26.422 -10.609 1 98.06 441 VAL B C 1
ATOM 10186 O O . VAL B 1 441 ? -2.082 26.359 -9.773 1 98.06 441 VAL B O 1
ATOM 10189 N N . ALA B 1 442 ? -4.234 26.391 -10.305 1 98.44 442 ALA B N 1
ATOM 10190 C CA . ALA B 1 442 ? -4.648 26.047 -8.945 1 98.44 442 ALA B CA 1
ATOM 10191 C C . ALA B 1 442 ? -5.742 24.984 -8.961 1 98.44 442 ALA B C 1
ATOM 10193 O O . ALA B 1 442 ? -6.457 24.828 -9.953 1 98.44 442 ALA B O 1
ATOM 10194 N N . PHE B 1 443 ? -5.785 24.219 -7.957 1 98.25 443 PHE B N 1
ATOM 10195 C CA . PHE B 1 443 ? -6.914 23.328 -7.68 1 98.25 443 PHE B CA 1
ATOM 10196 C C . PHE B 1 443 ? -7.848 23.953 -6.648 1 98.25 443 PHE B C 1
ATOM 10198 O O . PHE B 1 443 ? -7.402 24.406 -5.594 1 98.25 443 PHE B O 1
ATOM 10205 N N . GLY B 1 444 ? -9.133 24.016 -6.98 1 98.31 444 GLY B N 1
ATOM 10206 C CA . GLY B 1 444 ? -10.117 24.562 -6.059 1 98.31 444 GLY B CA 1
ATOM 10207 C C . GLY B 1 444 ? -10.711 23.516 -5.137 1 98.31 444 GLY B C 1
ATOM 10208 O O . GLY B 1 444 ? -11.398 22.594 -5.59 1 98.31 444 GLY B O 1
ATOM 10209 N N . MET B 1 445 ? -10.477 23.703 -3.908 1 96.44 445 MET B N 1
ATOM 10210 C CA . MET B 1 445 ? -10.992 22.781 -2.906 1 96.44 445 MET B CA 1
ATOM 10211 C C . MET B 1 445 ? -12.305 23.281 -2.314 1 96.44 445 MET B C 1
ATOM 10213 O O . MET B 1 445 ? -12.5 24.5 -2.188 1 96.44 445 MET B O 1
ATOM 10217 N N . TYR B 1 446 ? -13.188 22.406 -2.049 1 96.88 446 TYR B N 1
ATOM 10218 C CA . TYR B 1 446 ? -14.461 22.688 -1.389 1 96.88 446 TYR B CA 1
ATOM 10219 C C . TYR B 1 446 ? -14.648 21.766 -0.182 1 96.88 446 TYR B C 1
ATOM 10221 O O . TYR B 1 446 ? -14.805 20.562 -0.331 1 96.88 446 TYR B O 1
ATOM 10229 N N . GLU B 1 447 ? -14.664 22.234 1.02 1 94.12 447 GLU B N 1
ATOM 10230 C CA . GLU B 1 447 ? -14.469 21.547 2.289 1 94.12 447 GLU B CA 1
ATOM 10231 C C . GLU B 1 447 ? -15.508 20.453 2.486 1 94.12 447 GLU B C 1
ATOM 10233 O O . GLU B 1 447 ? -15.18 19.344 2.926 1 94.12 447 GLU B O 1
ATOM 10238 N N . PRO B 1 448 ? -16.797 20.672 2.16 1 94.56 448 PRO B N 1
ATOM 10239 C CA . PRO B 1 448 ? -17.797 19.625 2.438 1 94.56 448 PRO B CA 1
ATOM 10240 C C . PRO B 1 448 ? -17.5 18.328 1.684 1 94.56 448 PRO B C 1
ATOM 10242 O O . PRO B 1 448 ? -17.906 17.25 2.127 1 94.56 448 PRO B O 1
ATOM 10245 N N . TYR B 1 449 ? -16.797 18.469 0.568 1 95.38 449 TYR B N 1
ATOM 10246 C CA . TYR B 1 449 ? -16.469 17.266 -0.21 1 95.38 449 TYR B CA 1
ATOM 10247 C C . TYR B 1 449 ? -15.531 16.359 0.562 1 95.38 449 TYR B C 1
ATOM 10249 O O . TYR B 1 449 ? -15.602 15.133 0.436 1 95.38 449 TYR B O 1
ATOM 10257 N N . GLU B 1 450 ? -14.648 16.922 1.319 1 91.25 450 GLU B N 1
ATOM 10258 C CA . GLU B 1 450 ? -13.68 16.156 2.098 1 91.25 450 GLU B CA 1
ATOM 10259 C C . GLU B 1 450 ? -14.375 15.305 3.16 1 91.25 450 GLU B C 1
ATOM 10261 O O . GLU B 1 450 ? -13.984 14.164 3.398 1 91.25 450 GLU B O 1
ATOM 10266 N N . ALA B 1 451 ? -15.383 15.875 3.785 1 88.56 451 ALA B N 1
ATOM 10267 C CA . ALA B 1 451 ? -16.109 15.141 4.816 1 88.56 451 ALA B CA 1
ATOM 10268 C C . ALA B 1 451 ? -16.797 13.914 4.227 1 88.56 451 ALA B C 1
ATOM 10270 O O . ALA B 1 451 ? -16.781 12.836 4.828 1 88.56 451 ALA B O 1
ATOM 10271 N N . LEU B 1 452 ? -17.375 14.133 3.07 1 92.06 452 LEU B N 1
ATOM 10272 C CA . LEU B 1 452 ? -18.047 13.016 2.416 1 92.06 452 LEU B CA 1
ATOM 10273 C C . LEU B 1 452 ? -17.062 11.914 2.061 1 92.06 452 LEU B C 1
ATOM 10275 O O . LEU B 1 452 ? -17.359 10.727 2.23 1 92.06 452 LEU B O 1
ATOM 10279 N N . ASN B 1 453 ? -15.992 12.32 1.555 1 90.75 453 ASN B N 1
ATOM 10280 C CA . ASN B 1 453 ? -14.961 11.344 1.222 1 90.75 453 ASN B CA 1
ATOM 10281 C C . ASN B 1 453 ? -14.5 10.57 2.453 1 90.75 453 ASN B C 1
ATOM 10283 O O . ASN B 1 453 ? -14.328 9.352 2.395 1 90.75 453 ASN B O 1
ATOM 10287 N N . LEU B 1 454 ? -14.328 11.242 3.539 1 85.5 454 LEU B N 1
ATOM 10288 C CA . LEU B 1 454 ? -13.867 10.625 4.781 1 85.5 454 LEU B CA 1
ATOM 10289 C C . LEU B 1 454 ? -14.859 9.578 5.27 1 85.5 454 LEU B C 1
ATOM 10291 O O . LEU B 1 454 ? -14.461 8.508 5.727 1 85.5 454 LEU B O 1
ATOM 10295 N N . TRP B 1 455 ? -16.141 9.961 5.129 1 86.75 455 TRP B N 1
ATOM 10296 C CA . TRP B 1 455 ? -17.188 9.078 5.648 1 86.75 455 TRP B CA 1
ATOM 10297 C C . TRP B 1 455 ? -17.469 7.941 4.676 1 86.75 455 TRP B C 1
ATOM 10299 O O . TRP B 1 455 ? -18.016 6.906 5.066 1 86.75 455 TRP B O 1
ATOM 10309 N N . GLY B 1 456 ? -17.125 8.211 3.467 1 87.25 456 GLY B N 1
ATOM 10310 C CA . GLY B 1 456 ? -17.516 7.27 2.436 1 87.25 456 GLY B CA 1
ATOM 10311 C C . GLY B 1 456 ? -19.031 7.172 2.27 1 87.25 456 GLY B C 1
ATOM 10312 O O . GLY B 1 456 ? -19.547 6.109 1.932 1 87.25 456 GLY B O 1
ATOM 10313 N N . TYR B 1 457 ? -19.703 8.227 2.643 1 87.5 457 TYR B N 1
ATOM 10314 C CA . TYR B 1 457 ? -21.172 8.219 2.609 1 87.5 457 TYR B CA 1
ATOM 10315 C C . TYR B 1 457 ? -21.703 9.398 1.812 1 87.5 457 TYR B C 1
ATOM 10317 O O . TYR B 1 457 ? -21.156 10.5 1.876 1 87.5 457 TYR B O 1
ATOM 10325 N N . LYS B 1 458 ? -22.75 9.055 1.084 1 89 458 LYS B N 1
ATOM 10326 C CA . LYS B 1 458 ? -23.547 10.047 0.358 1 89 458 LYS B CA 1
ATOM 10327 C C . LYS B 1 458 ? -25.016 9.656 0.302 1 89 458 LYS B C 1
ATOM 10329 O O . LYS B 1 458 ? -25.344 8.477 0.394 1 89 458 LYS B O 1
ATOM 10334 N N . PRO B 1 459 ? -25.828 10.695 0.19 1 92.06 459 PRO B N 1
ATOM 10335 C CA . PRO B 1 459 ? -27.234 10.359 -0.066 1 92.06 459 PRO B CA 1
ATOM 10336 C C . PRO B 1 459 ? -27.422 9.516 -1.321 1 92.06 459 PRO B C 1
ATOM 10338 O O . PRO B 1 459 ? -26.672 9.664 -2.289 1 92.06 459 PRO B O 1
ATOM 10341 N N . GLU B 1 460 ? -28.438 8.695 -1.266 1 90.69 460 GLU B N 1
ATOM 10342 C CA . GLU B 1 460 ? -28.734 7.805 -2.389 1 90.69 460 GLU B CA 1
ATOM 10343 C C . GLU B 1 460 ? -29.047 8.602 -3.654 1 90.69 460 GLU B C 1
ATOM 10345 O O . GLU B 1 460 ? -28.812 8.125 -4.766 1 90.69 460 GLU B O 1
ATOM 10350 N N . SER B 1 461 ? -29.516 9.828 -3.461 1 92.12 461 SER B N 1
ATOM 10351 C CA . SER B 1 461 ? -29.922 10.648 -4.594 1 92.12 461 SER B CA 1
ATOM 10352 C C . SER B 1 461 ? -28.719 11.188 -5.348 1 92.12 461 SER B C 1
ATOM 10354 O O . SER B 1 461 ? -28.844 11.672 -6.477 1 92.12 461 SER B O 1
ATOM 10356 N N . PHE B 1 462 ? -27.547 11.102 -4.777 1 95.81 462 PHE B N 1
ATOM 10357 C CA . PHE B 1 462 ? -26.359 11.609 -5.43 1 95.81 462 PHE B CA 1
ATOM 10358 C C . PHE B 1 462 ? -25.953 10.727 -6.605 1 95.81 462 PHE B C 1
ATOM 10360 O O . PHE B 1 462 ? -26.047 9.5 -6.523 1 95.81 462 PHE B O 1
ATOM 10367 N N . GLU B 1 463 ? -25.562 11.383 -7.633 1 96 463 GLU B N 1
ATOM 10368 C CA . GLU B 1 463 ? -25.141 10.68 -8.836 1 96 463 GLU B CA 1
ATOM 10369 C C . GLU B 1 463 ? -23.641 10.391 -8.805 1 96 463 GLU B C 1
ATOM 10371 O O . GLU B 1 463 ? -23.188 9.344 -9.266 1 96 463 GLU B O 1
ATOM 10376 N N . GLU B 1 464 ? -22.891 11.227 -8.273 1 96.06 464 GLU B N 1
ATOM 10377 C CA . GLU B 1 464 ? -21.438 11.109 -8.328 1 96.06 464 GLU B CA 1
ATOM 10378 C C . GLU B 1 464 ? -20.891 10.344 -7.125 1 96.06 464 GLU B C 1
ATOM 10380 O O . GLU B 1 464 ? -21.516 10.328 -6.062 1 96.06 464 GLU B O 1
ATOM 10385 N N . SER B 1 465 ? -19.766 9.633 -7.348 1 95.38 465 SER B N 1
ATOM 10386 C CA . SER B 1 465 ? -19.047 8.938 -6.277 1 95.38 465 SER B CA 1
ATOM 10387 C C . SER B 1 465 ? -18.328 9.922 -5.371 1 95.38 465 SER B C 1
ATOM 10389 O O . SER B 1 465 ? -17.75 10.906 -5.848 1 95.38 465 SER B O 1
ATOM 10391 N N . VAL B 1 466 ? -18.266 9.57 -4.09 1 95.44 466 VAL B N 1
ATOM 10392 C CA . VAL B 1 466 ? -17.578 10.453 -3.15 1 95.44 466 VAL B CA 1
ATOM 10393 C C . VAL B 1 466 ? -16.234 9.859 -2.758 1 95.44 466 VAL B C 1
ATOM 10395 O O . VAL B 1 466 ? -15.617 10.289 -1.782 1 95.44 466 VAL B O 1
ATOM 10398 N N . ASN B 1 467 ? -15.805 8.781 -3.488 1 93.69 467 ASN B N 1
ATOM 10399 C CA . ASN B 1 467 ? -14.5 8.172 -3.244 1 93.69 467 ASN B CA 1
ATOM 10400 C C . ASN B 1 467 ? -13.367 9.016 -3.824 1 93.69 467 ASN B C 1
ATOM 10402 O O . ASN B 1 467 ? -12.664 8.57 -4.73 1 93.69 467 ASN B O 1
ATOM 10406 N N . LEU B 1 468 ? -13.086 10.062 -3.252 1 92.88 468 LEU B N 1
ATOM 10407 C CA . LEU B 1 468 ? -12.086 11 -3.756 1 92.88 468 LEU B CA 1
ATOM 10408 C C . LEU B 1 468 ? -10.672 10.469 -3.525 1 92.88 468 LEU B C 1
ATOM 10410 O O . LEU B 1 468 ? -9.727 10.93 -4.168 1 92.88 468 LEU B O 1
ATOM 10414 N N . ASN B 1 469 ? -10.477 9.555 -2.617 1 87.31 469 ASN B N 1
ATOM 10415 C CA . ASN B 1 469 ? -9.18 8.906 -2.457 1 87.31 469 ASN B CA 1
ATOM 10416 C C . ASN B 1 469 ? -8.734 8.219 -3.744 1 87.31 469 ASN B C 1
ATOM 10418 O O . ASN B 1 469 ? -7.555 8.234 -4.086 1 87.31 469 ASN B O 1
ATOM 10422 N N . GLU B 1 470 ? -9.727 7.711 -4.375 1 88.31 470 GLU B N 1
ATOM 10423 C CA . GLU B 1 470 ? -9.422 7.016 -5.621 1 88.31 470 GLU B CA 1
ATOM 10424 C C . GLU B 1 470 ? -9.305 7.996 -6.785 1 88.31 470 GLU B C 1
ATOM 10426 O O . GLU B 1 470 ? -8.367 7.902 -7.586 1 88.31 470 GLU B O 1
ATOM 10431 N N . TYR B 1 471 ? -10.164 8.961 -6.863 1 92.94 471 TYR B N 1
ATOM 10432 C CA . TYR B 1 471 ? -10.312 9.695 -8.109 1 92.94 471 TYR B CA 1
ATOM 10433 C C . TYR B 1 471 ? -9.547 11.016 -8.055 1 92.94 471 TYR B C 1
ATOM 10435 O O . TYR B 1 471 ? -9.266 11.625 -9.094 1 92.94 471 TYR B O 1
ATOM 10443 N N . LEU B 1 472 ? -9.242 11.367 -6.852 1 92.25 472 LEU B N 1
ATOM 10444 C CA . LEU B 1 472 ? -8.562 12.656 -6.727 1 92.25 472 LEU B CA 1
ATOM 10445 C C . LEU B 1 472 ? -7.188 12.484 -6.09 1 92.25 472 LEU B C 1
ATOM 10447 O O . LEU B 1 472 ? -6.184 12.945 -6.641 1 92.25 472 LEU B O 1
ATOM 10451 N N . PHE B 1 473 ? -7.094 11.68 -5.027 1 87.56 473 PHE B N 1
ATOM 10452 C CA . PHE B 1 473 ? -5.906 11.68 -4.18 1 87.56 473 PHE B CA 1
ATOM 10453 C C . PHE B 1 473 ? -5.059 10.445 -4.438 1 87.56 473 PHE B C 1
ATOM 10455 O O . PHE B 1 473 ? -3.871 10.422 -4.105 1 87.56 473 PHE B O 1
ATOM 10462 N N . GLY B 1 474 ? -5.703 9.461 -5.008 1 78.06 474 GLY B N 1
ATOM 10463 C CA . GLY B 1 474 ? -5.059 8.164 -5.137 1 78.06 474 GLY B CA 1
ATOM 10464 C C . GLY B 1 474 ? -3.93 8.156 -6.152 1 78.06 474 GLY B C 1
ATOM 10465 O O . GLY B 1 474 ? -3.615 9.195 -6.746 1 78.06 474 GLY B O 1
ATOM 10466 N N . GLU B 1 475 ? -3.34 7.035 -6.332 1 77.12 475 GLU B N 1
ATOM 10467 C CA . GLU B 1 475 ? -2.213 6.812 -7.234 1 77.12 475 GLU B CA 1
ATOM 10468 C C . GLU B 1 475 ? -2.572 7.184 -8.672 1 77.12 475 GLU B C 1
ATOM 10470 O O . GLU B 1 475 ? -1.716 7.637 -9.43 1 77.12 475 GLU B O 1
ATOM 10475 N N . ARG B 1 476 ? -3.801 7.047 -8.898 1 83.56 476 ARG B N 1
ATOM 10476 C CA . ARG B 1 476 ? -4.246 7.332 -10.258 1 83.56 476 ARG B CA 1
ATOM 10477 C C . ARG B 1 476 ? -5.117 8.586 -10.297 1 83.56 476 ARG B C 1
ATOM 10479 O O . ARG B 1 476 ? -5.766 8.867 -11.312 1 83.56 476 ARG B O 1
ATOM 10486 N N . GLY B 1 477 ? -5.121 9.297 -9.266 1 91 477 GLY B N 1
ATOM 10487 C CA . GLY B 1 477 ? -6.039 10.422 -9.148 1 91 477 GLY B CA 1
ATOM 10488 C C . GLY B 1 477 ? -5.652 11.602 -10.016 1 91 477 GLY B C 1
ATOM 10489 O O . GLY B 1 477 ? -4.531 11.664 -10.531 1 91 477 GLY B O 1
ATOM 10490 N N . LEU B 1 478 ? -6.539 12.516 -10.156 1 95.94 478 LEU B N 1
ATOM 10491 C CA . LEU B 1 478 ? -6.387 13.727 -10.953 1 95.94 478 LEU B CA 1
ATOM 10492 C C . LEU B 1 478 ? -5.16 14.516 -10.516 1 95.94 478 LEU B C 1
ATOM 10494 O O . LEU B 1 478 ? -4.438 15.062 -11.352 1 95.94 478 LEU B O 1
ATOM 10498 N N . LEU B 1 479 ? -4.93 14.57 -9.25 1 96.12 479 LEU B N 1
ATOM 10499 C CA . LEU B 1 479 ? -3.828 15.383 -8.742 1 96.12 479 LEU B CA 1
ATOM 10500 C C . LEU B 1 479 ? -2.484 14.766 -9.117 1 96.12 479 LEU B C 1
ATOM 10502 O O . LEU B 1 479 ? -1.526 15.484 -9.406 1 96.12 479 LEU B O 1
ATOM 10506 N N . THR B 1 480 ? -2.398 13.477 -9.078 1 92.5 480 THR B N 1
ATOM 10507 C CA . THR B 1 480 ? -1.204 12.797 -9.57 1 92.5 480 THR B CA 1
ATOM 10508 C C . THR B 1 480 ? -1.017 13.039 -11.062 1 92.5 480 THR B C 1
ATOM 10510 O O . THR B 1 480 ? 0.105 13.266 -11.523 1 92.5 480 THR B O 1
ATOM 10513 N N . LEU B 1 481 ? -2.121 13.023 -11.805 1 93.94 481 LEU B N 1
ATOM 10514 C CA . LEU B 1 481 ? -2.064 13.305 -13.234 1 93.94 481 LEU B CA 1
ATOM 10515 C C . LEU B 1 481 ? -1.479 14.688 -13.492 1 93.94 481 LEU B C 1
ATOM 10517 O O . LEU B 1 481 ? -0.607 14.844 -14.352 1 93.94 481 LEU B O 1
ATOM 10521 N N . LEU B 1 482 ? -1.943 15.664 -12.766 1 95.69 482 LEU B N 1
ATOM 10522 C CA . LEU B 1 482 ? -1.446 17.031 -12.961 1 95.69 482 LEU B CA 1
ATOM 10523 C C . LEU B 1 482 ? 0.038 17.109 -12.617 1 95.69 482 LEU B C 1
ATOM 10525 O O . LEU B 1 482 ? 0.822 17.672 -13.391 1 95.69 482 LEU B O 1
ATOM 10529 N N . ALA B 1 483 ? 0.396 16.516 -11.5 1 93.62 483 ALA B N 1
ATOM 10530 C CA . ALA B 1 483 ? 1.793 16.547 -11.07 1 93.62 483 ALA B CA 1
ATOM 10531 C C . ALA B 1 483 ? 2.697 15.883 -12.102 1 93.62 483 ALA B C 1
ATOM 10533 O O . ALA B 1 483 ? 3.734 16.438 -12.477 1 93.62 483 ALA B O 1
ATOM 10534 N N . MET B 1 484 ? 2.279 14.781 -12.594 1 91.62 484 MET B N 1
ATOM 10535 C CA . MET B 1 484 ? 3.1 13.992 -13.508 1 91.62 484 MET B CA 1
ATOM 10536 C C . MET B 1 484 ? 3.053 14.57 -14.922 1 91.62 484 MET B C 1
ATOM 10538 O O . MET B 1 484 ? 3.838 14.18 -15.781 1 91.62 484 MET B O 1
ATOM 10542 N N . SER B 1 485 ? 2.15 15.523 -15.125 1 92.88 485 SER B N 1
ATOM 10543 C CA . SER B 1 485 ? 2.102 16.25 -16.391 1 92.88 485 SER B CA 1
ATOM 10544 C C . SER B 1 485 ? 2.926 17.531 -16.328 1 92.88 485 SER B C 1
ATOM 10546 O O . SER B 1 485 ? 2.822 18.375 -17.219 1 92.88 485 SER B O 1
ATOM 10548 N N . ASN B 1 486 ? 3.746 17.688 -15.25 1 93.44 486 ASN B N 1
ATOM 10549 C CA . ASN B 1 486 ? 4.539 18.891 -15.016 1 93.44 486 ASN B CA 1
ATOM 10550 C C . ASN B 1 486 ? 3.672 20.141 -15.031 1 93.44 486 ASN B C 1
ATOM 10552 O O . ASN B 1 486 ? 3.988 21.109 -15.727 1 93.44 486 ASN B O 1
ATOM 10556 N N . VAL B 1 487 ? 2.566 20 -14.375 1 95.44 487 VAL B N 1
ATOM 10557 C CA . VAL B 1 487 ? 1.69 21.125 -14.094 1 95.44 487 VAL B CA 1
ATOM 10558 C C . VAL B 1 487 ? 1.678 21.406 -12.594 1 95.44 487 VAL B C 1
ATOM 10560 O O . VAL B 1 487 ? 0.733 21.031 -11.891 1 95.44 487 VAL B O 1
ATOM 10563 N N . PRO B 1 488 ? 2.744 22.016 -12.148 1 94.81 488 PRO B N 1
ATOM 10564 C CA . PRO B 1 488 ? 2.689 22.391 -10.734 1 94.81 488 PRO B CA 1
ATOM 10565 C C . PRO B 1 488 ? 1.453 23.219 -10.398 1 94.81 488 PRO B C 1
ATOM 10567 O O . PRO B 1 488 ? 1.04 24.078 -11.188 1 94.81 488 PRO B O 1
ATOM 10570 N N . PHE B 1 489 ? 0.841 22.953 -9.258 1 97 489 PHE B N 1
ATOM 10571 C CA . PHE B 1 489 ? -0.393 23.672 -8.945 1 97 489 PHE B CA 1
ATOM 10572 C C . PHE B 1 489 ? -0.445 24.047 -7.473 1 97 489 PHE B C 1
ATOM 10574 O O . PHE B 1 489 ? 0.182 23.391 -6.637 1 97 489 PHE B O 1
ATOM 10581 N N . ASP B 1 490 ? -1.111 25.109 -7.227 1 96.81 490 ASP B N 1
ATOM 10582 C CA . ASP B 1 490 ? -1.5 25.5 -5.879 1 96.81 490 ASP B CA 1
ATOM 10583 C C . ASP B 1 490 ? -2.902 25 -5.539 1 96.81 490 ASP B C 1
ATOM 10585 O O . ASP B 1 490 ? -3.564 24.375 -6.371 1 96.81 490 ASP B O 1
ATOM 10589 N N . VAL B 1 491 ? -3.254 25.203 -4.312 1 97.06 491 VAL B N 1
ATOM 10590 C CA . VAL B 1 491 ? -4.605 24.859 -3.881 1 97.06 491 VAL B CA 1
ATOM 10591 C C . VAL B 1 491 ? -5.27 26.094 -3.26 1 97.06 491 VAL B C 1
ATOM 10593 O O . VAL B 1 491 ? -4.633 26.844 -2.514 1 97.06 491 VAL B O 1
ATOM 10596 N N . ILE B 1 492 ? -6.438 26.359 -3.623 1 97.56 492 ILE B N 1
ATOM 10597 C CA . ILE B 1 492 ? -7.18 27.469 -3.021 1 97.56 492 ILE B CA 1
ATOM 10598 C C . ILE B 1 492 ? -8.5 26.953 -2.449 1 97.56 492 ILE B C 1
ATOM 10600 O O . ILE B 1 492 ? -9.016 25.922 -2.896 1 97.56 492 ILE B O 1
ATOM 10604 N N . ASP B 1 493 ? -8.992 27.531 -1.454 1 97.38 493 ASP B N 1
ATOM 10605 C CA . ASP B 1 493 ? -10.312 27.281 -0.883 1 97.38 493 ASP B CA 1
ATOM 10606 C C . ASP B 1 493 ? -11.391 28.109 -1.585 1 97.38 493 ASP B C 1
ATOM 10608 O O . ASP B 1 493 ? -11.398 29.328 -1.489 1 97.38 493 ASP B O 1
ATOM 10612 N N . LEU B 1 494 ? -12.289 27.484 -2.178 1 98.12 494 LEU B N 1
ATOM 10613 C CA . LEU B 1 494 ? -13.281 28.156 -2.998 1 98.12 494 LEU B CA 1
ATOM 10614 C C . LEU B 1 494 ? -14.258 28.953 -2.127 1 98.12 494 LEU B C 1
ATOM 10616 O O . LEU B 1 494 ? -14.945 29.844 -2.617 1 98.12 494 LEU B O 1
ATOM 10620 N N . GLU B 1 495 ? -14.312 28.594 -0.897 1 96.94 495 GLU B N 1
ATOM 10621 C CA . GLU B 1 495 ? -15.234 29.297 -0.008 1 96.94 495 GLU B CA 1
ATOM 10622 C C . GLU B 1 495 ? -14.602 30.578 0.538 1 96.94 495 GLU B C 1
ATOM 10624 O O . GLU B 1 495 ? -15.289 31.562 0.772 1 96.94 495 GLU B O 1
ATOM 10629 N N . ILE B 1 496 ? -13.305 30.562 0.715 1 96.62 496 ILE B N 1
ATOM 10630 C CA . ILE B 1 496 ? -12.617 31.656 1.417 1 96.62 496 ILE B CA 1
ATOM 10631 C C . ILE B 1 496 ? -11.984 32.594 0.406 1 96.62 496 ILE B C 1
ATOM 10633 O O . ILE B 1 496 ? -11.891 33.812 0.653 1 96.62 496 ILE B O 1
ATOM 10637 N N . SER B 1 497 ? -11.523 32.156 -0.711 1 97.75 497 SER B N 1
ATOM 10638 C CA . SER B 1 497 ? -10.75 32.938 -1.665 1 97.75 497 SER B CA 1
ATOM 10639 C C . SER B 1 497 ? -11.578 34.062 -2.252 1 97.75 497 SER B C 1
ATOM 10641 O O . SER B 1 497 ? -12.766 33.906 -2.545 1 97.75 497 SER B O 1
ATOM 10643 N N . THR B 1 498 ? -10.961 35.219 -2.369 1 97.69 498 THR B N 1
ATOM 10644 C CA . THR B 1 498 ? -11.586 36.344 -3.076 1 97.69 498 THR B CA 1
ATOM 10645 C C . THR B 1 498 ? -11.422 36.156 -4.586 1 97.69 498 THR B C 1
ATOM 10647 O O . THR B 1 498 ? -10.609 35.375 -5.047 1 97.69 498 THR B O 1
ATOM 10650 N N . LEU B 1 499 ? -12.219 36.875 -5.258 1 98.12 499 LEU B N 1
ATOM 10651 C CA . LEU B 1 499 ? -12.102 36.875 -6.715 1 98.12 499 LEU B CA 1
ATOM 10652 C C . LEU B 1 499 ? -10.711 37.312 -7.145 1 98.12 499 LEU B C 1
ATOM 10654 O O . LEU B 1 499 ? -10.133 36.75 -8.086 1 98.12 499 LEU B O 1
ATOM 10658 N N . GLU B 1 500 ? -10.172 38.281 -6.48 1 98 500 GLU B N 1
ATOM 10659 C CA . GLU B 1 500 ? -8.844 38.781 -6.793 1 98 500 GLU B CA 1
ATOM 10660 C C . GLU B 1 500 ? -7.785 37.719 -6.613 1 98 500 GLU B C 1
ATOM 10662 O O . GLU B 1 500 ? -6.867 37.594 -7.43 1 98 500 GLU B O 1
ATOM 10667 N N . GLU B 1 501 ? -7.91 37 -5.586 1 97.62 501 GLU B N 1
ATOM 10668 C CA . GLU B 1 501 ? -6.988 35.875 -5.34 1 97.62 501 GLU B CA 1
ATOM 10669 C C . GLU B 1 501 ? -7.102 34.812 -6.43 1 97.62 501 GLU B C 1
ATOM 10671 O O . GLU B 1 501 ? -6.09 34.281 -6.898 1 97.62 501 GLU B O 1
ATOM 10676 N N . MET B 1 502 ? -8.32 34.531 -6.789 1 98.56 502 MET B N 1
ATOM 10677 C CA . MET B 1 502 ? -8.562 33.531 -7.809 1 98.56 502 MET B CA 1
ATOM 10678 C C . MET B 1 502 ? -7.973 33.938 -9.148 1 98.56 502 MET B C 1
ATOM 10680 O O . MET B 1 502 ? -7.398 33.125 -9.867 1 98.56 502 MET B O 1
ATOM 10684 N N . LEU B 1 503 ? -8.078 35.188 -9.438 1 98.31 503 LEU B N 1
ATOM 10685 C CA . LEU B 1 503 ? -7.656 35.719 -10.734 1 98.31 503 LEU B CA 1
ATOM 10686 C C . LEU B 1 503 ? -6.137 35.781 -10.828 1 98.31 503 LEU B C 1
ATOM 10688 O O . LEU B 1 503 ? -5.586 36.031 -11.898 1 98.31 503 LEU B O 1
ATOM 10692 N N . GLN B 1 504 ? -5.445 35.5 -9.719 1 97.06 504 GLN B N 1
ATOM 10693 C CA . GLN B 1 504 ? -3.99 35.406 -9.773 1 97.06 504 GLN B CA 1
ATOM 10694 C C . GLN B 1 504 ? -3.568 34.125 -10.516 1 97.06 504 GLN B C 1
ATOM 10696 O O . GLN B 1 504 ? -2.42 34 -10.945 1 97.06 504 GLN B O 1
ATOM 10701 N N . TYR B 1 505 ? -4.477 33.219 -10.656 1 97.94 505 TYR B N 1
ATOM 10702 C CA . TYR B 1 505 ? -4.211 31.969 -11.359 1 97.94 505 TYR B CA 1
ATOM 10703 C C . TYR B 1 505 ? -4.828 31.984 -12.75 1 97.94 505 TYR B C 1
ATOM 10705 O O . TYR B 1 505 ? -5.961 32.438 -12.93 1 97.94 505 TYR B O 1
ATOM 10713 N N . GLU B 1 506 ? -4.121 31.484 -13.664 1 98 506 GLU B N 1
ATOM 10714 C CA . GLU B 1 506 ? -4.59 31.469 -15.039 1 98 506 GLU B CA 1
ATOM 10715 C C . GLU B 1 506 ? -5.637 30.375 -15.258 1 98 506 GLU B C 1
ATOM 10717 O O . GLU B 1 506 ? -6.434 30.453 -16.188 1 98 506 GLU B O 1
ATOM 10722 N N . GLN B 1 507 ? -5.578 29.391 -14.469 1 98.69 507 GLN B N 1
ATOM 10723 C CA . GLN B 1 507 ? -6.492 28.266 -14.586 1 98.69 507 GLN B CA 1
ATOM 10724 C C . GLN B 1 507 ? -6.801 27.656 -13.227 1 98.69 507 GLN B C 1
ATOM 10726 O O . GLN B 1 507 ? -5.914 27.531 -12.375 1 98.69 507 GLN B O 1
ATOM 10731 N N . ILE B 1 508 ? -8.047 27.328 -13.016 1 98.88 508 ILE B N 1
ATOM 10732 C CA . ILE B 1 508 ? -8.453 26.656 -11.789 1 98.88 508 ILE B CA 1
ATOM 10733 C C . ILE B 1 508 ? -9.18 25.359 -12.133 1 98.88 508 ILE B C 1
ATOM 10735 O O . ILE B 1 508 ? -10.109 25.359 -12.938 1 98.88 508 ILE B O 1
ATOM 10739 N N . TRP B 1 509 ? -8.711 24.25 -11.594 1 98.88 509 TRP B N 1
ATOM 10740 C CA . TRP B 1 509 ? -9.344 22.953 -11.719 1 98.88 509 TRP B CA 1
ATOM 10741 C C . TRP B 1 509 ? -10.273 22.688 -10.539 1 98.88 509 TRP B C 1
ATOM 10743 O O . TRP B 1 509 ? -9.922 22.953 -9.391 1 98.88 509 TRP B O 1
ATOM 10753 N N . VAL B 1 510 ? -11.469 22.172 -10.789 1 98.62 510 VAL B N 1
ATOM 10754 C CA . VAL B 1 510 ? -12.438 21.859 -9.75 1 98.62 510 VAL B CA 1
ATOM 10755 C C . VAL B 1 510 ? -13.023 20.469 -10 1 98.62 510 VAL B C 1
ATOM 10757 O O . VAL B 1 510 ? -13.461 20.156 -11.109 1 98.62 510 VAL B O 1
ATOM 10760 N N . TYR B 1 511 ? -12.898 19.594 -9.055 1 97.94 511 TYR B N 1
ATOM 10761 C CA . TYR B 1 511 ? -13.641 18.344 -9.047 1 97.94 511 TYR B CA 1
ATOM 10762 C C . TYR B 1 511 ? -15 18.516 -8.375 1 97.94 511 TYR B C 1
ATOM 10764 O O . TYR B 1 511 ? -15.078 18.797 -7.176 1 97.94 511 TYR B O 1
ATOM 10772 N N . SER B 1 512 ? -16.031 18.375 -9.102 1 97.69 512 SER B N 1
ATOM 10773 C CA . SER B 1 512 ? -17.359 18.719 -8.609 1 97.69 512 SER B CA 1
ATOM 10774 C C . SER B 1 512 ? -18.172 17.484 -8.273 1 97.69 512 SER B C 1
ATOM 10776 O O . SER B 1 512 ? -18.062 16.453 -8.945 1 97.69 512 SER B O 1
ATOM 10778 N N . LEU B 1 513 ? -18.969 17.562 -7.219 1 97.69 513 LEU B N 1
ATOM 10779 C CA . LEU B 1 513 ? -19.984 16.562 -6.879 1 97.69 513 LEU B CA 1
ATOM 10780 C C . LEU B 1 513 ? -21.391 17.094 -7.156 1 97.69 513 LEU B C 1
ATOM 10782 O O . LEU B 1 513 ? -21.562 18.016 -7.949 1 97.69 513 LEU B O 1
ATOM 10786 N N . ASP B 1 514 ? -22.422 16.547 -6.543 1 98.06 514 ASP B N 1
ATOM 10787 C CA . ASP B 1 514 ? -23.828 16.812 -6.828 1 98.06 514 ASP B CA 1
ATOM 10788 C C . ASP B 1 514 ? -24.25 18.172 -6.262 1 98.06 514 ASP B C 1
ATOM 10790 O O . ASP B 1 514 ? -25.234 18.766 -6.715 1 98.06 514 ASP B O 1
ATOM 10794 N N . PHE B 1 515 ? -23.484 18.672 -5.363 1 98 515 PHE B N 1
ATOM 10795 C CA . PHE B 1 515 ? -23.875 19.922 -4.719 1 98 515 PHE B CA 1
ATOM 10796 C C . PHE B 1 515 ? -22.688 20.859 -4.59 1 98 515 PHE B C 1
ATOM 10798 O O . PHE B 1 515 ? -21.531 20.422 -4.621 1 98 515 PHE B O 1
ATOM 10805 N N . MET B 1 516 ? -22.938 22.125 -4.52 1 98.5 516 MET B N 1
ATOM 10806 C CA . MET B 1 516 ? -22 23.219 -4.281 1 98.5 516 MET B CA 1
ATOM 10807 C C . MET B 1 516 ? -22.719 24.469 -3.783 1 98.5 516 MET B C 1
ATOM 10809 O O . MET B 1 516 ? -23.828 24.781 -4.254 1 98.5 516 MET B O 1
ATOM 10813 N N . SER B 1 517 ? -22.156 25.125 -2.865 1 98 517 SER B N 1
ATOM 10814 C CA . SER B 1 517 ? -22.859 26.266 -2.289 1 98 517 SER B CA 1
ATOM 10815 C C . SER B 1 517 ? -23.172 27.312 -3.348 1 98 517 SER B C 1
ATOM 10817 O O . SER B 1 517 ? -22.438 27.438 -4.332 1 98 517 SER B O 1
ATOM 10819 N N . ARG B 1 518 ? -24.203 28.094 -3.109 1 97.75 518 ARG B N 1
ATOM 10820 C CA . ARG B 1 518 ? -24.594 29.188 -4.008 1 97.75 518 ARG B CA 1
ATOM 10821 C C . ARG B 1 518 ? -23.469 30.188 -4.168 1 97.75 518 ARG B C 1
ATOM 10823 O O . ARG B 1 518 ? -23.188 30.641 -5.281 1 97.75 518 ARG B O 1
ATOM 10830 N N . GLU B 1 519 ? -22.859 30.438 -3.131 1 97.81 519 GLU B N 1
ATOM 10831 C CA . GLU B 1 519 ? -21.797 31.438 -3.137 1 97.81 519 GLU B CA 1
ATOM 10832 C C . GLU B 1 519 ? -20.594 30.953 -3.961 1 97.81 519 GLU B C 1
ATOM 10834 O O . GLU B 1 519 ? -20 31.75 -4.707 1 97.81 519 GLU B O 1
ATOM 10839 N N . VAL B 1 520 ? -20.188 29.719 -3.83 1 98.56 520 VAL B N 1
ATOM 10840 C CA . VAL B 1 520 ? -19.062 29.188 -4.574 1 98.56 520 VAL B CA 1
ATOM 10841 C C . VAL B 1 520 ? -19.375 29.156 -6.066 1 98.56 520 VAL B C 1
ATOM 10843 O O . VAL B 1 520 ? -18.531 29.5 -6.895 1 98.56 520 VAL B O 1
ATOM 10846 N N . GLN B 1 521 ? -20.625 28.766 -6.422 1 98.69 521 GLN B N 1
ATOM 10847 C CA . GLN B 1 521 ? -21.031 28.797 -7.824 1 98.69 521 GLN B CA 1
ATOM 10848 C C . GLN B 1 521 ? -20.922 30.203 -8.406 1 98.69 521 GLN B C 1
ATOM 10850 O O . GLN B 1 521 ? -20.406 30.391 -9.508 1 98.69 521 GLN B O 1
ATOM 10855 N N . GLU B 1 522 ? -21.391 31.156 -7.637 1 98.44 522 GLU B N 1
ATOM 10856 C CA . GLU B 1 522 ? -21.328 32.562 -8.07 1 98.44 522 GLU B CA 1
ATOM 10857 C C . GLU B 1 522 ? -19.891 33.031 -8.242 1 98.44 522 GLU B C 1
ATOM 10859 O O . GLU B 1 522 ? -19.578 33.781 -9.156 1 98.44 522 GLU B O 1
ATOM 10864 N N . LYS B 1 523 ? -19.062 32.656 -7.379 1 98.25 523 LYS B N 1
ATOM 10865 C CA . LYS B 1 523 ? -17.656 33 -7.457 1 98.25 523 LYS B CA 1
ATOM 10866 C C . LYS B 1 523 ? -17 32.406 -8.703 1 98.25 523 LYS B C 1
ATOM 10868 O O . LYS B 1 523 ? -16.188 33.062 -9.352 1 98.25 523 LYS B O 1
ATOM 10873 N N . LEU B 1 524 ? -17.297 31.188 -9 1 98.81 524 LEU B N 1
ATOM 10874 C CA . LEU B 1 524 ? -16.75 30.547 -10.203 1 98.81 524 LEU B CA 1
ATOM 10875 C C . LEU B 1 524 ? -17.25 31.25 -11.461 1 98.81 524 LEU B C 1
ATOM 10877 O O . LEU B 1 524 ? -16.5 31.391 -12.43 1 98.81 524 LEU B O 1
ATOM 10881 N N . ILE B 1 525 ? -18.547 31.703 -11.414 1 98.69 525 ILE B N 1
ATOM 10882 C CA . ILE B 1 525 ? -19.109 32.469 -12.508 1 98.69 525 ILE B CA 1
ATOM 10883 C C . ILE B 1 525 ? -18.312 33.75 -12.719 1 98.69 525 ILE B C 1
ATOM 10885 O O . ILE B 1 525 ? -17.875 34.062 -13.828 1 98.69 525 ILE B O 1
ATOM 10889 N N . LYS B 1 526 ? -18.078 34.438 -11.648 1 98.75 526 LYS B N 1
ATOM 10890 C CA . LYS B 1 526 ? -17.344 35.688 -11.719 1 98.75 526 LYS B CA 1
ATOM 10891 C C . LYS B 1 526 ? -15.906 35.469 -12.172 1 98.75 526 LYS B C 1
ATOM 10893 O O . LYS B 1 526 ? -15.344 36.281 -12.898 1 98.75 526 LYS B O 1
ATOM 10898 N N . TYR B 1 527 ? -15.312 34.469 -11.688 1 98.75 527 TYR B N 1
ATOM 10899 C CA . TYR B 1 527 ? -13.945 34.125 -12.086 1 98.75 527 TYR B CA 1
ATOM 10900 C C . TYR B 1 527 ? -13.844 34 -13.602 1 98.75 527 TYR B C 1
ATOM 10902 O O . TYR B 1 527 ? -12.953 34.562 -14.227 1 98.75 527 TYR B O 1
ATOM 10910 N N . VAL B 1 528 ? -14.789 33.25 -14.227 1 98.75 528 VAL B N 1
ATOM 10911 C CA . VAL B 1 528 ? -14.789 33.031 -15.672 1 98.75 528 VAL B CA 1
ATOM 10912 C C . VAL B 1 528 ? -15.117 34.344 -16.375 1 98.75 528 VAL B C 1
ATOM 10914 O O . VAL B 1 528 ? -14.453 34.719 -17.344 1 98.75 528 VAL B O 1
ATOM 10917 N N . GLU B 1 529 ? -16.094 35.031 -15.836 1 98.38 529 GLU B N 1
ATOM 10918 C CA . GLU B 1 529 ? -16.531 36.281 -16.422 1 98.38 529 GLU B CA 1
ATOM 10919 C C . GLU B 1 529 ? -15.367 37.281 -16.531 1 98.38 529 GLU B C 1
ATOM 10921 O O . GLU B 1 529 ? -15.281 38.031 -17.484 1 98.38 529 GLU B O 1
ATOM 10926 N N . GLU B 1 530 ? -14.516 37.219 -15.547 1 98.44 530 GLU B N 1
ATOM 10927 C CA . GLU B 1 530 ? -13.453 38.219 -15.445 1 98.44 530 GLU B CA 1
ATOM 10928 C C . GLU B 1 530 ? -12.141 37.688 -16.016 1 98.44 530 GLU B C 1
ATOM 10930 O O . GLU B 1 530 ? -11.078 38.25 -15.789 1 98.44 530 GLU B O 1
ATOM 10935 N N . GLY B 1 531 ? -12.188 36.656 -16.656 1 98 531 GLY B N 1
ATOM 10936 C CA . GLY B 1 531 ? -11.039 36.281 -17.469 1 98 531 GLY B CA 1
ATOM 10937 C C . GLY B 1 531 ? -10.391 34.969 -17 1 98 531 GLY B C 1
ATOM 10938 O O . GLY B 1 531 ? -9.398 34.531 -17.578 1 98 531 GLY B O 1
ATOM 10939 N N . GLY B 1 532 ? -10.898 34.406 -15.938 1 98.38 532 GLY B N 1
ATOM 10940 C CA . GLY B 1 532 ? -10.367 33.125 -15.453 1 98.38 532 GLY B CA 1
ATOM 10941 C C . GLY B 1 532 ? -10.703 31.953 -16.359 1 98.38 532 GLY B C 1
ATOM 10942 O O . GLY B 1 532 ? -11.672 32 -17.109 1 98.38 532 GLY B O 1
ATOM 10943 N N . ASN B 1 533 ? -9.875 30.938 -16.375 1 98.81 533 ASN B N 1
ATOM 10944 C CA . ASN B 1 533 ? -10.117 29.672 -17.062 1 98.81 533 ASN B CA 1
ATOM 10945 C C . ASN B 1 533 ? -10.461 28.562 -16.094 1 98.81 533 ASN B C 1
ATOM 10947 O O . ASN B 1 533 ? -9.625 28.156 -15.273 1 98.81 533 ASN B O 1
ATOM 10951 N N . LEU B 1 534 ? -11.641 28.078 -16.203 1 98.88 534 LEU B N 1
ATOM 10952 C CA . LEU B 1 534 ? -12.133 27.031 -15.312 1 98.88 534 LEU B CA 1
ATOM 10953 C C . LEU B 1 534 ? -12.086 25.672 -16 1 98.88 534 LEU B C 1
ATOM 10955 O O . LEU B 1 534 ? -12.43 25.547 -17.172 1 98.88 534 LEU B O 1
ATOM 10959 N N . VAL B 1 535 ? -11.578 24.641 -15.383 1 98.94 535 VAL B N 1
ATOM 10960 C CA . VAL B 1 535 ? -11.766 23.25 -15.75 1 98.94 535 VAL B CA 1
ATOM 10961 C C . VAL B 1 535 ? -12.57 22.531 -14.664 1 98.94 535 VAL B C 1
ATOM 10963 O O . VAL B 1 535 ? -12.133 22.453 -13.516 1 98.94 535 VAL B O 1
ATOM 10966 N N . ILE B 1 536 ? -13.719 22.047 -14.977 1 98.81 536 ILE B N 1
ATOM 10967 C CA . ILE B 1 536 ? -14.578 21.438 -13.969 1 98.81 536 ILE B CA 1
ATOM 10968 C C . ILE B 1 536 ? -15.023 20.047 -14.438 1 98.81 536 ILE B C 1
ATOM 10970 O O . ILE B 1 536 ? -15.336 19.859 -15.617 1 98.81 536 ILE B O 1
ATOM 10974 N N . LEU B 1 537 ? -14.938 19.047 -13.641 1 98.44 537 LEU B N 1
ATOM 10975 C CA . LEU B 1 537 ? -15.258 17.656 -13.914 1 98.44 537 LEU B CA 1
ATOM 10976 C C . LEU B 1 537 ? -15.672 16.938 -12.641 1 98.44 537 LEU B C 1
ATOM 10978 O O . LEU B 1 537 ? -15.375 17.406 -11.531 1 98.44 537 LEU B O 1
ATOM 10982 N N . PRO B 1 538 ? -16.281 15.828 -12.602 1 98 538 PRO B N 1
ATOM 10983 C CA . PRO B 1 538 ? -16.828 15.195 -13.812 1 98 538 PRO B CA 1
ATOM 10984 C C . PRO B 1 538 ? -18.297 15.523 -14.039 1 98 538 PRO B C 1
ATOM 10986 O O . PRO B 1 538 ? -18.984 14.805 -14.766 1 98 538 PRO B O 1
ATOM 10989 N N . THR B 1 539 ? -18.859 16.469 -13.281 1 97.94 539 THR B N 1
ATOM 10990 C CA . THR B 1 539 ? -20.234 16.922 -13.406 1 97.94 539 THR B CA 1
ATOM 10991 C C . THR B 1 539 ? -20.359 18.391 -13 1 97.94 539 THR B C 1
ATOM 10993 O O . THR B 1 539 ? -19.359 19.047 -12.695 1 97.94 539 THR B O 1
ATOM 10996 N N . LEU B 1 540 ? -21.562 18.938 -13.133 1 98.38 540 LEU B N 1
ATOM 10997 C CA . LEU B 1 540 ? -21.906 20.234 -12.586 1 98.38 540 LEU B CA 1
ATOM 10998 C C . LEU B 1 540 ? -22.875 20.094 -11.414 1 98.38 540 LEU B C 1
ATOM 11000 O O . LEU B 1 540 ? -23.734 19.219 -11.422 1 98.38 540 LEU B O 1
ATOM 11004 N N . PRO B 1 541 ? -22.672 20.906 -10.414 1 98.19 541 PRO B N 1
ATOM 11005 C CA . PRO B 1 541 ? -23.594 20.812 -9.281 1 98.19 541 PRO B CA 1
ATOM 11006 C C . PRO B 1 541 ? -25.016 21.219 -9.641 1 98.19 541 PRO B C 1
ATOM 11008 O O . PRO B 1 541 ? -25.219 22.109 -10.461 1 98.19 541 PRO B O 1
ATOM 11011 N N . TYR B 1 542 ? -26.016 20.609 -9.016 1 97.94 542 TYR B N 1
ATOM 11012 C CA . TYR B 1 542 ? -27.406 20.969 -9.242 1 97.94 542 TYR B CA 1
ATOM 11013 C C . TYR B 1 542 ? -28.141 21.188 -7.918 1 97.94 542 TYR B C 1
ATOM 11015 O O . TYR B 1 542 ? -29.344 21.484 -7.906 1 97.94 542 TYR B O 1
ATOM 11023 N N . LEU B 1 543 ? -27.422 20.969 -6.797 1 97.94 543 LEU B N 1
ATOM 11024 C CA . LEU B 1 543 ? -27.922 21.281 -5.461 1 97.94 543 LEU B CA 1
ATOM 11025 C C . LEU B 1 543 ? -27.031 22.312 -4.773 1 97.94 543 LEU B C 1
ATOM 11027 O O . LEU B 1 543 ? -25.844 22.438 -5.105 1 97.94 543 LEU B O 1
ATOM 11031 N N . ASP B 1 544 ? -27.594 23.094 -3.916 1 97.62 544 ASP B N 1
ATOM 11032 C CA . ASP B 1 544 ? -26.812 24.031 -3.113 1 97.62 544 ASP B CA 1
ATOM 11033 C C . ASP B 1 544 ? -26.406 23.406 -1.786 1 97.62 544 ASP B C 1
ATOM 11035 O O . ASP B 1 544 ? -26.438 22.172 -1.631 1 97.62 544 ASP B O 1
ATOM 11039 N N . GLU B 1 545 ? -25.875 24.141 -0.833 1 96.19 545 GLU B N 1
ATOM 11040 C CA . GLU B 1 545 ? -25.344 23.672 0.442 1 96.19 545 GLU B CA 1
ATOM 11041 C C . GLU B 1 545 ? -26.453 23.109 1.326 1 96.19 545 GLU B C 1
ATOM 11043 O O . GLU B 1 545 ? -26.188 22.375 2.281 1 96.19 545 GLU B O 1
ATOM 11048 N N . ASN B 1 546 ? -27.75 23.453 1.054 1 96.31 546 ASN B N 1
ATOM 11049 C CA . ASN B 1 546 ? -28.906 22.953 1.812 1 96.31 546 ASN B CA 1
ATOM 11050 C C . ASN B 1 546 ? -29.625 21.828 1.079 1 96.31 546 ASN B C 1
ATOM 11052 O O . ASN B 1 546 ? -30.734 21.438 1.459 1 96.31 546 ASN B O 1
ATOM 11056 N N . MET B 1 547 ? -29.031 21.391 0.028 1 96.19 547 MET B N 1
ATOM 11057 C CA . MET B 1 547 ? -29.578 20.297 -0.782 1 96.19 547 MET B CA 1
ATOM 11058 C C . MET B 1 547 ? -30.859 20.734 -1.489 1 96.19 547 MET B C 1
ATOM 11060 O O . MET B 1 547 ? -31.766 19.922 -1.668 1 96.19 547 MET B O 1
ATOM 11064 N N . LYS B 1 548 ? -30.875 22.016 -1.79 1 96.12 548 LYS B N 1
ATOM 11065 C CA . LYS B 1 548 ? -31.953 22.562 -2.609 1 96.12 548 LYS B CA 1
ATOM 11066 C C . LYS B 1 548 ? -31.484 22.766 -4.051 1 96.12 548 LYS B C 1
ATOM 11068 O O . LYS B 1 548 ? -30.297 22.969 -4.312 1 96.12 548 LYS B O 1
ATOM 11073 N N . PRO B 1 549 ? -32.406 22.672 -4.957 1 97.12 549 PRO B N 1
ATOM 11074 C CA . PRO B 1 549 ? -32.031 22.859 -6.355 1 97.12 549 PRO B CA 1
ATOM 11075 C C . PRO B 1 549 ? -31.328 24.203 -6.598 1 97.12 549 PRO B C 1
ATOM 11077 O O . PRO B 1 549 ? -31.812 25.25 -6.16 1 97.12 549 PRO B O 1
ATOM 11080 N N . CYS B 1 550 ? -30.203 24.172 -7.168 1 97.88 550 CYS B N 1
ATOM 11081 C CA . CYS B 1 550 ? -29.406 25.344 -7.52 1 97.88 550 CYS B CA 1
ATOM 11082 C C . CYS B 1 550 ? -28.5 25.031 -8.703 1 97.88 550 CYS B C 1
ATOM 11084 O O . CYS B 1 550 ? -27.594 24.203 -8.609 1 97.88 550 CYS B O 1
ATOM 11086 N N . THR B 1 551 ? -28.75 25.734 -9.844 1 97.88 551 THR B N 1
ATOM 11087 C CA . THR B 1 551 ? -28 25.453 -11.07 1 97.88 551 THR B CA 1
ATOM 11088 C C . THR B 1 551 ? -27.406 26.734 -11.641 1 97.88 551 THR B C 1
ATOM 11090 O O . THR B 1 551 ? -27.359 26.906 -12.859 1 97.88 551 THR B O 1
ATOM 11093 N N . ARG B 1 552 ? -26.969 27.625 -10.859 1 97.81 552 ARG B N 1
ATOM 11094 C CA . ARG B 1 552 ? -26.5 28.938 -11.281 1 97.81 552 ARG B CA 1
ATOM 11095 C C . ARG B 1 552 ? -25.297 28.812 -12.219 1 97.81 552 ARG B C 1
ATOM 11097 O O . ARG B 1 552 ? -25.234 29.469 -13.25 1 97.81 552 ARG B O 1
ATOM 11104 N N . LEU B 1 553 ? -24.328 27.984 -11.883 1 98.25 553 LEU B N 1
ATOM 11105 C CA . LEU B 1 553 ? -23.125 27.812 -12.695 1 98.25 553 LEU B CA 1
ATOM 11106 C C . LEU B 1 553 ? -23.469 27.203 -14.047 1 98.25 553 LEU B C 1
ATOM 11108 O O . LEU B 1 553 ? -23 27.688 -15.086 1 98.25 553 LEU B O 1
ATOM 11112 N N . ARG B 1 554 ? -24.297 26.203 -13.969 1 97.75 554 ARG B N 1
ATOM 11113 C CA . ARG B 1 554 ? -24.766 25.547 -15.188 1 97.75 554 ARG B CA 1
ATOM 11114 C C . ARG B 1 554 ? -25.469 26.547 -16.109 1 97.75 554 ARG B C 1
ATOM 11116 O O . ARG B 1 554 ? -25.203 26.578 -17.312 1 97.75 554 ARG B O 1
ATOM 11123 N N . ASP B 1 555 ? -26.359 27.344 -15.555 1 97.88 555 ASP B N 1
ATOM 11124 C CA . ASP B 1 555 ? -27.141 28.312 -16.312 1 97.88 555 ASP B CA 1
ATOM 11125 C C . ASP B 1 555 ? -26.234 29.375 -16.938 1 97.88 555 ASP B C 1
ATOM 11127 O O . ASP B 1 555 ? -26.422 29.75 -18.094 1 97.88 555 ASP B O 1
ATOM 11131 N N . PHE B 1 556 ? -25.328 29.875 -16.25 1 98.06 556 PHE B N 1
ATOM 11132 C CA . PHE B 1 556 ? -24.391 30.859 -16.766 1 98.06 556 PHE B CA 1
ATOM 11133 C C . PHE B 1 556 ? -23.578 30.297 -17.906 1 98.06 556 PHE B C 1
ATOM 11135 O O . PHE B 1 556 ? -23.422 30.938 -18.953 1 98.06 556 PHE B O 1
ATOM 11142 N N . LEU B 1 557 ? -23.047 29.062 -17.75 1 97.94 557 LEU B N 1
ATOM 11143 C CA . LEU B 1 557 ? -22.172 28.438 -18.75 1 97.94 557 LEU B CA 1
ATOM 11144 C C . LEU B 1 557 ? -22.984 28.016 -19.984 1 97.94 557 LEU B C 1
ATOM 11146 O O . LEU B 1 557 ? -22.422 27.844 -21.062 1 97.94 557 LEU B O 1
ATOM 11150 N N . GLY B 1 558 ? -24.312 27.797 -19.781 1 97.81 558 GLY B N 1
ATOM 11151 C CA . GLY B 1 558 ? -25.141 27.312 -20.875 1 97.81 558 GLY B CA 1
ATOM 11152 C C . GLY B 1 558 ? -24.844 25.875 -21.25 1 97.81 558 GLY B C 1
ATOM 11153 O O . GLY B 1 558 ? -24.859 25.531 -22.438 1 97.81 558 GLY B O 1
ATOM 11154 N N . VAL B 1 559 ? -24.422 25.125 -20.266 1 97.62 559 VAL B N 1
ATOM 11155 C CA . VAL B 1 559 ? -24.031 23.75 -20.5 1 97.62 559 VAL B CA 1
ATOM 11156 C C . VAL B 1 559 ? -24.812 22.828 -19.562 1 97.62 559 VAL B C 1
ATOM 11158 O O . VAL B 1 559 ? -25.047 23.156 -18.406 1 97.62 559 VAL B O 1
ATOM 11161 N N . GLU B 1 560 ? -25.219 21.719 -20.062 1 97.56 560 GLU B N 1
ATOM 11162 C CA . GLU B 1 560 ? -25.891 20.703 -19.266 1 97.56 560 GLU B CA 1
ATOM 11163 C C . GLU B 1 560 ? -25.109 19.391 -19.281 1 97.56 560 GLU B C 1
ATOM 11165 O O . GLU B 1 560 ? -24.656 18.938 -20.328 1 97.56 560 GLU B O 1
ATOM 11170 N N . VAL B 1 561 ? -24.922 18.844 -18.109 1 98.19 561 VAL B N 1
ATOM 11171 C CA . VAL B 1 561 ? -24.297 17.531 -18 1 98.19 561 VAL B CA 1
ATOM 11172 C C . VAL B 1 561 ? -25.328 16.484 -17.609 1 98.19 561 VAL B C 1
ATOM 11174 O O . VAL B 1 561 ? -26.094 16.672 -16.656 1 98.19 561 VAL B O 1
ATOM 11177 N N . GLU B 1 562 ? -25.328 15.438 -18.297 1 97.12 562 GLU B N 1
ATOM 11178 C CA . GLU B 1 562 ? -26.266 14.328 -18.094 1 97.12 562 GLU B CA 1
ATOM 11179 C C . GLU B 1 562 ? -26.188 13.797 -16.656 1 97.12 562 GLU B C 1
ATOM 11181 O O . GLU B 1 562 ? -25.109 13.766 -16.062 1 97.12 562 GLU B O 1
ATOM 11186 N N . ARG B 1 563 ? -27.375 13.461 -16.188 1 94.19 563 ARG B N 1
ATOM 11187 C CA . ARG B 1 563 ? -27.422 12.766 -14.898 1 94.19 563 ARG B CA 1
ATOM 11188 C C . ARG B 1 563 ? -27.25 11.266 -15.078 1 94.19 563 ARG B C 1
ATOM 11190 O O . ARG B 1 563 ? -28.094 10.609 -15.703 1 94.19 563 ARG B O 1
ATOM 11197 N N . ALA B 1 564 ? -26.141 10.758 -14.633 1 94.88 564 ALA B N 1
ATOM 11198 C CA . ALA B 1 564 ? -25.844 9.328 -14.664 1 94.88 564 ALA B CA 1
ATOM 11199 C C . ALA B 1 564 ? -25.109 8.898 -13.398 1 94.88 564 ALA B C 1
ATOM 11201 O O . ALA B 1 564 ? -24.125 9.516 -13 1 94.88 564 ALA B O 1
ATOM 11202 N N . LYS B 1 565 ? -25.562 7.852 -12.859 1 94.75 565 LYS B N 1
ATOM 11203 C CA . LYS B 1 565 ? -25.047 7.438 -11.555 1 94.75 565 LYS B CA 1
ATOM 11204 C C . LYS B 1 565 ? -23.688 6.742 -11.695 1 94.75 565 LYS B C 1
ATOM 11206 O O . LYS B 1 565 ? -23.547 5.805 -12.484 1 94.75 565 LYS B O 1
ATOM 11211 N N . ALA B 1 566 ? -22.703 7.234 -10.961 1 95.5 566 ALA B N 1
ATOM 11212 C CA . ALA B 1 566 ? -21.422 6.559 -10.852 1 95.5 566 ALA B CA 1
ATOM 11213 C C . ALA B 1 566 ? -21.531 5.305 -9.984 1 95.5 566 ALA B C 1
ATOM 11215 O O . ALA B 1 566 ? -22.281 5.281 -9.008 1 95.5 566 ALA B O 1
ATOM 11216 N N . ARG B 1 567 ? -20.719 4.27 -10.266 1 91.88 567 ARG B N 1
ATOM 11217 C CA . ARG B 1 567 ? -20.734 3.023 -9.508 1 91.88 567 ARG B CA 1
ATOM 11218 C C . ARG B 1 567 ? -19.594 2.979 -8.5 1 91.88 567 ARG B C 1
ATOM 11220 O O . ARG B 1 567 ? -18.453 3.312 -8.836 1 91.88 567 ARG B O 1
ATOM 11227 N N . ASP B 1 568 ? -19.828 2.51 -7.285 1 89.25 568 ASP B N 1
ATOM 11228 C CA . ASP B 1 568 ? -18.828 2.473 -6.223 1 89.25 568 ASP B CA 1
ATOM 11229 C C . ASP B 1 568 ? -18.188 1.088 -6.121 1 89.25 568 ASP B C 1
ATOM 11231 O O . ASP B 1 568 ? -17.047 0.953 -5.648 1 89.25 568 ASP B O 1
ATOM 11235 N N . ASN B 1 569 ? -18.953 0.056 -6.516 1 83.94 569 ASN B N 1
ATOM 11236 C CA . ASN B 1 569 ? -18.375 -1.28 -6.527 1 83.94 569 ASN B CA 1
ATOM 11237 C C . ASN B 1 569 ? -17.344 -1.435 -7.645 1 83.94 569 ASN B C 1
ATOM 11239 O O . ASN B 1 569 ? -17.703 -1.424 -8.828 1 83.94 569 ASN B O 1
ATOM 11243 N N . MET B 1 570 ? -16.172 -1.59 -7.297 1 79.69 570 MET B N 1
ATOM 11244 C CA . MET B 1 570 ? -15.055 -1.566 -8.234 1 79.69 570 MET B CA 1
ATOM 11245 C C . MET B 1 570 ? -15.195 -2.662 -9.281 1 79.69 570 MET B C 1
ATOM 11247 O O . MET B 1 570 ? -14.711 -2.518 -10.406 1 79.69 570 MET B O 1
ATOM 11251 N N . ARG B 1 571 ? -15.898 -3.633 -9.023 1 77.81 571 ARG B N 1
ATOM 11252 C CA . ARG B 1 571 ? -16.031 -4.773 -9.93 1 77.81 571 ARG B CA 1
ATOM 11253 C C . ARG B 1 571 ? -17.062 -4.496 -11.008 1 77.81 571 ARG B C 1
ATOM 11255 O O . ARG B 1 571 ? -17.109 -5.195 -12.023 1 77.81 571 ARG B O 1
ATOM 11262 N N . LEU B 1 572 ? -17.828 -3.5 -10.758 1 84.38 572 LEU B N 1
ATOM 11263 C CA . LEU B 1 572 ? -18.906 -3.205 -11.68 1 84.38 572 LEU B CA 1
ATOM 11264 C C . LEU B 1 572 ? -18.625 -1.935 -12.477 1 84.38 572 LEU B C 1
ATOM 11266 O O . LEU B 1 572 ? -19.422 -1.524 -13.312 1 84.38 572 LEU B O 1
ATOM 11270 N N . ILE B 1 573 ? -17.5 -1.366 -12.227 1 88 573 ILE B N 1
ATOM 11271 C CA . ILE B 1 573 ? -17.141 -0.109 -12.883 1 88 573 ILE B CA 1
ATOM 11272 C C . ILE B 1 573 ? -16.812 -0.365 -14.352 1 88 573 ILE B C 1
ATOM 11274 O O . ILE B 1 573 ? -16.047 -1.272 -14.672 1 88 573 ILE B O 1
ATOM 11278 N N . PRO B 1 574 ? -17.438 0.371 -15.164 1 86.94 574 PRO B N 1
ATOM 11279 C CA . PRO B 1 574 ? -17.109 0.247 -16.594 1 86.94 574 PRO B CA 1
ATOM 11280 C C . PRO B 1 574 ? -15.836 1.002 -16.969 1 86.94 574 PRO B C 1
ATOM 11282 O O . PRO B 1 574 ? -15.391 1.884 -16.234 1 86.94 574 PRO B O 1
ATOM 11285 N N . TYR B 1 575 ? -15.266 0.683 -18.094 1 86.38 575 TYR B N 1
ATOM 11286 C CA . TYR B 1 575 ? -14.188 1.391 -18.766 1 86.38 575 TYR B CA 1
ATOM 11287 C C . TYR B 1 575 ? -14.625 1.854 -20.156 1 86.38 575 TYR B C 1
ATOM 11289 O O . TYR B 1 575 ? -15.203 1.081 -20.922 1 86.38 575 TYR B O 1
ATOM 11297 N N . LEU B 1 576 ? -14.422 3.133 -20.391 1 87.19 576 LEU B N 1
ATOM 11298 C CA . LEU B 1 576 ? -14.875 3.719 -21.641 1 87.19 576 LEU B CA 1
ATOM 11299 C C . LEU B 1 576 ? -13.727 4.383 -22.391 1 87.19 576 LEU B C 1
ATOM 11301 O O . LEU B 1 576 ? -12.781 4.879 -21.766 1 87.19 576 LEU B O 1
ATOM 11305 N N . SER B 1 577 ? -13.836 4.34 -23.672 1 87.19 577 SER B N 1
ATOM 11306 C CA . SER B 1 577 ? -12.852 5 -24.531 1 87.19 577 SER B CA 1
ATOM 11307 C C . SER B 1 577 ? -13.344 6.375 -24.969 1 87.19 577 SER B C 1
ATOM 11309 O O . SER B 1 577 ? -14.328 6.48 -25.703 1 87.19 577 SER B O 1
ATOM 11311 N N . VAL B 1 578 ? -12.633 7.398 -24.562 1 92.62 578 VAL B N 1
ATOM 11312 C CA . VAL B 1 578 ? -12.961 8.773 -24.938 1 92.62 578 VAL B CA 1
ATOM 11313 C C . VAL B 1 578 ? -11.961 9.281 -25.969 1 92.62 578 VAL B C 1
ATOM 11315 O O . VAL B 1 578 ? -10.758 9.055 -25.844 1 92.62 578 VAL B O 1
ATOM 11318 N N . ASP B 1 579 ? -12.484 9.906 -26.984 1 92.25 579 ASP B N 1
ATOM 11319 C CA . ASP B 1 579 ? -11.648 10.492 -28.031 1 92.25 579 ASP B CA 1
ATOM 11320 C C . ASP B 1 579 ? -11.617 12.016 -27.922 1 92.25 579 ASP B C 1
ATOM 11322 O O . ASP B 1 579 ? -12.539 12.625 -27.375 1 92.25 579 ASP B O 1
ATOM 11326 N N . ALA B 1 580 ? -10.602 12.555 -28.344 1 95 580 ALA B N 1
ATOM 11327 C CA . ALA B 1 580 ? -10.406 13.992 -28.562 1 95 580 ALA B CA 1
ATOM 11328 C C . ALA B 1 580 ? -9.492 14.25 -29.75 1 95 580 ALA B C 1
ATOM 11330 O O . ALA B 1 580 ? -8.875 13.32 -30.281 1 95 580 ALA B O 1
ATOM 11331 N N . GLU B 1 581 ? -9.484 15.469 -30.188 1 92.81 581 GLU B N 1
ATOM 11332 C CA . GLU B 1 581 ? -8.617 15.773 -31.312 1 92.81 581 GLU B CA 1
ATOM 11333 C C . GLU B 1 581 ? -7.168 15.406 -31.031 1 92.81 581 GLU B C 1
ATOM 11335 O O . GLU B 1 581 ? -6.57 15.93 -30.078 1 92.81 581 GLU B O 1
ATOM 11340 N N . GLY B 1 582 ? -6.609 14.547 -31.781 1 88.12 582 GLY B N 1
ATOM 11341 C CA . GLY B 1 582 ? -5.227 14.133 -31.625 1 88.12 582 GLY B CA 1
ATOM 11342 C C . GLY B 1 582 ? -5.039 13.086 -30.531 1 88.12 582 GLY B C 1
ATOM 11343 O O . GLY B 1 582 ? -3.914 12.672 -30.25 1 88.12 582 GLY B O 1
ATOM 11344 N N . ILE B 1 583 ? -6.086 12.75 -29.938 1 89.69 583 ILE B N 1
ATOM 11345 C CA . ILE B 1 583 ? -6.074 11.758 -28.859 1 89.69 583 ILE B CA 1
ATOM 11346 C C . ILE B 1 583 ? -7.102 10.664 -29.156 1 89.69 583 ILE B C 1
ATOM 11348 O O . ILE B 1 583 ? -8.289 10.953 -29.328 1 89.69 583 ILE B O 1
ATOM 11352 N N . ASP B 1 584 ? -6.523 9.492 -29.156 1 83.19 584 ASP B N 1
ATOM 11353 C CA . ASP B 1 584 ? -7.367 8.359 -29.531 1 83.19 584 ASP B CA 1
ATOM 11354 C C . ASP B 1 584 ? -7.52 7.387 -28.375 1 83.19 584 ASP B C 1
ATOM 11356 O O . ASP B 1 584 ? -6.531 6.984 -27.75 1 83.19 584 ASP B O 1
ATOM 11360 N N . ARG B 1 585 ? -8.766 7.078 -28.047 1 87.31 585 ARG B N 1
ATOM 11361 C CA . ARG B 1 585 ? -9.148 6 -27.141 1 87.31 585 ARG B CA 1
ATOM 11362 C C . ARG B 1 585 ? -8.531 6.207 -25.75 1 87.31 585 ARG B C 1
ATOM 11364 O O . ARG B 1 585 ? -7.875 5.312 -25.219 1 87.31 585 ARG B O 1
ATOM 11371 N N . MET B 1 586 ? -8.656 7.363 -25.156 1 89.12 586 MET B N 1
ATOM 11372 C CA . MET B 1 586 ? -8.328 7.602 -23.75 1 89.12 586 MET B CA 1
ATOM 11373 C C . MET B 1 586 ? -9.289 6.844 -22.828 1 89.12 586 MET B C 1
ATOM 11375 O O . MET B 1 586 ? -10.477 7.156 -22.781 1 89.12 586 MET B O 1
ATOM 11379 N N . VAL B 1 587 ? -8.805 5.926 -22.156 1 86.44 587 VAL B N 1
ATOM 11380 C CA . VAL B 1 587 ? -9.656 5.074 -21.328 1 86.44 587 VAL B CA 1
ATOM 11381 C C . VAL B 1 587 ? -10 5.785 -20.031 1 86.44 587 VAL B C 1
ATOM 11383 O O . VAL B 1 587 ? -9.117 6.262 -19.312 1 86.44 587 VAL B O 1
ATOM 11386 N N . VAL B 1 588 ? -11.25 5.883 -19.781 1 90.69 588 VAL B N 1
ATOM 11387 C CA . VAL B 1 588 ? -11.719 6.5 -18.547 1 90.69 588 VAL B CA 1
ATOM 11388 C C . VAL B 1 588 ? -12.516 5.488 -17.734 1 90.69 588 VAL B C 1
ATOM 11390 O O . VAL B 1 588 ? -13.156 4.594 -18.297 1 90.69 588 VAL B O 1
ATOM 11393 N N . ARG B 1 589 ? -12.398 5.586 -16.484 1 88.88 589 ARG B N 1
ATOM 11394 C CA . ARG B 1 589 ? -13.086 4.676 -15.57 1 88.88 589 ARG B CA 1
ATOM 11395 C C . ARG B 1 589 ? -14.406 5.277 -15.086 1 88.88 589 ARG B C 1
ATOM 11397 O O . ARG B 1 589 ? -14.484 6.48 -14.836 1 88.88 589 ARG B O 1
ATOM 11404 N N . ASN B 1 590 ? -15.32 4.418 -14.93 1 92.31 590 ASN B N 1
ATOM 11405 C CA . ASN B 1 590 ? -16.641 4.75 -14.422 1 92.31 590 ASN B CA 1
ATOM 11406 C C . ASN B 1 590 ? -17.5 5.453 -15.477 1 92.31 590 ASN B C 1
ATOM 11408 O O . ASN B 1 590 ? -17.234 5.328 -16.672 1 92.31 590 ASN B O 1
ATOM 11412 N N . VAL B 1 591 ? -18.469 6.312 -15.172 1 93.62 591 VAL B N 1
ATOM 11413 C CA . VAL B 1 591 ? -19.469 6.828 -16.094 1 93.62 591 VAL B CA 1
ATOM 11414 C C . VAL B 1 591 ? -18.891 8.008 -16.875 1 93.62 591 VAL B C 1
ATOM 11416 O O . VAL B 1 591 ? -18.031 8.734 -16.375 1 93.62 591 VAL B O 1
ATOM 11419 N N . ALA B 1 592 ? -19.203 8.086 -18.156 1 96 592 ALA B N 1
ATOM 11420 C CA . ALA B 1 592 ? -19 9.266 -18.984 1 96 592 ALA B CA 1
ATOM 11421 C C . ALA B 1 592 ? -20.344 9.898 -19.375 1 96 592 ALA B C 1
ATOM 11423 O O . ALA B 1 592 ? -21.109 9.312 -20.141 1 96 592 ALA B O 1
ATOM 11424 N N . ARG B 1 593 ? -20.562 11.07 -18.969 1 98.06 593 ARG B N 1
ATOM 11425 C CA . ARG B 1 593 ? -21.828 11.766 -19.125 1 98.06 593 ARG B CA 1
ATOM 11426 C C . ARG B 1 593 ? -21.828 12.648 -20.359 1 98.06 593 ARG B C 1
ATOM 11428 O O . ARG B 1 593 ? -20.812 13.273 -20.688 1 98.06 593 ARG B O 1
ATOM 11435 N N . GLU B 1 594 ? -22.984 12.695 -20.969 1 98.44 594 GLU B N 1
ATOM 11436 C CA . GLU B 1 594 ? -23.141 13.625 -22.078 1 98.44 594 GLU B CA 1
ATOM 11437 C C . GLU B 1 594 ? -23.109 15.07 -21.609 1 98.44 594 GLU B C 1
ATOM 11439 O O . GLU B 1 594 ? -23.688 15.406 -20.578 1 98.44 594 GLU B O 1
ATOM 11444 N N . VAL B 1 595 ? -22.422 15.867 -22.344 1 98.62 595 VAL B N 1
ATOM 11445 C CA . VAL B 1 595 ? -22.359 17.297 -22.078 1 98.62 595 VAL B CA 1
ATOM 11446 C C . VAL B 1 595 ? -22.969 18.062 -23.25 1 98.62 595 VAL B C 1
ATOM 11448 O O . VAL B 1 595 ? -22.484 17.969 -24.391 1 98.62 595 VAL B O 1
ATOM 11451 N N . LYS B 1 596 ? -24 18.797 -22.969 1 98.12 596 LYS B N 1
ATOM 11452 C CA . LYS B 1 596 ? -24.688 19.578 -23.984 1 98.12 596 LYS B CA 1
ATOM 11453 C C . LYS B 1 596 ? -24.406 21.062 -23.828 1 98.12 596 LYS B C 1
ATOM 11455 O O . LYS B 1 596 ? -24.453 21.594 -22.719 1 98.12 596 LYS B O 1
ATOM 11460 N N . GLY B 1 597 ? -24.062 21.672 -24.922 1 97.38 597 GLY B N 1
ATOM 11461 C CA . GLY B 1 597 ? -23.703 23.094 -24.922 1 97.38 597 GLY B CA 1
ATOM 11462 C C . GLY B 1 597 ? -22.219 23.328 -25.125 1 97.38 597 GLY B C 1
ATOM 11463 O O . GLY B 1 597 ? -21.406 22.438 -24.891 1 97.38 597 GLY B O 1
ATOM 11464 N N . GLY B 1 598 ? -21.875 24.484 -25.672 1 97.31 598 GLY B N 1
ATOM 11465 C CA . GLY B 1 598 ? -20.484 24.844 -25.906 1 97.31 598 GLY B CA 1
ATOM 11466 C C . GLY B 1 598 ? -19.875 24.141 -27.109 1 97.31 598 GLY B C 1
ATOM 11467 O O . GLY B 1 598 ? -20.609 23.547 -27.906 1 97.31 598 GLY B O 1
ATOM 11468 N N . GLU B 1 599 ? -18.594 24.266 -27.25 1 98 599 GLU B N 1
ATOM 11469 C CA . GLU B 1 599 ? -17.844 23.609 -28.312 1 98 599 GLU B CA 1
ATOM 11470 C C . GLU B 1 599 ? -17.312 22.266 -27.875 1 98 599 GLU B C 1
ATOM 11472 O O . GLU B 1 599 ? -16.641 22.156 -26.844 1 98 599 GLU B O 1
ATOM 11477 N N . ALA B 1 600 ? -17.609 21.266 -28.656 1 98.12 600 ALA B N 1
ATOM 11478 C CA . ALA B 1 600 ? -17.203 19.906 -28.312 1 98.12 600 ALA B CA 1
ATOM 11479 C C . ALA B 1 600 ? -15.688 19.734 -28.391 1 98.12 600 ALA B C 1
ATOM 11481 O O . ALA B 1 600 ? -15.047 20.203 -29.344 1 98.12 600 ALA B O 1
ATOM 11482 N N . ILE B 1 601 ? -15.094 19.016 -27.344 1 98.38 601 ILE B N 1
ATOM 11483 C CA . ILE B 1 601 ? -13.648 18.812 -27.375 1 98.38 601 ILE B CA 1
ATOM 11484 C C . ILE B 1 601 ? -13.336 17.344 -27.094 1 98.38 601 ILE B C 1
ATOM 11486 O O . ILE B 1 601 ? -12.195 16.906 -27.266 1 98.38 601 ILE B O 1
ATOM 11490 N N . ALA B 1 602 ? -14.281 16.547 -26.641 1 98.06 602 ALA B N 1
ATOM 11491 C CA . ALA B 1 602 ? -14.125 15.109 -26.375 1 98.06 602 ALA B CA 1
ATOM 11492 C C . ALA B 1 602 ? -15.43 14.367 -26.641 1 98.06 602 ALA B C 1
ATOM 11494 O O . ALA B 1 602 ? -16.516 14.906 -26.438 1 98.06 602 ALA B O 1
ATOM 11495 N N . TRP B 1 603 ? -15.391 13.195 -27.047 1 96.88 603 TRP B N 1
ATOM 11496 C CA . TRP B 1 603 ? -16.609 12.5 -27.453 1 96.88 603 TRP B CA 1
ATOM 11497 C C . TRP B 1 603 ? -16.438 10.984 -27.344 1 96.88 603 TRP B C 1
ATOM 11499 O O . TRP B 1 603 ? -15.312 10.484 -27.328 1 96.88 603 TRP B O 1
ATOM 11509 N N . ILE B 1 604 ? -17.422 10.258 -27.156 1 94.19 604 ILE B N 1
ATOM 11510 C CA . ILE B 1 604 ? -17.578 8.812 -27.344 1 94.19 604 ILE B CA 1
ATOM 11511 C C . ILE B 1 604 ? -18.531 8.547 -28.5 1 94.19 604 ILE B C 1
ATOM 11513 O O . ILE B 1 604 ? -19.75 8.688 -28.375 1 94.19 604 ILE B O 1
ATOM 11517 N N . GLY B 1 605 ? -18 8.125 -29.609 1 91.25 605 GLY B N 1
ATOM 11518 C CA . GLY B 1 605 ? -18.844 8.109 -30.797 1 91.25 605 GLY B CA 1
ATOM 11519 C C . GLY B 1 605 ? -19.422 9.469 -31.141 1 91.25 605 GLY B C 1
ATOM 11520 O O . GLY B 1 605 ? -18.688 10.445 -31.266 1 91.25 605 GLY B O 1
ATOM 11521 N N . ASP B 1 606 ? -20.703 9.492 -31.094 1 93.5 606 ASP B N 1
ATOM 11522 C CA . ASP B 1 606 ? -21.375 10.742 -31.422 1 93.5 606 ASP B CA 1
ATOM 11523 C C . ASP B 1 606 ? -21.766 11.5 -30.141 1 93.5 606 ASP B C 1
ATOM 11525 O O . ASP B 1 606 ? -22.234 12.633 -30.219 1 93.5 606 ASP B O 1
ATOM 11529 N N . LYS B 1 607 ? -21.484 10.898 -29.078 1 96.56 607 LYS B N 1
ATOM 11530 C CA . LYS B 1 607 ? -21.828 11.5 -27.797 1 96.56 607 LYS B CA 1
ATOM 11531 C C . LYS B 1 607 ? -20.734 12.461 -27.328 1 96.56 607 LYS B C 1
ATOM 11533 O O . LYS B 1 607 ? -19.594 12.047 -27.094 1 96.56 607 LYS B O 1
ATOM 11538 N N . VAL B 1 608 ? -21.141 13.719 -27.156 1 98.38 608 VAL B N 1
ATOM 11539 C CA . VAL B 1 608 ? -20.203 14.703 -26.641 1 98.38 608 VAL B CA 1
ATOM 11540 C C . VAL B 1 608 ? -20.094 14.57 -25.125 1 98.38 608 VAL B C 1
ATOM 11542 O O . VAL B 1 608 ? -21.109 14.594 -24.422 1 98.38 608 VAL B O 1
ATOM 11545 N N . VAL B 1 609 ? -18.844 14.414 -24.656 1 98.69 609 VAL B N 1
ATOM 11546 C CA . VAL B 1 609 ? -18.672 14.188 -23.234 1 98.69 609 VAL B CA 1
ATOM 11547 C C . VAL B 1 609 ? -17.781 15.273 -22.641 1 98.69 609 VAL B C 1
ATOM 11549 O O . VAL B 1 609 ? -17.531 15.289 -21.422 1 98.69 609 VAL B O 1
ATOM 11552 N N . GLY B 1 610 ? -17.266 16.172 -23.391 1 98.69 610 GLY B N 1
ATOM 11553 C CA . GLY B 1 610 ? -16.5 17.328 -22.953 1 98.69 610 GLY B CA 1
ATOM 11554 C C . GLY B 1 610 ? -16.656 18.531 -23.875 1 98.69 610 GLY B C 1
ATOM 11555 O O . GLY B 1 610 ? -16.719 18.391 -25.094 1 98.69 610 GLY B O 1
ATOM 11556 N N . THR B 1 611 ? -16.75 19.688 -23.328 1 98.62 611 THR B N 1
ATOM 11557 C CA . THR B 1 611 ? -16.953 20.906 -24.125 1 98.62 611 THR B CA 1
ATOM 11558 C C . THR B 1 611 ? -16.141 22.062 -23.547 1 98.62 611 THR B C 1
ATOM 11560 O O . THR B 1 611 ? -15.672 21.984 -22.406 1 98.62 611 THR B O 1
ATOM 11563 N N . ILE B 1 612 ? -15.867 23.031 -24.281 1 98.81 612 ILE B N 1
ATOM 11564 C CA . ILE B 1 612 ? -15.328 24.312 -23.812 1 98.81 612 ILE B CA 1
ATOM 11565 C C . ILE B 1 612 ? -16.297 25.438 -24.156 1 98.81 612 ILE B C 1
ATOM 11567 O O . ILE B 1 612 ? -16.953 25.422 -25.203 1 98.81 612 ILE B O 1
ATOM 11571 N N . VAL B 1 613 ? -16.484 26.312 -23.219 1 98.38 613 VAL B N 1
ATOM 11572 C CA . VAL B 1 613 ? -17.312 27.516 -23.391 1 98.38 613 VAL B CA 1
ATOM 11573 C C . VAL B 1 613 ? -16.453 28.75 -23.141 1 98.38 613 VAL B C 1
ATOM 11575 O O . VAL B 1 613 ? -15.594 28.766 -22.266 1 98.38 613 VAL B O 1
ATOM 11578 N N . ARG B 1 614 ? -16.625 29.703 -23.984 1 97.62 614 ARG B N 1
ATOM 11579 C CA . ARG B 1 614 ? -16.031 31.016 -23.781 1 97.62 614 ARG B CA 1
ATOM 11580 C C . ARG B 1 614 ? -17.094 32.031 -23.391 1 97.62 614 ARG B C 1
ATOM 11582 O O . ARG B 1 614 ? -18.031 32.281 -24.156 1 97.62 614 ARG B O 1
ATOM 11589 N N . LYS B 1 615 ? -17.031 32.469 -22.25 1 94.31 615 LYS B N 1
ATOM 11590 C CA . LYS B 1 615 ? -18 33.406 -21.672 1 94.31 615 LYS B CA 1
ATOM 11591 C C . LYS B 1 615 ? -17.281 34.562 -20.969 1 94.31 615 LYS B C 1
ATOM 11593 O O . LYS B 1 615 ? -16.281 34.344 -20.281 1 94.31 615 LYS B O 1
ATOM 11598 N N . GLY B 1 616 ? -17.812 35.781 -21.062 1 95.5 616 GLY B N 1
ATOM 11599 C CA . GLY B 1 616 ? -17.062 36.906 -20.531 1 95.5 616 GLY B CA 1
ATOM 11600 C C . GLY B 1 616 ? -15.672 37.031 -21.109 1 95.5 616 GLY B C 1
ATOM 11601 O O . GLY B 1 616 ? -15.508 37.031 -22.344 1 95.5 616 GLY B O 1
ATOM 11602 N N . LYS B 1 617 ? -14.719 37.156 -20.188 1 97.56 617 LYS B N 1
ATOM 11603 C CA . LYS B 1 617 ? -13.336 37.281 -20.625 1 97.56 617 LYS B CA 1
ATOM 11604 C C . LYS B 1 617 ? -12.57 35.969 -20.469 1 97.56 617 LYS B C 1
ATOM 11606 O O . LYS B 1 617 ? -11.383 35.875 -20.797 1 97.56 617 LYS B O 1
ATOM 11611 N N . GLY B 1 618 ? -13.234 35 -19.938 1 98.31 618 GLY B N 1
ATOM 11612 C CA . GLY B 1 618 ? -12.547 33.75 -19.656 1 98.31 618 GLY B CA 1
ATOM 11613 C C . GLY B 1 618 ? -13.148 32.562 -20.391 1 98.31 618 GLY B C 1
ATOM 11614 O O . GLY B 1 618 ? -13.68 32.719 -21.484 1 98.31 618 GLY B O 1
ATOM 11615 N N . SER B 1 619 ? -12.891 31.391 -19.922 1 98.75 619 SER B N 1
ATOM 11616 C CA . SER B 1 619 ? -13.406 30.172 -20.531 1 98.75 619 SER B CA 1
ATOM 11617 C C . SER B 1 619 ? -13.625 29.078 -19.469 1 98.75 619 SER B C 1
ATOM 11619 O O . SER B 1 619 ? -13.156 29.219 -18.344 1 98.75 619 SER B O 1
ATOM 11621 N N . ALA B 1 620 ? -14.375 28.109 -19.859 1 98.88 620 ALA B N 1
ATOM 11622 C CA . ALA B 1 620 ? -14.602 26.953 -19 1 98.88 620 ALA B CA 1
ATOM 11623 C C . ALA B 1 620 ? -14.602 25.656 -19.812 1 98.88 620 ALA B C 1
ATOM 11625 O O . ALA B 1 620 ? -15.227 25.578 -20.875 1 98.88 620 ALA B O 1
ATOM 11626 N N . VAL B 1 621 ? -13.797 24.719 -19.359 1 98.88 621 VAL B N 1
ATOM 11627 C CA . VAL B 1 621 ? -13.852 23.344 -19.875 1 98.88 621 VAL B CA 1
ATOM 11628 C C . VAL B 1 621 ? -14.703 22.484 -18.953 1 98.88 621 VAL B C 1
ATOM 11630 O O . VAL B 1 621 ? -14.453 22.422 -17.734 1 98.88 621 VAL B O 1
ATOM 11633 N N . ILE B 1 622 ? -15.727 21.891 -19.484 1 98.81 622 ILE B N 1
ATOM 11634 C CA . ILE B 1 622 ? -16.609 21.016 -18.734 1 98.81 622 ILE B CA 1
ATOM 11635 C C . ILE B 1 622 ? -16.469 19.578 -19.234 1 98.81 622 ILE B C 1
ATOM 11637 O O . ILE B 1 622 ? -16.734 19.281 -20.391 1 98.81 622 ILE B O 1
ATOM 11641 N N . LEU B 1 623 ? -16.031 18.703 -18.359 1 98.75 623 LEU B N 1
ATOM 11642 C CA . LEU B 1 623 ? -15.891 17.281 -18.688 1 98.75 623 LEU B CA 1
ATOM 11643 C C . LEU B 1 623 ? -16.938 16.453 -17.969 1 98.75 623 LEU B C 1
ATOM 11645 O O . LEU B 1 623 ? -17.141 16.609 -16.766 1 98.75 623 LEU B O 1
ATOM 11649 N N . GLY B 1 624 ? -17.562 15.539 -18.688 1 98.5 624 GLY B N 1
ATOM 11650 C CA . GLY B 1 624 ? -18.531 14.617 -18.109 1 98.5 624 GLY B CA 1
ATOM 11651 C C . GLY B 1 624 ? -17.906 13.305 -17.672 1 98.5 624 GLY B C 1
ATOM 11652 O O . GLY B 1 624 ? -18.609 12.297 -17.531 1 98.5 624 GLY B O 1
ATOM 11653 N N . PHE B 1 625 ? -16.594 13.258 -17.594 1 97.12 625 PHE B N 1
ATOM 11654 C CA . PHE B 1 625 ? -15.867 12.055 -17.219 1 97.12 625 PHE B CA 1
ATOM 11655 C C . PHE B 1 625 ? -14.664 12.406 -16.344 1 97.12 625 PHE B C 1
ATOM 11657 O O . PHE B 1 625 ? -14.305 13.578 -16.219 1 97.12 625 PHE B O 1
ATOM 11664 N N . ARG B 1 626 ? -14.109 11.391 -15.711 1 95.94 626 ARG B N 1
ATOM 11665 C CA . ARG B 1 626 ? -12.969 11.562 -14.82 1 95.94 626 ARG B CA 1
ATOM 11666 C C . ARG B 1 626 ? -11.656 11.414 -15.578 1 95.94 626 ARG B C 1
ATOM 11668 O O . ARG B 1 626 ? -11.578 10.664 -16.562 1 95.94 626 ARG B O 1
ATOM 11675 N N . LEU B 1 627 ? -10.672 12.141 -15.156 1 94.5 627 LEU B N 1
ATOM 11676 C CA . LEU B 1 627 ? -9.312 11.961 -15.633 1 94.5 627 LEU B CA 1
ATOM 11677 C C . LEU B 1 627 ? -8.477 11.164 -14.633 1 94.5 627 LEU B C 1
ATOM 11679 O O . LEU B 1 627 ? -8.664 11.297 -13.422 1 94.5 627 LEU B O 1
ATOM 11683 N N . GLN B 1 628 ? -7.629 10.367 -15.18 1 88.88 628 GLN B N 1
ATOM 11684 C CA . GLN B 1 628 ? -6.82 9.508 -14.32 1 88.88 628 GLN B CA 1
ATOM 11685 C C . GLN B 1 628 ? -5.395 9.383 -14.852 1 88.88 628 GLN B C 1
ATOM 11687 O O . GLN B 1 628 ? -5.16 9.5 -16.062 1 88.88 628 GLN B O 1
ATOM 11692 N N . TYR B 1 629 ? -4.457 9.102 -13.883 1 87 629 TYR B N 1
ATOM 11693 C CA . TYR B 1 629 ? -3.066 8.875 -14.25 1 87 629 TYR B CA 1
ATOM 11694 C C . TYR B 1 629 ? -2.809 7.395 -14.523 1 87 629 TYR B C 1
ATOM 11696 O O . TYR B 1 629 ? -3.24 6.535 -13.75 1 87 629 TYR B O 1
ATOM 11704 N N . TYR B 1 630 ? -2.258 7.117 -15.672 1 78 630 TYR B N 1
ATOM 11705 C CA . TYR B 1 630 ? -1.81 5.77 -16 1 78 630 TYR B CA 1
ATOM 11706 C C . TYR B 1 630 ? -0.297 5.727 -16.188 1 78 630 TYR B C 1
ATOM 11708 O O . TYR B 1 630 ? 0.283 6.609 -16.828 1 78 630 TYR B O 1
ATOM 11716 N N . SER B 1 631 ? 0.392 4.797 -15.562 1 66.44 631 SER B N 1
ATOM 11717 C CA . SER B 1 631 ? 1.844 4.672 -15.641 1 66.44 631 SER B CA 1
ATOM 11718 C C . SER B 1 631 ? 2.277 4.137 -17 1 66.44 631 SER B C 1
ATOM 11720 O O . SER B 1 631 ? 3.451 4.227 -17.359 1 66.44 631 SER B O 1
ATOM 11722 N N . SER B 1 632 ? 1.338 3.768 -17.828 1 60.78 632 SER B N 1
ATOM 11723 C CA . SER B 1 632 ? 1.672 3.117 -19.094 1 60.78 632 SER B CA 1
ATOM 11724 C C . SER B 1 632 ? 2.381 4.082 -20.031 1 60.78 632 SER B C 1
ATOM 11726 O O . SER B 1 632 ? 2.375 5.293 -19.812 1 60.78 632 SER B O 1
ATOM 11728 N N . TYR B 1 633 ? 3.199 3.484 -20.797 1 57.41 633 TYR B N 1
ATOM 11729 C CA . TYR B 1 633 ? 3.881 4.23 -21.844 1 57.41 633 TYR B CA 1
ATOM 11730 C C . TYR B 1 633 ? 2.963 5.285 -22.453 1 57.41 633 TYR B C 1
ATOM 11732 O O . TYR B 1 633 ? 3.414 6.379 -22.797 1 57.41 633 TYR B O 1
ATOM 11740 N N . HIS B 1 634 ? 1.56 4.84 -22.328 1 57.72 634 HIS B N 1
ATOM 11741 C CA . HIS B 1 634 ? 0.744 5.742 -23.141 1 57.72 634 HIS B CA 1
ATOM 11742 C C . HIS B 1 634 ? -0.01 6.734 -22.266 1 57.72 634 HIS B C 1
ATOM 11744 O O . HIS B 1 634 ? -0.738 6.336 -21.344 1 57.72 634 HIS B O 1
ATOM 11750 N N . ASP B 1 635 ? 0.372 8.016 -22.312 1 70.44 635 ASP B N 1
ATOM 11751 C CA . ASP B 1 635 ? 0.328 9.422 -21.938 1 70.44 635 ASP B CA 1
ATOM 11752 C C . ASP B 1 635 ? -0.931 10.102 -22.469 1 70.44 635 ASP B C 1
ATOM 11754 O O . ASP B 1 635 ? -0.934 11.305 -22.734 1 70.44 635 ASP B O 1
ATOM 11758 N N . MET B 1 636 ? -2.115 9.195 -22.547 1 85.06 636 MET B N 1
ATOM 11759 C CA . MET B 1 636 ? -3.191 9.914 -23.219 1 85.06 636 MET B CA 1
ATOM 11760 C C . MET B 1 636 ? -3.803 10.969 -22.312 1 85.06 636 MET B C 1
ATOM 11762 O O . MET B 1 636 ? -4.176 12.047 -22.766 1 85.06 636 MET B O 1
ATOM 11766 N N . HIS B 1 637 ? -3.924 10.617 -21.094 1 91.94 637 HIS B N 1
ATOM 11767 C CA . HIS B 1 637 ? -4.469 11.594 -20.156 1 91.94 637 HIS B CA 1
ATOM 11768 C C . HIS B 1 637 ? -3.539 12.789 -20 1 91.94 637 HIS B C 1
ATOM 11770 O O . HIS B 1 637 ? -3.998 13.93 -19.875 1 91.94 637 HIS B O 1
ATOM 11776 N N . ARG B 1 638 ? -2.262 12.586 -20.047 1 91.62 638 ARG B N 1
ATOM 11777 C CA . ARG B 1 638 ? -1.305 13.688 -19.984 1 91.62 638 ARG B CA 1
ATOM 11778 C C . ARG B 1 638 ? -1.387 14.562 -21.234 1 91.62 638 ARG B C 1
ATOM 11780 O O . ARG B 1 638 ? -1.285 15.789 -21.141 1 91.62 638 ARG B O 1
ATOM 11787 N N . LYS B 1 639 ? -1.558 13.883 -22.328 1 92.44 639 LYS B N 1
ATOM 11788 C CA . LYS B 1 639 ? -1.739 14.633 -23.578 1 92.44 639 LYS B CA 1
ATOM 11789 C C . LYS B 1 639 ? -3.014 15.469 -23.531 1 92.44 639 LYS B C 1
ATOM 11791 O O . LYS B 1 639 ? -3.057 16.578 -24.078 1 92.44 639 LYS B O 1
ATOM 11796 N N . PHE B 1 640 ? -3.971 14.867 -22.953 1 96.12 640 PHE B N 1
ATOM 11797 C CA . PHE B 1 640 ? -5.23 15.602 -22.859 1 96.12 640 PHE B CA 1
ATOM 11798 C C . PHE B 1 640 ? -5.086 16.797 -21.938 1 96.12 640 PHE B C 1
ATOM 11800 O O . PHE B 1 640 ? -5.68 17.859 -22.188 1 96.12 640 PHE B O 1
ATOM 11807 N N . VAL B 1 641 ? -4.34 16.688 -20.875 1 96.62 641 VAL B N 1
ATOM 11808 C CA . VAL B 1 641 ? -4.043 17.828 -20.031 1 96.62 641 VAL B CA 1
ATOM 11809 C C . VAL B 1 641 ? -3.342 18.906 -20.844 1 96.62 641 VAL B C 1
ATOM 11811 O O . VAL B 1 641 ? -3.678 20.094 -20.719 1 96.62 641 VAL B O 1
ATOM 11814 N N . ASP B 1 642 ? -2.369 18.531 -21.703 1 95.88 642 ASP B N 1
ATOM 11815 C CA . ASP B 1 642 ? -1.707 19.484 -22.594 1 95.88 642 ASP B CA 1
ATOM 11816 C C . ASP B 1 642 ? -2.721 20.203 -23.469 1 95.88 642 ASP B C 1
ATOM 11818 O O . ASP B 1 642 ? -2.615 21.406 -23.688 1 95.88 642 ASP B O 1
ATOM 11822 N N . LYS B 1 643 ? -3.627 19.453 -23.938 1 96.94 643 LYS B N 1
ATOM 11823 C CA . LYS B 1 643 ? -4.641 20.016 -24.828 1 96.94 643 LYS B CA 1
ATOM 11824 C C . LYS B 1 643 ? -5.512 21.031 -24.094 1 96.94 643 LYS B C 1
ATOM 11826 O O . LYS B 1 643 ? -5.82 22.094 -24.656 1 96.94 643 LYS B O 1
ATOM 11831 N N . ILE B 1 644 ? -5.949 20.688 -22.922 1 98.25 644 ILE B N 1
ATOM 11832 C CA . ILE B 1 644 ? -6.773 21.609 -22.141 1 98.25 644 ILE B CA 1
ATOM 11833 C C . ILE B 1 644 ? -6.008 22.906 -21.891 1 98.25 644 ILE B C 1
ATOM 11835 O O . ILE B 1 644 ? -6.566 24 -22.031 1 98.25 644 ILE B O 1
ATOM 11839 N N . LEU B 1 645 ? -4.742 22.812 -21.516 1 98.06 645 LEU B N 1
ATOM 11840 C CA . LEU B 1 645 ? -3.916 24 -21.312 1 98.06 645 LEU B CA 1
ATOM 11841 C C . LEU B 1 645 ? -3.85 24.844 -22.562 1 98.06 645 LEU B C 1
ATOM 11843 O O . LEU B 1 645 ? -4.008 26.062 -22.516 1 98.06 645 LEU B O 1
ATOM 11847 N N . GLN B 1 646 ? -3.67 24.203 -23.688 1 97.5 646 GLN B N 1
ATOM 11848 C CA . GLN B 1 646 ? -3.572 24.891 -24.969 1 97.5 646 GLN B CA 1
ATOM 11849 C C . GLN B 1 646 ? -4.883 25.578 -25.328 1 97.5 646 GLN B C 1
ATOM 11851 O O . GLN B 1 646 ? -4.887 26.734 -25.75 1 97.5 646 GLN B O 1
ATOM 11856 N N . LEU B 1 647 ? -5.945 24.859 -25.156 1 98 647 LEU B N 1
ATOM 11857 C CA . LEU B 1 647 ? -7.266 25.391 -25.484 1 98 647 LEU B CA 1
ATOM 11858 C C . LEU B 1 647 ? -7.559 26.656 -24.688 1 98 647 LEU B C 1
ATOM 11860 O O . LEU B 1 647 ? -8.242 27.562 -25.172 1 98 647 LEU B O 1
ATOM 11864 N N . GLN B 1 648 ? -7.008 26.719 -23.516 1 98.31 648 GLN B N 1
ATOM 11865 C CA . GLN B 1 648 ? -7.32 27.844 -22.641 1 98.31 648 GLN B CA 1
ATOM 11866 C C . GLN B 1 648 ? -6.164 28.828 -22.594 1 98.31 648 GLN B C 1
ATOM 11868 O O . GLN B 1 648 ? -6.191 29.781 -21.797 1 98.31 648 GLN B O 1
ATOM 11873 N N . GLY B 1 649 ? -5.125 28.578 -23.297 1 96.88 649 GLY B N 1
ATOM 11874 C CA . GLY B 1 649 ? -4.023 29.516 -23.453 1 96.88 649 GLY B CA 1
ATOM 11875 C C . GLY B 1 649 ? -3.121 29.578 -22.234 1 96.88 649 GLY B C 1
ATOM 11876 O O . GLY B 1 649 ? -2.533 30.625 -21.938 1 96.88 649 GLY B O 1
ATOM 11877 N N . VAL B 1 650 ? -3.062 28.531 -21.484 1 97.19 650 VAL B N 1
ATOM 11878 C CA . VAL B 1 650 ? -2.211 28.484 -20.297 1 97.19 650 VAL B CA 1
ATOM 11879 C C . VAL B 1 650 ? -0.854 27.891 -20.672 1 97.19 650 VAL B C 1
ATOM 11881 O O . VAL B 1 650 ? -0.772 26.75 -21.141 1 97.19 650 VAL B O 1
ATOM 11884 N N . LYS B 1 651 ? 0.179 28.609 -20.438 1 93.94 651 LYS B N 1
ATOM 11885 C CA . LYS B 1 651 ? 1.522 28.172 -20.797 1 93.94 651 LYS B CA 1
ATOM 11886 C C . LYS B 1 651 ? 2.311 27.719 -19.578 1 93.94 651 LYS B C 1
ATOM 11888 O O . LYS B 1 651 ? 2.207 28.328 -18.516 1 93.94 651 LYS B O 1
ATOM 11893 N N . ARG B 1 652 ? 3.137 26.734 -19.812 1 92.5 652 ARG B N 1
ATOM 11894 C CA . ARG B 1 652 ? 4.031 26.281 -18.75 1 92.5 652 ARG B CA 1
ATOM 11895 C C . ARG B 1 652 ? 5.223 27.219 -18.609 1 92.5 652 ARG B C 1
ATOM 11897 O O . ARG B 1 652 ? 5.684 27.812 -19.578 1 92.5 652 ARG B O 1
ATOM 11904 N N . GLU B 1 653 ? 5.691 27.219 -17.391 1 91.88 653 GLU B N 1
ATOM 11905 C CA . GLU B 1 653 ? 6.855 28.062 -17.109 1 91.88 653 GLU B CA 1
ATOM 11906 C C . GLU B 1 653 ? 8.148 27.359 -17.484 1 91.88 653 GLU B C 1
ATOM 11908 O O . GLU B 1 653 ? 9.172 28 -17.734 1 91.88 653 GLU B O 1
ATOM 11913 N N . VAL B 1 654 ? 8.086 26.062 -17.406 1 95.5 654 VAL B N 1
ATOM 11914 C CA . VAL B 1 654 ? 9.266 25.25 -17.688 1 95.5 654 VAL B CA 1
ATOM 11915 C C . VAL B 1 654 ? 8.953 24.25 -18.781 1 95.5 654 VAL B C 1
ATOM 11917 O O . VAL B 1 654 ? 7.867 23.672 -18.812 1 95.5 654 VAL B O 1
ATOM 11920 N N . GLU B 1 655 ? 9.844 24.078 -19.656 1 95.25 655 GLU B N 1
ATOM 11921 C CA . GLU B 1 655 ? 9.758 23.047 -20.688 1 95.25 655 GLU B CA 1
ATOM 11922 C C . GLU B 1 655 ? 10.82 21.969 -20.484 1 95.25 655 GLU B C 1
ATOM 11924 O O . GLU B 1 655 ? 11.984 22.281 -20.203 1 95.25 655 GLU B O 1
ATOM 11929 N N . VAL B 1 656 ? 10.414 20.797 -20.469 1 95.88 656 VAL B N 1
ATOM 11930 C CA . VAL B 1 656 ? 11.32 19.656 -20.375 1 95.88 656 VAL B CA 1
ATOM 11931 C C . VAL B 1 656 ? 11.102 18.734 -21.578 1 95.88 656 VAL B C 1
ATOM 11933 O O . VAL B 1 656 ? 9.961 18.516 -22 1 95.88 656 VAL B O 1
ATOM 11936 N N . SER B 1 657 ? 12.148 18.219 -22.172 1 95.62 657 SER B N 1
ATOM 11937 C CA . SER B 1 657 ? 12.031 17.328 -23.312 1 95.62 657 SER B CA 1
ATOM 11938 C C . SER B 1 657 ? 11.617 15.922 -22.875 1 95.62 657 SER B C 1
ATOM 11940 O O . SER B 1 657 ? 11.062 15.156 -23.672 1 95.62 657 SER B O 1
ATOM 11942 N N . ASN B 1 658 ? 11.992 15.562 -21.672 1 92.5 658 ASN B N 1
ATOM 11943 C CA . ASN B 1 658 ? 11.602 14.312 -21.031 1 92.5 658 ASN B CA 1
ATOM 11944 C C . ASN B 1 658 ? 10.586 14.547 -19.906 1 92.5 658 ASN B C 1
ATOM 11946 O O . ASN B 1 658 ? 10.945 15.047 -18.844 1 92.5 658 ASN B O 1
ATOM 11950 N N . ARG B 1 659 ? 9.438 14.086 -20.109 1 87.12 659 ARG B N 1
ATOM 11951 C CA . ARG B 1 659 ? 8.328 14.414 -19.219 1 87.12 659 ARG B CA 1
ATOM 11952 C C . ARG B 1 659 ? 8.469 13.703 -17.875 1 87.12 659 ARG B C 1
ATOM 11954 O O . ARG B 1 659 ? 7.793 14.055 -16.906 1 87.12 659 ARG B O 1
ATOM 11961 N N . ASP B 1 660 ? 9.328 12.773 -17.812 1 86.62 660 ASP B N 1
ATOM 11962 C CA . ASP B 1 660 ? 9.508 12.047 -16.547 1 86.62 660 ASP B CA 1
ATOM 11963 C C . ASP B 1 660 ? 10.398 12.836 -15.594 1 86.62 660 ASP B C 1
ATOM 11965 O O . ASP B 1 660 ? 10.523 12.469 -14.422 1 86.62 660 ASP B O 1
ATOM 11969 N N . ILE B 1 661 ? 10.977 13.922 -16.094 1 94.25 661 ILE B N 1
ATOM 11970 C CA . ILE B 1 661 ? 11.648 14.883 -15.234 1 94.25 661 ILE B CA 1
ATOM 11971 C C . ILE B 1 661 ? 10.625 15.859 -14.656 1 94.25 661 ILE B C 1
ATOM 11973 O O . ILE B 1 661 ? 10.016 16.641 -15.398 1 94.25 661 ILE B O 1
ATOM 11977 N N . ILE B 1 662 ? 10.445 15.836 -13.375 1 95.5 662 ILE B N 1
ATOM 11978 C CA . ILE B 1 662 ? 9.516 16.766 -12.727 1 95.5 662 ILE B CA 1
ATOM 11979 C C . ILE B 1 662 ? 10.227 18.078 -12.43 1 95.5 662 ILE B C 1
ATOM 11981 O O . ILE B 1 662 ? 11.32 18.078 -11.859 1 95.5 662 ILE B O 1
ATOM 11985 N N . ALA B 1 663 ? 9.617 19.125 -12.828 1 97.06 663 ALA B N 1
ATOM 11986 C CA . ALA B 1 663 ? 10.219 20.438 -12.648 1 97.06 663 ALA B CA 1
ATOM 11987 C C . ALA B 1 663 ? 9.328 21.344 -11.805 1 97.06 663 ALA B C 1
ATOM 11989 O O . ALA B 1 663 ? 8.133 21.484 -12.078 1 97.06 663 ALA B O 1
ATOM 11990 N N . ILE B 1 664 ? 9.875 21.953 -10.781 1 97.25 664 ILE B N 1
ATOM 11991 C CA . ILE B 1 664 ? 9.188 22.891 -9.898 1 97.25 664 ILE B CA 1
ATOM 11992 C C . ILE B 1 664 ? 9.859 24.25 -9.977 1 97.25 664 ILE B C 1
ATOM 11994 O O . ILE B 1 664 ? 10.914 24.469 -9.383 1 97.25 664 ILE B O 1
ATOM 11998 N N . PRO B 1 665 ? 9.273 25.156 -10.617 1 96.94 665 PRO B N 1
ATOM 11999 C CA . PRO B 1 665 ? 9.875 26.484 -10.773 1 96.94 665 PRO B CA 1
ATOM 12000 C C . PRO B 1 665 ? 9.844 27.312 -9.477 1 96.94 665 PRO B C 1
ATOM 12002 O O . PRO B 1 665 ? 8.82 27.328 -8.789 1 96.94 665 PRO B O 1
ATOM 12005 N N . ARG B 1 666 ? 10.992 27.938 -9.172 1 96.75 666 ARG B N 1
ATOM 12006 C CA . ARG B 1 666 ? 11.164 28.781 -7.996 1 96.75 666 ARG B CA 1
ATOM 12007 C C . ARG B 1 666 ? 11.883 30.078 -8.352 1 96.75 666 ARG B C 1
ATOM 12009 O O . ARG B 1 666 ? 12.82 30.484 -7.664 1 96.75 666 ARG B O 1
ATOM 12016 N N . ILE B 1 667 ? 11.469 30.703 -9.422 1 95.44 667 ILE B N 1
ATOM 12017 C CA . ILE B 1 667 ? 11.961 32 -9.891 1 95.44 667 ILE B CA 1
ATOM 12018 C C . ILE B 1 667 ? 13.469 31.938 -10.102 1 95.44 667 ILE B C 1
ATOM 12020 O O . ILE B 1 667 ? 13.938 31.609 -11.195 1 95.44 667 ILE B O 1
ATOM 12024 N N . HIS B 1 668 ? 14.305 32.031 -9.008 1 97.06 668 HIS B N 1
ATOM 12025 C CA . HIS B 1 668 ? 15.758 32.031 -9.141 1 97.06 668 HIS B CA 1
ATOM 12026 C C . HIS B 1 668 ? 16.328 30.641 -8.93 1 97.06 668 HIS B C 1
ATOM 12028 O O . HIS B 1 668 ? 17.547 30.484 -8.844 1 97.06 668 HIS B O 1
ATOM 12034 N N . TYR B 1 669 ? 15.492 29.688 -8.797 1 97.75 669 TYR B N 1
ATOM 12035 C CA . TYR B 1 669 ? 15.844 28.281 -8.734 1 97.75 669 TYR B CA 1
ATOM 12036 C C . TYR B 1 669 ? 14.883 27.438 -9.57 1 97.75 669 TYR B C 1
ATOM 12038 O O . TYR B 1 669 ? 13.766 27.875 -9.867 1 97.75 669 TYR B O 1
ATOM 12046 N N . LEU B 1 670 ? 15.305 26.391 -9.992 1 97.75 670 LEU B N 1
ATOM 12047 C CA . LEU B 1 670 ? 14.5 25.344 -10.594 1 97.75 670 LEU B CA 1
ATOM 12048 C C . LEU B 1 670 ? 14.781 23.984 -9.938 1 97.75 670 LEU B C 1
ATOM 12050 O O . LEU B 1 670 ? 15.922 23.516 -9.953 1 97.75 670 LEU B O 1
ATOM 12054 N N . VAL B 1 671 ? 13.828 23.422 -9.312 1 98.12 671 VAL B N 1
ATOM 12055 C CA . VAL B 1 671 ? 14.016 22.109 -8.688 1 98.12 671 VAL B CA 1
ATOM 12056 C C . VAL B 1 671 ? 13.68 21 -9.68 1 98.12 671 VAL B C 1
ATOM 12058 O O . VAL B 1 671 ? 12.57 20.969 -10.219 1 98.12 671 VAL B O 1
ATOM 12061 N N . LEU B 1 672 ? 14.602 20.172 -9.984 1 98.06 672 LEU B N 1
ATOM 12062 C CA . LEU B 1 672 ? 14.406 19.016 -10.859 1 98.06 672 LEU B CA 1
ATOM 12063 C C . LEU B 1 672 ? 14.398 17.719 -10.062 1 98.06 672 LEU B C 1
ATOM 12065 O O . LEU B 1 672 ? 15.234 17.531 -9.18 1 98.06 672 LEU B O 1
ATOM 12069 N N . VAL B 1 673 ? 13.422 16.875 -10.336 1 96.5 673 VAL B N 1
ATOM 12070 C CA . VAL B 1 673 ? 13.188 15.664 -9.555 1 96.5 673 VAL B CA 1
ATOM 12071 C C . VAL B 1 673 ? 13.125 14.453 -10.484 1 96.5 673 VAL B C 1
ATOM 12073 O O . VAL B 1 673 ? 12.445 14.492 -11.516 1 96.5 673 VAL B O 1
ATOM 12076 N N . ASN B 1 674 ? 13.859 13.43 -10.234 1 94.56 674 ASN B N 1
ATOM 12077 C CA . ASN B 1 674 ? 13.602 12.086 -10.727 1 94.56 674 ASN B CA 1
ATOM 12078 C C . ASN B 1 674 ? 12.922 11.219 -9.664 1 94.56 674 ASN B C 1
ATOM 12080 O O . ASN B 1 674 ? 13.555 10.797 -8.703 1 94.56 674 ASN B O 1
ATOM 12084 N N . PRO B 1 675 ? 11.633 11 -9.836 1 88.69 675 PRO B N 1
ATOM 12085 C CA . PRO B 1 675 ? 10.914 10.281 -8.781 1 88.69 675 PRO B CA 1
ATOM 12086 C C . PRO B 1 675 ? 11.109 8.773 -8.852 1 88.69 675 PRO B C 1
ATOM 12088 O O . PRO B 1 675 ? 10.594 8.039 -8.008 1 88.69 675 PRO B O 1
ATOM 12091 N N . ARG B 1 676 ? 11.875 8.297 -9.844 1 83.5 676 ARG B N 1
ATOM 12092 C CA . ARG B 1 676 ? 12.047 6.867 -10.062 1 83.5 676 ARG B CA 1
ATOM 12093 C C . ARG B 1 676 ? 13.516 6.477 -10.016 1 83.5 676 ARG B C 1
ATOM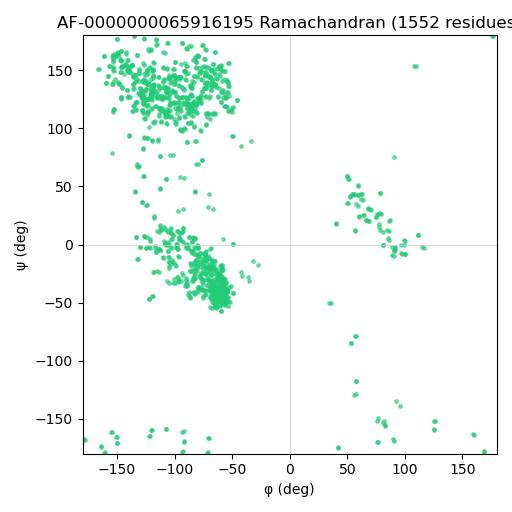 12095 O O . ARG B 1 676 ? 14.391 7.344 -9.992 1 83.5 676 ARG B O 1
ATOM 12102 N N . ASP B 1 677 ? 13.797 5.223 -9.961 1 82.44 677 ASP B N 1
ATOM 12103 C CA . ASP B 1 677 ? 15.172 4.742 -9.859 1 82.44 677 ASP B CA 1
ATOM 12104 C C . ASP B 1 677 ? 15.82 4.648 -11.234 1 82.44 677 ASP B C 1
ATOM 12106 O O . ASP B 1 677 ? 17.047 4.516 -11.344 1 82.44 677 ASP B O 1
ATOM 12110 N N . GLU B 1 678 ? 15.047 4.855 -12.281 1 83.56 678 GLU B N 1
ATOM 12111 C CA . GLU B 1 678 ? 15.562 4.793 -13.648 1 83.56 678 GLU B CA 1
ATOM 12112 C C . GLU B 1 678 ? 16.219 6.113 -14.055 1 83.56 678 GLU B C 1
ATOM 12114 O O . GLU B 1 678 ? 15.766 7.184 -13.641 1 83.56 678 GLU B O 1
ATOM 12119 N N . GLU B 1 679 ? 17.234 5.945 -14.836 1 90.81 679 GLU B N 1
ATOM 12120 C CA . GLU B 1 679 ? 17.906 7.141 -15.344 1 90.81 679 GLU B CA 1
ATOM 12121 C C . GLU B 1 679 ? 16.969 7.949 -16.25 1 90.81 679 GLU B C 1
ATOM 12123 O O . GLU B 1 679 ? 16.234 7.383 -17.062 1 90.81 679 GLU B O 1
ATOM 12128 N N . VAL B 1 680 ? 16.953 9.195 -16.078 1 92.06 680 VAL B N 1
ATOM 12129 C CA . VAL B 1 680 ? 16.219 10.094 -16.969 1 92.06 680 VAL B CA 1
ATOM 12130 C C . VAL B 1 680 ? 17.156 11.188 -17.484 1 92.06 680 VAL B C 1
ATOM 12132 O O . VAL B 1 680 ? 18.078 11.602 -16.766 1 92.06 680 VAL B O 1
ATOM 12135 N N . ALA B 1 681 ? 17.016 11.57 -18.703 1 95.75 681 ALA B N 1
ATOM 12136 C CA . ALA B 1 681 ? 17.797 12.641 -19.328 1 95.75 681 ALA B CA 1
ATOM 12137 C C . ALA B 1 681 ? 16.938 13.484 -20.25 1 95.75 681 ALA B C 1
ATOM 12139 O O . ALA B 1 681 ? 15.914 13.016 -20.75 1 95.75 681 ALA B O 1
ATOM 12140 N N . GLY B 1 682 ? 17.281 14.742 -20.391 1 96.5 682 GLY B N 1
ATOM 12141 C CA . GLY B 1 682 ? 16.547 15.617 -21.297 1 96.5 682 GLY B CA 1
ATOM 12142 C C . GLY B 1 682 ? 17.016 17.062 -21.25 1 96.5 682 GLY B C 1
ATOM 12143 O O . GLY B 1 682 ? 17.984 17.375 -20.547 1 96.5 682 GLY B O 1
ATOM 12144 N N . LYS B 1 683 ? 16.391 17.844 -22.047 1 97.56 683 LYS B N 1
ATOM 12145 C CA . LYS B 1 683 ? 16.641 19.281 -22.109 1 97.56 683 LYS B CA 1
ATOM 12146 C C . LYS B 1 683 ? 15.617 20.031 -21.266 1 97.56 683 LYS B C 1
ATOM 12148 O O . LYS B 1 683 ? 14.453 19.656 -21.188 1 97.56 683 LYS B O 1
ATOM 12153 N N . VAL B 1 684 ? 16.094 21.094 -20.656 1 97.69 684 VAL B N 1
ATOM 12154 C CA . VAL B 1 684 ? 15.25 21.938 -19.812 1 97.69 684 VAL B CA 1
ATOM 12155 C C . VAL B 1 684 ? 15.367 23.391 -20.266 1 97.69 684 VAL B C 1
ATOM 12157 O O . VAL B 1 684 ? 16.469 23.875 -20.531 1 97.69 684 VAL B O 1
ATOM 12160 N N . LYS B 1 685 ? 14.258 24.047 -20.422 1 97.5 685 LYS B N 1
ATOM 12161 C CA . LYS B 1 685 ? 14.188 25.469 -20.703 1 97.5 685 LYS B CA 1
ATOM 12162 C C . LYS B 1 685 ? 13.414 26.203 -19.609 1 97.5 685 LYS B C 1
ATOM 12164 O O . LYS B 1 685 ? 12.273 25.859 -19.297 1 97.5 685 LYS B O 1
ATOM 12169 N N . TYR B 1 686 ? 14.023 27.188 -19.031 1 96.81 686 TYR B N 1
ATOM 12170 C CA . TYR B 1 686 ? 13.43 27.922 -17.922 1 96.81 686 TYR B CA 1
ATOM 12171 C C . TYR B 1 686 ? 13.961 29.344 -17.859 1 96.81 686 TYR B C 1
ATOM 12173 O O . TYR B 1 686 ? 15.172 29.562 -17.766 1 96.81 686 TYR B O 1
ATOM 12181 N N . ARG B 1 687 ? 13.125 30.344 -18.031 1 94.62 687 ARG B N 1
ATOM 12182 C CA . ARG B 1 687 ? 13.43 31.766 -17.875 1 94.62 687 ARG B CA 1
ATOM 12183 C C . ARG B 1 687 ? 14.602 32.156 -18.75 1 94.62 687 ARG B C 1
ATOM 12185 O O . ARG B 1 687 ? 15.555 32.812 -18.266 1 94.62 687 ARG B O 1
ATOM 12192 N N . GLY B 1 688 ? 14.586 31.688 -19.922 1 92.81 688 GLY B N 1
ATOM 12193 C CA . GLY B 1 688 ? 15.539 32.125 -20.922 1 92.81 688 GLY B CA 1
ATOM 12194 C C . GLY B 1 688 ? 16.812 31.281 -20.953 1 92.81 688 GLY B C 1
ATOM 12195 O O . GLY B 1 688 ? 17.672 31.469 -21.812 1 92.81 688 GLY B O 1
ATOM 12196 N N . VAL B 1 689 ? 16.922 30.359 -20.016 1 94.75 689 VAL B N 1
ATOM 12197 C CA . VAL B 1 689 ? 18.094 29.5 -20 1 94.75 689 VAL B CA 1
ATOM 12198 C C . VAL B 1 689 ? 17.719 28.109 -20.516 1 94.75 689 VAL B C 1
ATOM 12200 O O . VAL B 1 689 ? 16.594 27.656 -20.359 1 94.75 689 VAL B O 1
ATOM 12203 N N . GLU B 1 690 ? 18.656 27.484 -21.25 1 95.44 690 GLU B N 1
ATOM 12204 C CA . GLU B 1 690 ? 18.484 26.125 -21.766 1 95.44 690 GLU B CA 1
ATOM 12205 C C . GLU B 1 690 ? 19.703 25.266 -21.438 1 95.44 690 GLU B C 1
ATOM 12207 O O . GLU B 1 690 ? 20.844 25.703 -21.594 1 95.44 690 GLU B O 1
ATOM 12212 N N . PHE B 1 691 ? 19.516 24.094 -20.859 1 95.81 691 PHE B N 1
ATOM 12213 C CA . PHE B 1 691 ? 20.609 23.188 -20.547 1 95.81 691 PHE B CA 1
ATOM 12214 C C . PHE B 1 691 ? 20.156 21.734 -20.609 1 95.81 691 PHE B C 1
ATOM 12216 O O . PHE B 1 691 ? 18.953 21.469 -20.688 1 95.81 691 PHE B O 1
ATOM 12223 N N . GLU B 1 692 ? 21.094 20.844 -20.641 1 95.31 692 GLU B N 1
ATOM 12224 C CA . GLU B 1 692 ? 20.844 19.406 -20.578 1 95.31 692 GLU B CA 1
ATOM 12225 C C . GLU B 1 692 ? 21.062 18.875 -19.172 1 95.31 692 GLU B C 1
ATOM 12227 O O . GLU B 1 692 ? 21.922 19.375 -18.438 1 95.31 692 GLU B O 1
ATOM 12232 N N . ILE B 1 693 ? 20.219 17.922 -18.797 1 96.25 693 ILE B N 1
ATOM 12233 C CA . ILE B 1 693 ? 20.359 17.312 -17.484 1 96.25 693 ILE B CA 1
ATOM 12234 C C . ILE B 1 693 ? 20.266 15.789 -17.609 1 96.25 693 ILE B C 1
ATOM 12236 O O . ILE B 1 693 ? 19.609 15.266 -18.5 1 96.25 693 ILE B O 1
ATOM 12240 N N . LYS B 1 694 ? 21.047 15.141 -16.875 1 96 694 LYS B N 1
ATOM 12241 C CA . LYS B 1 694 ? 21 13.695 -16.688 1 96 694 LYS B CA 1
ATOM 12242 C C . LYS B 1 694 ? 20.969 13.328 -15.211 1 96 694 LYS B C 1
ATOM 12244 O O . LYS B 1 694 ? 21.781 13.82 -14.422 1 96 694 LYS B O 1
ATOM 12249 N N . MET B 1 695 ? 19.969 12.5 -14.789 1 96.19 695 MET B N 1
ATOM 12250 C CA . MET B 1 695 ? 19.859 12 -13.414 1 96.19 695 MET B CA 1
ATOM 12251 C C . MET B 1 695 ? 19.844 10.477 -13.391 1 96.19 695 MET B C 1
ATOM 12253 O O . MET B 1 695 ? 18.891 9.859 -13.867 1 96.19 695 MET B O 1
ATOM 12257 N N . LYS B 1 696 ? 20.797 9.891 -12.852 1 93.75 696 LYS B N 1
ATOM 12258 C CA . LYS B 1 696 ? 21.047 8.461 -12.969 1 93.75 696 LYS B CA 1
ATOM 12259 C C . LYS B 1 696 ? 20.094 7.664 -12.086 1 93.75 696 LYS B C 1
ATOM 12261 O O . LYS B 1 696 ? 19.938 6.453 -12.258 1 93.75 696 LYS B O 1
ATOM 12266 N N . GLY B 1 697 ? 19.438 8.266 -11.156 1 91.25 697 GLY B N 1
ATOM 12267 C CA . GLY B 1 697 ? 18.484 7.629 -10.258 1 91.25 697 GLY B CA 1
ATOM 12268 C C . GLY B 1 697 ? 17.594 8.617 -9.531 1 91.25 697 GLY B C 1
ATOM 12269 O O . GLY B 1 697 ? 17.609 9.812 -9.836 1 91.25 697 GLY B O 1
ATOM 12270 N N . ARG B 1 698 ? 16.812 8.102 -8.625 1 91.19 698 ARG B N 1
ATOM 12271 C CA . ARG B 1 698 ? 15.875 8.898 -7.844 1 91.19 698 ARG B CA 1
ATOM 12272 C C . ARG B 1 698 ? 16.609 9.984 -7.055 1 91.19 698 ARG B C 1
ATOM 12274 O O . ARG B 1 698 ? 17.609 9.711 -6.391 1 91.19 698 ARG B O 1
ATOM 12281 N N . GLY B 1 699 ? 16.125 11.188 -7.141 1 94.75 699 GLY B N 1
ATOM 12282 C CA . GLY B 1 699 ? 16.75 12.273 -6.402 1 94.75 699 GLY B CA 1
ATOM 12283 C C . GLY B 1 699 ? 16.25 13.641 -6.82 1 94.75 699 GLY B C 1
ATOM 12284 O O . GLY B 1 699 ? 15.328 13.75 -7.637 1 94.75 699 GLY B O 1
ATOM 12285 N N . VAL B 1 700 ? 16.828 14.68 -6.184 1 97.25 700 VAL B N 1
ATOM 12286 C CA . VAL B 1 700 ? 16.359 16.047 -6.387 1 97.25 700 VAL B CA 1
ATOM 12287 C C . VAL B 1 700 ? 17.562 16.984 -6.547 1 97.25 700 VAL B C 1
ATOM 12289 O O . VAL B 1 700 ? 18.578 16.828 -5.852 1 97.25 700 VAL B O 1
ATOM 12292 N N . LEU B 1 701 ? 17.531 17.906 -7.449 1 98.38 701 LEU B N 1
ATOM 12293 C CA . LEU B 1 701 ? 18.516 18.969 -7.617 1 98.38 701 LEU B CA 1
ATOM 12294 C C . LEU B 1 701 ? 17.875 20.328 -7.484 1 98.38 701 LEU B C 1
ATOM 12296 O O . LEU B 1 701 ? 16.797 20.578 -8.055 1 98.38 701 LEU B O 1
ATOM 12300 N N . PHE B 1 702 ? 18.453 21.172 -6.684 1 98.56 702 PHE B N 1
ATOM 12301 C CA . PHE B 1 702 ? 18.094 22.594 -6.633 1 98.56 702 PHE B CA 1
ATOM 12302 C C . PHE B 1 702 ? 18.984 23.406 -7.551 1 98.56 702 PHE B C 1
ATOM 12304 O O . PHE B 1 702 ? 20.062 23.844 -7.145 1 98.56 702 PHE B O 1
ATOM 12311 N N . ILE B 1 703 ? 18.516 23.688 -8.703 1 98.06 703 ILE B N 1
ATOM 12312 C CA . ILE B 1 703 ? 19.297 24.359 -9.742 1 98.06 703 ILE B CA 1
ATOM 12313 C C . ILE B 1 703 ? 19.172 25.875 -9.586 1 98.06 703 ILE B C 1
ATOM 12315 O O . ILE B 1 703 ? 18.094 26.438 -9.758 1 98.06 703 ILE B O 1
ATOM 12319 N N . PRO B 1 704 ? 20.266 26.562 -9.281 1 98 704 PRO B N 1
ATOM 12320 C CA . PRO B 1 704 ? 20.203 28.031 -9.281 1 98 704 PRO B CA 1
ATOM 12321 C C . PRO B 1 704 ? 20.109 28.625 -10.688 1 98 704 PRO B C 1
ATOM 12323 O O . PRO B 1 704 ? 20.781 28.125 -11.609 1 98 704 PRO B O 1
ATOM 12326 N N . VAL B 1 705 ? 19.297 29.562 -10.844 1 97.31 705 VAL B N 1
ATOM 12327 C CA . VAL B 1 705 ? 19.078 30.234 -12.125 1 97.31 705 VAL B CA 1
ATOM 12328 C C . VAL B 1 705 ? 19.078 31.734 -11.914 1 97.31 705 VAL B C 1
ATOM 12330 O O . VAL B 1 705 ? 18.281 32.25 -11.125 1 97.31 705 VAL B O 1
ATOM 12333 N N . ASP B 1 706 ? 19.922 32.406 -12.57 1 95.5 706 ASP B N 1
ATOM 12334 C CA . ASP B 1 706 ? 20 33.875 -12.5 1 95.5 706 ASP B CA 1
ATOM 12335 C C . ASP B 1 706 ? 20.031 34.344 -11.055 1 95.5 706 ASP B C 1
ATOM 12337 O O . ASP B 1 706 ? 19.188 35.156 -10.641 1 95.5 706 ASP B O 1
ATOM 12341 N N . VAL B 1 707 ? 20.953 33.938 -10.344 1 96 707 VAL B N 1
ATOM 12342 C CA . VAL B 1 707 ? 21.062 34.25 -8.922 1 96 707 VAL B CA 1
ATOM 12343 C C . VAL B 1 707 ? 22.516 34.531 -8.562 1 96 707 VAL B C 1
ATOM 12345 O O . VAL B 1 707 ? 23.438 34.031 -9.219 1 96 707 VAL B O 1
ATOM 12348 N N . GLU B 1 708 ? 22.719 35.344 -7.645 1 95.81 708 GLU B N 1
ATOM 12349 C CA . GLU B 1 708 ? 24.047 35.625 -7.117 1 95.81 708 GLU B CA 1
ATOM 12350 C C . GLU B 1 708 ? 24.297 34.875 -5.812 1 95.81 708 GLU B C 1
ATOM 12352 O O . GLU B 1 708 ? 23.516 35 -4.863 1 95.81 708 GLU B O 1
ATOM 12357 N N . ILE B 1 709 ? 25.344 34.062 -5.805 1 95.94 709 ILE B N 1
ATOM 12358 C CA . ILE B 1 709 ? 25.75 33.281 -4.625 1 95.94 709 ILE B CA 1
ATOM 12359 C C . ILE B 1 709 ? 27.219 33.562 -4.309 1 95.94 709 ILE B C 1
ATOM 12361 O O . ILE B 1 709 ? 28.078 33.406 -5.164 1 95.94 709 ILE B O 1
ATOM 12365 N N . ASN B 1 710 ? 27.484 34.062 -3.154 1 95.06 710 ASN B N 1
ATOM 12366 C CA . ASN B 1 710 ? 28.844 34.312 -2.693 1 95.06 710 ASN B CA 1
ATOM 12367 C C . ASN B 1 710 ? 29.578 35.281 -3.621 1 95.06 710 ASN B C 1
ATOM 12369 O O . ASN B 1 710 ? 30.75 35.062 -3.914 1 95.06 710 ASN B O 1
ATOM 12373 N N . GLY B 1 711 ? 28.859 36.156 -4.145 1 94.38 711 GLY B N 1
ATOM 12374 C CA . GLY B 1 711 ? 29.469 37.156 -4.988 1 94.38 711 GLY B CA 1
ATOM 12375 C C . GLY B 1 711 ? 29.609 36.719 -6.438 1 94.38 711 GLY B C 1
ATOM 12376 O O . GLY B 1 711 ? 30.203 37.438 -7.25 1 94.38 711 GLY B O 1
ATOM 12377 N N . VAL B 1 712 ? 29.109 35.562 -6.777 1 95.81 712 VAL B N 1
ATOM 12378 C CA . VAL B 1 712 ? 29.188 35.062 -8.141 1 95.81 712 VAL B CA 1
ATOM 12379 C C . VAL B 1 712 ? 27.797 35.062 -8.773 1 95.81 712 VAL B C 1
ATOM 12381 O O . VAL B 1 712 ? 26.844 34.531 -8.211 1 95.81 712 VAL B O 1
ATOM 12384 N N . LYS B 1 713 ? 27.672 35.625 -9.867 1 96.38 713 LYS B N 1
ATOM 12385 C CA . LYS B 1 713 ? 26.406 35.656 -10.602 1 96.38 713 LYS B CA 1
ATOM 12386 C C . LYS B 1 713 ? 26.266 34.438 -11.5 1 96.38 713 LYS B C 1
ATOM 12388 O O . LYS B 1 713 ? 26.844 34.375 -12.586 1 96.38 713 LYS B O 1
ATOM 12393 N N . LEU B 1 714 ? 25.5 33.594 -11.102 1 96.12 714 LEU B N 1
ATOM 12394 C CA . LEU B 1 714 ? 25.25 32.344 -11.852 1 96.12 714 LEU B CA 1
ATOM 12395 C C . LEU B 1 714 ? 24.109 32.531 -12.844 1 96.12 714 LEU B C 1
ATOM 12397 O O . LEU B 1 714 ? 23.047 33.031 -12.484 1 96.12 714 LEU B O 1
ATOM 12401 N N . VAL B 1 715 ? 24.375 32.25 -14.117 1 96.88 715 VAL B N 1
ATOM 12402 C CA . VAL B 1 715 ? 23.281 32.062 -15.055 1 96.88 715 VAL B CA 1
ATOM 12403 C C . VAL B 1 715 ? 22.5 30.812 -14.719 1 96.88 715 VAL B C 1
ATOM 12405 O O . VAL B 1 715 ? 21.266 30.844 -14.562 1 96.88 715 VAL B O 1
ATOM 12408 N N . TYR B 1 716 ? 23.188 29.703 -14.625 1 97.19 716 TYR B N 1
ATOM 12409 C CA . TYR B 1 716 ? 22.641 28.484 -14.047 1 97.19 716 TYR B CA 1
ATOM 12410 C C . TYR B 1 716 ? 23.75 27.516 -13.656 1 97.19 716 TYR B C 1
ATOM 12412 O O . TYR B 1 716 ? 24.906 27.688 -14.055 1 97.19 716 TYR B O 1
ATOM 12420 N N . ALA B 1 717 ? 23.484 26.547 -12.828 1 98 717 ALA B N 1
ATOM 12421 C CA . ALA B 1 717 ? 24.344 25.406 -12.5 1 98 717 ALA B CA 1
ATOM 12422 C C . ALA B 1 717 ? 23.531 24.125 -12.352 1 98 717 ALA B C 1
ATOM 12424 O O . ALA B 1 717 ? 22.547 24.094 -11.609 1 98 717 ALA B O 1
ATOM 12425 N N . THR B 1 718 ? 23.891 23.062 -13.047 1 98.06 718 THR B N 1
ATOM 12426 C CA . THR B 1 718 ? 23.188 21.797 -12.922 1 98.06 718 THR B CA 1
ATOM 12427 C C . THR B 1 718 ? 23.672 21.016 -11.703 1 98.06 718 THR B C 1
ATOM 12429 O O . THR B 1 718 ? 23.984 19.828 -11.805 1 98.06 718 THR B O 1
ATOM 12432 N N . ALA B 1 719 ? 23.797 21.719 -10.602 1 98.31 719 ALA B N 1
ATOM 12433 C CA . ALA B 1 719 ? 24.188 21.219 -9.281 1 98.31 719 ALA B CA 1
ATOM 12434 C C . ALA B 1 719 ? 23.609 22.094 -8.172 1 98.31 719 ALA B C 1
ATOM 12436 O O . ALA B 1 719 ? 23.359 23.281 -8.383 1 98.31 719 ALA B O 1
ATOM 12437 N N . THR B 1 720 ? 23.344 21.484 -7.043 1 98.56 720 THR B N 1
ATOM 12438 C CA . THR B 1 720 ? 22.797 22.188 -5.891 1 98.56 720 THR B CA 1
ATOM 12439 C C . THR B 1 720 ? 23.906 22.906 -5.121 1 98.56 720 THR B C 1
ATOM 12441 O O . THR B 1 720 ? 24.875 22.281 -4.68 1 98.56 720 THR B O 1
ATOM 12444 N N . PRO B 1 721 ? 23.859 24.203 -4.98 1 98.31 721 PRO B N 1
ATOM 12445 C CA . PRO B 1 721 ? 24.828 24.859 -4.113 1 98.31 721 PRO B CA 1
ATOM 12446 C C . PRO B 1 721 ? 24.609 24.547 -2.633 1 98.31 721 PRO B C 1
ATOM 12448 O O . PRO B 1 721 ? 23.516 24.75 -2.107 1 98.31 721 PRO B O 1
ATOM 12451 N N . ILE B 1 722 ? 25.625 24.094 -1.926 1 97.81 722 ILE B N 1
ATOM 12452 C CA . ILE B 1 722 ? 25.422 23.641 -0.555 1 97.81 722 ILE B CA 1
ATOM 12453 C C . ILE B 1 722 ? 26.375 24.359 0.383 1 97.81 722 ILE B C 1
ATOM 12455 O O . ILE B 1 722 ? 26.531 23.969 1.543 1 97.81 722 ILE B O 1
ATOM 12459 N N . GLY B 1 723 ? 27.109 25.328 -0.075 1 95.75 723 GLY B N 1
ATOM 12460 C CA . GLY B 1 723 ? 28 26.078 0.804 1 95.75 723 GLY B CA 1
ATOM 12461 C C . GLY B 1 723 ? 29.109 26.797 0.06 1 95.75 723 GLY B C 1
ATOM 12462 O O . GLY B 1 723 ? 28.953 27.125 -1.118 1 95.75 723 GLY B O 1
ATOM 12463 N N . GLY B 1 724 ? 30.109 27.188 0.794 1 93.5 724 GLY B N 1
ATOM 12464 C CA . GLY B 1 724 ? 31.266 27.891 0.262 1 93.5 724 GLY B CA 1
ATOM 12465 C C . GLY B 1 724 ? 31.531 29.203 0.967 1 93.5 724 GLY B C 1
ATOM 12466 O O . GLY B 1 724 ? 31.312 29.328 2.172 1 93.5 724 GLY B O 1
ATOM 12467 N N . GLY B 1 725 ? 32.219 30.047 0.325 1 92.31 725 GLY B N 1
ATOM 12468 C CA . GLY B 1 725 ? 32.594 31.359 0.828 1 92.31 725 GLY B CA 1
ATOM 12469 C C . GLY B 1 725 ? 32.875 32.375 -0.275 1 92.31 725 GLY B C 1
ATOM 12470 O O . GLY B 1 725 ? 32.375 32.219 -1.392 1 92.31 725 GLY B O 1
ATOM 12471 N N . ASN B 1 726 ? 33.5 33.344 0.026 1 92.06 726 ASN B N 1
ATOM 12472 C CA . ASN B 1 726 ? 33.719 34.438 -0.917 1 92.06 726 ASN B CA 1
ATOM 12473 C C . ASN B 1 726 ? 34.312 33.906 -2.232 1 92.06 726 ASN B C 1
ATOM 12475 O O . ASN B 1 726 ? 35.438 33.406 -2.268 1 92.06 726 ASN B O 1
ATOM 12479 N N . ARG B 1 727 ? 33.562 34.031 -3.291 1 94.56 727 ARG B N 1
ATOM 12480 C CA . ARG B 1 727 ? 33.875 33.656 -4.664 1 94.56 727 ARG B CA 1
ATOM 12481 C C . ARG B 1 727 ? 34.156 32.156 -4.758 1 94.56 727 ARG B C 1
ATOM 12483 O O . ARG B 1 727 ? 34.969 31.719 -5.57 1 94.56 727 ARG B O 1
ATOM 12490 N N . ARG B 1 728 ? 33.625 31.453 -3.838 1 96.88 728 ARG B N 1
ATOM 12491 C CA . ARG B 1 728 ? 33.688 30 -3.816 1 96.88 728 ARG B CA 1
ATOM 12492 C C . ARG B 1 728 ? 32.312 29.391 -3.561 1 96.88 728 ARG B C 1
ATOM 12494 O O . ARG B 1 728 ? 31.594 29.828 -2.656 1 96.88 728 ARG B O 1
ATOM 12501 N N . ILE B 1 729 ? 31.984 28.453 -4.402 1 97.88 729 ILE B N 1
ATOM 12502 C CA . ILE B 1 729 ? 30.719 27.781 -4.211 1 97.88 729 ILE B CA 1
ATOM 12503 C C . ILE B 1 729 ? 30.922 26.266 -4.172 1 97.88 729 ILE B C 1
ATOM 12505 O O . ILE B 1 729 ? 31.562 25.703 -5.062 1 97.88 729 ILE B O 1
ATOM 12509 N N . LYS B 1 730 ? 30.516 25.641 -3.057 1 98.19 730 LYS B N 1
ATOM 12510 C CA . LYS B 1 730 ? 30.469 24.188 -2.969 1 98.19 730 LYS B CA 1
ATOM 12511 C C . LYS B 1 730 ? 29.172 23.641 -3.559 1 98.19 730 LYS B C 1
ATOM 12513 O O . LYS B 1 730 ? 28.078 24.047 -3.156 1 98.19 730 LYS B O 1
ATOM 12518 N N . PHE B 1 731 ? 29.297 22.75 -4.551 1 98.19 731 PHE B N 1
ATOM 12519 C CA . PHE B 1 731 ? 28.156 22.172 -5.242 1 98.19 731 PHE B CA 1
ATOM 12520 C C . PHE B 1 731 ? 28 20.688 -4.898 1 98.19 731 PHE B C 1
ATOM 12522 O O . PHE B 1 731 ? 28.953 20.047 -4.469 1 98.19 731 PHE B O 1
ATOM 12529 N N . ARG B 1 732 ? 26.797 20.188 -4.957 1 98.12 732 ARG B N 1
ATOM 12530 C CA . ARG B 1 732 ? 26.484 18.766 -4.859 1 98.12 732 ARG B CA 1
ATOM 12531 C C . ARG B 1 732 ? 25.703 18.281 -6.074 1 98.12 732 ARG B C 1
ATOM 12533 O O . ARG B 1 732 ? 24.703 18.906 -6.461 1 98.12 732 ARG B O 1
ATOM 12540 N N . ASN B 1 733 ? 26.094 17.344 -6.723 1 98.19 733 ASN B N 1
ATOM 12541 C CA . ASN B 1 733 ? 25.359 16.609 -7.75 1 98.19 733 ASN B CA 1
ATOM 12542 C C . ASN B 1 733 ? 25.609 15.102 -7.648 1 98.19 733 ASN B C 1
ATOM 12544 O O . ASN B 1 733 ? 26.578 14.586 -8.219 1 98.19 733 ASN B O 1
ATOM 12548 N N . HIS B 1 734 ? 24.75 14.43 -6.957 1 96.06 734 HIS B N 1
ATOM 12549 C CA . HIS B 1 734 ? 24.891 13 -6.703 1 96.06 734 HIS B CA 1
ATOM 12550 C C . HIS B 1 734 ? 24.203 12.18 -7.793 1 96.06 734 HIS B C 1
ATOM 12552 O O . HIS B 1 734 ? 24.25 10.945 -7.77 1 96.06 734 HIS B O 1
ATOM 12558 N N . LEU B 1 735 ? 23.609 12.883 -8.781 1 96.81 735 LEU B N 1
ATOM 12559 C CA . LEU B 1 735 ? 22.797 12.203 -9.781 1 96.81 735 LEU B CA 1
ATOM 12560 C C . LEU B 1 735 ? 23.531 12.125 -11.117 1 96.81 735 LEU B C 1
ATOM 12562 O O . LEU B 1 735 ? 23 11.57 -12.086 1 96.81 735 LEU B O 1
ATOM 12566 N N . SER B 1 736 ? 24.656 12.75 -11.195 1 96.19 736 SER B N 1
ATOM 12567 C CA . SER B 1 736 ? 25.484 12.727 -12.391 1 96.19 736 SER B CA 1
ATOM 12568 C C . SER B 1 736 ? 26.953 12.891 -12.039 1 96.19 736 SER B C 1
ATOM 12570 O O . SER B 1 736 ? 27.297 13.344 -10.938 1 96.19 736 SER B O 1
ATOM 12572 N N . ASP B 1 737 ? 27.844 12.531 -12.977 1 95.88 737 ASP B N 1
ATOM 12573 C CA . ASP B 1 737 ? 29.281 12.695 -12.773 1 95.88 737 ASP B CA 1
ATOM 12574 C C . ASP B 1 737 ? 29.781 13.977 -13.43 1 95.88 737 ASP B C 1
ATOM 12576 O O . ASP B 1 737 ? 30.953 14.312 -13.32 1 95.88 737 ASP B O 1
ATOM 12580 N N . THR B 1 738 ? 28.875 14.633 -14.102 1 96.75 738 THR B N 1
ATOM 12581 C CA . THR B 1 738 ? 29.203 15.906 -14.734 1 96.75 738 THR B CA 1
ATOM 12582 C C . THR B 1 738 ? 28.156 16.969 -14.383 1 96.75 738 THR B C 1
ATOM 12584 O O . THR B 1 738 ? 26.984 16.656 -14.164 1 96.75 738 THR B O 1
ATOM 12587 N N . SER B 1 739 ? 28.562 18.219 -14.289 1 97.75 739 SER B N 1
ATOM 12588 C CA . SER B 1 739 ? 27.688 19.359 -14.062 1 97.75 739 SER B CA 1
ATOM 12589 C C . SER B 1 739 ? 28.062 20.531 -14.977 1 97.75 739 SER B C 1
ATOM 12591 O O . SER B 1 739 ? 29.234 20.703 -15.312 1 97.75 739 SER B O 1
ATOM 12593 N N . GLU B 1 740 ? 27.125 21.25 -15.367 1 97 740 GLU B N 1
ATOM 12594 C CA . GLU B 1 740 ? 27.344 22.453 -16.172 1 97 740 GLU B CA 1
ATOM 12595 C C . GLU B 1 740 ? 27.188 23.703 -15.32 1 97 740 GLU B C 1
ATOM 12597 O O . GLU B 1 740 ? 26.219 23.844 -14.57 1 97 740 GLU B O 1
ATOM 12602 N N . ILE B 1 741 ? 28.141 24.609 -15.398 1 97.25 741 ILE B N 1
ATOM 12603 C CA . ILE B 1 741 ? 28.141 25.875 -14.68 1 97.25 741 ILE B CA 1
ATOM 12604 C C . ILE B 1 741 ? 28.25 27.031 -15.664 1 97.25 741 ILE B C 1
ATOM 12606 O O . ILE B 1 741 ? 29.234 27.109 -16.422 1 97.25 741 ILE B O 1
ATOM 12610 N N . ALA B 1 742 ? 27.297 27.875 -15.672 1 96.88 742 ALA B N 1
ATOM 12611 C CA . ALA B 1 742 ? 27.297 29.078 -16.5 1 96.88 742 ALA B CA 1
ATOM 12612 C C . ALA B 1 742 ? 27.328 30.328 -15.625 1 96.88 742 ALA B C 1
ATOM 12614 O O . ALA B 1 742 ? 26.5 30.5 -14.727 1 96.88 742 ALA B O 1
ATOM 12615 N N . ILE B 1 743 ? 28.266 31.234 -15.852 1 96.44 743 ILE B N 1
ATOM 12616 C CA . ILE B 1 743 ? 28.422 32.438 -15.039 1 96.44 743 ILE B CA 1
ATOM 12617 C C . ILE B 1 743 ? 28.312 33.688 -15.93 1 96.44 743 ILE B C 1
ATOM 12619 O O . ILE B 1 743 ? 28.531 33.594 -17.141 1 96.44 743 ILE B O 1
ATOM 12623 N N . ARG B 1 744 ? 27.891 34.688 -15.352 1 94 744 ARG B N 1
ATOM 12624 C CA . ARG B 1 744 ? 27.719 35.938 -16.094 1 94 744 ARG B CA 1
ATOM 12625 C C . ARG B 1 744 ? 29.047 36.656 -16.266 1 94 744 ARG B C 1
ATOM 12627 O O . ARG B 1 744 ? 29.281 37.312 -17.297 1 94 744 ARG B O 1
ATOM 12634 N N . ASP B 1 745 ? 29.859 36.656 -15.211 1 90.38 745 ASP B N 1
ATOM 12635 C CA . ASP B 1 745 ? 31.141 37.375 -15.242 1 90.38 745 ASP B CA 1
ATOM 12636 C C . ASP B 1 745 ? 32.219 36.594 -14.484 1 90.38 745 ASP B C 1
ATOM 12638 O O . ASP B 1 745 ? 31.906 35.719 -13.68 1 90.38 745 ASP B O 1
ATOM 12642 N N . GLY B 1 746 ? 33.438 36.812 -14.836 1 87.62 746 GLY B N 1
ATOM 12643 C CA . GLY B 1 746 ? 34.531 36.125 -14.188 1 87.62 746 GLY B CA 1
ATOM 12644 C C . GLY B 1 746 ? 34.906 34.812 -14.875 1 87.62 746 GLY B C 1
ATOM 12645 O O . GLY B 1 746 ? 34.594 34.625 -16.062 1 87.62 746 GLY B O 1
ATOM 12646 N N . ARG B 1 747 ? 35.75 34.031 -14.18 1 91.94 747 ARG B N 1
ATOM 12647 C CA . ARG B 1 747 ? 36.219 32.75 -14.688 1 91.94 747 ARG B CA 1
ATOM 12648 C C . ARG B 1 747 ? 36.438 31.75 -13.555 1 91.94 747 ARG B C 1
ATOM 12650 O O . ARG B 1 747 ? 36.5 32.125 -12.391 1 91.94 747 ARG B O 1
ATOM 12657 N N . ILE B 1 748 ? 36.406 30.562 -13.914 1 94.38 748 ILE B N 1
ATOM 12658 C CA . ILE B 1 748 ? 36.719 29.516 -12.953 1 94.38 748 ILE B CA 1
ATOM 12659 C C . ILE B 1 748 ? 38.25 29.438 -12.758 1 94.38 748 ILE B C 1
ATOM 12661 O O . ILE B 1 748 ? 39 29.281 -13.727 1 94.38 748 ILE B O 1
ATOM 12665 N N . ARG B 1 749 ? 38.688 29.562 -11.57 1 94.31 749 ARG B N 1
ATOM 12666 C CA . ARG B 1 749 ? 40.125 29.547 -11.258 1 94.31 749 ARG B CA 1
ATOM 12667 C C . ARG B 1 749 ? 40.562 28.156 -10.828 1 94.31 749 ARG B C 1
ATOM 12669 O O . ARG B 1 749 ? 41.75 27.812 -10.961 1 94.31 749 ARG B O 1
ATOM 12676 N N . GLY B 1 750 ? 39.625 27.438 -10.211 1 95.25 750 GLY B N 1
ATOM 12677 C CA . GLY B 1 750 ? 39.969 26.094 -9.75 1 95.25 750 GLY B CA 1
ATOM 12678 C C . GLY B 1 750 ? 38.75 25.266 -9.375 1 95.25 750 GLY B C 1
ATOM 12679 O O . GLY B 1 750 ? 37.688 25.828 -9.055 1 95.25 750 GLY B O 1
ATOM 12680 N N . VAL B 1 751 ? 38.906 24.016 -9.531 1 96.69 751 VAL B N 1
ATOM 12681 C CA . VAL B 1 751 ? 37.844 23.078 -9.125 1 96.69 751 VAL B CA 1
ATOM 12682 C C . VAL B 1 751 ? 38.438 22.062 -8.141 1 96.69 751 VAL B C 1
ATOM 12684 O O . VAL B 1 751 ? 39.375 21.344 -8.461 1 96.69 751 VAL B O 1
ATOM 12687 N N . LYS B 1 752 ? 38.031 22.047 -6.926 1 96.56 752 LYS B N 1
ATOM 12688 C CA . LYS B 1 752 ? 38.375 21.016 -5.957 1 96.56 752 LYS B CA 1
ATOM 12689 C C . LYS B 1 752 ? 37.406 19.844 -6.035 1 96.56 752 LYS B C 1
ATOM 12691 O O . LYS B 1 752 ? 36.188 20.031 -5.926 1 96.56 752 LYS B O 1
ATOM 12696 N N . GLY B 1 753 ? 37.875 18.594 -6.148 1 95.62 753 GLY B N 1
ATOM 12697 C CA . GLY B 1 753 ? 37.062 17.406 -6.266 1 95.62 753 GLY B CA 1
ATOM 12698 C C . GLY B 1 753 ? 36.625 17.109 -7.691 1 95.62 753 GLY B C 1
ATOM 12699 O O . GLY B 1 753 ? 35.688 16.344 -7.922 1 95.62 753 GLY B O 1
ATOM 12700 N N . GLY B 1 754 ? 37.219 17.781 -8.664 1 96.56 754 GLY B N 1
ATOM 12701 C CA . GLY B 1 754 ? 36.938 17.609 -10.078 1 96.56 754 GLY B CA 1
ATOM 12702 C C . GLY B 1 754 ? 37.781 18.469 -10.984 1 96.56 754 GLY B C 1
ATOM 12703 O O . GLY B 1 754 ? 38.875 18.906 -10.578 1 96.56 754 GLY B O 1
ATOM 12704 N N . TYR B 1 755 ? 37.438 18.578 -12.25 1 96.62 755 TYR B N 1
ATOM 12705 C CA . TYR B 1 755 ? 38.156 19.406 -13.211 1 96.62 755 TYR B CA 1
ATOM 12706 C C . TYR B 1 755 ? 37.25 19.859 -14.344 1 96.62 755 TYR B C 1
ATOM 12708 O O . TYR B 1 755 ? 36.156 19.297 -14.539 1 96.62 755 TYR B O 1
ATOM 12716 N N . VAL B 1 756 ? 37.656 20.891 -14.977 1 96.31 756 VAL B N 1
ATOM 12717 C CA . VAL B 1 756 ? 36.906 21.375 -16.141 1 96.31 756 VAL B CA 1
ATOM 12718 C C . VAL B 1 756 ? 37.094 20.422 -17.312 1 96.31 756 VAL B C 1
ATOM 12720 O O . VAL B 1 756 ? 38.219 20.297 -17.844 1 96.31 756 VAL B O 1
ATOM 12723 N N . LEU B 1 757 ? 36.094 19.766 -17.609 1 95.88 757 LEU B N 1
ATOM 12724 C CA . LEU B 1 757 ? 36.125 18.812 -18.719 1 95.88 757 LEU B CA 1
ATOM 12725 C C . LEU B 1 757 ? 36.094 19.547 -20.062 1 95.88 757 LEU B C 1
ATOM 12727 O O . LEU B 1 757 ? 36.781 19.141 -21.016 1 95.88 757 LEU B O 1
ATOM 12731 N N . GLN B 1 758 ? 35.156 20.547 -20.125 1 93.75 758 GLN B N 1
ATOM 12732 C CA . GLN B 1 758 ? 34.938 21.266 -21.375 1 93.75 758 GLN B CA 1
ATOM 12733 C C . GLN B 1 758 ? 34.438 22.688 -21.094 1 93.75 758 GLN B C 1
ATOM 12735 O O . GLN B 1 758 ? 33.688 22.906 -20.141 1 93.75 758 GLN B O 1
ATOM 12740 N N . GLU B 1 759 ? 34.844 23.672 -21.828 1 92.12 759 GLU B N 1
ATOM 12741 C CA . GLU B 1 759 ? 34.219 24.984 -21.859 1 92.12 759 GLU B CA 1
ATOM 12742 C C . GLU B 1 759 ? 33.312 25.141 -23.078 1 92.12 759 GLU B C 1
ATOM 12744 O O . GLU B 1 759 ? 33.781 25.125 -24.219 1 92.12 759 GLU B O 1
ATOM 12749 N N . LYS B 1 760 ? 31.953 25.125 -22.656 1 84.44 760 LYS B N 1
ATOM 12750 C CA . LYS B 1 760 ? 30.938 25.203 -23.688 1 84.44 760 LYS B CA 1
ATOM 12751 C C . LYS B 1 760 ? 30.578 26.656 -23.984 1 84.44 760 LYS B C 1
ATOM 12753 O O . LYS B 1 760 ? 29.797 27.266 -23.25 1 84.44 760 LYS B O 1
ATOM 12758 N N . GLY B 1 761 ? 31.203 27.344 -24.844 1 79.62 761 GLY B N 1
ATOM 12759 C CA . GLY B 1 761 ? 30.844 28.719 -25.203 1 79.62 761 GLY B CA 1
ATOM 12760 C C . GLY B 1 761 ? 31.406 29.75 -24.234 1 79.62 761 GLY B C 1
ATOM 12761 O O . GLY B 1 761 ? 32.344 29.469 -23.5 1 79.62 761 GLY B O 1
ATOM 12762 N N . GLU B 1 762 ? 30.703 30.891 -24.234 1 80.69 762 GLU B N 1
ATOM 12763 C CA . GLU B 1 762 ? 31.203 31.969 -23.391 1 80.69 762 GLU B CA 1
ATOM 12764 C C . GLU B 1 762 ? 30.75 31.797 -21.953 1 80.69 762 GLU B C 1
ATOM 12766 O O . GLU B 1 762 ? 29.609 32.094 -21.609 1 80.69 762 GLU B O 1
ATOM 12771 N N . ARG B 1 763 ? 31.625 31.312 -21.016 1 90.12 763 ARG B N 1
ATOM 12772 C CA . ARG B 1 763 ? 31.547 31.219 -19.562 1 90.12 763 ARG B CA 1
ATOM 12773 C C . ARG B 1 763 ? 30.609 30.094 -19.141 1 90.12 763 ARG B C 1
ATOM 12775 O O . ARG B 1 763 ? 29.828 30.25 -18.203 1 90.12 763 ARG B O 1
ATOM 12782 N N . VAL B 1 764 ? 30.375 29.062 -20.016 1 95.25 764 VAL B N 1
ATOM 12783 C CA . VAL B 1 764 ? 29.703 27.812 -19.656 1 95.25 764 VAL B CA 1
ATOM 12784 C C . VAL B 1 764 ? 30.719 26.688 -19.531 1 95.25 764 VAL B C 1
ATOM 12786 O O . VAL B 1 764 ? 31.438 26.375 -20.484 1 95.25 764 VAL B O 1
ATOM 12789 N N . TYR B 1 765 ? 30.844 26.094 -18.438 1 96.5 765 TYR B N 1
ATOM 12790 C CA . TYR B 1 765 ? 31.844 25.078 -18.125 1 96.5 765 TYR B CA 1
ATOM 12791 C C . TYR B 1 765 ? 31.188 23.75 -17.797 1 96.5 765 TYR B C 1
ATOM 12793 O O . TYR B 1 765 ? 30.172 23.703 -17.094 1 96.5 765 TYR B O 1
ATOM 12801 N N . VAL B 1 766 ? 31.656 22.703 -18.359 1 96.94 766 VAL B N 1
ATOM 12802 C CA . VAL B 1 766 ? 31.281 21.344 -17.969 1 96.94 766 VAL B CA 1
ATOM 12803 C C . VAL B 1 766 ? 32.312 20.797 -16.984 1 96.94 766 VAL B C 1
ATOM 12805 O O . VAL B 1 766 ? 33.5 20.672 -17.312 1 96.94 766 VAL B O 1
ATOM 12808 N N . ILE B 1 767 ? 31.891 20.531 -15.805 1 97.31 767 ILE B N 1
ATOM 12809 C CA . ILE B 1 767 ? 32.75 20.078 -14.734 1 97.31 767 ILE B CA 1
ATOM 12810 C C . ILE B 1 767 ? 32.594 18.562 -14.547 1 97.31 767 ILE B C 1
ATOM 12812 O O . ILE B 1 767 ? 31.484 18.078 -14.32 1 97.31 767 ILE B O 1
ATOM 12816 N N . ARG B 1 768 ? 33.594 17.797 -14.648 1 97.44 768 ARG B N 1
ATOM 12817 C CA . ARG B 1 768 ? 33.625 16.406 -14.219 1 97.44 768 ARG B CA 1
ATOM 12818 C C . ARG B 1 768 ? 34.031 16.281 -12.742 1 97.44 768 ARG B C 1
ATOM 12820 O O . ARG B 1 768 ? 35.031 16.859 -12.312 1 97.44 768 ARG B O 1
ATOM 12827 N N . HIS B 1 769 ? 33.188 15.703 -11.977 1 95.06 769 HIS B N 1
ATOM 12828 C CA . HIS B 1 769 ? 33.469 15.562 -10.555 1 95.06 769 HIS B CA 1
ATOM 12829 C C . HIS B 1 769 ? 33.406 14.102 -10.125 1 95.06 769 HIS B C 1
ATOM 12831 O O . HIS B 1 769 ? 32.562 13.344 -10.617 1 95.06 769 HIS B O 1
ATOM 12837 N N . GLU B 1 770 ? 34.25 13.648 -9.32 1 87.56 770 GLU B N 1
ATOM 12838 C CA . GLU B 1 770 ? 34.438 12.266 -8.891 1 87.56 770 GLU B CA 1
ATOM 12839 C C . GLU B 1 770 ? 33.5 11.906 -7.75 1 87.56 770 GLU B C 1
ATOM 12841 O O . GLU B 1 770 ? 33.188 10.727 -7.539 1 87.56 770 GLU B O 1
ATOM 12846 N N . ARG B 1 771 ? 33.188 12.898 -7.031 1 89 771 ARG B N 1
ATOM 12847 C CA . ARG B 1 771 ? 32.344 12.703 -5.867 1 89 771 ARG B CA 1
ATOM 12848 C C . ARG B 1 771 ? 31.016 13.453 -6.023 1 89 771 ARG B C 1
ATOM 12850 O O . ARG B 1 771 ? 30.797 14.117 -7.039 1 89 771 ARG B O 1
ATOM 12857 N N . GLU B 1 772 ? 30.188 13.25 -5.035 1 94.94 772 GLU B N 1
ATOM 12858 C CA . GLU B 1 772 ? 28.891 13.898 -5.051 1 94.94 772 GLU B CA 1
ATOM 12859 C C . GLU B 1 772 ? 29.016 15.406 -4.871 1 94.94 772 GLU B C 1
ATOM 12861 O O . GLU B 1 772 ? 28.156 16.172 -5.32 1 94.94 772 GLU B O 1
ATOM 12866 N N . THR B 1 773 ? 30.172 15.812 -4.172 1 97.25 773 THR B N 1
ATOM 12867 C CA . THR B 1 773 ? 30.375 17.234 -3.922 1 97.25 773 THR B CA 1
ATOM 12868 C C . THR B 1 773 ? 31.656 17.719 -4.586 1 97.25 773 THR B C 1
ATOM 12870 O O . THR B 1 773 ? 32.594 16.938 -4.797 1 97.25 773 THR B O 1
ATOM 12873 N N . PHE B 1 774 ? 31.734 18.984 -4.988 1 97.44 774 PHE B N 1
ATOM 12874 C CA . PHE B 1 774 ? 32.875 19.672 -5.555 1 97.44 774 PHE B CA 1
ATOM 12875 C C . PHE B 1 774 ? 32.812 21.172 -5.297 1 97.44 774 PHE B C 1
ATOM 12877 O O . PHE B 1 774 ? 31.734 21.703 -5.031 1 97.44 774 PHE B O 1
ATOM 12884 N N . GLU B 1 775 ? 33.906 21.797 -5.238 1 97.75 775 GLU B N 1
ATOM 12885 C CA . GLU B 1 775 ? 33.969 23.234 -4.945 1 97.75 775 GLU B CA 1
ATOM 12886 C C . GLU B 1 775 ? 34.656 24 -6.074 1 97.75 775 GLU B C 1
ATOM 12888 O O . GLU B 1 775 ? 35.656 23.547 -6.605 1 97.75 775 GLU B O 1
ATOM 12893 N N . ILE B 1 776 ? 34.094 25.047 -6.469 1 97.5 776 ILE B N 1
ATOM 12894 C CA . ILE B 1 776 ? 34.625 25.875 -7.543 1 97.5 776 ILE B CA 1
ATOM 12895 C C . ILE B 1 776 ? 35.062 27.219 -6.984 1 97.5 776 ILE B C 1
ATOM 12897 O O . ILE B 1 776 ? 34.344 27.844 -6.211 1 97.5 776 ILE B O 1
ATOM 12901 N N . GLU B 1 777 ? 36.188 27.594 -7.371 1 97.31 777 GLU B N 1
ATOM 12902 C CA . GLU B 1 777 ? 36.688 28.938 -7.098 1 97.31 777 GLU B CA 1
ATOM 12903 C C . GLU B 1 777 ? 36.625 29.812 -8.344 1 97.31 777 GLU B C 1
ATOM 12905 O O . GLU B 1 777 ? 37.094 29.422 -9.414 1 97.31 777 GLU B O 1
ATOM 12910 N N . PHE B 1 778 ? 36.062 30.906 -8.117 1 95.69 778 PHE B N 1
ATOM 12911 C CA . PHE B 1 778 ? 35.844 31.797 -9.242 1 95.69 778 PHE B CA 1
ATOM 12912 C C . PHE B 1 778 ? 36.781 33 -9.172 1 95.69 778 PHE B C 1
ATOM 12914 O O . PHE B 1 778 ? 37.219 33.406 -8.086 1 95.69 778 PHE B O 1
#

Secondary structure (DSSP, 8-state):
-----EEE-SSSEEETTEEE--EEEE--GGGS-GGGHHHHHHHHHHTT--EEEEE--HHHH-SBTTB--SSSSS-GGG-HHHHHHHHHHTT-EEEEE--S---TT-GGGG--HHHHHH-GGGB-EETTEEPPTT-SS--B-TT-HHHHHHHHHHHHHHHHHHHHTBGGGTSSEEEEEESS-TTHHHHHS-TTTS---HHHHSTTSHHHHHHHHH--HHHHHHHHSS--SSGGG-PPP-STTS-HHHHHHHHHHHHHHHHHHHHHHHHHHHTT--SPEEEE---S-STTHHHHHHHHHHTT--EEEEEEE-SGGGSSSS--GGGHHHHHHHHHHHHHHHHHHT---EEEEEESSSSS---HHHHHHHHHHHHHTT--EEEEET-B-EEPPTT--BTTBTEE-SS-SB-TTS-B-TTHHHHHHHHHHHHHTGGGGGS----SEEEEE-HHHHHHHHHT---TT--S---HIIIIISTTSHHHHHHHTT--EEEEETTT--HHHHTTSSEEEEE--SB--HHHHHHHHHHHHTT-EEEEES----B-TTS-B--HHHHHHT-EE---PPP-SGGG--EEEEEETTEEEEEEES----EESSEEEEEETTEEEEEEEEETTEEEEEESS------SS--HHHHHHHHHHHHTTPPPSEEESSTTSEEEEETTEEEEEE-SSS-EEEEEEETTEEEEEEE-SSEEEEEEEEEEETTEEEEEESSEEEEEETTEEEEE-TT-SEEEEEESSS---EEETEEEEEE-STTEEEEEESSSEEEEE-/-----EEE-SSSEEETTEEE--EEEE--GGGS-GGGHHHHHHHHHHTT--EEEEE--HHHH-SBTTB--SSSSS-GGG-HHHHHHHHHHTT-EEEEE--S---TT-GGGG--HHHHHH-GGGB-EETTEEPPTT-SS--B-TT-HHHHHHHHHHHHHHHHHHHHTBGGGTSSEEEEEESS-TTHHHHHS-TTTS---HHHHSTTSHHHHHHHHH--HHHHHHHHSS--SSGGG-PPP-STTS-HHHHHHHHHHHHHHHHHHHHHHHHHHHTT--SPEEEE---S-STTHHHHHHHHHHTT--EEEEEEE-SGGGSSSS--GGGHHHHHHHHHHHHHHHHHHT---EEEEEESSSSS---HHHHHHHHHHHHHTT--EEEEET-B-EEPPTT--BTTBSEE-SS-SB-TTS-B-TTHHHHHHHHHHHHHTGGGGGS----SEEEEE-HHHHHHHHHT---TT--S---HIIIIISTTSHHHHHHHTT--EEEEETTT--HHHHTTSSEEEEE--SB--HHHHHHHHHHHHTT-EEEEES----B-TTS-B--HHHHHHT-EE---PPP-SGGG--EEEEEETTEEEEEEES----EESSEEEEEETTEEEEEEEEETTEEEEEESS------SS--HHHHHHHHHHHHTT---SEEESSTTSEEEEETTEEEEEE-SSS-EEEEEEETTEEEEEEE-SSEEEEEEEEEEETTEEEEEESSEEEEEETTEEEEE-TT-SEEEEEESSS---EEETEEEEEE-STTEEEEEESSSEEEEE-

Foldseek 3Di:
DPFFAWADQLAFIDTPNHTDFQQEAEDALLFAPPVCLLVLLVVRVVLLGQAYEYEAQQCVQPVDVPHGACCQPPHVSSVVVVSQVSCQVVRHAYEYEHAPACPLLKQLSRPHPVLCVVCVLQFFAFPVGHDDPPDRHTHGQLPPPSNLVVVLVSCVPCLQSVLCQDVRNVHRYQEYEYHAQLCCCVQVPALRGTHPRCQDFPQVHPVLVVCVVPDDQVRCCLQQVDHDPGSSPDGQDNDPVGRPLSSVVSSLSSVVSSLVSSVSRQVSSVVRDDHAYEYEHANCQLLSCVSVLVSCVVVVPLYQYEYADACVVQVDVAQFLLQQLVVLANLQSQCQSSVVSSHHYEHQEYEQFDAQDDDQLRLQVSVVVCVLQQHRHYYYPHAEKGFDPPPTAGPVGGTRGGRHCQYSVRDGDDNSVSSSLSSLQCRQPVCLNVLHFDAQEAEEDERSLSVCCSNQDDDPPWQDGSVCCPADRGSWHPSSLCQLLLRRYHYHYLVPDDLVRLLSHQEYEYEDTQEEAPSSLVSVLVNLQAAHEYEYDQAAHQAHSSRHGDRSNCVSQVKHKDRHHWDPPPVPKDWFFKDFVVAGGDIFITDQIAMDDAAAGIARVVGGAWHKGRHNNFIYIYGNTGATDDPDPDCRSSVVVVVSCVVRVHDDQKDWPWSQWHWGRRPQKIKTFNSAQDKDKTWMDHPHDIDIDIFRGGHMATKGDQDDRLNWGWNIKNFRFSHDHRQKTKTFAPRDQKMKTATDDDAWPDKAQWDFPDDDPDRITIIGGPDRMMMTGD/DPFFAWADQLAFIDTVNHTDFQQAAEDALLFAPPVCLLVLLVVRVVLLGQAYEYEAQQCVQPVDVPHGACCQPPHVSSVVVVSQVSCQVVRHAYEYEHAPACPLLKQLSRPHPVLCVVCVLQFAAFPVGHDDPPDRHTHGQLPPPSNLVVVLVSCVPVLQSVLCQDVRNVHRYQEYEYHAQLCCCCQVPAVRGTHPRCQDFPQVHPVLVVCVVPDDQVRVCLQQVHHDPGSSPDGQDNDPVGRPLSSVVSSLSSVVSSLVSSVSRQVSSVVRDDHAYEYEHANCALLCVVSVLVSCVVVVNLYQYEYADACVVQVDVAQFLLQQLVVLANLQSQCQSSVVSSHHYEHQEYEQFDAQDDDQLRLQVSVVVCVLQQHRHYYYPHAEKGADPPPTAGPVGGTRGGRHCQYSVRDGDDNSVSSSLSSLQCRQPVCLNVLHFDAQEAEEDERSLSVCCSNQDDDPPWQDGSVCCPADRGSWHPSSLCQLLLRRYHYHYLVPDDLVRLLSHQEYEYEDTQEEAPSSLVSVLVNLQAAHEYEYDDAAHQAHSSRHGDRSNCVSQVKHKDRHHWDDPPVPKDWFFKDFVVAGGDIFITDQIAMDDAAAGIARVVGGAWHKGRHRNFIYIYGNTGQTDDPDPDCRSSVVVVVSCVVRVHDDQKDWPWSQWHWGGRPQKIKTFNSAQDKDKTWMDHPHDIDIDIFRGGHMATKGDQDDRLNWGWNIKRFRFRHDHRQKTKTFAPRDQKMKTATDDDAWPDKAQWDFPDDDPDRITITGGPDRMMMTGD

Solvent-accessible surface area (backbone atoms only — not comparable to full-atom values): 79171 Å² total; per-residue (Å²): 127,88,71,49,43,68,46,64,79,33,59,40,42,19,56,73,86,37,77,46,74,54,33,26,30,26,43,48,57,64,28,35,61,59,89,45,46,64,61,53,53,52,50,43,42,73,45,57,34,50,29,40,28,35,67,42,49,41,26,74,32,31,74,44,94,93,45,72,40,51,69,20,80,89,41,65,47,33,19,53,54,59,51,53,52,48,37,40,73,72,67,27,34,27,39,40,25,58,20,58,39,49,44,82,63,34,42,46,16,17,48,38,66,66,55,51,69,75,40,56,82,33,41,30,13,24,81,88,36,76,64,74,88,63,28,57,67,68,55,64,33,68,77,33,64,70,47,42,52,54,51,49,53,50,45,68,62,52,40,61,60,50,38,62,33,22,30,59,59,75,34,30,30,57,32,41,32,51,37,39,28,77,40,42,64,68,50,76,35,60,84,63,51,64,59,51,29,64,68,35,67,38,82,74,15,52,54,35,51,50,46,60,74,76,44,52,65,69,54,46,23,60,37,53,71,47,88,65,94,48,63,69,73,63,71,79,73,73,56,84,87,47,49,65,45,49,49,52,46,51,52,49,48,54,51,46,52,47,50,53,40,50,48,56,52,47,58,57,48,55,75,52,46,86,46,53,35,28,32,44,49,57,40,84,46,68,57,55,48,53,59,51,52,53,50,33,59,74,68,68,54,80,66,39,65,30,40,68,47,55,49,63,78,55,75,27,74,61,66,39,64,44,45,48,14,40,51,39,46,53,46,18,46,49,49,47,53,30,56,73,66,54,31,42,44,32,31,62,34,28,55,42,32,80,40,66,71,68,53,40,51,45,47,33,45,57,64,52,46,37,43,65,62,61,34,67,21,39,19,29,28,40,29,42,17,23,34,38,50,92,92,39,45,29,89,67,13,45,44,55,22,25,52,13,33,28,30,68,86,64,48,75,40,71,41,42,55,43,50,28,54,53,40,33,24,50,69,62,37,62,67,53,75,73,32,50,62,71,50,51,31,28,36,46,43,60,47,73,57,55,56,28,34,72,66,68,53,74,65,86,84,50,32,58,72,51,60,41,57,56,52,36,49,20,61,34,0,38,38,16,30,36,41,62,54,53,44,57,46,36,31,44,46,51,82,74,57,49,67,71,62,54,60,68,23,61,30,38,38,33,79,42,44,49,47,45,37,64,65,43,36,51,48,55,48,49,37,20,40,73,40,19,30,38,37,36,21,39,42,67,38,46,16,22,68,55,72,40,85,37,47,65,44,37,59,74,64,52,40,47,60,52,92,63,69,42,68,80,55,76,84,61,34,24,64,40,57,37,30,36,89,98,39,76,42,36,52,27,63,40,55,72,24,45,37,45,49,64,45,75,56,25,24,46,87,88,42,34,26,17,22,39,33,78,44,80,59,18,30,37,36,44,29,16,35,56,61,50,36,62,63,30,78,59,51,50,52,46,48,47,50,53,46,54,31,55,77,69,70,55,77,74,76,61,47,58,74,31,65,74,52,36,57,47,66,16,82,40,30,38,35,40,32,32,60,42,68,60,63,48,60,38,43,39,36,48,90,90,44,74,52,76,50,58,30,56,28,43,37,75,40,52,20,43,28,66,38,74,56,48,87,38,45,30,48,32,29,65,32,20,61,41,40,69,43,84,38,25,44,25,31,36,34,80,38,39,57,57,33,44,40,27,40,75,70,85,55,81,76,44,47,49,54,40,43,79,71,44,75,59,68,89,50,23,33,33,33,38,31,84,46,43,49,37,34,40,32,80,128,90,70,48,43,68,46,63,81,33,58,40,41,18,55,74,84,37,77,45,72,53,32,26,30,27,42,49,56,64,29,35,61,58,90,46,47,65,61,52,52,52,50,44,41,72,44,57,33,48,29,40,29,34,66,42,47,41,26,73,32,32,72,44,93,92,43,73,40,50,71,22,81,90,41,64,48,32,19,52,54,58,51,52,51,48,38,41,72,72,66,29,35,27,40,42,26,58,20,58,38,49,44,83,64,34,44,47,17,16,48,37,67,65,56,51,70,76,40,57,83,32,41,29,12,25,80,87,36,76,64,74,88,62,28,54,69,68,54,63,34,66,78,32,66,70,46,42,51,53,50,50,53,52,45,66,61,51,39,61,58,50,36,62,33,22,30,60,60,74,35,30,30,56,30,43,31,51,37,40,28,78,41,42,65,67,51,75,34,60,81,64,54,63,56,49,29,64,68,36,68,40,82,74,16,52,54,36,50,50,47,61,74,74,44,53,66,68,54,46,23,60,36,54,71,48,88,65,94,47,62,71,73,63,72,80,74,77,57,84,88,47,48,62,46,49,51,51,46,53,52,50,48,54,52,46,51,46,50,53,40,49,49,55,52,47,57,57,49,53,75,54,46,87,46,52,37,28,32,44,50,57,44,84,46,68,58,56,48,54,60,51,53,54,50,33,61,74,68,68,54,80,66,38,64,30,41,67,47,55,49,65,79,55,75,26,75,61,65,39,64,44,44,47,15,41,53,39,46,54,44,20,46,48,49,46,53,31,57,74,68,52,32,42,44,32,31,61,35,28,56,41,32,80,39,64,71,68,52,42,53,42,48,33,46,57,64,51,45,37,43,65,61,61,34,67,21,39,18,29,28,40,29,43,17,23,35,40,51,91,92,38,47,27,88,69,13,43,45,55,22,25,53,13,33,27,30,67,84,65,49,74,40,70,43,42,54,45,52,29,54,53,39,33,25,50,70,61,37,61,67,53,73,73,33,50,61,72,51,50,32,29,37,47,43,58,50,72,58,55,55,28,32,74,66,66,55,73,65,85,86,51,33,58,74,50,59,39,57,54,52,37,50,21,61,34,0,37,37,16,30,35,41,62,53,54,44,57,45,37,30,44,46,50,80,74,57,48,66,71,63,54,60,69,23,61,28,39,39,34,79,42,45,51,47,44,37,64,65,43,36,50,49,54,46,50,36,19,40,71,41,18,28,39,36,36,20,40,44,66,37,45,17,21,67,55,70,40,84,38,46,66,45,37,60,74,63,53,41,46,59,54,91,61,67,43,66,81,54,75,85,60,33,24,64,39,57,36,30,35,89,96,38,75,42,35,52,27,62,39,56,73,22,44,38,45,48,64,45,76,56,25,26,45,86,88,42,32,25,18,23,39,35,78,43,80,61,17,28,36,35,45,29,16,36,55,62,50,37,60,60,31,78,59,51,49,55,48,49,47,51,52,46,53,30,55,76,69,69,54,75,75,76,61,47,56,74,30,66,74,51,36,58,46,64,16,82,39,28,38,34,40,32,33,60,42,70,60,63,48,58,37,42,40,38,47,91,90,44,72,50,77,50,58,31,57,28,42,37,75,39,50,20,43,27,66,38,72,57,48,86,36,45,30,49,33,28,64,32,20,61,40,39,68,42,87,36,24,44,24,32,36,35,81,38,40,55,58,33,44,41,27,40,74,68,85,56,80,75,44,49,50,54,41,42,80,72,42,72,60,70,89,52,23,34,33,32,37,31,85,47,44,50,35,34,38,32,81

pLDDT: mean 93.0, std 8.49, range [34.0, 98.94]

Nearest PDB structures (foldseek):
  5gsl-assembly1_A  TM=9.922E-01  e=0.000E+00  Pyrococcus horikoshii OT3
  6jow-assembly2_D  TM=9.892E-01  e=0.000E+00  Pyrococcus furiosus
  7x87-assembly1_B  TM=8.531E-01  e=3.980E-55  Ignavibacterium album
  7vkx-assembly1_A  TM=8.561E-01  e=4.366E-54  Ignavibacterium album JCM 16511
  7vkz-assembly1_B  TM=8.527E-01  e=2.043E-54  Ignavibacterium album JCM 16511

Radius of gyration: 33.77 Å; Cα contacts (8 Å, |Δi|>4): 3593; chains: 2; bounding box: 85×87×87 Å

GO terms:
  GO:0102277 2-acetamido-4-O-(2-amino-2-deoxy-beta-D-glucopyranosyl)-2-deoxy-D-glucose exo-beta-D-glucosaminidase activity (F, EXP)